Protein 5ZM8 (pdb70)

GO terms:
  GO:0015914 phospholipid transport (P, IMP)
  GO:0030301 cholesterol transport (P, IMP)
  GO:0007009 plasma membrane organization (P, IMP)
  GO:0005546 phosphatidylinositol-4,5-bisphosphate binding (F, IDA)
  GO:0005829 cytosol (C, IDA)
  GO:0051289 protein homotetramerization (P, IDA)
  GO:0005886 plasma membrane (C, EXP)
  GO:0005811 lipid droplet (C, IMP)
  GO:0008526 phosphatidylinositol transfer activity (F, IMP)
  GO:0032367 intracellular cholesterol transport (P, IMP)
  GO:0120020 cholesterol transfer activity (F, IMP)
  GO:0005515 protein binding (F, IPI)
  GO:0005829 cytosol (C, TAS)
  GO:0120015 sterol transfer activity (F, TAS)
  GO:0006699 bile acid biosynthetic process (P, TAS)
  GO:0015485 cholesterol binding (F, IDA)
  GO:0009898 cytoplasmic side of plasma membrane (C, IDA)
  GO:0098978 glutamatergic synapse (C, IDA)
  GO:0010807 regulation of synaptic vesicle priming (P, IDA)

Nearest PDB structures (foldseek):
  5zm8-assembly2_B  TM=1.002E+00  e=2.369E-82  Homo sapiens
  5zm7-assembly1_A  TM=9.278E-01  e=1.307E-51  Homo sapiens
  7v62-assembly1_D  TM=8.744E-01  e=3.519E-36  Homo sapiens
  7v62-assembly1_A  TM=8.651E-01  e=7.161E-36  Homo sapiens
  7v62-assembly1_C  TM=8.790E-01  e=1.889E-33  Homo sapiens

Structure (mmCIF, N/CA/C/O backbone):
data_5ZM8
#
_entry.id   5ZM8
#
_cell.length_a   156.160
_cell.length_b   156.160
_cell.length_c   199.221
_cell.angle_alpha   90.00
_cell.angle_beta   90.00
_cell.angle_gamma   90.00
#
_symmetry.space_group_name_H-M   'I 4 2 2'
#
loop_
_entity.id
_entity.type
_entity.pdbx_description
1 polymer 'Oxysterol-binding protein-related protein 2'
2 non-polymer '[(2~{S})-1-octadecanoyloxy-3-[oxidanyl-[(1~{R},2~{R},3~{S},4~{S},5~{S},6~{S})-2,3,6-tris(oxidanyl)-4,5-diphosphonooxy-cyclohexyl]oxy-phosphoryl]oxy-propan-2-yl] icosa-5,8,11,14-tetraenoate'
3 water water
#
loop_
_atom_site.group_PDB
_atom_site.id
_atom_site.type_symbol
_atom_site.label_atom_id
_atom_site.label_alt_id
_atom_site.label_comp_id
_atom_site.label_asym_id
_atom_site.label_entity_id
_atom_site.label_seq_id
_atom_site.pdbx_PDB_ins_code
_atom_site.Cartn_x
_atom_site.Cartn_y
_atom_site.Cartn_z
_atom_site.occupancy
_atom_site.B_iso_or_equiv
_atom_site.auth_seq_id
_atom_site.auth_comp_id
_atom_site.auth_asym_id
_atom_site.auth_atom_id
_atom_site.pdbx_PDB_model_num
ATOM 1 N N . LYS A 1 34 ? 162.974 56.764 141.597 1.00 59.64 59 LYS A N 1
ATOM 2 C CA . LYS A 1 34 ? 163.456 55.634 140.813 1.00 58.78 59 LYS A CA 1
ATOM 3 C C . LYS A 1 34 ? 163.530 56.010 139.337 1.00 54.37 59 LYS A C 1
ATOM 4 O O . LYS A 1 34 ? 164.591 56.383 138.835 1.00 58.48 59 LYS A O 1
ATOM 10 N N . HIS A 1 35 ? 162.399 55.911 138.646 1.00 51.29 60 HIS A N 1
ATOM 11 C CA . HIS A 1 35 ? 162.275 56.350 137.263 1.00 51.47 60 HIS A CA 1
ATOM 12 C C . HIS A 1 35 ? 161.293 57.511 137.205 1.00 50.58 60 HIS A C 1
ATOM 13 O O . HIS A 1 35 ? 160.201 57.432 137.778 1.00 53.31 60 HIS A O 1
ATOM 20 N N . ARG A 1 36 ? 161.685 58.584 136.521 1.00 48.49 61 ARG A N 1
ATOM 21 C CA . ARG A 1 36 ? 160.837 59.765 136.444 1.00 44.46 61 ARG A CA 1
ATOM 22 C C . ARG A 1 36 ? 159.530 59.442 135.725 1.00 49.37 61 ARG A C 1
ATOM 23 O O . ARG A 1 36 ? 159.462 58.545 134.880 1.00 53.76 61 ARG A O 1
ATOM 31 N N . THR A 1 37 ? 158.481 60.183 136.077 1.00 48.54 62 THR A N 1
ATOM 32 C CA . THR A 1 37 ? 157.145 59.941 135.553 1.00 46.60 62 THR A CA 1
ATOM 33 C C . THR A 1 37 ? 156.639 61.060 134.655 1.00 46.89 62 THR A C 1
ATOM 34 O O . THR A 1 37 ? 155.502 60.983 134.177 1.00 47.48 62 THR A O 1
ATOM 38 N N . SER A 1 38 ? 157.442 62.092 134.411 1.00 49.44 63 SER A N 1
ATOM 39 C CA . SER A 1 38 ? 157.006 63.215 133.596 1.00 48.96 63 SER A CA 1
ATOM 40 C C . SER A 1 38 ? 158.215 63.839 132.915 1.00 51.27 63 SER A C 1
ATOM 41 O O . SER A 1 38 ? 159.365 63.550 133.251 1.00 51.93 63 SER A O 1
ATOM 44 N N . LEU A 1 39 ? 157.937 64.701 131.944 1.00 50.36 64 LEU A N 1
ATOM 45 C CA . LEU A 1 39 ? 158.956 65.474 131.258 1.00 55.75 64 LEU A CA 1
ATOM 46 C C . LEU A 1 39 ? 159.128 66.832 131.930 1.00 58.71 64 LEU A C 1
ATOM 47 O O . LEU A 1 39 ? 158.171 67.381 132.484 1.00 59.53 64 LEU A O 1
ATOM 52 N N . PRO A 1 40 ? 160.345 67.387 131.903 1.00 55.36 65 PRO A N 1
ATOM 53 C CA . PRO A 1 40 ? 160.589 68.663 132.604 1.00 51.54 65 PRO A CA 1
ATOM 54 C C . PRO A 1 40 ? 159.648 69.788 132.201 1.00 53.61 65 PRO A C 1
ATOM 55 O O . PRO A 1 40 ? 159.145 70.508 133.072 1.00 57.13 65 PRO A O 1
ATOM 59 N N . ALA A 1 41 ? 159.393 69.960 130.907 1.00 56.60 66 ALA A N 1
ATOM 60 C CA . ALA A 1 41 ? 158.507 71.017 130.453 1.00 56.98 66 ALA A CA 1
ATOM 61 C C . ALA A 1 41 ? 157.357 70.438 129.639 1.00 58.07 66 ALA A C 1
ATOM 62 O O . ALA A 1 41 ? 157.515 69.404 128.981 1.00 60.80 66 ALA A O 1
ATOM 64 N N . PRO A 1 42 ? 156.188 71.076 129.669 1.00 57.28 67 PRO A N 1
ATOM 65 C CA . PRO A 1 42 ? 155.078 70.627 128.822 1.00 59.32 67 PRO A CA 1
ATOM 66 C C . PRO A 1 42 ? 155.431 70.745 127.347 1.00 59.32 67 PRO A C 1
ATOM 67 O O . PRO A 1 42 ? 156.432 71.350 126.957 1.00 60.84 67 PRO A O 1
ATOM 71 N N . MET A 1 43 ? 154.581 70.145 126.516 1.00 65.75 68 MET A N 1
ATOM 72 C CA . MET A 1 43 ? 154.807 70.158 125.078 1.00 68.44 68 MET A CA 1
ATOM 73 C C . MET A 1 43 ? 154.834 71.587 124.553 1.00 77.55 68 MET A C 1
ATOM 74 O O . MET A 1 43 ? 154.071 72.448 125.001 1.00 82.32 68 MET A O 1
ATOM 79 N N . PHE A 1 44 ? 155.735 71.835 123.600 1.00 76.48 69 PHE A N 1
ATOM 80 C CA . PHE A 1 44 ? 155.899 73.181 123.058 1.00 80.94 69 PHE A CA 1
ATOM 81 C C . PHE A 1 44 ? 154.602 73.699 122.447 1.00 85.63 69 PHE A C 1
ATOM 82 O O . PHE A 1 44 ? 154.311 74.899 122.518 1.00 85.44 69 PHE A O 1
ATOM 90 N N . SER A 1 45 ? 153.808 72.816 121.847 1.00 85.01 70 SER A N 1
ATOM 91 C CA . SER A 1 45 ? 152.530 73.202 121.254 1.00 89.19 70 SER A CA 1
ATOM 92 C C . SER A 1 45 ? 151.520 72.104 121.554 1.00 89.19 70 SER A C 1
ATOM 93 O O . SER A 1 45 ? 151.626 70.997 121.017 1.00 89.55 70 SER A O 1
ATOM 96 N N . ARG A 1 46 ? 150.545 72.409 122.413 1.00 93.99 71 ARG A N 1
ATOM 97 C CA . ARG A 1 46 ? 149.547 71.422 122.804 1.00 94.63 71 ARG A CA 1
ATOM 98 C C . ARG A 1 46 ? 148.367 71.499 121.842 1.00 100.77 71 ARG A C 1
ATOM 99 O O . ARG A 1 46 ? 147.212 71.283 122.230 1.00 100.64 71 ARG A O 1
ATOM 107 N N . SER A 1 47 ? 148.660 71.784 120.577 1.00 100.21 72 SER A N 1
ATOM 108 C CA . SER A 1 47 ? 147.645 71.931 119.554 1.00 98.89 72 SER A CA 1
ATOM 109 C C . SER A 1 47 ? 147.830 70.882 118.470 1.00 100.23 72 SER A C 1
ATOM 110 O O . SER A 1 47 ? 148.947 70.441 118.187 1.00 95.69 72 SER A O 1
ATOM 113 N N . ASP A 1 48 ? 146.709 70.473 117.880 1.00 106.37 73 ASP A N 1
ATOM 114 C CA . ASP A 1 48 ? 146.722 69.571 116.730 1.00 103.26 73 ASP A CA 1
ATOM 115 C C . ASP A 1 48 ? 147.283 70.320 115.529 1.00 93.23 73 ASP A C 1
ATOM 116 O O . ASP A 1 48 ? 146.601 71.171 114.949 1.00 90.24 73 ASP A O 1
ATOM 121 N N . PHE A 1 49 ? 148.520 70.013 115.154 1.00 88.08 74 PHE A N 1
ATOM 122 C CA . PHE A 1 49 ? 149.202 70.721 114.081 1.00 80.17 74 PHE A CA 1
ATOM 123 C C . PHE A 1 49 ? 149.545 69.752 112.959 1.00 75.71 74 PHE A C 1
ATOM 124 O O . PHE A 1 49 ? 150.009 68.634 113.213 1.00 71.14 74 PHE A O 1
ATOM 132 N N . SER A 1 50 ? 149.302 70.179 111.725 1.00 69.45 75 SER A N 1
ATOM 133 C CA . SER A 1 50 ? 149.674 69.415 110.541 1.00 60.74 75 SER A CA 1
ATOM 134 C C . SER A 1 50 ? 150.393 70.373 109.594 1.00 58.16 75 SER A C 1
ATOM 135 O O . SER A 1 50 ? 150.849 71.455 109.985 1.00 66.66 75 SER A O 1
ATOM 138 N N . VAL A 1 51 ? 150.502 69.986 108.322 1.00 52.34 76 VAL A N 1
ATOM 139 C CA . VAL A 1 51 ? 151.147 70.854 107.340 1.00 51.78 76 VAL A CA 1
ATOM 140 C C . VAL A 1 51 ? 150.297 72.092 107.084 1.00 51.59 76 VAL A C 1
ATOM 141 O O . VAL A 1 51 ? 150.793 73.224 107.113 1.00 55.35 76 VAL A O 1
ATOM 145 N N . TRP A 1 52 ? 149.000 71.893 106.834 1.00 52.17 77 TRP A N 1
ATOM 146 C CA . TRP A 1 52 ? 148.111 73.014 106.545 1.00 50.25 77 TRP A CA 1
ATOM 147 C C . TRP A 1 52 ? 148.018 73.977 107.721 1.00 48.42 77 TRP A C 1
ATOM 148 O O . TRP A 1 52 ? 147.870 75.188 107.520 1.00 50.18 77 TRP A O 1
ATOM 159 N N . THR A 1 53 ? 148.102 73.464 108.950 1.00 50.65 78 THR A N 1
ATOM 160 C CA . THR A 1 53 ? 148.071 74.343 110.114 1.00 58.42 78 THR A CA 1
ATOM 161 C C . THR A 1 53 ? 149.366 75.136 110.241 1.00 59.77 78 THR A C 1
ATOM 162 O O . THR A 1 53 ? 149.340 76.322 110.587 1.00 57.43 78 THR A O 1
ATOM 166 N N . ILE A 1 54 ? 150.506 74.499 109.959 1.00 55.63 79 ILE A N 1
ATOM 167 C CA . ILE A 1 54 ? 151.793 75.187 110.058 1.00 54.65 79 ILE A CA 1
ATOM 168 C C . ILE A 1 54 ? 151.864 76.332 109.054 1.00 53.83 79 ILE A C 1
ATOM 169 O O . ILE A 1 54 ? 152.265 77.452 109.390 1.00 52.51 79 ILE A O 1
ATOM 174 N N . LEU A 1 55 ? 151.472 76.067 107.805 1.00 52.70 80 LEU A N 1
ATOM 175 C CA . LEU A 1 55 ? 151.502 77.107 106.781 1.00 49.76 80 LEU A CA 1
ATOM 176 C C . LEU A 1 55 ? 150.583 78.270 107.132 1.00 51.70 80 LEU A C 1
ATOM 177 O O . LEU A 1 55 ? 150.890 79.423 106.809 1.00 50.56 80 LEU A O 1
ATOM 182 N N . LYS A 1 56 ? 149.464 77.992 107.802 1.00 51.22 81 LYS A N 1
ATOM 183 C CA . LYS A 1 56 ? 148.511 79.048 108.123 1.00 50.66 81 LYS A CA 1
ATOM 184 C C . LYS A 1 56 ? 148.986 79.904 109.291 1.00 54.73 81 LYS A C 1
ATOM 185 O O . LYS A 1 56 ? 148.842 81.131 109.260 1.00 57.94 81 LYS A O 1
ATOM 191 N N . LYS A 1 57 ? 149.554 79.282 110.326 1.00 55.53 82 LYS A N 1
ATOM 192 C CA . LYS A 1 57 ? 149.940 80.016 111.528 1.00 54.01 82 LYS A CA 1
ATOM 193 C C . LYS A 1 57 ? 151.331 80.633 111.424 1.00 53.48 82 LYS A C 1
ATOM 194 O O . LYS A 1 57 ? 151.531 81.776 111.850 1.00 52.86 82 LYS A O 1
ATOM 200 N N . CYS A 1 58 ? 152.299 79.908 110.859 1.00 52.78 83 CYS A N 1
ATOM 201 C CA . CYS A 1 58 ? 153.675 80.394 110.829 1.00 52.27 83 CYS A CA 1
ATOM 202 C C . CYS A 1 58 ? 153.904 81.333 109.652 1.00 49.66 83 CYS A C 1
ATOM 203 O O . CYS A 1 58 ? 154.368 82.464 109.830 1.00 53.99 83 CYS A O 1
ATOM 206 N N . VAL A 1 59 ? 153.595 80.876 108.441 1.00 52.52 84 VAL A N 1
ATOM 207 C CA . VAL A 1 59 ? 153.620 81.742 107.269 1.00 54.11 84 VAL A CA 1
ATOM 208 C C . VAL A 1 59 ? 152.222 82.317 107.094 1.00 50.85 84 VAL A C 1
ATOM 209 O O . VAL A 1 59 ? 151.315 82.018 107.879 1.00 53.30 84 VAL A O 1
ATOM 213 N N . GLY A 1 60 ? 152.034 83.144 106.074 1.00 50.07 85 GLY A N 1
ATOM 214 C CA . GLY A 1 60 ? 150.737 83.730 105.818 1.00 56.92 85 GLY A CA 1
ATOM 215 C C . GLY A 1 60 ? 149.860 82.960 104.857 1.00 51.79 85 GLY A C 1
ATOM 216 O O . GLY A 1 60 ? 148.782 83.446 104.499 1.00 53.42 85 GLY A O 1
ATOM 217 N N . LEU A 1 61 ? 150.274 81.766 104.442 1.00 49.89 86 LEU A N 1
ATOM 218 C CA . LEU A 1 61 ? 149.591 81.029 103.386 1.00 48.49 86 LEU A CA 1
ATOM 219 C C . LEU A 1 61 ? 148.544 80.094 103.981 1.00 46.78 86 LEU A C 1
ATOM 220 O O . LEU A 1 61 ? 148.867 79.234 104.807 1.00 46.45 86 LEU A O 1
ATOM 225 N N . GLU A 1 62 ? 147.296 80.260 103.554 1.00 47.41 87 GLU A N 1
ATOM 226 C CA . GLU A 1 62 ? 146.235 79.295 103.811 1.00 49.00 87 GLU A CA 1
ATOM 227 C C . GLU A 1 62 ? 145.941 78.569 102.507 1.00 49.47 87 GLU A C 1
ATOM 228 O O . GLU A 1 62 ? 145.616 79.205 101.499 1.00 46.79 87 GLU A O 1
ATOM 234 N N . LEU A 1 63 ? 146.058 77.247 102.526 1.00 50.01 88 LEU A N 1
ATOM 235 C CA . LEU A 1 63 ? 145.916 76.441 101.324 1.00 55.26 88 LEU A CA 1
ATOM 236 C C . LEU A 1 63 ? 144.521 75.836 101.235 1.00 55.83 88 LEU A C 1
ATOM 237 O O . LEU A 1 63 ? 143.885 75.533 102.248 1.00 58.95 88 LEU A O 1
ATOM 242 N N . SER A 1 64 ? 144.051 75.665 100.000 1.00 57.65 89 SER A N 1
ATOM 243 C CA . SER A 1 64 ? 142.771 75.030 99.735 1.00 60.36 89 SER A CA 1
ATOM 244 C C . SER A 1 64 ? 142.881 73.790 98.861 1.00 58.09 89 SER A C 1
ATOM 245 O O . SER A 1 64 ? 141.919 73.015 98.800 1.00 66.60 89 SER A O 1
ATOM 248 N N . LYS A 1 65 ? 144.015 73.579 98.188 1.00 56.16 90 LYS A N 1
ATOM 249 C CA . LYS A 1 65 ? 144.191 72.411 97.330 1.00 59.28 90 LYS A CA 1
ATOM 250 C C . LYS A 1 65 ? 145.669 72.205 96.994 1.00 57.83 90 LYS A C 1
ATOM 251 O O . LYS A 1 65 ? 146.340 73.143 96.564 1.00 57.65 90 LYS A O 1
ATOM 257 N N . ILE A 1 66 ? 146.174 70.984 97.156 1.00 58.60 91 ILE A N 1
ATOM 258 C CA . ILE A 1 66 ? 147.533 70.621 96.768 1.00 59.63 91 ILE A CA 1
ATOM 259 C C . ILE A 1 66 ? 147.420 69.486 95.760 1.00 63.42 91 ILE A C 1
ATOM 260 O O . ILE A 1 66 ? 147.126 68.343 96.134 1.00 65.79 91 ILE A O 1
ATOM 265 N N . THR A 1 67 ? 147.653 69.793 94.486 1.00 61.07 92 THR A N 1
ATOM 266 C CA . THR A 1 67 ? 147.483 68.826 93.410 1.00 57.89 92 THR A CA 1
ATOM 267 C C . THR A 1 67 ? 148.763 68.729 92.589 1.00 55.15 92 THR A C 1
ATOM 268 O O . THR A 1 67 ? 149.769 69.382 92.876 1.00 54.14 92 THR A O 1
ATOM 272 N N . MET A 1 68 ? 148.705 67.900 91.548 1.00 60.83 93 MET A N 1
ATOM 273 C CA . MET A 1 68 ? 149.851 67.652 90.684 1.00 53.91 93 MET A CA 1
ATOM 274 C C . MET A 1 68 ? 149.902 68.700 89.580 1.00 51.84 93 MET A C 1
ATOM 275 O O . MET A 1 68 ? 148.977 68.761 88.759 1.00 56.05 93 MET A O 1
ATOM 280 N N . PRO A 1 69 ? 150.940 69.532 89.519 1.00 47.02 94 PRO A N 1
ATOM 281 C CA . PRO A 1 69 ? 151.043 70.497 88.419 1.00 49.21 94 PRO A CA 1
ATOM 282 C C . PRO A 1 69 ? 151.235 69.794 87.084 1.00 47.45 94 PRO A C 1
ATOM 283 O O . PRO A 1 69 ? 151.892 68.754 86.989 1.00 49.33 94 PRO A O 1
ATOM 287 N N . ILE A 1 70 ? 150.645 70.382 86.039 1.00 48.89 95 ILE A N 1
ATOM 288 C CA . ILE A 1 70 ? 150.632 69.769 84.713 1.00 46.09 95 ILE A CA 1
ATOM 289 C C . ILE A 1 70 ? 152.006 69.669 84.072 1.00 49.07 95 ILE A C 1
ATOM 290 O O . ILE A 1 70 ? 152.164 68.944 83.083 1.00 51.53 95 ILE A O 1
ATOM 295 N N . ALA A 1 71 ? 153.002 70.378 84.606 1.00 53.41 96 ALA A N 1
ATOM 296 C CA . ALA A 1 71 ? 154.330 70.347 84.004 1.00 48.74 96 ALA A CA 1
ATOM 297 C C . ALA A 1 71 ? 154.931 68.949 84.058 1.00 49.07 96 ALA A C 1
ATOM 298 O O . ALA A 1 71 ? 155.582 68.509 83.103 1.00 55.24 96 ALA A O 1
ATOM 300 N N . PHE A 1 72 ? 154.722 68.233 85.164 1.00 46.75 97 PHE A N 1
ATOM 301 C CA . PHE A 1 72 ? 155.261 66.886 85.315 1.00 46.12 97 PHE A CA 1
ATOM 302 C C . PHE A 1 72 ? 154.532 65.850 84.471 1.00 41.88 97 PHE A C 1
ATOM 303 O O . PHE A 1 72 ? 154.946 64.686 84.468 1.00 44.84 97 PHE A O 1
ATOM 311 N N . ASN A 1 73 ? 153.472 66.228 83.765 1.00 43.56 98 ASN A N 1
ATOM 312 C CA . ASN A 1 73 ? 152.687 65.272 83.003 1.00 41.00 98 ASN A CA 1
ATOM 313 C C . ASN A 1 73 ? 153.263 65.077 81.601 1.00 41.18 98 ASN A C 1
ATOM 314 O O . ASN A 1 73 ? 154.191 65.765 81.173 1.00 41.60 98 ASN A O 1
ATOM 319 N N . GLU A 1 74 ? 152.699 64.106 80.890 1.00 39.04 99 GLU A N 1
ATOM 320 C CA . GLU A 1 74 ? 153.012 63.844 79.496 1.00 42.83 99 GLU A CA 1
ATOM 321 C C . GLU A 1 74 ? 151.716 63.656 78.722 1.00 41.83 99 GLU A C 1
ATOM 322 O O . GLU A 1 74 ? 150.732 63.148 79.270 1.00 38.36 99 GLU A O 1
ATOM 328 N N . PRO A 1 75 ? 151.679 64.073 77.449 1.00 42.59 100 PRO A N 1
ATOM 329 C CA . PRO A 1 75 ? 150.442 63.937 76.665 1.00 40.78 100 PRO A CA 1
ATOM 330 C C . PRO A 1 75 ? 150.040 62.484 76.481 1.00 38.44 100 PRO A C 1
ATOM 331 O O . PRO A 1 75 ? 150.168 61.929 75.384 1.00 40.79 100 PRO A O 1
ATOM 335 N N . LEU A 1 76 ? 149.541 61.865 77.549 1.00 33.18 101 LEU A N 1
ATOM 336 C CA . LEU A 1 76 ? 149.299 60.430 77.554 1.00 33.93 101 LEU A CA 1
ATOM 337 C C . LEU A 1 76 ? 148.451 60.039 78.757 1.00 32.16 101 LEU A C 1
ATOM 338 O O . LEU A 1 76 ? 148.797 60.366 79.897 1.00 35.20 101 LEU A O 1
ATOM 343 N N . SER A 1 77 ? 147.335 59.360 78.518 1.00 28.11 102 SER A N 1
ATOM 344 C CA . SER A 1 77 ? 146.558 58.794 79.608 1.00 31.12 102 SER A CA 1
ATOM 345 C C . SER A 1 77 ? 147.245 57.542 80.136 1.00 30.73 102 SER A C 1
ATOM 346 O O . SER A 1 77 ? 147.972 56.857 79.411 1.00 33.71 102 SER A O 1
ATOM 349 N N . PHE A 1 78 ? 147.019 57.248 81.419 1.00 27.72 103 PHE A N 1
ATOM 350 C CA . PHE A 1 78 ? 147.567 56.016 81.974 1.00 27.41 103 PHE A CA 1
ATOM 351 C C . PHE A 1 78 ? 146.928 54.792 81.333 1.00 27.68 103 PHE A C 1
ATOM 352 O O . PHE A 1 78 ? 147.550 53.725 81.282 1.00 29.13 103 PHE A O 1
ATOM 360 N N . LEU A 1 79 ? 145.693 54.928 80.843 1.00 27.35 104 LEU A N 1
ATOM 361 C CA . LEU A 1 79 ? 145.084 53.854 80.065 1.00 28.37 104 LEU A CA 1
ATOM 362 C C . LEU A 1 79 ? 145.876 53.589 78.792 1.00 27.20 104 LEU A C 1
ATOM 363 O O . LEU A 1 79 ? 145.999 52.439 78.354 1.00 30.02 104 LEU A O 1
ATOM 368 N N . GLN A 1 80 ? 146.420 54.644 78.183 1.00 28.12 105 GLN A N 1
ATOM 369 C CA . GLN A 1 80 ? 147.274 54.479 77.014 1.00 30.20 105 GLN A CA 1
ATOM 370 C C . GLN A 1 80 ? 148.675 54.026 77.400 1.00 28.25 105 GLN A C 1
ATOM 371 O O . GLN A 1 80 ? 149.355 53.376 76.598 1.00 29.89 105 GLN A O 1
ATOM 377 N N . ARG A 1 81 ? 149.119 54.356 78.616 1.00 31.43 106 ARG A N 1
ATOM 378 C CA . ARG A 1 81 ? 150.406 53.863 79.096 1.00 34.43 106 ARG A CA 1
ATOM 379 C C . ARG A 1 81 ? 150.400 52.343 79.211 1.00 30.31 106 ARG A C 1
ATOM 380 O O . ARG A 1 81 ? 151.412 51.686 78.939 1.00 33.32 106 ARG A O 1
ATOM 388 N N . ILE A 1 82 ? 149.261 51.767 79.604 1.00 27.97 107 ILE A N 1
ATOM 389 C CA . ILE A 1 82 ? 149.141 50.315 79.672 1.00 29.59 107 ILE A CA 1
ATOM 390 C C . ILE A 1 82 ? 149.156 49.710 78.275 1.00 30.02 107 ILE A C 1
ATOM 391 O O . ILE A 1 82 ? 149.673 48.603 78.075 1.00 30.69 107 ILE A O 1
ATOM 396 N N . THR A 1 83 ? 148.606 50.422 77.288 1.00 30.28 108 THR A N 1
ATOM 397 C CA . THR A 1 83 ? 148.560 49.910 75.923 1.00 26.17 108 THR A CA 1
ATOM 398 C C . THR A 1 83 ? 149.952 49.694 75.343 1.00 26.88 108 THR A C 1
ATOM 399 O O . THR A 1 83 ? 150.105 48.899 74.408 1.00 31.06 108 THR A O 1
ATOM 403 N N . GLU A 1 84 ? 150.972 50.368 75.881 1.00 27.73 109 GLU A N 1
ATOM 404 C CA . GLU A 1 84 ? 152.338 50.162 75.415 1.00 29.04 109 GLU A CA 1
ATOM 405 C C . GLU A 1 84 ? 152.862 48.765 75.721 1.00 27.16 109 GLU A C 1
ATOM 406 O O . GLU A 1 84 ? 153.946 48.412 75.243 1.00 31.78 109 GLU A O 1
ATOM 412 N N . TYR A 1 85 ? 152.132 47.968 76.506 1.00 28.19 110 TYR A N 1
ATOM 413 C CA . TYR A 1 85 ? 152.500 46.566 76.671 1.00 30.90 110 TYR A CA 1
ATOM 414 C C . TYR A 1 85 ? 152.401 45.813 75.352 1.00 31.22 110 TYR A C 1
ATOM 415 O O . TYR A 1 85 ? 153.123 44.833 75.139 1.00 28.22 110 TYR A O 1
ATOM 424 N N . MET A 1 86 ? 151.520 46.259 74.457 1.00 29.66 111 MET A N 1
ATOM 425 C CA . MET A 1 86 ? 151.291 45.594 73.181 1.00 31.36 111 MET A CA 1
ATOM 426 C C . MET A 1 86 ? 152.316 45.966 72.118 1.00 31.66 111 MET A C 1
ATOM 427 O O . MET A 1 86 ? 152.229 45.450 70.998 1.00 34.72 111 MET A O 1
ATOM 432 N N . GLU A 1 87 ? 153.271 46.845 72.432 1.00 25.94 112 GLU A N 1
ATOM 433 C CA . GLU A 1 87 ? 154.290 47.213 71.454 1.00 26.22 112 GLU A CA 1
ATOM 434 C C . GLU A 1 87 ? 155.093 45.997 71.013 1.00 31.75 112 GLU A C 1
ATOM 435 O O . GLU A 1 87 ? 155.480 45.886 69.843 1.00 35.99 112 GLU A O 1
ATOM 441 N N . HIS A 1 88 ? 155.346 45.070 71.933 1.00 28.13 113 HIS A N 1
ATOM 442 C CA . HIS A 1 88 ? 156.094 43.851 71.654 1.00 24.77 113 HIS A CA 1
ATOM 443 C C . HIS A 1 88 ? 155.169 42.639 71.600 1.00 27.28 113 HIS A C 1
ATOM 444 O O . HIS A 1 88 ? 155.496 41.561 72.101 1.00 26.27 113 HIS A O 1
ATOM 451 N N . VAL A 1 89 ? 153.996 42.810 70.983 1.00 27.27 114 VAL A N 1
ATOM 452 C CA . VAL A 1 89 ? 153.044 41.715 70.847 1.00 29.44 114 VAL A CA 1
ATOM 453 C C . VAL A 1 89 ? 153.599 40.602 69.968 1.00 29.48 114 VAL A C 1
ATOM 454 O O . VAL A 1 89 ? 153.132 39.460 70.046 1.00 31.71 114 VAL A O 1
ATOM 458 N N . TYR A 1 90 ? 154.605 40.900 69.139 1.00 26.13 115 TYR A N 1
ATOM 459 C CA . TYR A 1 90 ? 155.223 39.859 68.327 1.00 27.59 115 TYR A CA 1
ATOM 460 C C . TYR A 1 90 ? 155.857 38.771 69.182 1.00 27.48 115 TYR A C 1
ATOM 461 O O . TYR A 1 90 ? 156.024 37.642 68.707 1.00 30.71 115 TYR A O 1
ATOM 470 N N . LEU A 1 91 ? 156.212 39.083 70.431 1.00 29.54 116 LEU A N 1
ATOM 471 C CA . LEU A 1 91 ? 156.721 38.058 71.335 1.00 27.91 116 LEU A CA 1
ATOM 472 C C . LEU A 1 91 ? 155.610 37.133 71.813 1.00 25.94 116 LEU A C 1
ATOM 473 O O . LEU A 1 91 ? 155.873 35.972 72.146 1.00 27.06 116 LEU A O 1
ATOM 478 N N . ILE A 1 92 ? 154.369 37.623 71.857 1.00 25.51 117 ILE A N 1
ATOM 479 C CA . ILE A 1 92 ? 153.241 36.744 72.152 1.00 29.98 117 ILE A CA 1
ATOM 480 C C . ILE A 1 92 ? 152.922 35.875 70.944 1.00 34.09 117 ILE A C 1
ATOM 481 O O . ILE A 1 92 ? 152.662 34.672 71.078 1.00 34.04 117 ILE A O 1
ATOM 486 N N . HIS A 1 93 ? 152.926 36.471 69.747 1.00 33.53 118 HIS A N 1
ATOM 487 C CA . HIS A 1 93 ? 152.789 35.686 68.524 1.00 30.14 118 HIS A CA 1
ATOM 488 C C . HIS A 1 93 ? 153.873 34.622 68.439 1.00 30.31 118 HIS A C 1
ATOM 489 O O . HIS A 1 93 ? 153.608 33.482 68.040 1.00 33.57 118 HIS A O 1
ATOM 496 N N . ARG A 1 94 ? 155.102 34.979 68.816 1.00 28.99 119 ARG A N 1
ATOM 497 C CA . ARG A 1 94 ? 156.197 34.017 68.788 1.00 31.57 119 ARG A CA 1
ATOM 498 C C . ARG A 1 94 ? 155.990 32.912 69.816 1.00 31.40 119 ARG A C 1
ATOM 499 O O . ARG A 1 94 ? 156.244 31.737 69.530 1.00 38.65 119 ARG A O 1
ATOM 507 N N . ALA A 1 95 ? 155.527 33.269 71.017 1.00 38.46 120 ALA A N 1
ATOM 508 C CA . ALA A 1 95 ? 155.274 32.262 72.042 1.00 36.19 120 ALA A CA 1
ATOM 509 C C . ALA A 1 95 ? 154.128 31.339 71.655 1.00 38.63 120 ALA A C 1
ATOM 510 O O . ALA A 1 95 ? 154.140 30.155 72.008 1.00 40.55 120 ALA A O 1
ATOM 512 N N . SER A 1 96 ? 153.134 31.857 70.930 1.00 43.63 121 SER A N 1
ATOM 513 C CA . SER A 1 96 ? 151.980 31.048 70.558 1.00 42.80 121 SER A CA 1
ATOM 514 C C . SER A 1 96 ? 152.320 29.988 69.519 1.00 45.45 121 SER A C 1
ATOM 515 O O . SER A 1 96 ? 151.583 29.004 69.397 1.00 46.64 121 SER A O 1
ATOM 518 N N . CYS A 1 97 ? 153.410 30.159 68.771 1.00 45.19 122 CYS A N 1
ATOM 519 C CA . CYS A 1 97 ? 153.801 29.217 67.729 1.00 48.01 122 CYS A CA 1
ATOM 520 C C . CYS A 1 97 ? 155.041 28.413 68.116 1.00 48.85 122 CYS A C 1
ATOM 521 O O . CYS A 1 97 ? 155.781 27.946 67.247 1.00 58.06 122 CYS A O 1
ATOM 524 N N . GLN A 1 98 ? 155.282 28.249 69.417 1.00 46.97 123 GLN A N 1
ATOM 525 C CA . GLN A 1 98 ? 156.342 27.355 69.865 1.00 44.36 123 GLN A CA 1
ATOM 526 C C . GLN A 1 98 ? 155.747 26.033 70.334 1.00 47.15 123 GLN A C 1
ATOM 527 O O . GLN A 1 98 ? 154.729 26.025 71.035 1.00 50.72 123 GLN A O 1
ATOM 533 N N . PRO A 1 99 ? 156.349 24.901 69.957 1.00 50.65 124 PRO A N 1
ATOM 534 C CA . PRO A 1 99 ? 155.729 23.608 70.297 1.00 55.76 124 PRO A CA 1
ATOM 535 C C . PRO A 1 99 ? 155.760 23.279 71.781 1.00 54.02 124 PRO A C 1
ATOM 536 O O . PRO A 1 99 ? 154.756 22.800 72.322 1.00 52.87 124 PRO A O 1
ATOM 540 N N . GLN A 1 100 ? 156.876 23.524 72.456 1.00 52.40 125 GLN A N 1
ATOM 541 C CA . GLN A 1 100 ? 157.098 23.053 73.815 1.00 50.50 125 GLN A CA 1
ATOM 542 C C . GLN A 1 100 ? 156.947 24.175 74.839 1.00 50.12 125 GLN A C 1
ATOM 543 O O . GLN A 1 100 ? 157.153 25.352 74.525 1.00 52.53 125 GLN A O 1
ATOM 549 N N . PRO A 1 101 ? 156.592 23.840 76.087 1.00 52.38 126 PRO A N 1
ATOM 550 C CA . PRO A 1 101 ? 156.368 24.893 77.095 1.00 50.84 126 PRO A CA 1
ATOM 551 C C . PRO A 1 101 ? 157.626 25.639 77.501 1.00 47.21 126 PRO A C 1
ATOM 552 O O . PRO A 1 101 ? 157.521 26.781 77.967 1.00 46.74 126 PRO A O 1
ATOM 556 N N . LEU A 1 102 ? 158.808 25.039 77.345 1.00 44.16 127 LEU A N 1
ATOM 557 C CA . LEU A 1 102 ? 160.038 25.729 77.718 1.00 40.63 127 LEU A CA 1
ATOM 558 C C . LEU A 1 102 ? 160.282 26.936 76.822 1.00 43.64 127 LEU A C 1
ATOM 559 O O . LEU A 1 102 ? 160.581 28.033 77.308 1.00 48.73 127 LEU A O 1
ATOM 564 N N . GLU A 1 103 ? 160.153 26.752 75.506 1.00 45.02 128 GLU A N 1
ATOM 565 C CA . GLU A 1 103 ? 160.418 27.848 74.580 1.00 45.57 128 GLU A CA 1
ATOM 566 C C . GLU A 1 103 ? 159.328 28.912 74.634 1.00 42.86 128 GLU A C 1
ATOM 567 O O . GLU A 1 103 ? 159.590 30.078 74.319 1.00 43.92 128 GLU A O 1
ATOM 573 N N . ARG A 1 104 ? 158.108 28.537 75.026 1.00 37.85 129 ARG A N 1
ATOM 574 C CA . ARG A 1 104 ? 157.050 29.533 75.168 1.00 37.88 129 ARG A CA 1
ATOM 575 C C . ARG A 1 104 ? 157.314 30.446 76.358 1.00 41.21 129 ARG A C 1
ATOM 576 O O . ARG A 1 104 ? 157.120 31.664 76.268 1.00 34.70 129 ARG A O 1
ATOM 584 N N . MET A 1 105 ? 157.759 29.876 77.482 1.00 40.81 130 MET A N 1
ATOM 585 C CA . MET A 1 105 ? 158.092 30.692 78.645 1.00 38.40 130 MET A CA 1
ATOM 586 C C . MET A 1 105 ? 159.235 31.651 78.344 1.00 38.42 130 MET A C 1
ATOM 587 O O . MET A 1 105 ? 159.277 32.759 78.891 1.00 37.14 130 MET A O 1
ATOM 592 N N . GLN A 1 106 ? 160.165 31.249 77.473 1.00 37.42 131 GLN A N 1
ATOM 593 C CA . GLN A 1 106 ? 161.258 32.139 77.093 1.00 39.18 131 GLN A CA 1
ATOM 594 C C . GLN A 1 106 ? 160.736 33.379 76.378 1.00 33.31 131 GLN A C 1
ATOM 595 O O . GLN A 1 106 ? 161.274 34.479 76.553 1.00 32.08 131 GLN A O 1
ATOM 601 N N . SER A 1 107 ? 159.685 33.224 75.569 1.00 32.22 132 SER A N 1
ATOM 602 C CA . SER A 1 107 ? 159.091 34.373 74.897 1.00 32.78 132 SER A CA 1
ATOM 603 C C . SER A 1 107 ? 158.103 35.110 75.793 1.00 34.37 132 SER A C 1
ATOM 604 O O . SER A 1 107 ? 157.936 36.327 75.651 1.00 34.31 132 SER A O 1
ATOM 607 N N . VAL A 1 108 ? 157.442 34.401 76.710 1.00 32.73 133 VAL A N 1
ATOM 608 C CA . VAL A 1 108 ? 156.578 35.070 77.678 1.00 31.49 133 VAL A CA 1
ATOM 609 C C . VAL A 1 108 ? 157.410 35.918 78.632 1.00 30.10 133 VAL A C 1
ATOM 610 O O . VAL A 1 108 ? 157.030 37.044 78.976 1.00 30.97 133 VAL A O 1
ATOM 614 N N . ALA A 1 109 ? 158.561 35.399 79.066 1.00 28.15 134 ALA A N 1
ATOM 615 C CA . ALA A 1 109 ? 159.453 36.183 79.913 1.00 28.91 134 ALA A CA 1
ATOM 616 C C . ALA A 1 109 ? 160.030 37.371 79.154 1.00 28.06 134 ALA A C 1
ATOM 617 O O . ALA A 1 109 ? 160.167 38.465 79.712 1.00 27.58 134 ALA A O 1
ATOM 619 N N . ALA A 1 110 ? 160.373 37.174 77.879 1.00 29.35 135 ALA A N 1
ATOM 620 C CA . ALA A 1 110 ? 160.876 38.280 77.071 1.00 29.18 135 ALA A CA 1
ATOM 621 C C . ALA A 1 110 ? 159.803 39.343 76.867 1.00 30.24 135 ALA A C 1
ATOM 622 O O . ALA A 1 110 ? 160.106 40.541 76.822 1.00 30.02 135 ALA A O 1
ATOM 624 N N . PHE A 1 111 ? 158.541 38.923 76.747 1.00 30.94 136 PHE A N 1
ATOM 625 C CA . PHE A 1 111 ? 157.457 39.886 76.584 1.00 29.13 136 PHE A CA 1
ATOM 626 C C . PHE A 1 111 ? 157.228 40.684 77.861 1.00 27.71 136 PHE A C 1
ATOM 627 O O . PHE A 1 111 ? 157.030 41.903 77.810 1.00 31.19 136 PHE A O 1
ATOM 635 N N . ALA A 1 112 ? 157.246 40.013 79.016 1.00 27.95 137 ALA A N 1
ATOM 636 C CA . ALA A 1 112 ? 157.029 40.712 80.278 1.00 26.79 137 ALA A CA 1
ATOM 637 C C . ALA A 1 112 ? 158.146 41.709 80.557 1.00 28.84 137 ALA A C 1
ATOM 638 O O . ALA A 1 112 ? 157.902 42.790 81.107 1.00 34.08 137 ALA A O 1
ATOM 640 N N . VAL A 1 113 ? 159.381 41.365 80.187 1.00 26.10 138 VAL A N 1
ATOM 641 C CA . VAL A 1 113 ? 160.492 42.296 80.361 1.00 27.60 138 VAL A CA 1
ATOM 642 C C . VAL A 1 113 ? 160.375 43.454 79.377 1.00 30.52 138 VAL A C 1
ATOM 643 O O . VAL A 1 113 ? 160.651 44.610 79.720 1.00 33.78 138 VAL A O 1
ATOM 647 N N . SER A 1 114 ? 159.953 43.167 78.143 1.00 29.32 139 SER A N 1
ATOM 648 C CA . SER A 1 114 ? 159.826 44.207 77.128 1.00 27.83 139 SER A CA 1
ATOM 649 C C . SER A 1 114 ? 158.747 45.228 77.463 1.00 31.17 139 SER A C 1
ATOM 650 O O . SER A 1 114 ? 158.815 46.361 76.975 1.00 33.15 139 SER A O 1
ATOM 653 N N . ALA A 1 115 ? 157.760 44.858 78.283 1.00 31.63 140 ALA A N 1
ATOM 654 C CA . ALA A 1 115 ? 156.680 45.784 78.605 1.00 32.84 140 ALA A CA 1
ATOM 655 C C . ALA A 1 115 ? 157.167 46.952 79.451 1.00 34.53 140 ALA A C 1
ATOM 656 O O . ALA A 1 115 ? 156.584 48.041 79.394 1.00 39.96 140 ALA A O 1
ATOM 658 N N . VAL A 1 116 ? 158.229 46.752 80.240 1.00 34.16 141 VAL A N 1
ATOM 659 C CA . VAL A 1 116 ? 158.759 47.814 81.089 1.00 33.51 141 VAL A CA 1
ATOM 660 C C . VAL A 1 116 ? 159.892 48.580 80.423 1.00 32.28 141 VAL A C 1
ATOM 661 O O . VAL A 1 116 ? 160.376 49.569 80.990 1.00 36.97 141 VAL A O 1
ATOM 665 N N . ALA A 1 117 ? 160.326 48.161 79.232 1.00 29.98 142 ALA A N 1
ATOM 666 C CA . ALA A 1 117 ? 161.492 48.775 78.604 1.00 28.48 142 ALA A CA 1
ATOM 667 C C . ALA A 1 117 ? 161.220 50.208 78.163 1.00 28.17 142 ALA A C 1
ATOM 668 O O . ALA A 1 117 ? 162.149 51.022 78.106 1.00 33.31 142 ALA A O 1
ATOM 670 N N . SER A 1 118 ? 159.965 50.539 77.855 1.00 29.23 143 SER A N 1
ATOM 671 C CA . SER A 1 118 ? 159.638 51.879 77.382 1.00 30.58 143 SER A CA 1
ATOM 672 C C . SER A 1 118 ? 159.782 52.945 78.460 1.00 33.82 143 SER A C 1
ATOM 673 O O . SER A 1 118 ? 159.765 54.136 78.130 1.00 33.44 143 SER A O 1
ATOM 676 N N . GLN A 1 119 ? 159.928 52.556 79.729 1.00 34.27 144 GLN A N 1
ATOM 677 C CA . GLN A 1 119 ? 160.076 53.537 80.799 1.00 32.46 144 GLN A CA 1
ATOM 678 C C . GLN A 1 119 ? 161.418 54.255 80.760 1.00 36.34 144 GLN A C 1
ATOM 679 O O . GLN A 1 119 ? 161.559 55.304 81.397 1.00 40.59 144 GLN A O 1
ATOM 685 N N . TRP A 1 120 ? 162.400 53.715 80.040 1.00 36.81 145 TRP A N 1
ATOM 686 C CA . TRP A 1 120 ? 163.735 54.302 80.012 1.00 38.24 145 TRP A CA 1
ATOM 687 C C . TRP A 1 120 ? 163.683 55.737 79.504 1.00 38.41 145 TRP A C 1
ATOM 688 O O . TRP A 1 120 ? 163.187 55.999 78.403 1.00 37.56 145 TRP A O 1
ATOM 699 N N . GLU A 1 121 ? 164.185 56.664 80.323 1.00 40.53 146 GLU A N 1
ATOM 700 C CA . GLU A 1 121 ? 164.215 58.097 80.032 1.00 41.19 146 GLU A CA 1
ATOM 701 C C . GLU A 1 121 ? 162.819 58.700 79.892 1.00 41.19 146 GLU A C 1
ATOM 702 O O . GLU A 1 121 ? 162.668 59.802 79.356 1.00 44.59 146 GLU A O 1
ATOM 708 N N . ARG A 1 122 ? 161.790 58.004 80.373 1.00 37.01 147 ARG A N 1
ATOM 709 C CA . ARG A 1 122 ? 160.420 58.518 80.384 1.00 36.01 147 ARG A CA 1
ATOM 710 C C . ARG A 1 122 ? 160.115 58.981 81.804 1.00 33.25 147 ARG A C 1
ATOM 711 O O . ARG A 1 122 ? 159.680 58.203 82.652 1.00 35.76 147 ARG A O 1
ATOM 719 N N . THR A 1 123 ? 160.350 60.267 82.062 1.00 35.54 148 THR A N 1
ATOM 720 C CA . THR A 1 123 ? 160.144 60.845 83.383 1.00 37.00 148 THR A CA 1
ATOM 721 C C . THR A 1 123 ? 158.869 61.672 83.480 1.00 38.48 148 THR A C 1
ATOM 722 O O . THR A 1 123 ? 158.605 62.255 84.536 1.00 40.98 148 THR A O 1
ATOM 726 N N . GLY A 1 124 ? 158.078 61.739 82.412 1.00 36.86 149 GLY A N 1
ATOM 727 C CA . GLY A 1 124 ? 156.792 62.411 82.485 1.00 35.35 149 GLY A CA 1
ATOM 728 C C . GLY A 1 124 ? 155.720 61.478 83.029 1.00 36.55 149 GLY A C 1
ATOM 729 O O . GLY A 1 124 ? 155.698 60.282 82.739 1.00 35.08 149 GLY A O 1
ATOM 730 N N . LYS A 1 125 ? 154.825 62.044 83.833 1.00 37.74 150 LYS A N 1
ATOM 731 C CA . LYS A 1 125 ? 153.777 61.225 84.435 1.00 38.69 150 LYS A CA 1
ATOM 732 C C . LYS A 1 125 ? 152.553 61.193 83.530 1.00 35.79 150 LYS A C 1
ATOM 733 O O . LYS A 1 125 ? 152.066 62.252 83.121 1.00 36.70 150 LYS A O 1
ATOM 739 N N . PRO A 1 126 ? 152.032 60.015 83.192 1.00 32.04 151 PRO A N 1
ATOM 740 C CA . PRO A 1 126 ? 150.782 59.964 82.429 1.00 33.43 151 PRO A CA 1
ATOM 741 C C . PRO A 1 126 ? 149.633 60.557 83.231 1.00 34.54 151 PRO A C 1
ATOM 742 O O . PRO A 1 126 ? 149.627 60.530 84.464 1.00 33.18 151 PRO A O 1
ATOM 746 N N . PHE A 1 127 ? 148.660 61.114 82.511 1.00 33.61 152 PHE A N 1
ATOM 747 C CA . PHE A 1 127 ? 147.507 61.727 83.155 1.00 31.55 152 PHE A CA 1
ATOM 748 C C . PHE A 1 127 ? 146.744 60.702 83.983 1.00 33.04 152 PHE A C 1
ATOM 749 O O . PHE A 1 127 ? 146.554 59.558 83.563 1.00 28.64 152 PHE A O 1
ATOM 757 N N . ASN A 1 128 ? 146.317 61.116 85.166 1.00 34.23 153 ASN A N 1
ATOM 758 C CA . ASN A 1 128 ? 145.439 60.290 85.982 1.00 32.50 153 ASN A CA 1
ATOM 759 C C . ASN A 1 128 ? 144.069 60.241 85.322 1.00 31.47 153 ASN A C 1
ATOM 760 O O . ASN A 1 128 ? 143.378 61.268 85.284 1.00 34.62 153 ASN A O 1
ATOM 765 N N . PRO A 1 129 ? 143.640 59.101 84.787 1.00 31.62 154 PRO A N 1
ATOM 766 C CA . PRO A 1 129 ? 142.402 59.078 84.002 1.00 34.26 154 PRO A CA 1
ATOM 767 C C . PRO A 1 129 ? 141.165 59.232 84.872 1.00 37.74 154 PRO A C 1
ATOM 768 O O . PRO A 1 129 ? 141.107 58.755 86.009 1.00 35.54 154 PRO A O 1
ATOM 772 N N . LEU A 1 130 ? 140.168 59.916 84.314 1.00 37.20 155 LEU A N 1
ATOM 773 C CA . LEU A 1 130 ? 138.913 60.148 85.010 1.00 33.34 155 LEU A CA 1
ATOM 774 C C . LEU A 1 130 ? 138.150 58.839 85.194 1.00 33.61 155 LEU A C 1
ATOM 775 O O . LEU A 1 130 ? 138.339 57.869 84.457 1.00 36.13 155 LEU A O 1
ATOM 780 N N . LEU A 1 131 ? 137.273 58.824 86.195 1.00 35.25 156 LEU A N 1
ATOM 781 C CA . LEU A 1 131 ? 136.412 57.669 86.410 1.00 33.14 156 LEU A CA 1
ATOM 782 C C . LEU A 1 131 ? 135.466 57.498 85.229 1.00 34.72 156 LEU A C 1
ATOM 783 O O . LEU A 1 131 ? 134.743 58.427 84.856 1.00 33.55 156 LEU A O 1
ATOM 788 N N . GLY A 1 132 ? 135.480 56.306 84.635 1.00 37.37 157 GLY A N 1
ATOM 789 C CA . GLY A 1 132 ? 134.711 56.033 83.442 1.00 37.93 157 GLY A CA 1
ATOM 790 C C . GLY A 1 132 ? 135.457 56.240 82.144 1.00 38.01 157 GLY A C 1
ATOM 791 O O . GLY A 1 132 ? 134.904 55.944 81.077 1.00 40.98 157 GLY A O 1
ATOM 792 N N . GLU A 1 133 ? 136.690 56.736 82.198 1.00 34.71 158 GLU A N 1
ATOM 793 C CA . GLU A 1 133 ? 137.477 56.925 80.989 1.00 32.53 158 GLU A CA 1
ATOM 794 C C . GLU A 1 133 ? 137.814 55.579 80.361 1.00 34.94 158 GLU A C 1
ATOM 795 O O . GLU A 1 133 ? 138.031 54.584 81.059 1.00 35.10 158 GLU A O 1
ATOM 801 N N . THR A 1 134 ? 137.843 55.546 79.032 1.00 34.90 159 THR A N 1
ATOM 802 C CA . THR A 1 134 ? 138.146 54.332 78.293 1.00 34.38 159 THR A CA 1
ATOM 803 C C . THR A 1 134 ? 139.176 54.630 77.214 1.00 34.71 159 THR A C 1
ATOM 804 O O . THR A 1 134 ? 139.420 55.786 76.856 1.00 30.94 159 THR A O 1
ATOM 808 N N . TYR A 1 135 ? 139.787 53.565 76.702 1.00 34.66 160 TYR A N 1
ATOM 809 C CA . TYR A 1 135 ? 140.674 53.672 75.552 1.00 33.35 160 TYR A CA 1
ATOM 810 C C . TYR A 1 135 ? 140.651 52.359 74.788 1.00 31.43 160 TYR A C 1
ATOM 811 O O . TYR A 1 135 ? 140.839 51.292 75.378 1.00 30.21 160 TYR A O 1
ATOM 820 N N . GLU A 1 136 ? 140.427 52.444 73.481 1.00 35.31 161 GLU A N 1
ATOM 821 C CA . GLU A 1 136 ? 140.468 51.285 72.607 1.00 36.48 161 GLU A CA 1
ATOM 822 C C . GLU A 1 136 ? 141.567 51.464 71.571 1.00 31.84 161 GLU A C 1
ATOM 823 O O . GLU A 1 136 ? 141.873 52.584 71.151 1.00 30.14 161 GLU A O 1
ATOM 829 N N . LEU A 1 137 ? 142.167 50.346 71.169 1.00 31.23 162 LEU A N 1
ATOM 830 C CA . LEU A 1 137 ? 143.161 50.342 70.103 1.00 32.63 162 LEU A CA 1
ATOM 831 C C . LEU A 1 137 ? 143.006 49.060 69.306 1.00 34.21 162 LEU A C 1
ATOM 832 O O . LEU A 1 137 ? 143.190 47.964 69.846 1.00 33.88 162 LEU A O 1
ATOM 837 N N . ILE A 1 138 ? 142.661 49.198 68.029 1.00 38.63 163 ILE A N 1
ATOM 838 C CA . ILE A 1 138 ? 142.575 48.078 67.101 1.00 34.94 163 ILE A CA 1
ATOM 839 C C . ILE A 1 138 ? 143.756 48.173 66.147 1.00 32.17 163 ILE A C 1
ATOM 840 O O . ILE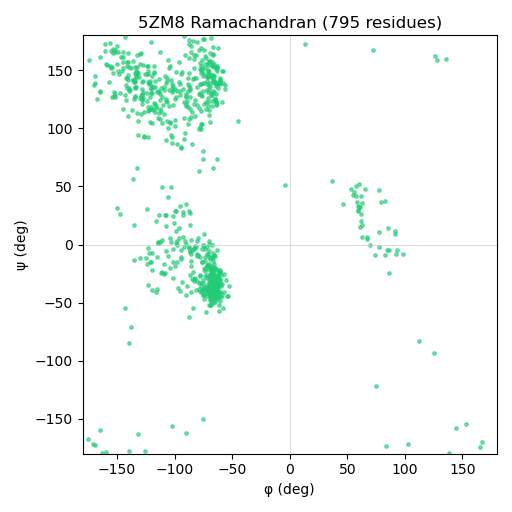 A 1 138 ? 143.964 49.212 65.509 1.00 35.81 163 ILE A O 1
ATOM 845 N N . ARG A 1 139 ? 144.534 47.095 66.059 1.00 35.63 164 ARG A N 1
ATOM 846 C CA . ARG A 1 139 ? 145.692 47.023 65.169 1.00 40.83 164 ARG A CA 1
ATOM 847 C C . ARG A 1 139 ? 145.605 45.710 64.397 1.00 45.45 164 ARG A C 1
ATOM 848 O O . ARG A 1 139 ? 146.056 44.666 64.875 1.00 40.62 164 ARG A O 1
ATOM 856 N N . GLU A 1 140 ? 145.015 45.772 63.200 1.00 47.27 165 GLU A N 1
ATOM 857 C CA . GLU A 1 140 ? 144.917 44.584 62.357 1.00 44.54 165 GLU A CA 1
ATOM 858 C C . GLU A 1 140 ? 146.296 44.099 61.929 1.00 39.58 165 GLU A C 1
ATOM 859 O O . GLU A 1 140 ? 146.535 42.890 61.826 1.00 41.29 165 GLU A O 1
ATOM 865 N N . ASP A 1 141 ? 147.219 45.031 61.678 1.00 39.30 166 ASP A N 1
ATOM 866 C CA . ASP A 1 141 ? 148.560 44.665 61.239 1.00 37.89 166 ASP A CA 1
ATOM 867 C C . ASP A 1 141 ? 149.363 43.971 62.331 1.00 42.83 166 ASP A C 1
ATOM 868 O O . ASP A 1 141 ? 150.327 43.265 62.018 1.00 49.09 166 ASP A O 1
ATOM 873 N N . LEU A 1 142 ? 148.997 44.158 63.599 1.00 48.92 167 LEU A N 1
ATOM 874 C CA . LEU A 1 142 ? 149.678 43.506 64.706 1.00 35.85 167 LEU A CA 1
ATOM 875 C C . LEU A 1 142 ? 148.875 42.365 65.314 1.00 34.08 167 LEU A C 1
ATOM 876 O O . LEU A 1 142 ? 149.418 41.617 66.135 1.00 35.89 167 LEU A O 1
ATOM 881 N N . GLY A 1 143 ? 147.610 42.212 64.938 1.00 35.87 168 GLY A N 1
ATOM 882 C CA . GLY A 1 143 ? 146.836 41.057 65.347 1.00 39.55 168 GLY A CA 1
ATOM 883 C C . GLY A 1 143 ? 146.214 41.139 66.723 1.00 41.76 168 GLY A C 1
ATOM 884 O O . GLY A 1 143 ? 146.147 40.124 67.428 1.00 41.43 168 GLY A O 1
ATOM 885 N N . PHE A 1 144 ? 145.744 42.317 67.128 1.00 43.67 169 PHE A N 1
ATOM 886 C CA . PHE A 1 144 ? 145.100 42.458 68.425 1.00 38.47 169 PHE A CA 1
ATOM 887 C C . PHE A 1 144 ? 144.157 43.650 68.402 1.00 37.08 169 PHE A C 1
ATOM 888 O O . PHE A 1 144 ? 144.359 44.610 67.654 1.00 37.63 169 PHE A O 1
ATOM 896 N N . ARG A 1 145 ? 143.121 43.574 69.233 1.00 37.41 170 ARG A N 1
ATOM 897 C CA . ARG A 1 145 ? 142.288 44.718 69.569 1.00 38.52 170 ARG A CA 1
ATOM 898 C C . ARG A 1 145 ? 142.318 44.905 71.079 1.00 38.41 170 ARG A C 1
ATOM 899 O O . ARG A 1 145 ? 142.263 43.931 71.837 1.00 38.46 170 ARG A O 1
ATOM 907 N N . PHE A 1 146 ? 142.423 46.157 71.511 1.00 33.74 171 PHE A N 1
ATOM 908 C CA . PHE A 1 146 ? 142.672 46.492 72.904 1.00 34.37 171 PHE A CA 1
ATOM 909 C C . PHE A 1 146 ? 141.531 47.339 73.449 1.00 35.96 171 PHE A C 1
ATOM 910 O O . PHE A 1 146 ? 140.952 48.155 72.727 1.00 34.32 171 PHE A O 1
ATOM 918 N N . ILE A 1 147 ? 141.209 47.135 74.724 1.00 32.14 172 ILE A N 1
ATOM 919 C CA . ILE A 1 147 ? 140.207 47.943 75.412 1.00 34.26 172 ILE A CA 1
ATOM 920 C C . ILE A 1 147 ? 140.613 48.073 76.874 1.00 31.55 172 ILE A C 1
ATOM 921 O O . ILE A 1 147 ? 140.936 47.079 77.532 1.00 28.08 172 ILE A O 1
ATOM 926 N N . SER A 1 148 ? 140.611 49.305 77.374 1.00 26.30 173 SER A N 1
ATOM 927 C CA . SER A 1 148 ? 140.895 49.592 78.770 1.00 29.18 173 SER A CA 1
ATOM 928 C C . SER A 1 148 ? 139.852 50.566 79.298 1.00 31.54 173 SER A C 1
ATOM 929 O O . SER A 1 148 ? 139.317 51.390 78.553 1.00 32.30 173 SER A O 1
ATOM 932 N N . GLU A 1 149 ? 139.560 50.456 80.591 1.00 33.69 174 GLU A N 1
ATOM 933 C CA . GLU A 1 149 ? 138.585 51.322 81.239 1.00 34.23 174 GLU A CA 1
ATOM 934 C C . GLU A 1 149 ? 139.105 51.718 82.610 1.00 31.15 174 GLU A C 1
ATOM 935 O O . GLU A 1 149 ? 139.602 50.870 83.357 1.00 28.26 174 GLU A O 1
ATOM 941 N N . GLN A 1 150 ? 138.999 53.003 82.937 1.00 30.88 175 GLN A N 1
ATOM 942 C CA . GLN A 1 150 ? 139.361 53.471 84.271 1.00 33.33 175 GLN A CA 1
ATOM 943 C C . GLN A 1 150 ? 138.226 53.091 85.211 1.00 32.03 175 GLN A C 1
ATOM 944 O O . GLN A 1 150 ? 137.204 53.777 85.289 1.00 32.58 175 GLN A O 1
ATOM 950 N N . VAL A 1 151 ? 138.415 51.989 85.933 1.00 31.77 176 VAL A N 1
ATOM 951 C CA . VAL A 1 151 ? 137.322 51.360 86.660 1.00 31.95 176 VAL A CA 1
ATOM 952 C C . VAL A 1 151 ? 137.103 51.951 88.051 1.00 35.32 176 VAL A C 1
ATOM 953 O O . VAL A 1 151 ? 136.019 51.771 88.625 1.00 37.01 176 VAL A O 1
ATOM 957 N N . SER A 1 152 ? 138.085 52.663 88.599 1.00 36.83 177 SER A N 1
ATOM 958 C CA . SER A 1 152 ? 137.944 53.290 89.905 1.00 31.91 177 SER A CA 1
ATOM 959 C C . SER A 1 152 ? 138.789 54.555 89.935 1.00 35.30 177 SER A C 1
ATOM 960 O O . SER A 1 152 ? 139.647 54.777 89.076 1.00 40.07 177 SER A O 1
ATOM 963 N N . HIS A 1 153 ? 138.534 55.391 90.935 1.00 37.41 178 HIS A N 1
ATOM 964 C CA . HIS A 1 153 ? 139.304 56.612 91.140 1.00 40.77 178 HIS A CA 1
ATOM 965 C C . HIS A 1 153 ? 139.932 56.690 92.521 1.00 42.35 178 HIS A C 1
ATOM 966 O O . HIS A 1 153 ? 141.036 57.223 92.662 1.00 46.51 178 HIS A O 1
ATOM 973 N N . HIS A 1 154 ? 139.257 56.172 93.548 1.00 43.80 179 HIS A N 1
ATOM 974 C CA . HIS A 1 154 ? 139.796 56.105 94.905 1.00 38.46 179 HIS A CA 1
ATOM 975 C C . HIS A 1 154 ? 139.697 54.663 95.377 1.00 37.90 179 HIS A C 1
ATOM 976 O O . HIS A 1 154 ? 138.667 54.244 95.925 1.00 38.44 179 HIS A O 1
ATOM 983 N N . PRO A 1 155 ? 140.756 53.860 95.180 1.00 38.93 180 PRO A N 1
ATOM 984 C CA . PRO A 1 155 ? 142.013 54.238 94.528 1.00 40.00 180 PRO A CA 1
ATOM 985 C C . PRO A 1 155 ? 141.927 54.154 93.003 1.00 44.26 180 PRO A C 1
ATOM 986 O O . PRO A 1 155 ? 141.005 53.520 92.489 1.00 44.35 180 PRO A O 1
ATOM 990 N N . PRO A 1 156 ? 142.861 54.790 92.291 1.00 44.02 181 PRO A N 1
ATOM 991 C CA . PRO A 1 156 ? 142.853 54.709 90.821 1.00 39.52 181 PRO A CA 1
ATOM 992 C C . PRO A 1 156 ? 143.172 53.295 90.355 1.00 38.91 181 PRO A C 1
ATOM 993 O O . PRO A 1 156 ? 144.245 52.761 90.642 1.00 44.26 181 PRO A O 1
ATOM 997 N N . ILE A 1 157 ? 142.230 52.689 89.636 1.00 35.90 182 ILE A N 1
ATOM 998 C CA . ILE A 1 157 ? 142.376 51.336 89.113 1.00 35.86 182 ILE A CA 1
ATOM 999 C C . ILE A 1 157 ? 142.063 51.359 87.624 1.00 33.82 182 ILE A C 1
ATOM 1000 O O . ILE A 1 157 ? 141.066 51.956 87.204 1.00 33.47 182 ILE A O 1
ATOM 1005 N N . SER A 1 158 ? 142.913 50.711 86.831 1.00 32.59 183 SER A N 1
ATOM 1006 C CA . SER A 1 158 ? 142.749 50.642 85.384 1.00 27.82 183 SER A CA 1
ATOM 1007 C C . SER A 1 158 ? 142.689 49.180 84.967 1.00 29.52 183 SER A C 1
ATOM 1008 O O . SER A 1 158 ? 143.653 48.433 85.171 1.00 31.29 183 SER A O 1
ATOM 1011 N N . ALA A 1 159 ? 141.562 48.775 84.390 1.00 29.90 184 ALA A N 1
ATOM 1012 C CA . ALA A 1 159 ? 141.378 47.421 83.887 1.00 30.41 184 ALA A CA 1
ATOM 1013 C C . ALA A 1 159 ? 141.536 47.417 82.372 1.00 28.81 184 ALA A C 1
ATOM 1014 O O . ALA A 1 159 ? 140.985 48.281 81.683 1.00 30.81 184 ALA A O 1
ATOM 1016 N N . PHE A 1 160 ? 142.287 46.446 81.859 1.00 30.30 185 PHE A N 1
ATOM 1017 C CA . PHE A 1 160 ? 142.562 46.348 80.435 1.00 31.68 185 PHE A CA 1
ATOM 1018 C C . PHE A 1 160 ? 142.330 44.923 79.957 1.00 30.43 185 PHE A C 1
ATOM 1019 O O . PHE A 1 160 ? 142.523 43.961 80.705 1.00 31.01 185 PHE A O 1
ATOM 1027 N N . HIS A 1 161 ? 141.911 44.800 78.699 1.00 30.68 186 HIS A N 1
ATOM 1028 C CA . HIS A 1 161 ? 141.738 43.506 78.057 1.00 32.07 186 HIS A CA 1
ATOM 1029 C C . HIS A 1 161 ? 142.166 43.612 76.602 1.00 34.51 186 HIS A C 1
ATOM 1030 O O . HIS A 1 161 ? 141.838 44.587 75.920 1.00 30.46 186 HIS A O 1
ATOM 1037 N N . SER A 1 162 ? 142.898 42.604 76.135 1.00 34.63 187 SER A N 1
ATOM 1038 C CA . SER A 1 162 ? 143.367 42.552 74.757 1.00 34.57 187 SER A CA 1
ATOM 1039 C C . SER A 1 162 ? 143.323 41.111 74.278 1.00 36.53 187 SER A C 1
ATOM 1040 O O . SER A 1 162 ? 143.844 40.217 74.951 1.00 39.77 187 SER A O 1
ATOM 1043 N N . GLU A 1 163 ? 142.702 40.889 73.124 1.00 40.09 188 GLU A N 1
ATOM 1044 C CA . GLU A 1 163 ? 142.598 39.563 72.538 1.00 44.61 188 GLU A CA 1
ATOM 1045 C C . GLU A 1 163 ? 143.193 39.560 71.137 1.00 41.56 188 GLU A C 1
ATOM 1046 O O . GLU A 1 163 ? 143.119 40.554 70.408 1.00 40.47 188 GLU A O 1
ATOM 1052 N N . GLY A 1 164 ? 143.789 38.429 70.772 1.00 40.98 189 GLY A N 1
ATOM 1053 C CA . GLY A 1 164 ? 144.366 38.301 69.448 1.00 43.21 189 GLY A CA 1
ATOM 1054 C C . GLY A 1 164 ? 143.290 38.199 68.381 1.00 45.47 189 GLY A C 1
ATOM 1055 O O . GLY A 1 164 ? 142.261 37.546 68.563 1.00 50.02 189 GLY A O 1
ATOM 1056 N N . LEU A 1 165 ? 143.538 38.858 67.252 1.00 40.57 190 LEU A N 1
ATOM 1057 C CA . LEU A 1 165 ? 142.602 38.855 66.136 1.00 44.88 190 LEU A CA 1
ATOM 1058 C C . LEU A 1 165 ? 142.614 37.551 65.350 1.00 46.70 190 LEU A C 1
ATOM 1059 O O . LEU A 1 165 ? 141.858 37.425 64.382 1.00 51.91 190 LEU A O 1
ATOM 1064 N N . ASN A 1 166 ? 143.444 36.582 65.738 1.00 43.97 191 ASN A N 1
ATOM 1065 C CA . ASN A 1 166 ? 143.501 35.286 65.074 1.00 48.48 191 ASN A CA 1
ATOM 1066 C C . ASN A 1 166 ? 143.269 34.148 66.063 1.00 51.43 191 ASN A C 1
ATOM 1067 O O . ASN A 1 166 ? 143.799 33.048 65.888 1.00 55.18 191 ASN A O 1
ATOM 1072 N N . HIS A 1 167 ? 142.476 34.409 67.106 1.00 50.41 192 HIS A N 1
ATOM 1073 C CA . HIS A 1 167 ? 142.079 33.394 68.084 1.00 53.96 192 HIS A CA 1
ATOM 1074 C C . HIS A 1 167 ? 143.294 32.718 68.713 1.00 48.17 192 HIS A C 1
ATOM 1075 O O . HIS A 1 167 ? 143.346 31.494 68.848 1.00 46.16 192 HIS A O 1
ATOM 1082 N N . ASP A 1 168 ? 144.278 33.519 69.107 1.00 48.25 193 ASP A N 1
ATOM 1083 C CA . ASP A 1 168 ? 145.545 32.986 69.591 1.00 43.84 193 ASP A CA 1
ATOM 1084 C C . ASP A 1 168 ? 145.838 33.306 71.048 1.00 44.72 193 ASP A C 1
ATOM 1085 O O . ASP A 1 168 ? 146.332 32.435 71.769 1.00 41.35 193 ASP A O 1
ATOM 1090 N N . PHE A 1 169 ? 145.556 34.523 71.513 1.00 43.92 194 PHE A N 1
ATOM 1091 C CA . PHE A 1 169 ? 145.911 34.893 72.876 1.00 38.72 194 PHE A CA 1
ATOM 1092 C C . PHE A 1 169 ? 144.867 35.816 73.487 1.00 40.36 194 PHE A C 1
ATOM 1093 O O . PHE A 1 169 ? 144.188 36.572 72.787 1.00 39.93 194 PHE A O 1
ATOM 1101 N N . LEU A 1 170 ? 144.757 35.739 74.813 1.00 44.22 195 LEU A N 1
ATOM 1102 C CA . LEU A 1 170 ? 144.017 36.695 75.625 1.00 41.00 195 LEU A CA 1
ATOM 1103 C C . LEU A 1 170 ? 144.992 37.341 76.599 1.00 36.13 195 LEU A C 1
ATOM 1104 O O . LEU A 1 170 ? 145.751 36.640 77.277 1.00 33.23 195 LEU A O 1
ATOM 1109 N N . PHE A 1 171 ? 144.976 38.671 76.664 1.00 33.02 196 PHE A N 1
ATOM 1110 C CA . PHE A 1 171 ? 145.890 39.429 77.514 1.00 32.51 196 PHE A CA 1
ATOM 1111 C C . PHE A 1 171 ? 145.080 40.466 78.279 1.00 33.85 196 PHE A C 1
ATOM 1112 O O . PHE A 1 171 ? 144.539 41.401 77.679 1.00 33.52 196 PHE A O 1
ATOM 1120 N N . HIS A 1 172 ? 144.991 40.305 79.599 1.00 32.13 197 HIS A N 1
ATOM 1121 C CA . HIS A 1 172 ? 144.161 41.185 80.408 1.00 31.74 197 HIS A CA 1
ATOM 1122 C C . HIS A 1 172 ? 144.750 41.311 81.806 1.00 32.23 197 HIS A C 1
ATOM 1123 O O . HIS A 1 172 ? 145.681 40.595 82.183 1.00 32.12 197 HIS A O 1
ATOM 1130 N N . GLY A 1 173 ? 144.185 42.236 82.573 1.00 33.55 198 GLY A N 1
ATOM 1131 C CA . GLY A 1 173 ? 144.632 42.469 83.930 1.00 34.68 198 GLY A CA 1
ATOM 1132 C C . GLY A 1 173 ? 144.094 43.789 84.448 1.00 33.16 198 GLY A C 1
ATOM 1133 O O . GLY A 1 173 ? 143.295 44.459 83.789 1.00 31.61 198 GLY A O 1
ATOM 1134 N N . SER A 1 174 ? 144.548 44.145 85.647 1.00 33.61 199 SER A N 1
ATOM 1135 C CA . SER A 1 174 ? 144.183 45.406 86.276 1.00 32.85 199 SER A CA 1
ATOM 1136 C C . SER A 1 174 ? 145.406 45.976 86.978 1.00 30.47 199 SER A C 1
ATOM 1137 O O . SER A 1 174 ? 146.236 45.233 87.507 1.00 35.01 199 SER A O 1
ATOM 1140 N N . ILE A 1 175 ? 145.511 47.303 86.982 1.00 29.08 200 ILE A N 1
ATOM 1141 C CA . ILE A 1 175 ? 146.684 47.994 87.505 1.00 32.85 200 ILE A CA 1
ATOM 1142 C C . ILE A 1 175 ? 146.234 49.044 88.511 1.00 39.31 200 ILE A C 1
ATOM 1143 O O . ILE A 1 175 ? 145.464 49.949 88.168 1.00 38.03 200 ILE A O 1
ATOM 1148 N N . TYR A 1 176 ? 146.713 48.921 89.752 1.00 41.88 201 TYR A N 1
ATOM 1149 C CA . TYR A 1 176 ? 146.639 49.999 90.727 1.00 40.18 201 TYR A CA 1
ATOM 1150 C C . TYR A 1 176 ? 148.034 50.592 90.867 1.00 38.21 201 TYR A C 1
ATOM 1151 O O . TYR A 1 176 ? 148.881 50.012 91.564 1.00 45.78 201 TYR A O 1
ATOM 1160 N N . PRO A 1 177 ? 148.328 51.725 90.233 1.00 37.67 202 PRO A N 1
ATOM 1161 C CA . PRO A 1 177 ? 149.661 52.327 90.374 1.00 45.10 202 PRO A CA 1
ATOM 1162 C C . PRO A 1 177 ? 149.822 53.074 91.689 1.00 42.13 202 PRO A C 1
ATOM 1163 O O . PRO A 1 177 ? 149.349 54.205 91.835 1.00 41.80 202 PRO A O 1
ATOM 1167 N N . LYS A 1 178 ? 150.491 52.449 92.655 1.00 41.41 203 LYS A N 1
ATOM 1168 C CA . LYS A 1 178 ? 150.703 53.050 93.967 1.00 42.93 203 LYS A CA 1
ATOM 1169 C C . LYS A 1 178 ? 151.972 53.893 93.916 1.00 39.27 203 LYS A C 1
ATOM 1170 O O . LYS A 1 178 ? 153.083 53.356 93.853 1.00 39.66 203 LYS A O 1
ATOM 1176 N N . LEU A 1 179 ? 151.807 55.212 93.935 1.00 36.37 204 LEU A N 1
ATOM 1177 C CA . LEU A 1 179 ? 152.935 56.133 93.921 1.00 37.20 204 LEU A CA 1
ATOM 1178 C C . LEU A 1 179 ? 153.358 56.443 95.351 1.00 41.38 204 LEU A C 1
ATOM 1179 O O . LEU A 1 179 ? 152.522 56.782 96.193 1.00 42.84 204 LEU A O 1
ATOM 1184 N N . LYS A 1 180 ? 154.654 56.312 95.625 1.00 41.05 205 LYS A N 1
ATOM 1185 C CA . LYS A 1 180 ? 155.212 56.597 96.940 1.00 34.42 205 LYS A CA 1
ATOM 1186 C C . LYS A 1 180 ? 156.467 57.438 96.774 1.00 34.46 205 LYS A C 1
ATOM 1187 O O . LYS A 1 180 ? 157.308 57.142 95.919 1.00 34.99 205 LYS A O 1
ATOM 1193 N N . PHE A 1 181 ? 156.594 58.479 97.593 1.00 36.72 206 PHE A N 1
ATOM 1194 C CA . PHE A 1 181 ? 157.678 59.441 97.467 1.00 36.63 206 PHE A CA 1
ATOM 1195 C C . PHE A 1 181 ? 158.383 59.636 98.801 1.00 40.98 206 PHE A C 1
ATOM 1196 O O . PHE A 1 181 ? 157.737 59.702 99.852 1.00 42.07 206 PHE A O 1
ATOM 1204 N N . TRP A 1 182 ? 159.712 59.733 98.746 1.00 43.53 207 TRP A N 1
ATOM 1205 C CA . TRP A 1 182 ? 160.523 60.116 99.894 1.00 46.74 207 TRP A CA 1
ATOM 1206 C C . TRP A 1 182 ? 161.944 60.389 99.428 1.00 47.67 207 TRP A C 1
ATOM 1207 O O . TRP A 1 182 ? 162.479 59.656 98.593 1.00 46.53 207 TRP A O 1
ATOM 1218 N N . GLY A 1 183 ? 162.549 61.440 99.978 1.00 47.32 208 GLY A N 1
ATOM 1219 C CA . GLY A 1 183 ? 163.915 61.788 99.643 1.00 48.79 208 GLY A CA 1
ATOM 1220 C C . GLY A 1 183 ? 164.053 62.437 98.282 1.00 48.65 208 GLY A C 1
ATOM 1221 O O . GLY A 1 183 ? 163.450 63.483 98.021 1.00 52.40 208 GLY A O 1
ATOM 1222 N N . LYS A 1 184 ? 164.850 61.828 97.406 1.00 52.69 209 LYS A N 1
ATOM 1223 C CA . LYS A 1 184 ? 165.049 62.328 96.053 1.00 47.62 209 LYS A CA 1
ATOM 1224 C C . LYS A 1 184 ? 164.248 61.565 95.009 1.00 39.56 209 LYS A C 1
ATOM 1225 O O . LYS A 1 184 ? 164.279 61.941 93.834 1.00 45.57 209 LYS A O 1
ATOM 1231 N N . SER A 1 185 ? 163.537 60.510 95.399 1.00 35.06 210 SER A N 1
ATOM 1232 C CA . SER A 1 185 ? 162.981 59.570 94.439 1.00 35.04 210 SER A CA 1
ATOM 1233 C C . SER A 1 185 ? 161.491 59.357 94.670 1.00 33.31 210 SER A C 1
ATOM 1234 O O . SER A 1 185 ? 160.973 59.533 95.776 1.00 35.10 210 SER A O 1
ATOM 1237 N N . VAL A 1 186 ? 160.811 58.967 93.594 1.00 33.61 211 VAL A N 1
ATOM 1238 C CA . VAL A 1 186 ? 159.392 58.630 93.607 1.00 31.93 211 VAL A CA 1
ATOM 1239 C C . VAL A 1 186 ? 159.253 57.196 93.117 1.00 28.00 211 VAL A C 1
ATOM 1240 O O . VAL A 1 186 ? 159.594 56.894 91.967 1.00 34.14 211 VAL A O 1
ATOM 1244 N N . GLU A 1 187 ? 158.756 56.317 93.982 1.00 27.50 212 GLU A N 1
ATOM 1245 C CA . GLU A 1 187 ? 158.485 54.940 93.597 1.00 27.82 212 GLU A CA 1
ATOM 1246 C C . GLU A 1 187 ? 157.077 54.819 93.031 1.00 30.07 212 GLU A C 1
ATOM 1247 O O . GLU A 1 187 ? 156.146 55.483 93.496 1.00 30.22 212 GLU A O 1
ATOM 1253 N N . ALA A 1 188 ? 156.931 53.967 92.019 1.00 33.41 213 ALA A N 1
ATOM 1254 C CA . ALA A 1 188 ? 155.638 53.680 91.406 1.00 29.52 213 ALA A CA 1
ATOM 1255 C C . ALA A 1 188 ? 155.500 52.169 91.296 1.00 30.94 213 ALA A C 1
ATOM 1256 O O . ALA A 1 188 ? 156.157 51.543 90.458 1.00 34.10 213 ALA A O 1
ATOM 1258 N N . GLU A 1 189 ? 154.655 51.584 92.144 1.00 31.54 214 GLU A N 1
ATOM 1259 C CA . GLU A 1 189 ? 154.447 50.145 92.135 1.00 36.83 214 GLU A CA 1
ATOM 1260 C C . GLU A 1 189 ? 153.168 49.824 91.381 1.00 42.54 214 GLU A C 1
ATOM 1261 O O . GLU A 1 189 ? 152.072 50.086 91.900 1.00 40.88 214 GLU A O 1
ATOM 1267 N N . PRO A 1 190 ? 153.242 49.269 90.171 1.00 46.17 215 PRO A N 1
ATOM 1268 C CA . PRO A 1 190 ? 152.020 48.873 89.440 1.00 42.51 215 PRO A CA 1
ATOM 1269 C C . PRO A 1 190 ? 151.409 47.588 89.996 1.00 44.22 215 PRO A C 1
ATOM 1270 O O . PRO A 1 190 ? 151.587 46.484 89.482 1.00 44.78 215 PRO A O 1
ATOM 1274 N N . ARG A 1 191 ? 150.667 47.734 91.092 1.00 42.01 216 ARG A N 1
ATOM 1275 C CA . ARG A 1 191 ? 150.028 46.585 91.716 1.00 42.07 216 ARG A CA 1
ATOM 1276 C C . ARG A 1 191 ? 148.927 46.038 90.817 1.00 39.03 216 ARG A C 1
ATOM 1277 O O . ARG A 1 191 ? 148.224 46.791 90.138 1.00 42.24 216 ARG A O 1
ATOM 1285 N N . GLY A 1 192 ? 148.782 44.726 90.815 1.00 34.88 217 GLY A N 1
ATOM 1286 C CA . GLY A 1 192 ? 147.788 44.052 90.003 1.00 34.93 217 GLY A CA 1
ATOM 1287 C C . GLY A 1 192 ? 148.380 42.831 89.328 1.00 36.40 217 GLY A C 1
ATOM 1288 O O . GLY A 1 192 ? 149.593 42.697 89.162 1.00 38.86 217 GLY A O 1
ATOM 1289 N N . THR A 1 193 ? 147.500 41.920 88.925 1.00 36.29 218 THR A N 1
ATOM 1290 C CA . THR A 1 193 ? 147.900 40.662 88.311 1.00 37.40 218 THR A CA 1
ATOM 1291 C C . THR A 1 193 ? 147.768 40.761 86.798 1.00 34.23 218 THR A C 1
ATOM 1292 O O . THR A 1 193 ? 146.698 41.100 86.282 1.00 34.37 218 THR A O 1
ATOM 1296 N N . ILE A 1 194 ? 148.857 40.470 86.095 1.00 34.00 219 ILE A N 1
ATOM 1297 C CA . ILE A 1 194 ? 148.856 40.415 84.638 1.00 33.12 219 ILE A CA 1
ATOM 1298 C C . ILE A 1 194 ? 148.581 38.978 84.221 1.00 33.68 219 ILE A C 1
ATOM 1299 O O . ILE A 1 194 ? 149.176 38.043 84.766 1.00 37.69 219 ILE A O 1
ATOM 1304 N N . THR A 1 195 ? 147.682 38.796 83.257 1.00 34.62 220 THR A N 1
ATOM 1305 C CA . THR A 1 195 ? 147.270 37.466 82.828 1.00 35.52 220 THR A CA 1
ATOM 1306 C C . THR A 1 195 ? 147.425 37.341 81.320 1.00 31.98 220 THR A C 1
ATOM 1307 O O . THR A 1 195 ? 146.886 38.158 80.567 1.00 32.88 220 THR A O 1
ATOM 1311 N N . LEU A 1 196 ? 148.158 36.318 80.887 1.00 29.76 221 LEU A N 1
ATOM 1312 C CA . LEU A 1 196 ? 148.350 36.014 79.474 1.00 31.53 221 LEU A CA 1
ATOM 1313 C C . LEU A 1 196 ? 147.872 34.593 79.217 1.00 34.55 221 LEU A C 1
ATOM 1314 O O . LEU A 1 196 ? 148.450 33.636 79.743 1.00 32.62 221 LEU A O 1
ATOM 1319 N N . GLU A 1 197 ? 146.823 34.459 78.411 1.00 33.95 222 GLU A N 1
ATOM 1320 C CA . GLU A 1 197 ? 146.217 33.168 78.101 1.00 38.30 222 GLU A CA 1
ATOM 1321 C C . GLU A 1 197 ? 146.538 32.807 76.655 1.00 39.19 222 GLU A C 1
ATOM 1322 O O . GLU A 1 197 ? 146.050 33.458 75.725 1.00 35.16 222 GLU A O 1
ATOM 1328 N N . LEU A 1 198 ? 147.354 31.773 76.470 1.00 39.77 223 LEU A N 1
ATOM 1329 C CA . LEU A 1 198 ? 147.667 31.251 75.144 1.00 40.55 223 LEU A CA 1
ATOM 1330 C C . LEU A 1 198 ? 146.577 30.258 74.754 1.00 41.47 223 LEU A C 1
ATOM 1331 O O . LEU A 1 198 ? 146.491 29.163 75.321 1.00 41.54 223 LEU A O 1
ATOM 1336 N N . LEU A 1 199 ? 145.745 30.643 73.784 1.00 40.76 224 LEU A N 1
ATOM 1337 C CA . LEU A 1 199 ? 144.562 29.854 73.453 1.00 40.99 224 LEU A CA 1
ATOM 1338 C C . LEU A 1 199 ? 144.936 28.525 72.808 1.00 40.77 224 LEU A C 1
ATOM 1339 O O . LEU A 1 199 ? 144.489 27.461 73.252 1.00 44.61 224 LEU A O 1
ATOM 1344 N N . LYS A 1 200 ? 145.760 28.563 71.760 1.00 40.63 225 LYS A N 1
ATOM 1345 C CA . LYS A 1 200 ? 146.096 27.360 71.004 1.00 41.52 225 LYS A CA 1
ATOM 1346 C C . LYS A 1 200 ? 146.935 26.363 71.795 1.00 40.97 225 LYS A C 1
ATOM 1347 O O . LYS A 1 200 ? 147.276 25.307 71.251 1.00 37.68 225 LYS A O 1
ATOM 1353 N N . HIS A 1 201 ? 147.275 26.661 73.048 1.00 44.87 226 HIS A N 1
ATOM 1354 C CA . HIS A 1 201 ? 147.979 25.720 73.906 1.00 41.14 226 HIS A CA 1
ATOM 1355 C C . HIS A 1 201 ? 147.238 25.437 75.204 1.00 45.42 226 HIS A C 1
ATOM 1356 O O . HIS A 1 201 ? 147.709 24.615 76.000 1.00 45.26 226 HIS A O 1
ATOM 1363 N N . ASN A 1 202 ? 146.099 26.093 75.438 1.00 47.31 227 ASN A N 1
ATOM 1364 C CA . ASN A 1 202 ? 145.237 25.830 76.592 1.00 49.71 227 ASN A CA 1
ATOM 1365 C C . ASN A 1 202 ? 145.999 26.000 77.907 1.00 51.30 227 ASN A C 1
ATOM 1366 O O . ASN A 1 202 ? 145.976 25.134 78.784 1.00 55.84 227 ASN A O 1
ATOM 1371 N N . GLU A 1 203 ? 146.681 27.135 78.038 1.00 46.83 228 GLU A N 1
ATOM 1372 C CA . GLU A 1 203 ? 147.445 27.437 79.240 1.00 48.13 228 GLU A CA 1
ATOM 1373 C C . GLU A 1 203 ? 147.361 28.931 79.511 1.00 42.34 228 GLU A C 1
ATOM 1374 O O . GLU A 1 203 ? 146.953 29.718 78.653 1.00 42.91 228 GLU A O 1
ATOM 1380 N N . ALA A 1 204 ? 147.756 29.319 80.722 1.00 39.27 229 ALA A N 1
ATOM 1381 C CA . ALA A 1 204 ? 147.692 30.710 81.142 1.00 37.67 229 ALA A CA 1
ATOM 1382 C C . ALA A 1 204 ? 148.916 31.061 81.972 1.00 37.29 229 ALA A C 1
ATOM 1383 O O . ALA A 1 204 ? 149.409 30.239 82.749 1.00 39.02 229 ALA A O 1
ATOM 1385 N N . TYR A 1 205 ? 149.397 32.290 81.799 1.00 38.31 230 TYR A N 1
ATOM 1386 C CA . TYR A 1 205 ? 150.530 32.818 82.544 1.00 35.73 230 TYR A CA 1
ATOM 1387 C C . TYR A 1 205 ? 150.074 34.010 83.374 1.00 37.95 230 TYR A C 1
ATOM 1388 O O . TYR A 1 205 ? 149.261 34.820 82.917 1.00 37.00 230 TYR A O 1
ATOM 1397 N N . THR A 1 206 ? 150.593 34.109 84.597 1.00 35.89 231 THR A N 1
ATOM 1398 C CA . THR A 1 206 ? 150.315 35.235 85.478 1.00 32.62 231 THR A CA 1
ATOM 1399 C C . THR A 1 206 ? 151.615 35.736 86.089 1.00 30.08 231 THR A C 1
ATOM 1400 O O . THR A 1 206 ? 152.515 34.945 86.388 1.00 33.30 231 THR A O 1
ATOM 1404 N N . TRP A 1 207 ? 151.709 37.051 86.272 1.00 27.49 232 TRP A N 1
ATOM 1405 C CA . TRP A 1 207 ? 152.880 37.664 86.887 1.00 29.54 232 TRP A CA 1
ATOM 1406 C C . TRP A 1 207 ? 152.516 39.079 87.321 1.00 26.51 232 TRP A C 1
ATOM 1407 O O . TRP A 1 207 ? 151.381 39.533 87.150 1.00 28.78 232 TRP A O 1
ATOM 1418 N N . THR A 1 208 ? 153.499 39.776 87.889 1.00 31.20 233 THR A N 1
ATOM 1419 C CA . THR A 1 208 ? 153.338 41.148 88.347 1.00 32.33 233 THR A CA 1
ATOM 1420 C C . THR A 1 208 ? 154.560 41.953 87.927 1.00 32.36 233 THR A C 1
ATOM 1421 O O . THR A 1 208 ? 155.686 41.449 87.964 1.00 34.58 233 THR A O 1
ATOM 1425 N N . ASN A 1 209 ? 154.332 43.203 87.526 1.00 28.59 234 ASN A N 1
ATOM 1426 C CA . ASN A 1 209 ? 155.412 44.049 87.045 1.00 34.33 234 ASN A CA 1
ATOM 1427 C C . ASN A 1 209 ? 156.233 44.607 88.208 1.00 36.14 234 ASN A C 1
ATOM 1428 O O . ASN A 1 209 ? 155.716 44.787 89.314 1.00 34.02 234 ASN A O 1
ATOM 1433 N N . PRO A 1 210 ? 157.524 44.886 87.982 1.00 31.30 235 PRO A N 1
ATOM 1434 C CA . PRO A 1 210 ? 158.368 45.408 89.066 1.00 29.66 235 PRO A CA 1
ATOM 1435 C C . PRO A 1 210 ? 158.077 46.864 89.394 1.00 29.76 235 PRO A C 1
ATOM 1436 O O . PRO A 1 210 ? 157.252 47.506 88.738 1.00 35.09 235 PRO A O 1
ATOM 1440 N 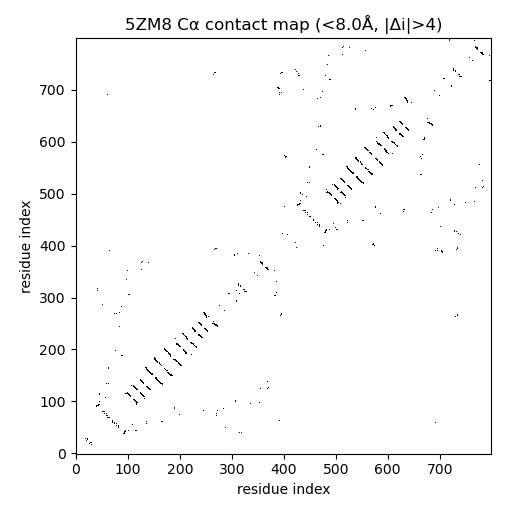N . THR A 1 211 ? 158.760 47.393 90.406 1.00 25.93 236 THR A N 1
ATOM 1441 C CA . THR A 1 211 ? 158.556 48.764 90.857 1.00 27.58 236 THR A CA 1
ATOM 1442 C C . THR A 1 211 ? 159.428 49.718 90.050 1.00 28.79 236 THR A C 1
ATOM 1443 O O . THR A 1 211 ? 160.622 49.466 89.855 1.00 27.13 236 THR A O 1
ATOM 1447 N N . CYS A 1 212 ? 158.827 50.808 89.580 1.00 29.24 237 CYS A N 1
ATOM 1448 C CA . CYS A 1 212 ? 159.540 51.856 88.865 1.00 27.99 237 CYS A CA 1
ATOM 1449 C C . CYS A 1 212 ? 159.927 52.966 89.833 1.00 26.68 237 CYS A C 1
ATOM 1450 O O . CYS A 1 212 ? 159.133 53.357 90.694 1.00 31.42 237 CYS A O 1
ATOM 1453 N N . CYS A 1 213 ? 161.149 53.473 89.687 1.00 25.06 238 CYS A N 1
ATOM 1454 C CA . CYS A 1 213 ? 161.683 54.496 90.576 1.00 26.71 238 CYS A CA 1
ATOM 1455 C C . CYS A 1 213 ? 162.200 55.666 89.753 1.00 30.29 238 CYS A C 1
ATOM 1456 O O . CYS A 1 213 ? 162.948 55.470 88.789 1.00 28.58 238 CYS A O 1
ATOM 1459 N N . VAL A 1 214 ? 161.805 56.876 90.137 1.00 29.35 239 VAL A N 1
ATOM 1460 C CA . VAL A 1 214 ? 162.198 58.102 89.452 1.00 28.61 239 VAL A CA 1
ATOM 1461 C C . VAL A 1 214 ? 163.094 58.889 90.398 1.00 30.63 239 VAL A C 1
ATOM 1462 O O . VAL A 1 214 ? 162.616 59.455 91.388 1.00 31.46 239 VAL A O 1
ATOM 1466 N N . HIS A 1 215 ? 164.386 58.941 90.094 1.00 30.91 240 HIS A N 1
ATOM 1467 C CA . HIS A 1 215 ? 165.355 59.597 90.958 1.00 32.29 240 HIS A CA 1
ATOM 1468 C C . HIS A 1 215 ? 165.473 61.085 90.635 1.00 34.79 240 HIS A C 1
ATOM 1469 O O . HIS A 1 215 ? 165.099 61.546 89.553 1.00 37.12 240 HIS A O 1
ATOM 1476 N N . ASN A 1 216 ? 165.998 61.835 91.608 1.00 39.69 241 ASN A N 1
ATOM 1477 C CA . ASN A 1 216 ? 166.371 63.241 91.432 1.00 40.89 241 ASN A CA 1
ATOM 1478 C C . ASN A 1 216 ? 165.165 64.121 91.103 1.00 40.89 241 ASN A C 1
ATOM 1479 O O . ASN A 1 216 ? 165.269 65.079 90.334 1.00 47.75 241 ASN A O 1
ATOM 1484 N N . VAL A 1 217 ? 164.011 63.809 91.699 1.00 41.40 242 VAL A N 1
ATOM 1485 C CA . VAL A 1 217 ? 162.820 64.612 91.444 1.00 42.18 242 VAL A CA 1
ATOM 1486 C C . VAL A 1 217 ? 162.906 65.980 92.109 1.00 40.38 242 VAL A C 1
ATOM 1487 O O . VAL A 1 217 ? 162.174 66.898 91.723 1.00 42.89 242 VAL A O 1
ATOM 1491 N N . ILE A 1 218 ? 163.783 66.143 93.098 1.00 44.08 243 ILE A N 1
ATOM 1492 C CA . ILE A 1 218 ? 163.944 67.419 93.787 1.00 48.17 243 ILE A CA 1
ATOM 1493 C C . ILE A 1 218 ? 164.950 68.275 93.031 1.00 47.36 243 ILE A C 1
ATOM 1494 O O . ILE A 1 218 ? 164.615 69.357 92.536 1.00 52.48 243 ILE A O 1
ATOM 1499 N N . ILE A 1 219 ? 166.189 67.797 92.943 1.00 49.00 244 ILE A N 1
ATOM 1500 C CA . ILE A 1 219 ? 167.244 68.475 92.202 1.00 49.56 244 ILE A CA 1
ATOM 1501 C C . ILE A 1 219 ? 168.020 67.420 91.426 1.00 48.33 244 ILE A C 1
ATOM 1502 O O . ILE A 1 219 ? 168.076 66.249 91.816 1.00 53.97 244 ILE A O 1
ATOM 1507 N N . GLY A 1 220 ? 168.597 67.834 90.307 1.00 49.51 245 GLY A N 1
ATOM 1508 C CA . GLY A 1 220 ? 169.363 66.936 89.467 1.00 50.15 245 GLY A CA 1
ATOM 1509 C C . GLY A 1 220 ? 168.588 66.492 88.244 1.00 51.74 245 GLY A C 1
ATOM 1510 O O . GLY A 1 220 ? 167.492 66.973 87.939 1.00 48.78 245 GLY A O 1
ATOM 1511 N N . LYS A 1 221 ? 169.184 65.540 87.531 1.00 53.54 246 LYS A N 1
ATOM 1512 C CA . LYS A 1 221 ? 168.616 65.025 86.293 1.00 51.72 246 LYS A CA 1
ATOM 1513 C C . LYS A 1 221 ? 167.689 63.857 86.609 1.00 44.46 246 LYS A C 1
ATOM 1514 O O . LYS A 1 221 ? 168.107 62.877 87.235 1.00 42.11 246 LYS A O 1
ATOM 1520 N N . LEU A 1 222 ? 166.434 63.966 86.177 1.00 45.05 247 LEU A N 1
ATOM 1521 C CA . LEU A 1 222 ? 165.470 62.889 86.367 1.00 39.69 247 LEU A CA 1
ATOM 1522 C C . LEU A 1 222 ? 165.894 61.661 85.570 1.00 40.26 247 LEU A C 1
ATOM 1523 O O . LEU A 1 222 ? 166.105 61.741 84.356 1.00 46.22 247 LEU A O 1
ATOM 1528 N N . TRP A 1 223 ? 166.026 60.521 86.249 1.00 34.36 248 TRP A N 1
ATOM 1529 C CA . TRP A 1 223 ? 166.352 59.273 85.569 1.00 33.50 248 TRP A CA 1
ATOM 1530 C C . TRP A 1 223 ? 165.572 58.124 86.194 1.00 34.24 248 TRP A C 1
ATOM 1531 O O . TRP A 1 223 ? 165.148 58.185 87.351 1.00 38.33 248 TRP A O 1
ATOM 1542 N N . ILE A 1 224 ? 165.394 57.067 85.404 1.00 32.76 249 ILE A N 1
ATOM 1543 C CA . IL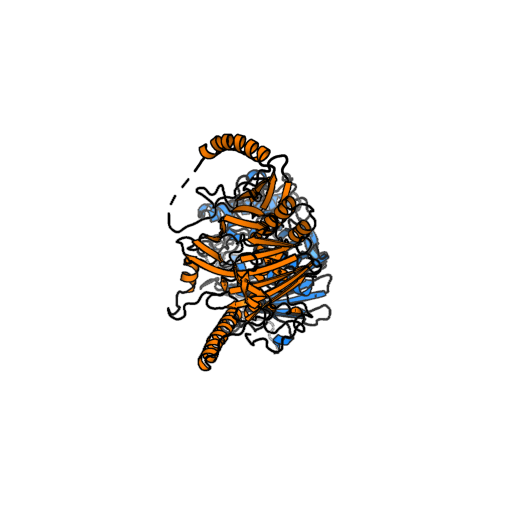E A 1 224 ? 164.477 55.978 85.717 1.00 26.30 249 ILE A CA 1
ATOM 1544 C C . ILE A 1 224 ? 165.264 54.733 86.103 1.00 27.92 249 ILE A C 1
ATOM 1545 O O . ILE A 1 224 ? 166.348 54.462 85.572 1.00 33.88 249 ILE A O 1
ATOM 1550 N N . GLU A 1 225 ? 164.708 53.973 87.047 1.00 27.74 250 GLU A N 1
ATOM 1551 C CA . GLU A 1 225 ? 165.245 52.683 87.449 1.00 25.45 250 GLU A CA 1
ATOM 1552 C C . GLU A 1 225 ? 164.085 51.732 87.711 1.00 25.87 250 GLU A C 1
ATOM 1553 O O . GLU A 1 225 ? 162.976 52.160 88.041 1.00 27.84 250 GLU A O 1
ATOM 1559 N N . GLN A 1 226 ? 164.346 50.435 87.551 1.00 25.09 251 GLN A N 1
ATOM 1560 C CA . GLN A 1 226 ? 163.344 49.398 87.766 1.00 22.62 251 GLN A CA 1
ATOM 1561 C C . GLN A 1 226 ? 163.956 48.273 88.586 1.00 27.92 251 GLN A C 1
ATOM 1562 O O . GLN A 1 226 ? 165.009 47.739 88.223 1.00 30.16 251 GLN A O 1
ATOM 1568 N N . TYR A 1 227 ? 163.297 47.911 89.686 1.00 26.83 252 TYR A N 1
ATOM 1569 C CA . TYR A 1 227 ? 163.762 46.821 90.532 1.00 28.45 252 TYR A CA 1
ATOM 1570 C C . TYR A 1 227 ? 162.573 46.066 91.107 1.00 27.08 252 TYR A C 1
ATOM 1571 O O . TYR A 1 227 ? 161.447 46.567 91.144 1.00 26.12 252 TYR A O 1
ATOM 1580 N N . GLY A 1 228 ? 162.847 44.844 91.561 1.00 26.66 253 GLY A N 1
ATOM 1581 C CA . GLY A 1 228 ? 161.824 43.961 92.086 1.00 28.90 253 GLY A CA 1
ATOM 1582 C C . GLY A 1 228 ? 162.009 42.535 91.610 1.00 31.16 253 GLY A C 1
ATOM 1583 O O . GLY A 1 228 ? 162.956 42.241 90.874 1.00 28.51 253 GLY A O 1
ATOM 1584 N N . THR A 1 229 ? 161.116 41.638 92.020 1.00 33.45 254 THR A N 1
ATOM 1585 C CA . THR A 1 229 ? 161.154 40.240 91.614 1.00 32.30 254 THR A CA 1
ATOM 1586 C C . THR A 1 229 ? 159.851 39.889 90.910 1.00 33.17 254 THR A C 1
ATOM 1587 O O . THR A 1 229 ? 158.766 40.123 91.451 1.00 40.76 254 THR A O 1
ATOM 1591 N N . VAL A 1 230 ? 159.964 39.333 89.706 1.00 33.16 255 VAL A N 1
ATOM 1592 C CA . VAL A 1 230 ? 158.817 38.958 88.888 1.00 36.58 255 VAL A CA 1
ATOM 1593 C C . VAL A 1 230 ? 158.773 37.440 88.792 1.00 38.50 255 VAL A C 1
ATOM 1594 O O . VAL A 1 230 ? 159.803 36.797 88.556 1.00 39.96 255 VAL A O 1
ATOM 1598 N N . GLU A 1 231 ? 157.584 36.869 88.976 1.00 38.96 256 GLU A N 1
ATOM 1599 C CA . GLU A 1 231 ? 157.383 35.424 88.900 1.00 40.04 256 GLU A CA 1
ATOM 1600 C C . GLU A 1 231 ? 156.259 35.141 87.913 1.00 36.48 256 GLU A C 1
ATOM 1601 O O . GLU A 1 231 ? 155.104 35.502 88.163 1.00 36.24 256 GLU A O 1
ATOM 1607 N N . ILE A 1 232 ? 156.595 34.497 86.798 1.00 36.54 257 ILE A N 1
ATOM 1608 C CA . ILE A 1 232 ? 155.625 34.102 85.783 1.00 39.13 257 ILE A CA 1
ATOM 1609 C C . ILE A 1 232 ? 155.287 32.634 85.993 1.00 39.36 257 ILE A C 1
ATOM 1610 O O . ILE A 1 232 ? 156.186 31.786 86.053 1.00 42.17 257 ILE A O 1
ATOM 1615 N N . LEU A 1 233 ? 153.996 32.328 86.100 1.00 38.22 258 LEU A N 1
ATOM 1616 C CA . LEU A 1 233 ? 153.528 30.988 86.436 1.00 44.30 258 LEU A CA 1
ATOM 1617 C C . LEU A 1 233 ? 152.721 30.427 85.274 1.00 49.29 258 LEU A C 1
ATOM 1618 O O . LEU A 1 233 ? 151.703 31.008 84.885 1.00 46.05 258 LEU A O 1
ATOM 1623 N N . ASN A 1 234 ? 153.172 29.296 84.732 1.00 49.72 259 ASN A N 1
ATOM 1624 C CA . ASN A 1 234 ? 152.395 28.542 83.754 1.00 48.20 259 ASN A CA 1
ATOM 1625 C C . ASN A 1 234 ? 151.434 27.640 84.520 1.00 49.44 259 ASN A C 1
ATOM 1626 O O . ASN A 1 234 ? 151.863 26.714 85.217 1.00 51.79 259 ASN A O 1
ATOM 1631 N N . HIS A 1 235 ? 150.135 27.908 84.395 1.00 45.99 260 HIS A N 1
ATOM 1632 C CA . HIS A 1 235 ? 149.144 27.343 85.303 1.00 49.13 260 HIS A CA 1
ATOM 1633 C C . HIS A 1 235 ? 148.691 25.933 84.938 1.00 49.83 260 HIS A C 1
ATOM 1634 O O . HIS A 1 235 ? 147.898 25.354 85.686 1.00 59.26 260 HIS A O 1
ATOM 1641 N N . ARG A 1 236 ? 149.161 25.358 83.830 1.00 49.24 261 ARG A N 1
ATOM 1642 C CA . ARG A 1 236 ? 148.837 23.975 83.514 1.00 53.64 261 ARG A CA 1
ATOM 1643 C C . ARG A 1 236 ? 150.058 23.084 83.342 1.00 55.33 261 ARG A C 1
ATOM 1644 O O . ARG A 1 236 ? 149.896 21.865 83.208 1.00 61.81 261 ARG A O 1
ATOM 1652 N N . THR A 1 237 ? 151.267 23.644 83.345 1.00 51.23 262 THR A N 1
ATOM 1653 C CA . THR A 1 237 ? 152.486 22.855 83.275 1.00 49.33 262 THR A CA 1
ATOM 1654 C C . THR A 1 237 ? 153.338 22.963 84.531 1.00 51.83 262 THR A C 1
ATOM 1655 O O . THR A 1 237 ? 154.289 22.189 84.683 1.00 53.39 262 THR A O 1
ATOM 1659 N N . GLY A 1 238 ? 153.023 23.893 85.430 1.00 48.17 263 GLY A N 1
ATOM 1660 C CA . GLY A 1 238 ? 153.832 24.127 86.606 1.00 53.86 263 GLY A CA 1
ATOM 1661 C C . GLY A 1 238 ? 155.096 24.921 86.364 1.00 53.13 263 GLY A C 1
ATOM 1662 O O . GLY A 1 238 ? 155.827 25.196 87.325 1.00 52.84 263 GLY A O 1
ATOM 1663 N N . HIS A 1 239 ? 155.381 25.294 85.117 1.00 56.54 264 HIS A N 1
ATOM 1664 C CA . HIS A 1 239 ? 156.577 26.070 84.822 1.00 56.45 264 HIS A CA 1
ATOM 1665 C C . HIS A 1 239 ? 156.511 27.435 85.493 1.00 51.03 264 HIS A C 1
ATOM 1666 O O . HIS A 1 239 ? 155.476 28.108 85.476 1.00 45.67 264 HIS A O 1
ATOM 1673 N N . LYS A 1 240 ? 157.629 27.844 86.087 1.00 47.14 265 LYS A N 1
ATOM 1674 C CA . LYS A 1 240 ? 157.730 29.131 86.759 1.00 47.54 265 LYS A CA 1
ATOM 1675 C C . LYS A 1 240 ? 159.025 29.812 86.346 1.00 47.96 265 LYS A C 1
ATOM 1676 O O . LYS A 1 240 ? 160.101 29.210 86.429 1.00 45.97 265 LYS A O 1
ATOM 1682 N N . CYS A 1 241 ? 158.918 31.060 85.899 1.00 43.17 266 CYS A N 1
ATOM 1683 C CA . CYS A 1 241 ? 160.070 31.874 85.537 1.00 39.43 266 CYS A CA 1
ATOM 1684 C C . CYS A 1 241 ? 160.229 32.981 86.570 1.00 39.73 266 CYS A C 1
ATOM 1685 O O . CYS A 1 241 ? 159.318 33.795 86.758 1.00 45.04 266 CYS A O 1
ATOM 1688 N N . VAL A 1 242 ? 161.377 33.002 87.238 1.00 35.34 267 VAL A N 1
ATOM 1689 C CA . VAL A 1 242 ? 161.698 34.016 88.235 1.00 38.50 267 VAL A CA 1
ATOM 1690 C C . VAL A 1 242 ? 162.652 35.016 87.602 1.00 38.43 267 VAL A C 1
ATOM 1691 O O . VAL A 1 242 ? 163.650 34.625 86.983 1.00 36.29 267 VAL A O 1
ATOM 1695 N N . LEU A 1 243 ? 162.346 36.303 87.745 1.00 36.95 268 LEU A N 1
ATOM 1696 C CA . LEU A 1 243 ? 163.153 37.372 87.173 1.00 34.82 268 LEU A CA 1
ATOM 1697 C C . LEU A 1 243 ? 163.448 38.406 88.248 1.00 33.40 268 LEU A C 1
ATOM 1698 O O . LEU A 1 243 ? 162.526 38.925 88.884 1.00 32.13 268 LEU A O 1
ATOM 1703 N N . HIS A 1 244 ? 164.730 38.703 88.445 1.00 33.42 269 HIS A N 1
ATOM 1704 C CA . HIS A 1 244 ? 165.175 39.684 89.428 1.00 34.98 269 HIS A CA 1
ATOM 1705 C C . HIS A 1 244 ? 165.622 40.940 88.692 1.00 35.78 269 HIS A C 1
ATOM 1706 O O . HIS A 1 244 ? 166.687 40.953 88.065 1.00 35.73 269 HIS A O 1
ATOM 1713 N N . PHE A 1 245 ? 164.809 41.990 88.763 1.00 36.12 270 PHE A N 1
ATOM 1714 C CA . PHE A 1 245 ? 165.228 43.313 88.309 1.00 35.46 270 PHE A CA 1
ATOM 1715 C C . PHE A 1 245 ? 166.138 43.887 89.386 1.00 35.26 270 PHE A C 1
ATOM 1716 O O . PHE A 1 245 ? 165.676 44.324 90.442 1.00 36.86 270 PHE A O 1
ATOM 1724 N N . LYS A 1 246 ? 167.436 43.872 89.130 1.00 36.09 271 LYS A N 1
ATOM 1725 C CA . LYS A 1 246 ? 168.403 44.241 90.156 1.00 36.10 271 LYS A CA 1
ATOM 1726 C C . LYS A 1 246 ? 168.425 45.753 90.343 1.00 35.51 271 LYS A C 1
ATOM 1727 O O . LYS A 1 246 ? 168.490 46.493 89.357 1.00 37.00 271 LYS A O 1
ATOM 1733 N N . PRO A 1 247 ? 168.362 46.247 91.577 1.00 43.23 272 PRO A N 1
ATOM 1734 C CA . PRO A 1 247 ? 168.600 47.674 91.810 1.00 38.92 272 PRO A CA 1
ATOM 1735 C C . PRO A 1 247 ? 170.085 47.981 91.711 1.00 42.00 272 PRO A C 1
ATOM 1736 O O . PRO A 1 247 ? 170.932 47.161 92.077 1.00 45.64 272 PRO A O 1
ATOM 1740 N N . CYS A 1 248 ? 170.402 49.167 91.196 1.00 45.20 273 CYS A N 1
ATOM 1741 C CA . CYS A 1 248 ? 171.799 49.565 91.091 1.00 52.22 273 CYS A CA 1
ATOM 1742 C C . CYS A 1 248 ? 172.405 49.668 92.485 1.00 62.68 273 CYS A C 1
ATOM 1743 O O . CYS A 1 248 ? 171.911 50.412 93.338 1.00 71.69 273 CYS A O 1
ATOM 1746 N N . GLY A 1 249 ? 173.456 48.892 92.727 1.00 59.28 274 GLY A N 1
ATOM 1747 C CA . GLY A 1 249 ? 174.070 48.814 94.038 1.00 70.56 274 GLY A CA 1
ATOM 1748 C C . GLY A 1 249 ? 174.911 50.027 94.365 1.00 75.34 274 GLY A C 1
ATOM 1749 O O . GLY A 1 249 ? 174.642 51.147 93.915 1.00 70.12 274 GLY A O 1
ATOM 1750 N N . LEU A 1 250 ? 175.944 49.803 95.171 1.00 79.15 275 LEU A N 1
ATOM 1751 C CA . LEU A 1 250 ? 176.887 50.864 95.499 1.00 83.78 275 LEU A CA 1
ATOM 1752 C C . LEU A 1 250 ? 177.620 51.306 94.240 1.00 84.40 275 LEU A C 1
ATOM 1753 O O . LEU A 1 250 ? 178.252 50.490 93.560 1.00 84.96 275 LEU A O 1
ATOM 1758 N N . PHE A 1 251 ? 177.514 52.598 93.924 1.00 78.48 276 PHE A N 1
ATOM 1759 C CA . PHE A 1 251 ? 178.056 53.254 92.737 1.00 80.14 276 PHE A CA 1
ATOM 1760 C C . PHE A 1 251 ? 177.345 52.840 91.453 1.00 72.49 276 PHE A C 1
ATOM 1761 O O . PHE A 1 251 ? 177.709 53.331 90.377 1.00 71.87 276 PHE A O 1
ATOM 1769 N N . GLY A 1 252 ? 176.350 51.959 91.523 1.00 72.04 277 GLY A N 1
ATOM 1770 C CA . GLY A 1 252 ? 175.536 51.634 90.367 1.00 69.96 277 GLY A CA 1
ATOM 1771 C C . GLY A 1 252 ? 176.178 50.697 89.366 1.00 60.36 277 GLY A C 1
ATOM 1772 O O . GLY A 1 252 ? 176.142 50.953 88.159 1.00 53.93 277 GLY A O 1
ATOM 1773 N N . LYS A 1 253 ? 176.763 49.602 89.849 1.00 64.29 278 LYS A N 1
ATOM 1774 C CA . LYS A 1 253 ? 177.348 48.601 88.968 1.00 58.80 278 LYS A CA 1
ATOM 1775 C C . LYS A 1 253 ? 176.334 47.574 88.482 1.00 60.27 278 LYS A C 1
ATOM 1776 O O . LYS A 1 253 ? 176.627 46.838 87.534 1.00 57.87 278 LYS A O 1
ATOM 1782 N N . GLU A 1 254 ? 175.156 47.508 89.104 1.00 58.12 279 GLU A N 1
ATOM 1783 C CA . GLU A 1 254 ? 174.105 46.573 88.723 1.00 52.74 279 GLU A CA 1
ATOM 1784 C C . GLU A 1 254 ? 172.943 47.268 88.023 1.00 49.34 279 GLU A C 1
ATOM 1785 O O . GLU A 1 254 ? 171.815 46.764 88.052 1.00 45.04 279 GLU A O 1
ATOM 1791 N N . LEU A 1 255 ? 173.197 48.413 87.394 1.00 48.39 280 LEU A N 1
ATOM 1792 C CA . LEU A 1 255 ? 172.124 49.211 86.816 1.00 37.79 280 LEU A CA 1
ATOM 1793 C C . LEU A 1 255 ? 171.445 48.465 85.674 1.00 35.34 280 LEU A C 1
ATOM 1794 O O . LEU A 1 255 ? 172.101 48.018 84.728 1.00 37.63 280 LEU A O 1
ATOM 1799 N N . HIS A 1 256 ? 170.123 48.320 85.781 1.00 34.53 281 HIS A N 1
ATOM 1800 C CA . HIS A 1 256 ? 169.246 47.749 84.761 1.00 29.01 281 HIS A CA 1
ATOM 1801 C C . HIS A 1 256 ? 169.478 46.263 84.523 1.00 29.20 281 HIS A C 1
ATOM 1802 O O . HIS A 1 256 ? 168.849 45.688 83.627 1.00 27.43 281 HIS A O 1
ATOM 1809 N N . LYS A 1 257 ? 170.353 45.620 85.293 1.00 34.09 282 LYS A N 1
ATOM 1810 C CA . LYS A 1 257 ? 170.626 44.204 85.084 1.00 34.47 282 LYS A CA 1
ATOM 1811 C C . LYS A 1 257 ? 169.422 43.354 85.472 1.00 33.06 282 LYS A C 1
ATOM 1812 O O . LYS A 1 257 ? 168.783 43.581 86.503 1.00 33.62 282 LYS A O 1
ATOM 1818 N N . VAL A 1 258 ? 169.110 42.373 84.629 1.00 31.59 283 VAL A N 1
ATOM 1819 C CA . VAL A 1 258 ? 168.058 41.398 84.889 1.00 31.70 283 VAL A CA 1
ATOM 1820 C C . VAL A 1 258 ? 168.692 40.016 84.882 1.00 33.11 283 VAL A C 1
ATOM 1821 O O . VAL A 1 258 ? 169.434 39.676 83.953 1.00 31.82 283 VAL A O 1
ATOM 1825 N N . GLU A 1 259 ? 168.413 39.229 85.918 1.00 36.27 284 GLU A N 1
ATOM 1826 C CA . GLU A 1 259 ? 168.936 37.874 86.030 1.00 38.42 284 GLU A CA 1
ATOM 1827 C C . GLU A 1 259 ? 167.858 36.974 86.609 1.00 33.46 284 GLU A C 1
ATOM 1828 O O . GLU A 1 259 ? 167.198 37.343 87.584 1.00 35.55 284 GLU A O 1
ATOM 1834 N N . GLY A 1 260 ? 167.683 35.805 86.012 1.00 31.05 285 GLY A N 1
ATOM 1835 C CA . GLY A 1 260 ? 166.675 34.879 86.467 1.00 34.86 285 GLY A CA 1
ATOM 1836 C C . GLY A 1 260 ? 166.880 33.489 85.916 1.00 37.85 285 GLY A C 1
ATOM 1837 O O . GLY A 1 260 ? 167.976 33.124 85.488 1.00 44.27 285 GLY A O 1
ATOM 1838 N N . HIS A 1 261 ? 165.801 32.709 85.930 1.00 35.75 286 HIS A N 1
ATOM 1839 C CA . HIS A 1 261 ? 165.849 31.324 85.484 1.00 40.43 286 HIS A CA 1
ATOM 1840 C C . HIS A 1 261 ? 164.428 30.827 85.264 1.00 44.09 286 HIS A C 1
ATOM 1841 O O . HIS A 1 261 ? 163.463 31.408 85.767 1.00 46.85 286 HIS A O 1
ATOM 1848 N N . ILE A 1 262 ? 164.317 29.737 84.508 1.00 42.55 287 ILE A N 1
ATOM 1849 C CA . ILE A 1 262 ? 163.049 29.059 84.258 1.00 43.33 287 ILE A CA 1
ATOM 1850 C C . ILE A 1 262 ? 163.153 27.662 84.853 1.00 48.02 287 ILE A C 1
ATOM 1851 O O . ILE A 1 262 ? 163.946 26.837 84.383 1.00 55.73 287 ILE A O 1
ATOM 1856 N N . GLN A 1 263 ? 162.358 27.396 85.883 1.00 48.36 288 GLN A N 1
ATOM 1857 C CA . GLN A 1 263 ? 162.328 26.100 86.540 1.00 52.08 288 GLN A CA 1
ATOM 1858 C C . GLN A 1 263 ? 161.058 25.354 86.153 1.00 52.85 288 GLN A C 1
ATOM 1859 O O . GLN A 1 263 ? 160.066 25.951 85.727 1.00 53.60 288 GLN A O 1
ATOM 1865 N N . ASP A 1 264 ? 161.100 24.034 86.300 1.00 53.13 289 ASP A N 1
ATOM 1866 C CA . ASP A 1 264 ? 159.955 23.201 85.963 1.00 55.36 289 ASP A CA 1
ATOM 1867 C C . ASP A 1 264 ? 159.066 23.049 87.200 1.00 57.75 289 ASP A C 1
ATOM 1868 O O . ASP A 1 264 ? 159.169 23.822 88.156 1.00 58.72 289 ASP A O 1
ATOM 1873 N N . LYS A 1 265 ? 158.185 22.047 87.195 1.00 60.01 290 LYS A N 1
ATOM 1874 C CA . LYS A 1 265 ? 157.248 21.874 88.300 1.00 60.42 290 LYS A CA 1
ATOM 1875 C C . LYS A 1 265 ? 157.953 21.447 89.582 1.00 61.90 290 LYS A C 1
ATOM 1876 O O . LYS A 1 265 ? 157.504 21.799 90.679 1.00 54.83 290 LYS A O 1
ATOM 1882 N N . ASN A 1 266 ? 159.053 20.701 89.469 1.00 61.44 291 ASN A N 1
ATOM 1883 C CA . ASN A 1 266 ? 159.796 20.211 90.624 1.00 58.38 291 ASN A CA 1
ATOM 1884 C C . ASN A 1 266 ? 161.019 21.069 90.936 1.00 58.27 291 ASN A C 1
ATOM 1885 O O . ASN A 1 266 ? 162.014 20.562 91.467 1.00 60.66 291 ASN A O 1
ATOM 1890 N N . LYS A 1 267 ? 160.963 22.359 90.604 1.00 58.14 292 LYS A N 1
ATOM 1891 C CA . LYS A 1 267 ? 162.006 23.336 90.920 1.00 55.01 292 LYS A CA 1
ATOM 1892 C C . LYS A 1 267 ? 163.350 23.002 90.278 1.00 53.48 292 LYS A C 1
ATOM 1893 O O . LYS A 1 267 ? 164.390 23.498 90.722 1.00 51.33 292 LYS A O 1
ATOM 1899 N N . LYS A 1 268 ? 163.359 22.173 89.236 1.00 55.24 293 LYS A N 1
ATOM 1900 C CA . LYS A 1 268 ? 164.583 21.907 88.490 1.00 57.00 293 LYS A CA 1
ATOM 1901 C C . LYS A 1 268 ? 164.800 23.019 87.471 1.00 61.49 293 LYS A C 1
ATOM 1902 O O . LYS A 1 268 ? 163.952 23.245 86.600 1.00 58.35 293 LYS A O 1
ATOM 1908 N N . LYS A 1 269 ? 165.930 23.712 87.579 1.00 54.40 294 LYS A N 1
ATOM 1909 C CA . LYS A 1 269 ? 166.213 24.837 86.697 1.00 53.62 294 LYS A CA 1
ATOM 1910 C C . LYS A 1 269 ? 166.549 24.334 85.297 1.00 57.22 294 LYS A C 1
ATOM 1911 O O . LYS A 1 269 ? 167.480 23.542 85.118 1.00 52.85 294 LYS A O 1
ATOM 1917 N N . LEU A 1 270 ? 165.785 24.797 84.306 1.00 57.32 295 LEU A N 1
ATOM 1918 C CA . LEU A 1 270 ? 165.945 24.360 82.926 1.00 56.39 295 LEU A CA 1
ATOM 1919 C C . LEU A 1 270 ? 166.642 25.383 82.041 1.00 57.14 295 LEU A C 1
ATOM 1920 O O . LEU A 1 270 ? 167.172 25.007 80.989 1.00 61.02 295 LEU A O 1
ATOM 1925 N N . PHE A 1 271 ? 166.656 26.654 82.433 1.00 53.35 296 PHE A N 1
ATOM 1926 C CA . PHE A 1 271 ? 167.120 27.712 81.549 1.00 47.82 296 PHE A CA 1
ATOM 1927 C C . PHE A 1 271 ? 167.565 28.897 82.393 1.00 46.82 296 PHE A C 1
ATOM 1928 O O . PHE A 1 271 ? 166.921 29.225 83.391 1.00 44.58 296 PHE A O 1
ATOM 1936 N N . MET A 1 272 ? 168.665 29.528 81.991 1.00 44.93 297 MET A N 1
ATOM 1937 C CA . MET A 1 272 ? 169.219 30.678 82.694 1.00 44.51 297 MET A CA 1
ATOM 1938 C C . MET A 1 272 ? 169.006 31.932 81.858 1.00 41.73 297 MET A C 1
ATOM 1939 O O . MET A 1 272 ? 169.283 31.934 80.655 1.00 41.83 297 MET A O 1
ATOM 1944 N N . ILE A 1 273 ? 168.520 32.995 82.497 1.00 41.92 298 ILE A N 1
ATOM 1945 C CA . ILE A 1 273 ? 168.177 34.242 81.824 1.00 38.80 298 ILE A CA 1
ATOM 1946 C C . ILE A 1 273 ? 169.003 35.372 82.423 1.00 34.09 298 ILE A C 1
ATOM 1947 O O . ILE A 1 273 ? 169.169 35.450 83.646 1.00 41.86 298 ILE A O 1
ATOM 1952 N N . TYR A 1 274 ? 169.516 36.248 81.561 1.00 28.65 299 TYR A N 1
ATOM 1953 C CA . TYR A 1 274 ? 170.347 37.358 82.005 1.00 32.73 299 TYR A CA 1
ATOM 1954 C C . TYR A 1 274 ? 170.361 38.436 80.930 1.00 33.26 299 TYR A C 1
ATOM 1955 O O . TYR A 1 274 ? 170.145 38.154 79.748 1.00 32.27 299 TYR A O 1
ATOM 1964 N N . GLY A 1 275 ? 170.620 39.663 81.351 1.00 31.36 300 GLY A N 1
ATOM 1965 C CA . GLY A 1 275 ? 170.717 40.779 80.427 1.00 29.77 300 GLY A CA 1
ATOM 1966 C C . GLY A 1 275 ? 170.357 42.085 81.121 1.00 31.68 300 GLY A C 1
ATOM 1967 O O . GLY A 1 275 ? 170.500 42.214 82.336 1.00 33.40 300 GLY A O 1
ATOM 1968 N N . LYS A 1 276 ? 169.897 43.040 80.315 1.00 29.54 301 LYS A N 1
ATOM 1969 C CA . LYS A 1 276 ? 169.449 44.337 80.805 1.00 26.93 301 LYS A CA 1
ATOM 1970 C C . LYS A 1 276 ? 168.135 44.691 80.129 1.00 28.19 301 LYS A C 1
ATOM 1971 O O . LYS A 1 276 ? 168.002 44.536 78.912 1.00 32.32 301 LYS A O 1
ATOM 1977 N N . TRP A 1 277 ? 167.168 45.172 80.916 1.00 29.84 302 TRP A N 1
ATOM 1978 C CA . TRP A 1 277 ? 165.873 45.541 80.355 1.00 26.59 302 TRP A CA 1
ATOM 1979 C C . TRP A 1 277 ? 165.940 46.797 79.495 1.00 28.37 302 TRP A C 1
ATOM 1980 O O . TRP A 1 277 ? 164.945 47.132 78.843 1.00 31.55 302 TRP A O 1
ATOM 1991 N N . THR A 1 278 ? 167.076 47.491 79.475 1.00 27.56 303 THR A N 1
ATOM 1992 C CA . THR A 1 278 ? 167.285 48.631 78.593 1.00 28.98 303 THR A CA 1
ATOM 1993 C C . THR A 1 278 ? 168.046 48.262 77.327 1.00 32.09 303 THR A C 1
ATOM 1994 O O . THR A 1 278 ? 168.344 49.147 76.519 1.00 36.82 303 THR A O 1
ATOM 1998 N N . GLU A 1 279 ? 168.371 46.983 77.137 1.00 30.76 304 GLU A N 1
ATOM 1999 C CA . GLU A 1 279 ? 169.142 46.553 75.977 1.00 30.59 304 GLU A CA 1
ATOM 2000 C C . GLU A 1 279 ? 168.612 45.244 75.407 1.00 29.93 304 GLU A C 1
ATOM 2001 O O . GLU A 1 279 ? 167.810 45.245 74.467 1.00 31.72 304 GLU A O 1
ATOM 2007 N N . CYS A 1 280 ? 169.057 44.123 75.971 1.00 32.05 305 CYS A N 1
ATOM 2008 C CA . CYS A 1 280 ? 168.740 42.813 75.426 1.00 28.23 305 CYS A CA 1
ATOM 2009 C C . CYS A 1 280 ? 168.612 41.806 76.559 1.00 31.81 305 CYS A C 1
ATOM 2010 O O . CYS A 1 280 ? 169.086 42.031 77.675 1.00 34.18 305 CYS A O 1
ATOM 2013 N N . LEU A 1 281 ? 167.964 40.683 76.252 1.00 32.74 306 LEU A N 1
ATOM 2014 C CA . LEU A 1 281 ? 167.762 39.598 77.203 1.00 30.27 306 LEU A CA 1
ATOM 2015 C C . LEU A 1 281 ? 168.230 38.298 76.566 1.00 32.39 306 LEU A C 1
ATOM 2016 O O . LEU A 1 281 ? 167.774 37.941 75.475 1.00 31.99 306 LEU A O 1
ATOM 2021 N N . TRP A 1 282 ? 169.138 37.599 77.240 1.00 31.07 307 TRP A N 1
ATOM 2022 C CA . TRP A 1 282 ? 169.742 36.383 76.717 1.00 31.86 307 TRP A CA 1
ATOM 2023 C C . TRP A 1 282 ? 169.305 35.175 77.535 1.00 32.48 307 TRP A C 1
ATOM 2024 O O . TRP A 1 282 ? 168.767 35.296 78.639 1.00 32.64 307 TRP A O 1
ATOM 2035 N N . GLY A 1 283 ? 169.553 33.998 76.976 1.00 37.80 308 GLY A N 1
ATOM 2036 C CA . GLY A 1 283 ? 169.203 32.752 77.637 1.00 39.94 308 GLY A CA 1
ATOM 2037 C C . GLY A 1 283 ? 170.219 31.676 77.328 1.00 42.66 308 GLY A C 1
ATOM 2038 O O . GLY A 1 283 ? 170.815 31.655 76.248 1.00 42.39 308 GLY A O 1
ATOM 2039 N N . ILE A 1 284 ? 170.405 30.764 78.283 1.00 43.95 309 ILE A N 1
ATOM 2040 C CA . ILE A 1 284 ? 171.405 29.709 78.155 1.00 44.93 309 ILE A CA 1
ATOM 2041 C C . ILE A 1 284 ? 170.985 28.549 79.046 1.00 46.89 309 ILE A C 1
ATOM 2042 O O . ILE A 1 284 ? 170.276 28.736 80.038 1.00 49.21 309 ILE A O 1
ATOM 2047 N N . ASP A 1 285 ? 171.417 27.337 78.679 1.00 51.83 310 ASP A N 1
ATOM 2048 C CA . ASP A 1 285 ? 171.129 26.160 79.483 1.00 54.21 310 ASP A CA 1
ATOM 2049 C C . ASP A 1 285 ? 172.038 26.119 80.712 1.00 60.41 310 ASP A C 1
ATOM 2050 O O . ASP A 1 285 ? 173.140 26.673 80.696 1.00 62.45 310 ASP A O 1
ATOM 2055 N N . PRO A 1 286 ? 171.593 25.472 81.793 1.00 60.14 311 PRO A N 1
ATOM 2056 C CA . PRO A 1 286 ? 172.403 25.458 83.024 1.00 64.07 311 PRO A CA 1
ATOM 2057 C C . PRO A 1 286 ? 173.743 24.756 82.879 1.00 70.08 311 PRO A C 1
ATOM 2058 O O . PRO A 1 286 ? 174.644 25.011 83.688 1.00 68.43 311 PRO A O 1
ATOM 2062 N N . VAL A 1 287 ? 173.906 23.879 81.886 1.00 69.05 312 VAL A N 1
ATOM 2063 C CA . VAL A 1 287 ? 175.184 23.194 81.708 1.00 72.78 312 VAL A CA 1
ATOM 2064 C C . VAL A 1 287 ? 176.259 24.179 81.267 1.00 72.92 312 VAL A C 1
ATOM 2065 O O . VAL A 1 287 ? 177.334 24.263 81.873 1.00 73.72 312 VAL A O 1
ATOM 2069 N N . SER A 1 288 ? 175.985 24.943 80.206 1.00 69.49 313 SER A N 1
ATOM 2070 C CA . SER A 1 288 ? 176.955 25.916 79.718 1.00 72.69 313 SER A CA 1
ATOM 2071 C C . SER A 1 288 ? 177.131 27.088 80.673 1.00 70.83 313 SER A C 1
ATOM 2072 O O . SER A 1 288 ? 178.154 27.779 80.602 1.00 73.17 313 SER A O 1
ATOM 2075 N N . TYR A 1 289 ? 176.160 27.330 81.556 1.00 70.56 314 TYR A N 1
ATOM 2076 C CA . TYR A 1 289 ? 176.288 28.414 82.525 1.00 72.11 314 TYR A CA 1
ATOM 2077 C C . TYR A 1 289 ? 177.459 28.165 83.467 1.00 75.80 314 TYR A C 1
ATOM 2078 O O . TYR A 1 289 ? 178.258 29.069 83.738 1.00 80.90 314 TYR A O 1
ATOM 2087 N N . GLU A 1 290 ? 177.576 26.937 83.977 1.00 79.04 315 GLU A N 1
ATOM 2088 C CA . GLU A 1 290 ? 178.718 26.592 84.816 1.00 80.37 315 GLU A CA 1
ATOM 2089 C C . GLU A 1 290 ? 179.994 26.488 83.991 1.00 80.77 315 GLU A C 1
ATOM 2090 O O . GLU A 1 290 ? 181.071 26.891 84.448 1.00 82.97 315 GLU A O 1
ATOM 2096 N N . SER A 1 291 ? 179.894 25.956 82.777 1.00 78.28 316 SER A N 1
ATOM 2097 C CA . SER A 1 291 ? 181.047 25.818 81.896 1.00 77.17 316 SER A CA 1
ATOM 2098 C C . SER A 1 291 ? 181.423 27.157 81.271 1.00 76.18 316 SER A C 1
ATOM 2099 O O . SER A 1 291 ? 181.873 28.072 81.961 1.00 73.57 316 SER A O 1
ATOM 2102 N N . THR A 1 328 ? 176.895 46.945 79.076 1.00 67.50 353 THR A N 1
ATOM 2103 C CA . THR A 1 328 ? 178.096 46.118 79.041 1.00 77.08 353 THR A CA 1
ATOM 2104 C C . THR A 1 328 ? 177.767 44.666 79.381 1.00 72.14 353 THR A C 1
ATOM 2105 O O . THR A 1 328 ? 178.407 44.052 80.235 1.00 75.11 353 THR A O 1
ATOM 2109 N N . VAL A 1 329 ? 176.768 44.120 78.694 1.00 68.47 354 VAL A N 1
ATOM 2110 C CA . VAL A 1 329 ? 176.301 42.763 78.954 1.00 68.95 354 VAL A CA 1
ATOM 2111 C C . VAL A 1 329 ? 177.294 41.783 78.338 1.00 65.39 354 VAL A C 1
ATOM 2112 O O . VAL A 1 329 ? 177.455 41.734 77.116 1.00 56.26 354 VAL A O 1
ATOM 2116 N N . GLN A 1 330 ? 177.962 41.001 79.181 1.00 68.26 355 GLN A N 1
ATOM 2117 C CA . GLN A 1 330 ? 178.768 39.900 78.675 1.00 62.70 355 GLN A CA 1
ATOM 2118 C C . GLN A 1 330 ? 177.838 38.811 78.153 1.00 56.12 355 GLN A C 1
ATOM 2119 O O . GLN A 1 330 ? 176.856 38.448 78.809 1.00 61.39 355 GLN A O 1
ATOM 2125 N N . VAL A 1 331 ? 178.112 38.329 76.945 1.00 51.84 356 VAL A N 1
ATOM 2126 C CA . VAL A 1 331 ? 177.238 37.385 76.258 1.00 45.57 356 VAL A CA 1
ATOM 2127 C C . VAL A 1 331 ? 177.985 36.063 76.134 1.00 45.34 356 VAL A C 1
ATOM 2128 O O . VAL A 1 331 ? 178.989 35.964 75.416 1.00 41.77 356 VAL A O 1
ATOM 2132 N N . ILE A 1 332 ? 177.496 35.050 76.838 1.00 43.58 357 ILE A N 1
ATOM 2133 C CA . ILE A 1 332 ? 178.171 33.748 76.880 1.00 42.24 357 ILE A CA 1
ATOM 2134 C C . ILE A 1 332 ? 178.017 33.057 75.530 1.00 44.27 357 ILE A C 1
ATOM 2135 O O . ILE A 1 332 ? 176.920 33.095 74.943 1.00 44.58 357 ILE A O 1
ATOM 2140 N N . PRO A 1 333 ? 179.068 32.438 74.992 1.00 45.73 358 PRO A N 1
ATOM 2141 C CA . PRO A 1 333 ? 178.911 31.666 73.754 1.00 41.18 358 PRO A CA 1
ATOM 2142 C C . PRO A 1 333 ? 177.917 30.530 73.939 1.00 40.16 358 PRO A C 1
ATOM 2143 O O . PRO A 1 333 ? 177.889 29.865 74.977 1.00 40.89 358 PRO A O 1
ATOM 2147 N N . GLY A 1 334 ? 177.092 30.314 72.916 1.00 33.73 359 GLY A N 1
ATOM 2148 C CA . GLY A 1 334 ? 176.032 29.334 72.979 1.00 35.71 359 GLY A CA 1
ATOM 2149 C C . GLY A 1 334 ? 174.698 29.872 73.450 1.00 37.25 359 GLY A C 1
ATOM 2150 O O . GLY A 1 334 ? 173.699 29.143 73.391 1.00 36.09 359 GLY A O 1
ATOM 2151 N N . SER A 1 335 ? 174.649 31.115 73.920 1.00 41.60 360 SER A N 1
ATOM 2152 C CA . SER A 1 335 ? 173.397 31.723 74.333 1.00 40.33 360 SER A CA 1
ATOM 2153 C C . SER A 1 335 ? 172.598 32.176 73.115 1.00 37.61 360 SER A C 1
ATOM 2154 O O . SER A 1 335 ? 173.145 32.419 72.035 1.00 35.02 360 SER A O 1
ATOM 2157 N N . LYS A 1 336 ? 171.286 32.285 73.299 1.00 36.72 361 LYS A N 1
ATOM 2158 C CA . LYS A 1 336 ? 170.395 32.755 72.250 1.00 32.33 361 LYS A CA 1
ATOM 2159 C C . LYS A 1 336 ? 169.604 33.961 72.740 1.00 34.00 361 LYS A C 1
ATOM 2160 O O . LYS A 1 336 ? 169.271 34.071 73.924 1.00 35.19 361 LYS A O 1
ATOM 2166 N N . LEU A 1 337 ? 169.312 34.867 71.811 1.00 27.33 362 LEU A N 1
ATOM 2167 C CA . LEU A 1 337 ? 168.637 36.113 72.141 1.00 26.59 362 LEU A CA 1
ATOM 2168 C C . LEU A 1 337 ? 167.152 35.868 72.376 1.00 30.98 362 LEU A C 1
ATOM 2169 O O . LEU A 1 337 ? 166.473 35.260 71.542 1.00 30.79 362 LEU A O 1
ATOM 2174 N N . LEU A 1 338 ? 166.651 36.342 73.514 1.00 33.71 363 LEU A N 1
ATOM 2175 C CA . LEU A 1 338 ? 165.225 36.269 73.803 1.00 29.41 363 LEU A CA 1
ATOM 2176 C C . LEU A 1 338 ? 164.486 37.533 73.389 1.00 28.64 363 LEU A C 1
ATOM 2177 O O . LEU A 1 338 ? 163.315 37.457 72.997 1.00 27.65 363 LEU A O 1
ATOM 2182 N N . TRP A 1 339 ? 165.147 38.688 73.459 1.00 25.27 364 TRP A N 1
ATOM 2183 C CA . TRP A 1 339 ? 164.530 39.969 73.146 1.00 25.75 364 TRP A CA 1
ATOM 2184 C C . TRP A 1 339 ? 165.611 41.036 73.062 1.00 27.49 364 TRP A C 1
ATOM 2185 O O . TRP A 1 339 ? 166.595 40.986 73.804 1.00 28.65 364 TRP A O 1
ATOM 2196 N N . ARG A 1 340 ? 165.423 41.988 72.151 1.00 27.29 365 ARG A N 1
ATOM 2197 C CA . ARG A 1 340 ? 166.282 43.158 72.041 1.00 26.18 365 ARG A CA 1
ATOM 2198 C C . ARG A 1 340 ? 165.407 44.393 71.898 1.00 27.86 365 ARG A C 1
ATOM 2199 O O . ARG A 1 340 ? 164.394 44.366 71.192 1.00 31.54 365 ARG A O 1
ATOM 2207 N N . ILE A 1 341 ? 165.800 45.475 72.571 1.00 28.86 366 ILE A N 1
ATOM 2208 C CA . ILE A 1 341 ? 164.961 46.664 72.629 1.00 30.28 366 ILE A CA 1
ATOM 2209 C C . ILE A 1 341 ? 164.934 47.354 71.272 1.00 34.69 366 ILE A C 1
ATOM 2210 O O . ILE A 1 341 ? 165.931 47.369 70.535 1.00 35.96 366 ILE A O 1
ATOM 2215 N N . ASN A 1 342 ? 163.777 47.913 70.925 1.00 36.27 367 ASN A N 1
ATOM 2216 C CA . ASN A 1 342 ? 163.652 48.667 69.687 1.00 31.16 367 ASN A CA 1
ATOM 2217 C C . ASN A 1 342 ? 164.389 49.995 69.806 1.00 35.89 367 ASN A C 1
ATOM 2218 O O . ASN A 1 342 ? 164.412 50.618 70.871 1.00 39.29 367 ASN A O 1
ATOM 2223 N N . THR A 1 343 ? 164.998 50.425 68.705 1.00 40.98 368 THR A N 1
ATOM 2224 C CA . THR A 1 343 ? 165.652 51.724 68.686 1.00 46.07 368 THR A CA 1
ATOM 2225 C C . THR A 1 343 ? 164.608 52.832 68.639 1.00 39.89 368 THR A C 1
ATOM 2226 O O . THR A 1 343 ? 163.576 52.708 67.974 1.00 34.89 368 THR A O 1
ATOM 2230 N N . ARG A 1 344 ? 164.814 53.894 69.374 1.00 41.41 369 ARG A N 1
ATOM 2231 C CA . ARG A 1 344 ? 163.846 54.958 69.344 1.00 40.48 369 ARG A CA 1
ATOM 2232 C C . ARG A 1 344 ? 164.053 55.886 68.173 1.00 42.83 369 ARG A C 1
ATOM 2233 O O . ARG A 1 344 ? 165.150 56.050 67.703 1.00 45.42 369 ARG A O 1
ATOM 2241 N N . PRO A 1 345 ? 162.992 56.502 67.703 1.00 43.21 370 PRO A N 1
ATOM 2242 C CA . PRO A 1 345 ? 163.106 57.451 66.598 1.00 41.83 370 PRO A CA 1
ATOM 2243 C C . PRO A 1 345 ? 163.912 58.656 67.018 1.00 41.67 370 PRO A C 1
ATOM 2244 O O . PRO A 1 345 ? 163.966 59.017 68.207 1.00 45.83 370 PRO A O 1
ATOM 2248 N N . PRO A 1 346 ? 164.580 59.324 66.066 1.00 44.74 371 PRO A N 1
ATOM 2249 C CA . PRO A 1 346 ? 165.466 60.441 66.435 1.00 50.11 371 PRO A CA 1
ATOM 2250 C C . PRO A 1 346 ? 164.750 61.609 67.092 1.00 45.43 371 PRO A C 1
ATOM 2251 O O . PRO A 1 346 ? 165.376 62.352 67.858 1.00 42.73 371 PRO A O 1
ATOM 2255 N N . ASN A 1 347 ? 163.459 61.798 66.819 1.00 41.45 372 ASN A N 1
ATOM 2256 C CA . ASN A 1 347 ? 162.687 62.873 67.425 1.00 46.02 372 ASN A CA 1
ATOM 2257 C C . ASN A 1 347 ? 162.101 62.487 68.778 1.00 50.00 372 ASN A C 1
ATOM 2258 O O . ASN A 1 347 ? 161.189 63.166 69.262 1.00 45.81 372 ASN A O 1
ATOM 2263 N N . SER A 1 348 ? 162.612 61.423 69.404 1.00 45.70 373 SER A N 1
ATOM 2264 C CA . SER A 1 348 ? 162.033 60.943 70.655 1.00 42.34 373 SER A CA 1
ATOM 2265 C C . SER A 1 348 ? 162.231 61.949 71.783 1.00 42.62 373 SER A C 1
ATOM 2266 O O . SER A 1 348 ? 161.277 62.298 72.488 1.00 45.54 373 SER A O 1
ATOM 2269 N N . ALA A 1 349 ? 163.465 62.426 71.970 1.00 44.99 374 ALA A N 1
ATOM 2270 C CA . ALA A 1 349 ? 163.740 63.364 73.054 1.00 43.22 374 ALA A CA 1
ATOM 2271 C C . ALA A 1 349 ? 162.923 64.642 72.915 1.00 45.48 374 ALA A C 1
ATOM 2272 O O . ALA A 1 349 ? 162.566 65.264 73.922 1.00 53.77 374 ALA A O 1
ATOM 2274 N N . GLN A 1 350 ? 162.618 65.048 71.681 1.00 51.36 375 GLN A N 1
ATOM 2275 C CA . GLN A 1 350 ? 161.738 66.180 71.415 1.00 54.18 375 GLN A CA 1
ATOM 2276 C C . GLN A 1 350 ? 160.271 65.772 71.377 1.00 53.93 375 GLN A C 1
ATOM 2277 O O . GLN A 1 350 ? 159.459 66.429 70.711 1.00 53.59 375 GLN A O 1
ATOM 2283 N N . MET A 1 351 ? 159.910 64.698 72.090 1.00 50.67 376 MET A N 1
ATOM 2284 C CA . MET A 1 351 ? 158.577 64.116 71.997 1.00 45.91 376 MET A CA 1
ATOM 2285 C C . MET A 1 351 ? 158.175 63.454 73.310 1.00 44.03 376 MET A C 1
ATOM 2286 O O . MET A 1 351 ? 157.447 62.454 73.305 1.00 44.38 376 MET A O 1
ATOM 2291 N N . TYR A 1 352 ? 158.651 63.989 74.437 1.00 42.93 377 TYR A N 1
ATOM 2292 C CA . TYR A 1 352 ? 158.445 63.393 75.758 1.00 41.53 377 TYR A CA 1
ATOM 2293 C C . TYR A 1 352 ? 159.015 61.979 75.827 1.00 39.07 377 TYR A C 1
ATOM 2294 O O . TYR A 1 352 ? 158.528 61.139 76.587 1.00 41.51 377 TYR A O 1
ATOM 2303 N N . ASN A 1 353 ? 160.052 61.718 75.025 1.00 37.68 378 ASN A N 1
ATOM 2304 C CA . ASN A 1 353 ? 160.725 60.418 74.964 1.00 37.96 378 ASN A CA 1
ATOM 2305 C C . ASN A 1 353 ? 159.769 59.295 74.570 1.00 34.27 378 ASN A C 1
ATOM 2306 O O . ASN A 1 353 ? 159.917 58.154 75.014 1.00 32.64 378 ASN A O 1
ATOM 2311 N N . PHE A 1 354 ? 158.789 59.608 73.727 1.00 35.05 379 PHE A N 1
ATOM 2312 C CA . PHE A 1 354 ? 157.863 58.595 73.244 1.00 36.09 379 PHE A CA 1
ATOM 2313 C C . PHE A 1 354 ? 158.559 57.641 72.279 1.00 37.53 379 PHE A C 1
ATOM 2314 O O . PHE A 1 354 ? 159.554 57.985 71.636 1.00 40.73 379 PHE A O 1
ATOM 2322 N N . THR A 1 355 ? 158.023 56.427 72.184 1.00 32.62 380 THR A N 1
ATOM 2323 C CA . THR A 1 355 ? 158.431 55.492 71.151 1.00 32.95 380 THR A CA 1
ATOM 2324 C C . THR A 1 355 ? 157.586 55.735 69.903 1.00 35.46 380 THR A C 1
ATOM 2325 O O . THR A 1 355 ? 156.673 56.562 69.895 1.00 37.15 380 THR A O 1
ATOM 2329 N N . SER A 1 356 ? 157.892 55.007 68.827 1.00 34.33 381 SER A N 1
ATOM 2330 C CA . SER A 1 356 ? 157.070 55.102 67.625 1.00 34.16 381 SER A CA 1
ATOM 2331 C C . SER A 1 356 ? 155.656 54.599 67.882 1.00 39.72 381 SER A C 1
ATOM 2332 O O . SER A 1 356 ? 154.692 55.124 67.312 1.00 41.09 381 SER A O 1
ATOM 2335 N N . PHE A 1 357 ? 155.513 53.591 68.744 1.00 39.68 382 PHE A N 1
ATOM 2336 C CA . PHE A 1 357 ? 154.198 53.071 69.090 1.00 32.33 382 PHE A CA 1
ATOM 2337 C C . PHE A 1 357 ? 153.436 54.008 70.017 1.00 33.39 382 PHE A C 1
ATOM 2338 O O . PHE A 1 357 ? 152.204 53.936 70.073 1.00 32.81 382 PHE A O 1
ATOM 2346 N N . THR A 1 358 ? 154.136 54.891 70.731 1.00 34.29 383 THR A N 1
ATOM 2347 C CA . THR A 1 358 ? 153.472 55.756 71.699 1.00 33.62 383 THR A CA 1
ATOM 2348 C C . THR A 1 358 ? 152.749 56.915 71.021 1.00 35.86 383 THR A C 1
ATOM 2349 O O . THR A 1 358 ? 151.676 57.330 71.475 1.00 35.87 383 THR A O 1
ATOM 2353 N N . VAL A 1 359 ? 153.316 57.454 69.937 1.00 36.31 384 VAL A N 1
ATOM 2354 C CA . VAL A 1 359 ? 152.687 58.590 69.268 1.00 36.83 384 VAL A CA 1
ATOM 2355 C C . VAL A 1 359 ? 151.375 58.184 68.614 1.00 38.79 384 VAL A C 1
ATOM 2356 O O . VAL A 1 359 ? 150.435 58.985 68.545 1.00 49.07 384 VAL A O 1
ATOM 2360 N N . SER A 1 360 ? 151.282 56.948 68.123 1.00 36.69 385 SER A N 1
ATOM 2361 C CA . SER A 1 360 ? 150.064 56.491 67.467 1.00 40.25 385 SER A CA 1
ATOM 2362 C C . SER A 1 360 ? 148.916 56.266 68.440 1.00 36.56 385 SER A C 1
ATOM 2363 O O . SER A 1 360 ? 147.788 56.033 67.992 1.00 43.99 385 SER A O 1
ATOM 2366 N N . LEU A 1 361 ? 149.169 56.338 69.747 1.00 34.78 386 LEU A N 1
ATOM 2367 C CA . LEU A 1 361 ? 148.144 55.981 70.722 1.00 32.76 386 LEU A CA 1
ATOM 2368 C C . LEU A 1 361 ? 147.018 57.008 70.753 1.00 37.22 386 LEU A C 1
ATOM 2369 O O . LEU A 1 361 ? 145.839 56.653 70.638 1.00 39.71 386 LEU A O 1
ATOM 2374 N N . ASN A 1 362 ? 147.358 58.290 70.911 1.00 34.71 387 ASN A N 1
ATOM 2375 C CA . ASN A 1 362 ? 146.359 59.346 71.026 1.00 37.33 387 ASN A CA 1
ATOM 2376 C C . ASN A 1 362 ? 146.025 59.991 69.684 1.00 39.20 387 ASN A C 1
ATOM 2377 O O . ASN A 1 362 ? 145.635 61.166 69.643 1.00 42.96 387 ASN A O 1
ATOM 2382 N N . GLU A 1 363 ? 146.162 59.259 68.581 1.00 42.10 388 GLU A N 1
ATOM 2383 C CA . GLU A 1 363 ? 145.836 59.795 67.267 1.00 43.24 388 GLU A CA 1
ATOM 2384 C C . GLU A 1 363 ? 144.368 59.547 66.953 1.00 48.12 388 GLU A C 1
ATOM 2385 O O . GLU A 1 363 ? 143.869 58.429 67.117 1.00 46.88 388 GLU A O 1
ATOM 2391 N N . LEU A 1 364 ? 143.683 60.594 66.501 1.00 50.37 389 LEU A N 1
ATOM 2392 C CA . LEU A 1 364 ? 142.286 60.496 66.087 1.00 48.93 389 LEU A CA 1
ATOM 2393 C C . LEU A 1 364 ? 142.271 60.115 64.612 1.00 57.41 389 LEU A C 1
ATOM 2394 O O . LEU A 1 364 ? 142.532 60.946 63.740 1.00 56.22 389 LEU A O 1
ATOM 2399 N N . GLU A 1 365 ? 141.974 58.848 64.334 1.00 62.62 390 GLU A N 1
ATOM 2400 C CA . GLU A 1 365 ? 142.010 58.349 62.968 1.00 67.74 390 GLU A CA 1
ATOM 2401 C C . GLU A 1 365 ? 140.925 59.010 62.121 1.00 74.02 390 GLU A C 1
ATOM 2402 O O . GLU A 1 365 ? 139.968 59.599 62.630 1.00 72.46 390 GLU A O 1
ATOM 2408 N N . THR A 1 366 ? 141.091 58.906 60.804 1.00 77.69 391 THR A N 1
ATOM 2409 C CA . THR A 1 366 ? 140.106 59.442 59.874 1.00 78.22 391 THR A CA 1
ATOM 2410 C C . THR A 1 366 ? 138.811 58.648 59.985 1.00 78.55 391 THR A C 1
ATOM 2411 O O . THR A 1 366 ? 138.808 57.424 59.816 1.00 78.44 391 THR A O 1
ATOM 2415 N N . GLY A 1 367 ? 137.712 59.342 60.272 1.00 78.00 392 GLY A N 1
ATOM 2416 C CA . GLY A 1 367 ? 136.433 58.687 60.444 1.00 78.67 392 GLY A CA 1
ATOM 2417 C C . GLY A 1 367 ? 136.241 57.996 61.773 1.00 82.45 392 GLY A C 1
ATOM 2418 O O . GLY A 1 367 ? 135.270 57.245 61.927 1.00 78.09 392 GLY A O 1
ATOM 2419 N N . MET A 1 368 ? 137.133 58.220 62.740 1.00 87.39 393 MET A N 1
ATOM 2420 C CA . MET A 1 368 ? 136.995 57.606 64.055 1.00 80.95 393 MET A CA 1
ATOM 2421 C C . MET A 1 368 ? 135.887 58.241 64.884 1.00 72.22 393 MET A C 1
ATOM 2422 O O . MET A 1 368 ? 135.529 57.692 65.932 1.00 61.53 393 MET A O 1
ATOM 2427 N N . GLU A 1 369 ? 135.335 59.374 64.440 1.00 72.82 394 GLU A N 1
ATOM 2428 C CA . GLU A 1 369 ? 134.267 60.040 65.176 1.00 71.97 394 GLU A CA 1
ATOM 2429 C C . GLU A 1 369 ? 132.990 59.213 65.229 1.00 72.48 394 GLU A C 1
ATOM 2430 O O . GLU A 1 369 ? 132.122 59.491 66.064 1.00 69.35 394 GLU A O 1
ATOM 2432 N N . LYS A 1 370 ? 132.856 58.208 64.364 1.00 70.63 395 LYS A N 1
ATOM 2433 C CA . LYS A 1 370 ? 131.628 57.432 64.262 1.00 67.78 395 LYS A CA 1
ATOM 2434 C C . LYS A 1 370 ? 131.666 56.120 65.033 1.00 65.31 395 LYS A C 1
ATOM 2435 O O . LYS A 1 370 ? 130.606 55.528 65.262 1.00 61.50 395 LYS A O 1
ATOM 2441 N N . THR A 1 371 ? 132.849 55.654 65.443 1.00 65.71 396 THR A N 1
ATOM 2442 C CA . THR A 1 371 ? 132.975 54.381 66.137 1.00 60.49 396 THR A CA 1
ATOM 2443 C C . THR A 1 371 ? 133.361 54.507 67.603 1.00 53.17 396 THR A C 1
ATOM 2444 O O . THR A 1 371 ? 133.076 53.588 68.377 1.00 48.53 396 THR A O 1
ATOM 2448 N N . LEU A 1 372 ? 133.995 55.609 68.004 1.00 55.38 397 LEU A N 1
ATOM 2449 C CA . LEU A 1 372 ? 134.472 55.734 69.372 1.00 50.87 397 LEU A CA 1
ATOM 2450 C C . LEU A 1 372 ? 133.322 55.994 70.343 1.00 52.70 397 LEU A C 1
ATOM 2451 O O . LEU A 1 372 ? 132.338 56.652 69.994 1.00 55.41 397 LEU A O 1
ATOM 2456 N N . PRO A 1 373 ? 133.424 55.479 71.565 1.00 50.76 398 PRO A N 1
ATOM 2457 C CA . PRO A 1 373 ? 132.485 55.866 72.617 1.00 44.97 398 PRO A CA 1
ATOM 2458 C C . PRO A 1 373 ? 132.790 57.268 73.109 1.00 45.04 398 PRO A C 1
ATOM 2459 O O . PRO A 1 373 ? 133.894 57.786 72.878 1.00 46.72 398 PRO A O 1
ATOM 2463 N N . PRO A 1 374 ? 131.843 57.924 73.788 1.00 47.45 399 PRO A N 1
ATOM 2464 C CA . PRO A 1 374 ? 132.102 59.283 74.289 1.00 44.74 399 PRO A CA 1
ATOM 2465 C C . PRO A 1 374 ? 133.094 59.345 75.441 1.00 41.00 399 PRO A C 1
ATOM 2466 O O . PRO A 1 374 ? 133.340 60.440 75.960 1.00 42.69 399 PRO A O 1
ATOM 2470 N N . THR A 1 375 ? 133.675 58.217 75.855 1.00 39.90 400 THR A N 1
ATOM 2471 C CA . THR A 1 375 ? 134.596 58.178 76.985 1.00 39.11 400 THR A CA 1
ATOM 2472 C C . THR A 1 375 ? 136.003 57.755 76.574 1.00 38.46 400 THR A C 1
ATOM 2473 O O . THR A 1 375 ? 136.780 57.308 77.422 1.00 39.59 400 THR A O 1
ATOM 2477 N N . ASP A 1 376 ? 136.348 57.880 75.297 1.00 37.79 401 ASP A N 1
ATOM 2478 C CA . ASP A 1 376 ? 137.682 57.539 74.824 1.00 36.00 401 ASP A CA 1
ATOM 2479 C C . ASP A 1 376 ? 138.603 58.743 74.985 1.00 34.96 401 ASP A C 1
ATOM 2480 O O . ASP A 1 376 ? 138.286 59.840 74.517 1.00 35.44 401 ASP A O 1
ATOM 2485 N N . CYS A 1 377 ? 139.746 58.533 75.647 1.00 34.35 402 CYS A N 1
ATOM 2486 C CA . CYS A 1 377 ? 140.670 59.625 75.956 1.00 36.44 402 CYS A CA 1
ATOM 2487 C C . CYS A 1 377 ? 141.255 60.302 74.720 1.00 36.54 402 CYS A C 1
ATOM 2488 O O . CYS A 1 377 ? 141.954 61.307 74.881 1.00 38.91 402 CYS A O 1
ATOM 2491 N N . ARG A 1 378 ? 140.976 59.817 73.507 1.00 34.37 403 ARG A N 1
ATOM 2492 C CA . ARG A 1 378 ? 141.304 60.619 72.336 1.00 34.60 403 ARG A CA 1
ATOM 2493 C C . ARG A 1 378 ? 140.425 61.856 72.277 1.00 38.29 403 ARG A C 1
ATOM 2494 O O . ARG A 1 378 ? 140.803 62.862 71.666 1.00 40.00 403 ARG A O 1
ATOM 2502 N N . LEU A 1 379 ? 139.251 61.795 72.901 1.00 39.10 404 LEU A N 1
ATOM 2503 C CA . LEU A 1 379 ? 138.358 62.937 73.014 1.00 38.97 404 LEU A CA 1
ATOM 2504 C C . LEU A 1 379 ? 138.667 63.812 74.222 1.00 40.97 404 LEU A C 1
ATOM 2505 O O . LEU A 1 379 ? 138.047 64.870 74.378 1.00 45.39 404 LEU A O 1
ATOM 2510 N N . ARG A 1 380 ? 139.589 63.392 75.079 1.00 45.89 405 ARG A N 1
ATOM 2511 C CA . ARG A 1 380 ? 139.878 64.145 76.293 1.00 40.50 405 ARG A CA 1
ATOM 2512 C C . ARG A 1 380 ? 140.611 65.435 75.939 1.00 39.48 405 ARG A C 1
ATOM 2513 O O . ARG A 1 380 ? 141.646 65.391 75.262 1.00 43.91 405 ARG A O 1
ATOM 2521 N N . PRO A 1 381 ? 140.116 66.597 76.377 1.00 42.12 406 PRO A N 1
ATOM 2522 C CA . PRO A 1 381 ? 140.655 67.871 75.880 1.00 38.93 406 PRO A CA 1
ATOM 2523 C C . PRO A 1 381 ? 141.966 68.304 76.521 1.00 39.53 406 PRO A C 1
ATOM 2524 O O . PRO A 1 381 ? 142.792 68.935 75.854 1.00 44.62 406 PRO A O 1
ATOM 2528 N N . ASP A 1 382 ? 142.175 67.995 77.804 1.00 42.26 407 ASP A N 1
ATOM 2529 C CA . ASP A 1 382 ? 143.388 68.467 78.470 1.00 41.99 407 ASP A CA 1
ATOM 2530 C C . ASP A 1 382 ? 144.625 67.753 77.936 1.00 37.89 407 ASP A C 1
ATOM 2531 O O . ASP A 1 382 ? 145.682 68.373 77.770 1.00 38.52 407 ASP A O 1
ATOM 2536 N N . ILE A 1 383 ? 144.514 66.451 77.662 1.00 34.79 408 ILE A N 1
ATOM 2537 C CA . ILE A 1 383 ? 145.605 65.737 77.004 1.00 36.34 408 ILE A CA 1
ATOM 2538 C C . ILE A 1 383 ? 145.829 66.297 75.606 1.00 40.27 408 ILE A C 1
ATOM 2539 O O . ILE A 1 383 ? 146.971 66.495 75.172 1.00 41.90 408 ILE A O 1
ATOM 2544 N N . ARG A 1 384 ? 144.740 66.570 74.884 1.00 36.80 409 ARG A N 1
ATOM 2545 C CA . ARG A 1 384 ? 144.855 67.125 73.539 1.00 33.30 409 ARG A CA 1
ATOM 2546 C C . ARG A 1 384 ? 145.447 68.527 73.568 1.00 39.42 409 ARG A C 1
ATOM 2547 O O . ARG A 1 384 ? 146.210 68.903 72.669 1.00 44.13 409 ARG A O 1
ATOM 2555 N N . GLY A 1 385 ? 145.107 69.317 74.588 1.00 40.84 410 GLY A N 1
ATOM 2556 C CA . GLY A 1 385 ? 145.661 70.656 74.688 1.00 45.64 410 GLY A CA 1
ATOM 2557 C C . GLY A 1 385 ? 147.154 70.649 74.953 1.00 46.25 410 GLY A C 1
ATOM 2558 O O . GLY A 1 385 ? 147.905 71.426 74.355 1.00 49.97 410 GLY A O 1
ATOM 2559 N N . MET A 1 386 ? 147.606 69.775 75.856 1.00 47.69 411 MET A N 1
ATOM 2560 C CA . MET A 1 386 ? 149.037 69.633 76.099 1.00 49.70 411 MET A CA 1
ATOM 2561 C C . MET A 1 386 ? 149.749 69.099 74.864 1.00 47.11 411 MET A C 1
ATOM 2562 O O . MET A 1 386 ? 150.883 69.494 74.568 1.00 44.67 411 MET A O 1
ATOM 2567 N N . GLU A 1 387 ? 149.091 68.201 74.127 1.00 46.93 412 GLU A N 1
ATOM 2568 C CA . GLU A 1 387 ? 149.671 67.655 72.906 1.00 46.67 412 GLU A CA 1
ATOM 2569 C C . GLU A 1 387 ? 149.852 68.728 71.840 1.00 50.44 412 GLU A C 1
ATOM 2570 O O . GLU A 1 387 ? 150.796 68.656 71.043 1.00 53.99 412 GLU A O 1
ATOM 2576 N N . ASN A 1 388 ? 148.975 69.729 71.813 1.00 53.40 413 ASN A N 1
ATOM 2577 C CA . ASN A 1 388 ? 149.084 70.839 70.876 1.00 52.00 413 ASN A CA 1
ATOM 2578 C C . ASN A 1 388 ? 149.963 71.969 71.395 1.00 54.41 413 ASN A C 1
ATOM 2579 O O . ASN A 1 388 ? 150.167 72.953 70.676 1.00 59.65 413 ASN A O 1
ATOM 2584 N N . GLY A 1 389 ? 150.476 71.861 72.618 1.00 50.84 414 GLY A N 1
ATOM 2585 C CA . GLY A 1 389 ? 151.405 72.836 73.149 1.00 57.29 414 GLY A CA 1
ATOM 2586 C C . GLY A 1 389 ? 150.792 73.986 73.915 1.00 60.51 414 GLY A C 1
ATOM 2587 O O . GLY A 1 389 ? 151.513 74.931 74.257 1.00 61.06 414 GLY A O 1
ATOM 2588 N N . ASN A 1 390 ? 149.493 73.941 74.201 1.00 57.17 415 ASN A N 1
ATOM 2589 C CA . ASN A 1 390 ? 148.809 75.018 74.917 1.00 63.14 415 ASN A CA 1
ATOM 2590 C C . ASN A 1 390 ? 148.623 74.584 76.368 1.00 64.85 415 ASN A C 1
ATOM 2591 O O . ASN A 1 390 ? 147.597 74.015 76.739 1.00 62.89 415 ASN A O 1
ATOM 2596 N N . MET A 1 391 ? 149.633 74.863 77.197 1.00 66.31 416 MET A N 1
ATOM 2597 C CA . MET A 1 391 ? 149.529 74.557 78.621 1.00 66.15 416 MET A CA 1
ATOM 2598 C C . MET A 1 391 ? 148.454 75.397 79.297 1.00 69.45 416 MET A C 1
ATOM 2599 O O . MET A 1 391 ? 147.849 74.955 80.282 1.00 66.17 416 MET A O 1
ATOM 2604 N N . ASP A 1 392 ? 148.211 76.605 78.785 1.00 71.39 417 ASP A N 1
ATOM 2605 C CA . ASP A 1 392 ? 147.271 77.522 79.421 1.00 74.19 417 ASP A CA 1
ATOM 2606 C C . ASP A 1 392 ? 145.881 76.908 79.536 1.00 66.57 417 ASP A C 1
ATOM 2607 O O . ASP A 1 392 ? 145.309 76.841 80.630 1.00 65.33 417 ASP A O 1
ATOM 2612 N N . LEU A 1 393 ? 145.323 76.448 78.416 1.00 60.47 418 LEU A N 1
ATOM 2613 C CA . LEU A 1 393 ? 143.990 75.860 78.446 1.00 67.02 418 LEU A CA 1
ATOM 2614 C C . LEU A 1 393 ? 144.004 74.391 78.845 1.00 63.89 418 LEU A C 1
ATOM 2615 O O . LEU A 1 393 ? 142.989 73.891 79.339 1.00 61.99 418 LEU A O 1
ATOM 2620 N N . ALA A 1 394 ? 145.125 73.690 78.648 1.00 59.57 419 ALA A N 1
ATOM 2621 C CA . ALA A 1 394 ? 145.215 72.308 79.108 1.00 56.02 419 ALA A CA 1
ATOM 2622 C C . ALA A 1 394 ? 145.181 72.235 80.629 1.00 57.83 419 ALA A C 1
ATOM 2623 O O . ALA A 1 394 ? 144.604 71.302 81.200 1.00 51.70 419 ALA A O 1
ATOM 2625 N N . SER A 1 395 ? 145.796 73.210 81.302 1.00 60.48 420 SER A N 1
ATOM 2626 C CA . SER A 1 395 ? 145.713 73.268 82.757 1.00 61.23 420 SER A CA 1
ATOM 2627 C C . SER A 1 395 ? 144.307 73.637 83.211 1.00 62.39 420 SER A C 1
ATOM 2628 O O . SER A 1 395 ? 143.809 73.102 84.209 1.00 59.14 420 SER A O 1
ATOM 2631 N N . GLN A 1 396 ? 143.648 74.545 82.487 1.00 61.63 421 GLN A N 1
ATOM 2632 C CA . GLN A 1 396 ? 142.289 74.932 82.851 1.00 58.79 421 GLN A CA 1
ATOM 2633 C C . GLN A 1 396 ? 141.291 73.834 82.507 1.00 54.42 421 GLN A C 1
ATOM 2634 O O . GLN A 1 396 ? 140.322 73.618 83.244 1.00 59.92 421 GLN A O 1
ATOM 2640 N N . GLU A 1 397 ? 141.506 73.130 81.393 1.00 52.55 422 GLU A N 1
ATOM 2641 C CA . GLU A 1 397 ? 140.622 72.020 81.051 1.00 52.14 422 GLU A CA 1
ATOM 2642 C C . GLU A 1 397 ? 140.774 70.870 82.039 1.00 50.18 422 GLU A C 1
ATOM 2643 O O . GLU A 1 397 ? 139.789 70.206 82.379 1.00 47.46 422 GLU A O 1
ATOM 2649 N N . LYS A 1 398 ? 141.999 70.617 82.508 1.00 51.70 423 LYS A N 1
ATOM 2650 C CA . LYS A 1 398 ? 142.194 69.587 83.523 1.00 50.25 423 LYS A CA 1
ATOM 2651 C C . LYS A 1 398 ? 141.499 69.965 84.825 1.00 52.84 423 LYS A C 1
ATOM 2652 O O . LYS A 1 398 ? 140.866 69.119 85.467 1.00 62.84 423 LYS A O 1
ATOM 2658 N N . GLU A 1 399 ? 141.606 71.232 85.228 1.00 55.02 424 GLU A N 1
ATOM 2659 C CA . GLU A 1 399 ? 140.905 71.691 86.422 1.00 56.83 424 GLU A CA 1
ATOM 2660 C C . GLU A 1 399 ? 139.395 71.646 86.220 1.00 52.43 424 GLU A C 1
ATOM 2661 O O . GLU A 1 399 ? 138.644 71.356 87.159 1.00 52.88 424 GLU A O 1
ATOM 2667 N N . ARG A 1 400 ? 138.935 71.921 84.997 1.00 51.50 425 ARG A N 1
ATOM 2668 C CA . ARG A 1 400 ? 137.508 71.852 84.703 1.00 48.96 425 ARG A CA 1
ATOM 2669 C C . ARG A 1 400 ? 137.008 70.414 84.730 1.00 48.13 425 ARG A C 1
ATOM 2670 O O . ARG A 1 400 ? 135.908 70.141 85.224 1.00 49.34 425 ARG A O 1
ATOM 2678 N N . LEU A 1 401 ? 137.804 69.480 84.200 1.00 49.34 426 LEU A N 1
ATOM 2679 C CA . LEU A 1 401 ? 137.382 68.084 84.157 1.00 47.68 426 LEU A CA 1
ATOM 2680 C C . LEU A 1 401 ? 137.362 67.463 85.549 1.00 47.09 426 LEU A C 1
ATOM 2681 O O . LEU A 1 401 ? 136.503 66.625 85.846 1.00 43.19 426 LEU A O 1
ATOM 2686 N N . GLU A 1 402 ? 138.303 67.852 86.414 1.00 48.28 427 GLU A N 1
ATOM 2687 C CA . GLU A 1 402 ? 138.365 67.265 87.749 1.00 55.91 427 GLU A CA 1
ATOM 2688 C C . GLU A 1 402 ? 137.262 67.800 88.654 1.00 50.67 427 GLU A C 1
ATOM 2689 O O . GLU A 1 402 ? 136.693 67.046 89.452 1.00 50.13 427 GLU A O 1
ATOM 2695 N N . GLU A 1 403 ? 136.950 69.095 88.553 1.00 53.51 428 GLU A N 1
ATOM 2696 C CA . GLU A 1 403 ? 135.832 69.642 89.316 1.00 51.85 428 GLU A CA 1
ATOM 2697 C C . GLU A 1 403 ? 134.522 68.984 88.906 1.00 52.90 428 GLU A C 1
ATOM 2698 O O . GLU A 1 403 ? 133.674 68.688 89.756 1.00 56.71 428 GLU A O 1
ATOM 2704 N N . LYS A 1 404 ? 134.345 68.740 87.605 1.00 52.88 429 LYS A N 1
ATOM 2705 C CA . LYS A 1 404 ? 133.156 68.040 87.132 1.00 45.92 429 LYS A CA 1
ATOM 2706 C C . LYS A 1 404 ? 133.099 66.621 87.683 1.00 46.80 429 LYS A C 1
ATOM 2707 O O . LYS A 1 404 ? 132.016 66.109 87.990 1.00 53.99 429 LYS A O 1
ATOM 2713 N N . GLN A 1 405 ? 134.257 65.971 87.820 1.00 48.38 430 GLN A N 1
ATOM 2714 C CA . GLN A 1 405 ? 134.284 64.625 88.384 1.00 46.66 430 GLN A CA 1
ATOM 2715 C C . GLN A 1 405 ? 133.966 64.645 89.873 1.00 52.66 430 GLN A C 1
ATOM 2716 O O . GLN A 1 405 ? 133.224 63.787 90.366 1.00 51.50 430 GLN A O 1
ATOM 2722 N N . ARG A 1 406 ? 134.523 65.612 90.608 1.00 55.39 431 ARG A N 1
ATOM 2723 C CA . ARG A 1 406 ? 134.154 65.772 92.011 1.00 54.76 431 ARG A CA 1
ATOM 2724 C C . ARG A 1 406 ? 132.685 66.146 92.149 1.00 54.33 431 ARG A C 1
ATOM 2725 O O . ARG A 1 406 ? 131.990 65.646 93.041 1.00 57.03 431 ARG A O 1
ATOM 2733 N N . GLU A 1 407 ? 132.195 67.020 91.268 1.00 51.64 432 GLU A N 1
ATOM 2734 C CA . GLU A 1 407 ? 130.789 67.411 91.304 1.00 55.48 432 GLU A CA 1
ATOM 2735 C C . GLU A 1 407 ? 129.882 66.215 91.046 1.00 58.39 432 GLU A C 1
ATOM 2736 O O . GLU A 1 407 ? 128.859 66.043 91.719 1.00 63.03 432 GLU A O 1
ATOM 2742 N N . ALA A 1 408 ? 130.248 65.370 90.079 1.00 54.97 433 ALA A N 1
ATOM 2743 C CA . ALA A 1 408 ? 129.456 64.185 89.776 1.00 52.02 433 ALA A CA 1
ATOM 2744 C C . ALA A 1 408 ? 129.467 63.173 90.913 1.00 51.78 433 ALA A C 1
ATOM 2745 O O . ALA A 1 408 ? 128.530 62.375 91.022 1.00 51.58 433 ALA A O 1
ATOM 2747 N N . ARG A 1 409 ? 130.474 63.227 91.744 1.00 57.87 434 ARG A N 1
ATOM 2748 C CA . ARG A 1 409 ? 130.541 62.314 92.858 1.00 58.88 434 ARG A CA 1
ATOM 2749 C C . ARG A 1 409 ? 129.568 62.723 93.956 1.00 61.84 434 ARG A C 1
ATOM 2750 O O . ARG A 1 409 ? 128.951 61.876 94.591 1.00 63.76 434 ARG A O 1
ATOM 2758 N N . ARG A 1 410 ? 129.433 64.023 94.179 1.00 60.45 435 ARG A N 1
ATOM 2759 C CA . ARG A 1 410 ? 128.529 64.515 95.214 1.00 61.41 435 ARG A CA 1
ATOM 2760 C C . ARG A 1 410 ? 127.088 64.125 94.907 1.00 66.53 435 ARG A C 1
ATOM 2761 O O . ARG A 1 410 ? 126.357 63.662 95.791 1.00 68.93 435 ARG A O 1
ATOM 2769 N N . GLU A 1 411 ? 126.663 64.310 93.654 1.00 64.89 436 GLU A N 1
ATOM 2770 C CA . GLU A 1 411 ? 125.306 63.940 93.266 1.00 68.78 436 GLU A CA 1
ATOM 2771 C C . GLU A 1 411 ? 125.081 62.440 93.401 1.00 68.56 436 GLU A C 1
ATOM 2772 O O . GLU A 1 411 ? 123.999 62.000 93.807 1.00 71.95 436 GLU A O 1
ATOM 2778 N N . ARG A 1 412 ? 126.094 61.636 93.069 1.00 69.03 437 ARG A N 1
ATOM 2779 C CA . ARG A 1 412 ? 125.989 60.196 93.265 1.00 68.90 437 ARG A CA 1
ATOM 2780 C C . ARG A 1 412 ? 125.935 59.820 94.739 1.00 71.50 437 ARG A C 1
ATOM 2781 O O . ARG A 1 412 ? 125.477 58.722 95.070 1.00 76.37 437 ARG A O 1
ATOM 2789 N N . ALA A 1 413 ? 126.384 60.706 95.628 1.00 67.56 438 ALA A N 1
ATOM 2790 C CA . ALA A 1 413 ? 126.329 60.451 97.061 1.00 71.15 438 ALA A CA 1
ATOM 2791 C C . ALA A 1 413 ? 125.024 60.931 97.685 1.00 79.78 438 ALA A C 1
ATOM 2792 O O . ALA A 1 413 ? 124.504 60.284 98.601 1.00 78.33 438 ALA A O 1
ATOM 2794 N N . LYS A 1 414 ? 124.478 62.054 97.209 1.00 77.78 439 LYS A N 1
ATOM 2795 C CA . LYS A 1 414 ? 123.228 62.558 97.767 1.00 75.98 439 LYS A CA 1
ATOM 2796 C C . LYS A 1 414 ? 122.032 61.706 97.365 1.00 84.17 439 LYS A C 1
ATOM 2797 O O . LYS A 1 414 ? 120.976 61.805 97.998 1.00 89.21 439 LYS A O 1
ATOM 2803 N N . GLU A 1 415 ? 122.170 60.880 96.329 1.00 80.83 440 GLU A N 1
ATOM 2804 C CA . GLU A 1 415 ? 121.145 59.919 95.950 1.00 81.55 440 GLU A CA 1
ATOM 2805 C C . GLU A 1 415 ? 121.505 58.497 96.359 1.00 80.15 440 GLU A C 1
ATOM 2806 O O . GLU A 1 415 ? 120.782 57.559 96.007 1.00 80.57 440 GLU A O 1
ATOM 2812 N N . GLU A 1 416 ? 122.611 58.322 97.088 1.00 78.94 441 GLU A N 1
ATOM 2813 C CA . GLU A 1 416 ? 122.996 57.031 97.661 1.00 84.57 441 GLU A CA 1
ATOM 2814 C C . GLU A 1 416 ? 123.162 55.964 96.580 1.00 82.59 441 GLU A C 1
ATOM 2815 O O . GLU A 1 416 ? 122.831 54.794 96.780 1.00 88.43 441 GLU A O 1
ATOM 2821 N N . ALA A 1 417 ? 123.682 56.368 95.424 1.00 82.87 442 ALA A N 1
ATOM 2822 C CA . ALA A 1 417 ? 123.848 55.481 94.281 1.00 78.60 442 ALA A CA 1
ATOM 2823 C C . ALA A 1 417 ? 125.328 55.231 94.034 1.00 72.91 442 ALA A C 1
ATOM 2824 O O . ALA A 1 417 ? 126.111 56.180 93.909 1.00 65.96 442 ALA A O 1
ATOM 2826 N N . GLU A 1 418 ? 125.708 53.958 93.966 1.00 74.06 443 GLU A N 1
ATOM 2827 C CA . GLU A 1 418 ? 127.082 53.609 93.648 1.00 71.62 443 GLU A CA 1
ATOM 2828 C C . GLU A 1 418 ? 127.339 53.794 92.156 1.00 67.04 443 GLU A C 1
ATOM 2829 O O . GLU A 1 418 ? 126.417 53.820 91.336 1.00 65.32 443 GLU A O 1
ATOM 2835 N N . TRP A 1 419 ? 128.615 53.936 91.800 1.00 63.90 444 TRP A N 1
ATOM 2836 C CA . TRP A 1 419 ? 129.067 54.089 90.417 1.00 57.03 444 TRP A CA 1
ATOM 2837 C C . TRP A 1 419 ? 129.065 52.772 89.696 1.00 50.12 444 TRP A C 1
ATOM 2838 O O . TRP A 1 419 ? 129.485 51.777 90.216 1.00 48.53 444 TRP A O 1
ATOM 2849 N N . GLN A 1 420 ? 128.612 52.802 88.464 1.00 50.89 445 GLN A N 1
ATOM 2850 C CA . GLN A 1 420 ? 128.539 51.582 87.672 1.00 50.70 445 GLN A CA 1
ATOM 2851 C C . GLN A 1 420 ? 129.663 51.554 86.644 1.00 46.99 445 GLN A C 1
ATOM 2852 O O . GLN A 1 420 ? 129.896 52.544 85.943 1.00 45.49 445 GLN A O 1
ATOM 2858 N N . THR A 1 421 ? 130.350 50.418 86.557 1.00 41.97 446 THR A N 1
ATOM 2859 C CA . THR A 1 421 ? 131.397 50.216 85.566 1.00 39.51 446 THR A CA 1
ATOM 2860 C C . THR A 1 421 ? 130.774 49.707 84.272 1.00 42.28 446 THR A C 1
ATOM 2861 O O . THR A 1 421 ? 129.930 48.806 84.294 1.00 43.27 446 THR A O 1
ATOM 2865 N N . ARG A 1 422 ? 131.199 50.283 83.145 1.00 42.47 447 ARG A N 1
ATOM 2866 C CA . ARG A 1 422 ? 130.516 50.025 81.882 1.00 36.48 447 ARG A CA 1
ATOM 2867 C C . ARG A 1 422 ? 130.953 48.713 81.240 1.00 38.45 447 ARG A C 1
ATOM 2868 O O . ARG A 1 422 ? 130.120 47.990 80.682 1.00 41.50 447 ARG A O 1
ATOM 2876 N N . TRP A 1 423 ? 132.246 48.384 81.302 1.00 38.49 448 TRP A N 1
ATOM 2877 C CA . TRP A 1 423 ? 132.782 47.280 80.519 1.00 36.50 448 TRP A CA 1
ATOM 2878 C C . TRP A 1 423 ? 133.502 46.212 81.329 1.00 34.84 448 TRP A C 1
ATOM 2879 O O . TRP A 1 423 ? 133.706 45.110 80.808 1.00 35.60 448 TRP A O 1
ATOM 2890 N N . PHE A 1 424 ? 133.890 46.494 82.568 1.00 34.86 449 PHE A N 1
ATOM 2891 C CA . PHE A 1 424 ? 134.540 45.514 83.424 1.00 37.20 449 PHE A CA 1
ATOM 2892 C C . PHE A 1 424 ? 133.738 45.352 84.708 1.00 37.51 449 PHE A C 1
ATOM 2893 O O . PHE A 1 424 ? 133.026 46.266 85.133 1.00 41.64 449 PHE A O 1
ATOM 2901 N N . TYR A 1 425 ? 133.848 44.178 85.320 1.00 43.14 450 TYR A N 1
ATOM 2902 C CA . TYR A 1 425 ? 133.106 43.899 86.538 1.00 45.22 450 TYR A CA 1
ATOM 2903 C C . TYR A 1 425 ? 134.020 43.276 87.582 1.00 46.29 450 TYR A C 1
ATOM 2904 O O . TYR A 1 425 ? 134.965 42.558 87.240 1.00 46.36 450 TYR A O 1
ATOM 2913 N N . PRO A 1 426 ? 133.766 43.544 88.864 1.00 50.45 451 PRO A N 1
ATOM 2914 C CA . PRO A 1 426 ? 134.601 42.956 89.918 1.00 44.08 451 PRO A CA 1
ATOM 2915 C C . PRO A 1 426 ? 134.464 41.442 89.953 1.00 43.81 451 PRO A C 1
ATOM 2916 O O . PRO A 1 426 ? 133.372 40.892 89.791 1.00 45.72 451 PRO A O 1
ATOM 2920 N N . GLY A 1 427 ? 135.586 40.770 90.169 1.00 47.34 452 GLY A N 1
ATOM 2921 C CA . GLY A 1 427 ? 135.573 39.325 90.237 1.00 50.84 452 GLY A CA 1
ATOM 2922 C C . GLY A 1 427 ? 136.892 38.793 90.746 1.00 51.38 452 GLY A C 1
ATOM 2923 O O . GLY A 1 427 ? 137.768 39.548 91.171 1.00 51.89 452 GLY A O 1
ATOM 2924 N N . ASN A 1 428 ? 137.019 37.471 90.698 1.00 54.73 453 ASN A N 1
ATOM 2925 C CA . ASN A 1 428 ? 138.230 36.780 91.114 1.00 59.11 453 ASN A CA 1
ATOM 2926 C C . ASN A 1 428 ? 138.943 36.219 89.893 1.00 57.23 453 ASN A C 1
ATOM 2927 O O . ASN A 1 428 ? 138.310 35.645 89.001 1.00 60.67 453 ASN A O 1
ATOM 2932 N N . ASN A 1 429 ? 140.257 36.395 89.853 1.00 57.77 454 ASN A N 1
ATOM 2933 C CA . ASN A 1 429 ? 141.058 35.834 88.776 1.00 54.16 454 ASN A CA 1
ATOM 2934 C C . ASN A 1 429 ? 140.977 34.313 88.828 1.00 53.29 454 ASN A C 1
ATOM 2935 O O . ASN A 1 429 ? 141.304 33.719 89.866 1.00 56.38 454 ASN A O 1
ATOM 2940 N N . PRO A 1 430 ? 140.555 33.647 87.749 1.00 54.39 455 PRO A N 1
ATOM 2941 C CA . PRO A 1 430 ? 140.295 32.202 87.824 1.00 55.93 455 PRO A CA 1
ATOM 2942 C C . PRO A 1 430 ? 141.553 31.347 87.876 1.00 52.29 455 PRO A C 1
ATOM 2943 O O . PRO A 1 430 ? 141.470 30.119 87.774 1.00 59.19 455 PRO A O 1
ATOM 2947 N N . TYR A 1 431 ? 142.720 31.972 88.036 1.00 53.20 456 TYR A N 1
ATOM 2948 C CA . TYR A 1 431 ? 143.974 31.241 88.125 1.00 52.30 456 TYR A CA 1
ATOM 2949 C C . TYR A 1 431 ? 144.725 31.453 89.430 1.00 56.08 456 TYR A C 1
ATOM 2950 O O . TYR A 1 431 ? 145.543 30.600 89.791 1.00 63.12 456 TYR A O 1
ATOM 2959 N N . THR A 1 432 ? 144.472 32.547 90.147 1.00 54.11 457 THR A N 1
ATOM 2960 C CA . THR A 1 432 ? 145.119 32.799 91.425 1.00 57.99 457 THR A CA 1
ATOM 2961 C C . THR A 1 432 ? 144.146 33.051 92.566 1.00 62.47 457 THR A C 1
ATOM 2962 O O . THR A 1 432 ? 144.574 33.052 93.726 1.00 67.38 457 THR A O 1
ATOM 2966 N N . GLY A 1 433 ? 142.860 33.260 92.282 1.00 62.46 458 GLY A N 1
ATOM 2967 C CA . GLY A 1 433 ? 141.901 33.627 93.302 1.00 58.54 458 GLY A CA 1
ATOM 2968 C C . GLY A 1 433 ? 142.010 35.051 93.797 1.00 57.38 458 GLY A C 1
ATOM 2969 O O . GLY A 1 433 ? 141.133 35.494 94.548 1.00 61.98 458 GLY A O 1
ATOM 2970 N N . THR A 1 434 ? 143.053 35.777 93.409 1.00 58.94 459 THR A N 1
ATOM 2971 C CA . THR A 1 434 ? 143.199 37.167 93.806 1.00 54.18 459 THR A CA 1
ATOM 2972 C C . THR A 1 434 ? 142.064 37.996 93.208 1.00 58.35 459 THR A C 1
ATOM 2973 O O . THR A 1 434 ? 141.671 37.768 92.057 1.00 59.44 459 THR A O 1
ATOM 2977 N N . PRO A 1 435 ? 141.496 38.938 93.961 1.00 59.42 460 PRO A N 1
ATOM 2978 C CA . PRO A 1 435 ? 140.484 39.832 93.383 1.00 59.21 460 PRO A CA 1
ATOM 2979 C C . PRO A 1 435 ? 141.031 40.563 92.166 1.00 56.96 460 PRO A C 1
ATOM 2980 O O . PRO A 1 435 ? 142.146 41.089 92.182 1.00 53.47 460 PRO A O 1
ATOM 2984 N N . ASP A 1 436 ? 140.234 40.586 91.100 1.00 53.31 461 ASP A N 1
ATOM 2985 C CA . ASP A 1 436 ? 140.661 41.137 89.824 1.00 52.81 461 ASP A CA 1
ATOM 2986 C C . ASP A 1 436 ? 139.480 41.854 89.183 1.00 48.34 461 ASP A C 1
ATOM 2987 O O . ASP A 1 436 ? 138.373 41.890 89.730 1.00 48.32 461 ASP A O 1
ATOM 2992 N N . TRP A 1 437 ? 139.721 42.436 88.012 1.00 44.83 462 TRP A N 1
ATOM 2993 C CA . TRP A 1 437 ? 138.686 43.110 87.233 1.00 46.02 462 TRP A CA 1
ATOM 2994 C C . TRP A 1 437 ? 138.588 42.403 85.886 1.00 47.38 462 TRP A C 1
ATOM 2995 O O . TRP A 1 437 ? 139.444 42.584 85.014 1.00 49.88 462 TRP A O 1
ATOM 3006 N N . LEU A 1 438 ? 137.542 41.600 85.722 1.00 45.46 463 LEU A N 1
ATOM 3007 C CA . LEU A 1 438 ? 137.372 40.777 84.535 1.00 41.90 463 LEU A CA 1
ATOM 3008 C C . LEU A 1 438 ? 136.649 41.548 83.438 1.00 43.93 463 LEU A C 1
ATOM 3009 O O . LEU A 1 438 ? 135.804 42.407 83.703 1.00 42.25 463 LEU A O 1
ATOM 3014 N N . TYR A 1 439 ? 136.996 41.228 82.195 1.00 48.10 464 TYR A N 1
ATOM 3015 C CA . TYR A 1 439 ? 136.354 41.835 81.038 1.00 44.07 464 TYR A CA 1
ATOM 3016 C C . TYR A 1 439 ? 135.007 41.169 80.788 1.00 44.97 464 TYR A C 1
ATOM 3017 O O . TYR A 1 439 ? 134.913 39.939 80.731 1.00 44.27 464 TYR A O 1
ATOM 3026 N N . ALA A 1 440 ? 133.964 41.985 80.649 1.00 44.94 465 ALA A N 1
ATOM 3027 C CA . ALA A 1 440 ? 132.603 41.487 80.505 1.00 50.29 465 ALA A CA 1
ATOM 3028 C C . ALA A 1 440 ? 132.224 41.177 79.064 1.00 54.39 465 ALA A C 1
ATOM 3029 O O . ALA A 1 440 ? 131.134 40.644 78.829 1.00 55.64 465 ALA A O 1
ATOM 3031 N N . GLY A 1 441 ? 133.084 41.493 78.103 1.00 55.01 466 GLY A N 1
ATOM 3032 C CA . GLY A 1 441 ? 132.772 41.252 76.714 1.00 47.59 466 GLY A CA 1
ATOM 3033 C C . GLY A 1 441 ? 131.931 42.359 76.106 1.00 54.58 466 GLY A C 1
ATOM 3034 O O . GLY A 1 441 ? 131.673 43.406 76.707 1.00 61.26 466 GLY A O 1
ATOM 3035 N N . ASP A 1 442 ? 131.511 42.103 74.863 1.00 52.63 467 ASP A N 1
ATOM 3036 C CA . ASP A 1 442 ? 130.573 42.942 74.104 1.00 56.57 467 ASP A CA 1
ATOM 3037 C C . ASP A 1 442 ? 130.903 44.435 74.171 1.00 51.28 467 ASP A C 1
ATOM 3038 O O . ASP A 1 442 ? 130.006 45.281 74.164 1.00 54.08 467 ASP A O 1
ATOM 3043 N N . TYR A 1 443 ? 132.190 44.785 74.211 1.00 46.37 468 TYR A N 1
ATOM 3044 C CA . TYR A 1 443 ? 132.535 46.194 74.049 1.00 43.72 468 TYR A CA 1
ATOM 3045 C C . TYR A 1 443 ? 132.489 46.607 72.584 1.00 46.16 468 TYR A C 1
ATOM 3046 O O . TYR A 1 443 ? 132.052 47.717 72.261 1.00 45.26 468 TYR A O 1
ATOM 3055 N N . PHE A 1 444 ? 132.930 45.728 71.689 1.00 48.56 469 PHE A N 1
ATOM 3056 C CA . PHE A 1 444 ? 133.093 46.070 70.285 1.00 48.32 469 PHE A CA 1
ATOM 3057 C C . PHE A 1 444 ? 131.819 45.898 69.467 1.00 53.40 469 PHE A C 1
ATOM 3058 O O . PHE A 1 444 ? 131.855 46.096 68.248 1.00 53.74 469 PHE A O 1
ATOM 3066 N N . GLU A 1 445 ? 130.698 45.536 70.094 1.00 55.32 470 GLU A N 1
ATOM 3067 C CA . GLU A 1 445 ? 129.415 45.716 69.429 1.00 49.23 470 GLU A CA 1
ATOM 3068 C C . GLU A 1 445 ? 128.930 47.157 69.519 1.00 49.87 470 GLU A C 1
ATOM 3069 O O . GLU A 1 445 ? 127.937 47.504 68.871 1.00 56.55 470 GLU A O 1
ATOM 3075 N N . ARG A 1 446 ? 129.608 47.984 70.318 1.00 50.14 471 ARG A N 1
ATOM 3076 C CA . ARG A 1 446 ? 129.493 49.442 70.271 1.00 48.55 471 ARG A CA 1
ATOM 3077 C C . ARG A 1 446 ? 128.067 49.917 70.550 1.00 47.97 471 ARG A C 1
ATOM 3078 O O . ARG A 1 446 ? 127.482 50.694 69.791 1.00 50.34 471 ARG A O 1
ATOM 3086 N N . ASN A 1 447 ? 127.510 4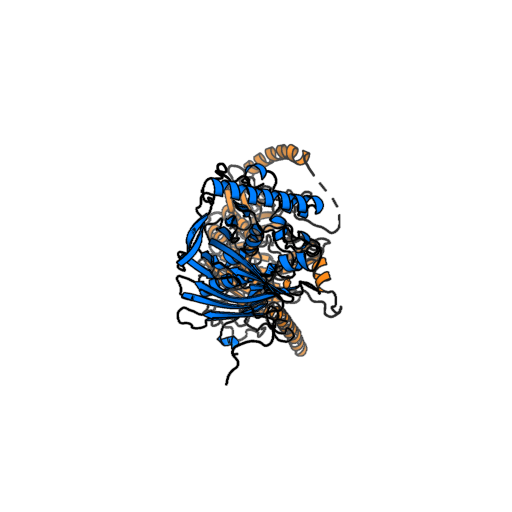9.443 71.664 1.00 49.37 472 ASN A N 1
ATOM 3087 C CA . ASN A 1 447 ? 126.242 49.958 72.178 1.00 52.56 472 ASN A CA 1
ATOM 3088 C C . ASN A 1 447 ? 126.587 51.040 73.196 1.00 52.08 472 ASN A C 1
ATOM 3089 O O . ASN A 1 447 ? 126.657 50.808 74.405 1.00 49.01 472 ASN A O 1
ATOM 3094 N N . PHE A 1 448 ? 126.827 52.248 72.683 1.00 49.34 473 PHE A N 1
ATOM 3095 C CA . PHE A 1 448 ? 127.453 53.317 73.450 1.00 45.53 473 PHE A CA 1
ATOM 3096 C C . PHE A 1 448 ? 126.455 54.336 73.990 1.00 49.86 473 PHE A C 1
ATOM 3097 O O . PHE A 1 448 ? 126.847 55.453 74.344 1.00 51.73 473 PHE A O 1
ATOM 3105 N N . SER A 1 449 ? 125.177 53.980 74.056 1.00 56.45 474 SER A N 1
ATOM 3106 C CA . SER A 1 449 ? 124.286 54.693 74.950 1.00 60.82 474 SER A CA 1
ATOM 3107 C C . SER A 1 449 ? 124.501 54.179 76.371 1.00 60.44 474 SER A C 1
ATOM 3108 O O . SER A 1 449 ? 125.152 53.154 76.593 1.00 61.41 474 SER A O 1
ATOM 3111 N N . ASP A 1 450 ? 123.958 54.913 77.344 1.00 57.93 475 ASP A N 1
ATOM 3112 C CA . ASP A 1 450 ? 124.150 54.602 78.762 1.00 58.00 475 ASP A CA 1
ATOM 3113 C C . ASP A 1 450 ? 125.631 54.652 79.145 1.00 56.08 475 ASP A C 1
ATOM 3114 O O . ASP A 1 450 ? 126.092 53.908 80.014 1.00 55.55 475 ASP A O 1
ATOM 3119 N N . CYS A 1 451 ? 126.388 55.526 78.488 1.00 47.93 476 CYS A N 1
ATOM 3120 C CA . CYS A 1 451 ? 127.778 55.796 78.814 1.00 47.55 476 CYS A CA 1
ATOM 3121 C C . CYS A 1 451 ? 127.880 57.017 79.714 1.00 50.85 476 CYS A C 1
ATOM 3122 O O . CYS A 1 451 ? 126.970 57.851 79.753 1.00 54.20 476 CYS A O 1
ATOM 3125 N N . PRO A 1 452 ? 128.966 57.150 80.473 1.00 45.73 477 PRO A N 1
ATOM 3126 C CA . PRO A 1 452 ? 129.116 58.332 81.328 1.00 39.88 477 PRO A CA 1
ATOM 3127 C C . PRO A 1 452 ? 129.455 59.572 80.517 1.00 42.27 477 PRO A C 1
ATOM 3128 O O . PRO A 1 452 ? 130.055 59.500 79.442 1.00 42.20 477 PRO A O 1
ATOM 3132 N N . ASP A 1 453 ? 129.058 60.725 81.053 1.00 38.56 478 ASP A N 1
ATOM 3133 C CA . ASP A 1 453 ? 129.399 62.025 80.478 1.00 39.72 478 ASP A CA 1
ATOM 3134 C C . ASP A 1 453 ? 130.521 62.604 81.333 1.00 46.35 478 ASP A C 1
ATOM 3135 O O . ASP A 1 453 ? 130.278 63.241 82.359 1.00 49.66 478 ASP A O 1
ATOM 3140 N N . ILE A 1 454 ? 131.760 62.377 80.904 1.00 43.60 479 ILE A N 1
ATOM 3141 C CA . ILE A 1 454 ? 132.926 62.740 81.697 1.00 33.57 479 ILE A CA 1
ATOM 3142 C C . ILE A 1 454 ? 133.700 63.919 81.119 1.00 38.77 479 ILE A C 1
ATOM 3143 O O . ILE A 1 454 ? 134.513 64.515 81.843 1.00 43.09 479 ILE A O 1
ATOM 3148 N N . TYR A 1 455 ? 133.483 64.275 79.858 1.00 38.28 480 TYR A N 1
ATOM 3149 C CA . TYR A 1 455 ? 134.234 65.355 79.231 1.00 40.81 480 TYR A CA 1
ATOM 3150 C C . TYR A 1 455 ? 133.392 66.621 79.108 1.00 38.30 480 TYR A C 1
ATOM 3151 O O . TYR A 1 455 ? 133.910 67.690 78.786 1.00 38.62 480 TYR A O 1
ATOM 3160 N N . LYS B 1 34 ? 159.057 15.740 61.747 1.00 39.41 59 LYS B N 1
ATOM 3161 C CA . LYS B 1 34 ? 158.535 17.101 61.786 1.00 33.11 59 LYS B CA 1
ATOM 3162 C C . LYS B 1 34 ? 159.636 18.115 61.496 1.00 30.76 59 LYS B C 1
ATOM 3163 O O . LYS B 1 34 ? 160.820 17.777 61.495 1.00 31.45 59 LYS B O 1
ATOM 3169 N N . HIS B 1 35 ? 159.239 19.362 61.253 1.00 26.74 60 HIS B N 1
ATOM 3170 C CA . HIS B 1 35 ? 160.173 20.442 60.977 1.00 25.53 60 HIS B CA 1
ATOM 3171 C C . HIS B 1 35 ? 159.819 21.651 61.829 1.00 22.24 60 HIS B C 1
ATOM 3172 O O . HIS B 1 35 ? 158.648 21.896 62.131 1.00 23.78 60 HIS B O 1
ATOM 3179 N N . ARG B 1 36 ? 160.845 22.403 62.216 1.00 23.33 61 ARG B N 1
ATOM 3180 C CA . ARG B 1 36 ? 160.627 23.617 62.988 1.00 22.34 61 ARG B CA 1
ATOM 3181 C C . ARG B 1 36 ? 159.927 24.669 62.135 1.00 22.05 61 ARG B C 1
ATOM 3182 O O . ARG B 1 36 ? 160.032 24.677 60.905 1.00 25.38 61 ARG B O 1
ATOM 3190 N N . THR B 1 37 ? 159.230 25.553 62.812 1.00 21.23 62 THR B N 1
ATOM 3191 C CA . THR B 1 37 ? 158.521 26.606 62.154 1.00 22.85 62 THR B CA 1
ATOM 3192 C C . THR B 1 37 ? 159.020 27.999 62.443 1.00 25.24 62 THR B C 1
ATOM 3193 O O . THR B 1 37 ? 158.454 28.970 61.941 1.00 18.39 62 THR B O 1
ATOM 3197 N N . SER B 1 38 ? 160.071 28.126 63.220 1.00 24.64 63 SER B N 1
ATOM 3198 C CA . SER B 1 38 ? 160.626 29.420 63.542 1.00 23.42 63 SER B CA 1
ATOM 3199 C C . SER B 1 38 ? 162.069 29.289 63.909 1.00 25.24 63 SER B C 1
ATOM 3200 O O . SER B 1 38 ? 162.534 28.177 64.148 1.00 29.48 63 SER B O 1
ATOM 3203 N N . LEU B 1 39 ? 162.802 30.378 63.966 1.00 22.78 64 LEU B N 1
ATOM 3204 C CA . LEU B 1 39 ? 164.199 30.344 64.317 1.00 23.45 64 LEU B CA 1
ATOM 3205 C C . LEU B 1 39 ? 164.333 30.317 65.833 1.00 23.78 64 LEU B C 1
ATOM 3206 O O . LEU B 1 39 ? 163.381 30.668 66.527 1.00 25.83 64 LEU B O 1
ATOM 3211 N N . PRO B 1 40 ? 165.458 29.893 66.380 1.00 25.44 65 PRO B N 1
ATOM 3212 C CA . PRO B 1 40 ? 165.584 29.852 67.846 1.00 29.67 65 PRO B CA 1
ATOM 3213 C C . PRO B 1 40 ? 165.665 31.217 68.514 1.00 30.23 65 PRO B C 1
ATOM 3214 O O . PRO B 1 40 ? 165.773 31.272 69.744 1.00 30.51 65 PRO B O 1
ATOM 3218 N N . ALA B 1 41 ? 165.610 32.315 67.764 1.00 27.31 66 ALA B N 1
ATOM 3219 C CA . ALA B 1 41 ? 165.681 33.644 68.353 1.00 28.17 66 ALA B CA 1
ATOM 3220 C C . ALA B 1 41 ? 164.970 34.630 67.445 1.00 26.89 66 ALA B C 1
ATOM 3221 O O . ALA B 1 41 ? 164.969 34.453 66.220 1.00 31.48 66 ALA B O 1
ATOM 3223 N N . PRO B 1 42 ? 164.352 35.667 68.003 1.00 26.92 67 PRO B N 1
ATOM 3224 C CA . PRO B 1 42 ? 163.833 36.750 67.166 1.00 30.04 67 PRO B CA 1
ATOM 3225 C C . PRO B 1 42 ? 164.971 37.543 66.542 1.00 29.31 67 PRO B C 1
ATOM 3226 O O . PRO B 1 42 ? 166.131 37.449 66.949 1.00 35.19 67 PRO B O 1
ATOM 3230 N N . MET B 1 43 ? 164.620 38.332 65.532 1.00 30.20 68 MET B N 1
ATOM 3231 C CA . MET B 1 43 ? 165.624 39.081 64.792 1.00 42.04 68 MET B CA 1
ATOM 3232 C C . MET B 1 43 ? 166.255 40.164 65.658 1.00 52.11 68 MET B C 1
ATOM 3233 O O . MET B 1 43 ? 165.649 40.670 66.607 1.00 50.77 68 MET B O 1
ATOM 3238 N N . PHE B 1 44 ? 167.496 40.516 65.315 1.00 61.36 69 PHE B N 1
ATOM 3239 C CA . PHE B 1 44 ? 168.184 41.605 65.998 1.00 65.27 69 PHE B CA 1
ATOM 3240 C C . PHE B 1 44 ? 167.434 42.918 65.804 1.00 78.05 69 PHE B C 1
ATOM 3241 O O . PHE B 1 44 ? 167.032 43.571 66.774 1.00 81.25 69 PHE B O 1
ATOM 3249 N N . SER B 1 45 ? 167.224 43.308 64.547 1.00 80.44 70 SER B N 1
ATOM 3250 C CA . SER B 1 45 ? 166.430 44.469 64.162 1.00 83.59 70 SER B CA 1
ATOM 3251 C C . SER B 1 45 ? 166.333 44.488 62.643 1.00 86.65 70 SER B C 1
ATOM 3252 O O . SER B 1 45 ? 167.155 43.885 61.945 1.00 86.04 70 SER B O 1
ATOM 3255 N N . ARG B 1 46 ? 165.319 45.193 62.138 1.00 90.05 71 ARG B N 1
ATOM 3256 C CA . ARG B 1 46 ? 165.132 45.361 60.697 1.00 86.31 71 ARG B CA 1
ATOM 3257 C C . ARG B 1 46 ? 166.085 46.430 60.157 1.00 94.27 71 ARG B C 1
ATOM 3258 O O . ARG B 1 46 ? 165.681 47.474 59.646 1.00 97.68 71 ARG B O 1
ATOM 3266 N N . SER B 1 47 ? 167.380 46.144 60.281 1.00 93.86 72 SER B N 1
ATOM 3267 C CA . SER B 1 47 ? 168.431 47.052 59.825 1.00 85.44 72 SER B CA 1
ATOM 3268 C C . SER B 1 47 ? 168.782 46.683 58.390 1.00 79.68 72 SER B C 1
ATOM 3269 O O . SER B 1 47 ? 169.652 45.850 58.132 1.00 68.86 72 SER B O 1
ATOM 3272 N N . ASP B 1 48 ? 168.093 47.315 57.445 1.00 79.05 73 ASP B N 1
ATOM 3273 C CA . ASP B 1 48 ? 168.291 47.010 56.036 1.00 67.04 73 ASP B CA 1
ATOM 3274 C C . ASP B 1 48 ? 169.618 47.570 55.533 1.00 58.17 73 ASP B C 1
ATOM 3275 O O . ASP B 1 48 ? 170.157 48.541 56.072 1.00 59.63 73 ASP B O 1
ATOM 3280 N N . PHE B 1 49 ? 170.139 46.945 54.479 1.00 52.27 74 PHE B N 1
ATOM 3281 C CA . PHE B 1 49 ? 171.420 47.331 53.900 1.00 46.76 74 PHE B CA 1
ATOM 3282 C C . PHE B 1 49 ? 171.244 48.540 52.989 1.00 47.65 74 PHE B C 1
ATOM 3283 O O . PHE B 1 49 ? 170.509 48.477 51.999 1.00 51.71 74 PHE B O 1
ATOM 3291 N N . SER B 1 50 ? 171.931 49.631 53.307 1.00 50.81 75 SER B N 1
ATOM 3292 C CA . SER B 1 50 ? 171.940 50.794 52.434 1.00 44.49 75 SER B CA 1
ATOM 3293 C C . SER B 1 50 ? 173.276 51.502 52.582 1.00 40.65 75 SER B C 1
ATOM 3294 O O . SER B 1 50 ? 173.891 51.471 53.650 1.00 41.12 75 SER B O 1
ATOM 3297 N N . VAL B 1 51 ? 173.719 52.133 51.490 1.00 38.28 76 VAL B N 1
ATOM 3298 C CA . VAL B 1 51 ? 174.972 52.887 51.507 1.00 35.70 76 VAL B CA 1
ATOM 3299 C C . VAL B 1 51 ? 174.974 53.886 52.656 1.00 39.86 76 VAL B C 1
ATOM 3300 O O . VAL B 1 51 ? 176.007 54.127 53.293 1.00 45.53 76 VAL B O 1
ATOM 3304 N N . TRP B 1 52 ? 173.810 54.465 52.954 1.00 40.74 77 TRP B N 1
ATOM 3305 C CA . TRP B 1 52 ? 173.708 55.391 54.075 1.00 43.39 77 TRP B CA 1
ATOM 3306 C C . TRP B 1 52 ? 173.839 54.672 55.413 1.00 42.38 77 TRP B C 1
ATOM 3307 O O . TRP B 1 52 ? 174.362 55.248 56.374 1.00 44.05 77 TRP B O 1
ATOM 3318 N N . THR B 1 53 ? 173.384 53.419 55.496 1.00 45.39 78 THR B N 1
ATOM 3319 C CA . THR B 1 53 ? 173.435 52.695 56.763 1.00 45.14 78 THR B CA 1
ATOM 3320 C C . THR B 1 53 ? 174.848 52.227 57.091 1.00 46.06 78 THR B C 1
ATOM 3321 O O . THR B 1 53 ? 175.283 52.334 58.244 1.00 50.08 78 THR B O 1
ATOM 3325 N N . ILE B 1 54 ? 175.583 51.706 56.103 1.00 42.81 79 ILE B N 1
ATOM 3326 C CA . ILE B 1 54 ? 176.966 51.321 56.373 1.00 46.34 79 ILE B CA 1
ATOM 3327 C C . ILE B 1 54 ? 177.808 52.555 56.672 1.00 43.96 79 ILE B C 1
ATOM 3328 O O . ILE B 1 54 ? 178.790 52.477 57.418 1.00 46.93 79 ILE B O 1
ATOM 3333 N N . LEU B 1 55 ? 177.432 53.712 56.119 1.00 43.37 80 LEU B N 1
ATOM 3334 C CA . LEU B 1 55 ? 178.148 54.947 56.421 1.00 45.62 80 LEU B CA 1
ATOM 3335 C C . LEU B 1 55 ? 177.977 55.335 57.885 1.00 46.70 80 LEU B C 1
ATOM 3336 O O . LEU B 1 55 ? 178.945 55.730 58.547 1.00 46.89 80 LEU B O 1
ATOM 3341 N N . LYS B 1 56 ? 176.754 55.222 58.409 1.00 43.92 81 LYS B N 1
ATOM 3342 C CA . LYS B 1 56 ? 176.524 55.508 59.821 1.00 44.68 81 LYS B CA 1
ATOM 3343 C C . LYS B 1 56 ? 177.163 54.456 60.716 1.00 41.43 81 LYS B C 1
ATOM 3344 O O . LYS B 1 56 ? 177.488 54.743 61.874 1.00 42.39 81 LYS B O 1
ATOM 3350 N N . LYS B 1 57 ? 177.344 53.240 60.207 1.00 44.14 82 LYS B N 1
ATOM 3351 C CA . LYS B 1 57 ? 177.997 52.175 60.956 1.00 44.93 82 LYS B CA 1
ATOM 3352 C C . LYS B 1 57 ? 179.516 52.244 60.884 1.00 48.54 82 LYS B C 1
ATOM 3353 O O . LYS B 1 57 ? 180.187 51.441 61.541 1.00 49.77 82 LYS B O 1
ATOM 3359 N N . CYS B 1 58 ? 180.075 53.179 60.113 1.00 48.21 83 CYS B N 1
ATOM 3360 C CA . CYS B 1 58 ? 181.515 53.265 59.916 1.00 44.90 83 CYS B CA 1
ATOM 3361 C C . CYS B 1 58 ? 182.173 54.434 60.636 1.00 43.22 83 CYS B C 1
ATOM 3362 O O . CYS B 1 58 ? 183.406 54.499 60.661 1.00 42.56 83 CYS B O 1
ATOM 3365 N N . VAL B 1 59 ? 181.393 55.293 61.261 1.00 44.30 84 VAL B N 1
ATOM 3366 C CA . VAL B 1 59 ? 181.894 56.428 61.989 1.00 42.08 84 VAL B CA 1
ATOM 3367 C C . VAL B 1 59 ? 182.779 55.986 63.163 1.00 44.75 84 VAL B C 1
ATOM 3368 O O . VAL B 1 59 ? 182.422 55.100 63.897 1.00 44.37 84 VAL B O 1
ATOM 3372 N N . GLY B 1 60 ? 183.934 56.615 63.352 1.00 41.97 85 GLY B N 1
ATOM 3373 C CA . GLY B 1 60 ? 184.828 56.178 64.402 1.00 45.26 85 GLY B CA 1
ATOM 3374 C C . GLY B 1 60 ? 185.720 55.011 64.043 1.00 46.23 85 GLY B C 1
ATOM 3375 O O . GLY B 1 60 ? 186.629 54.687 64.819 1.00 45.36 85 GLY B O 1
ATOM 3376 N N . LEU B 1 61 ? 185.501 54.369 62.899 1.00 42.42 86 LEU B N 1
ATOM 3377 C CA . LEU B 1 61 ? 186.284 53.218 62.481 1.00 44.83 86 LEU B CA 1
ATOM 3378 C C . LEU B 1 61 ? 187.424 53.645 61.565 1.00 47.19 86 LEU B C 1
ATOM 3379 O O . LEU B 1 61 ? 187.301 54.593 60.786 1.00 50.03 86 LEU B O 1
ATOM 3384 N N . GLU B 1 62 ? 188.539 52.927 61.667 1.00 49.84 87 GLU B N 1
ATOM 3385 C CA . GLU B 1 62 ? 189.655 53.139 60.759 1.00 50.09 87 GLU B CA 1
ATOM 3386 C C . GLU B 1 62 ? 189.258 52.726 59.347 1.00 49.27 87 GLU B C 1
ATOM 3387 O O . GLU B 1 62 ? 188.547 51.737 59.151 1.00 56.76 87 GLU B O 1
ATOM 3393 N N . LEU B 1 63 ? 189.712 53.498 58.355 1.00 46.78 88 LEU B N 1
ATOM 3394 C CA . LEU B 1 63 ? 189.400 53.185 56.964 1.00 49.58 88 LEU B CA 1
ATOM 3395 C C . LEU B 1 63 ? 189.943 51.826 56.546 1.00 57.56 88 LEU B C 1
ATOM 3396 O O . LEU B 1 63 ? 189.420 51.222 55.602 1.00 57.90 88 LEU B O 1
ATOM 3401 N N . SER B 1 64 ? 190.974 51.331 57.232 1.00 64.00 89 SER B N 1
ATOM 3402 C CA . SER B 1 64 ? 191.474 49.989 56.957 1.00 67.21 89 SER B CA 1
ATOM 3403 C C . SER B 1 64 ? 190.468 48.930 57.384 1.00 69.21 89 SER B C 1
ATOM 3404 O O . SER B 1 64 ? 190.216 47.966 56.652 1.00 72.98 89 SER B O 1
ATOM 3407 N N . LYS B 1 65 ? 189.879 49.097 58.566 1.00 67.93 90 LYS B N 1
ATOM 3408 C CA . LYS B 1 65 ? 189.049 48.063 59.170 1.00 72.62 90 LYS B CA 1
ATOM 3409 C C . LYS B 1 65 ? 187.597 48.157 58.717 1.00 71.76 90 LYS B C 1
ATOM 3410 O O . LYS B 1 65 ? 186.686 47.766 59.453 1.00 78.77 90 LYS B O 1
ATOM 3416 N N . ILE B 1 66 ? 187.366 48.672 57.513 1.00 70.87 91 ILE B N 1
ATOM 3417 C CA . ILE B 1 66 ? 186.013 48.768 56.977 1.00 73.98 91 ILE B CA 1
ATOM 3418 C C . ILE B 1 66 ? 185.599 47.399 56.455 1.00 75.42 91 ILE B C 1
ATOM 3419 O O . ILE B 1 66 ? 186.213 46.866 55.525 1.00 80.14 91 ILE B O 1
ATOM 3424 N N . THR B 1 67 ? 184.555 46.829 57.052 1.00 77.58 92 THR B N 1
ATOM 3425 C CA . THR B 1 67 ? 184.095 45.492 56.711 1.00 75.87 92 THR B CA 1
ATOM 3426 C C . THR B 1 67 ? 182.593 45.508 56.459 1.00 72.89 92 THR B C 1
ATOM 3427 O O . THR B 1 67 ? 181.866 46.374 56.955 1.00 69.88 92 THR B O 1
ATOM 3431 N N . MET B 1 68 ? 182.139 44.539 55.676 1.00 76.78 93 MET B N 1
ATOM 3432 C CA . MET B 1 68 ? 180.711 44.374 55.428 1.00 68.53 93 MET B CA 1
ATOM 3433 C C . MET B 1 68 ? 180.042 43.814 56.677 1.00 65.80 93 MET B C 1
ATOM 3434 O O . MET B 1 68 ? 180.359 42.690 57.085 1.00 63.98 93 MET B O 1
ATOM 3439 N N . PRO B 1 69 ? 179.121 44.545 57.304 1.00 61.11 94 PRO B N 1
ATOM 3440 C CA . PRO B 1 69 ? 178.591 44.104 58.600 1.00 53.20 94 PRO B CA 1
ATOM 3441 C C . PRO B 1 69 ? 177.739 42.850 58.479 1.00 46.13 94 PRO B C 1
ATOM 3442 O O . PRO B 1 69 ? 177.030 42.643 57.492 1.00 41.71 94 PRO B O 1
ATOM 3446 N N . ILE B 1 70 ? 177.818 42.012 59.516 1.00 47.35 95 ILE B N 1
ATOM 3447 C CA . ILE B 1 70 ? 177.050 40.774 59.566 1.00 37.42 95 ILE B CA 1
ATOM 3448 C C . ILE B 1 70 ? 175.560 41.042 59.731 1.00 37.21 95 ILE B C 1
ATOM 3449 O O . ILE B 1 70 ? 174.738 40.169 59.432 1.00 39.28 95 ILE B O 1
ATOM 3454 N N . ALA B 1 71 ? 175.187 42.240 60.190 1.00 38.90 96 ALA B N 1
ATOM 3455 C CA . ALA B 1 71 ? 173.785 42.548 60.443 1.00 38.65 96 ALA B CA 1
ATOM 3456 C C . ALA B 1 71 ? 172.956 42.610 59.167 1.00 35.68 96 ALA B C 1
ATOM 3457 O O . ALA B 1 71 ? 171.726 42.519 59.239 1.00 39.83 96 ALA B O 1
ATOM 3459 N N . PHE B 1 72 ? 173.590 42.766 58.006 1.00 34.61 97 PHE B N 1
ATOM 3460 C CA . PHE B 1 72 ? 172.867 42.816 56.742 1.00 36.14 97 PHE B CA 1
ATOM 3461 C C . PHE B 1 72 ? 172.583 41.440 56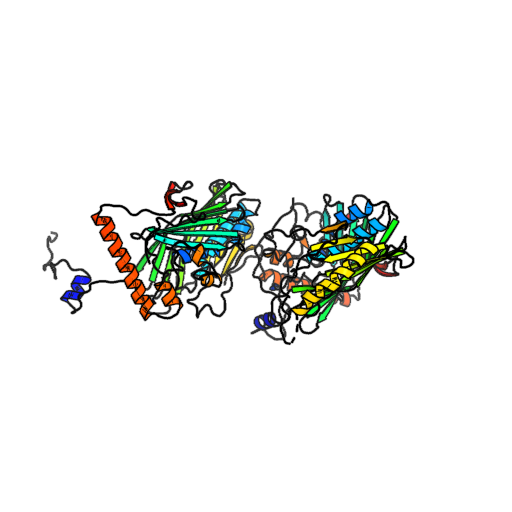.161 1.00 29.98 97 PHE B C 1
ATOM 3462 O O . PHE B 1 72 ? 171.899 41.347 55.136 1.00 30.12 97 PHE B O 1
ATOM 3470 N N . ASN B 1 73 ? 173.086 40.380 56.783 1.00 26.49 98 ASN B N 1
ATOM 3471 C CA . ASN B 1 73 ? 172.910 39.041 56.251 1.00 27.01 98 ASN B CA 1
ATOM 3472 C C . ASN B 1 73 ? 171.568 38.454 56.681 1.00 26.60 98 ASN B C 1
ATOM 3473 O O . ASN B 1 73 ? 170.801 39.052 57.441 1.00 27.74 98 ASN B O 1
ATOM 3478 N N . GLU B 1 74 ? 171.283 37.265 56.156 1.00 24.97 99 GLU B N 1
ATOM 3479 C CA . GLU B 1 74 ? 170.233 36.398 56.650 1.00 20.66 99 GLU B CA 1
ATOM 3480 C C . GLU B 1 74 ? 170.847 35.065 57.059 1.00 20.10 99 GLU B C 1
ATOM 3481 O O . GLU B 1 74 ? 171.765 34.580 56.388 1.00 19.41 99 GLU B O 1
ATOM 3487 N N . PRO B 1 75 ? 170.388 34.461 58.157 1.00 16.91 100 PRO B N 1
ATOM 3488 C CA . PRO B 1 75 ? 171.018 33.221 58.632 1.00 16.40 100 PRO B CA 1
ATOM 3489 C C . PRO B 1 75 ? 170.802 32.060 57.675 1.00 16.32 100 PRO B C 1
ATOM 3490 O O . PRO B 1 75 ? 170.139 31.075 58.013 1.00 20.16 100 PRO B O 1
ATOM 3494 N N . LEU B 1 76 ? 171.373 32.169 56.478 1.00 15.19 101 LEU B N 1
ATOM 3495 C CA . LEU B 1 76 ? 171.133 31.205 55.416 1.00 12.20 101 LEU B CA 1
ATOM 3496 C C . LEU B 1 76 ? 172.327 31.216 54.475 1.00 16.50 101 LEU B C 1
ATOM 3497 O O . LEU B 1 76 ? 172.724 32.280 53.992 1.00 16.97 101 LEU B O 1
ATOM 3502 N N . SER B 1 77 ? 172.902 30.043 54.232 1.00 15.75 102 SER B N 1
ATOM 3503 C CA . SER B 1 77 ? 173.944 29.929 53.226 1.00 12.38 102 SER B CA 1
ATOM 3504 C C . SER B 1 77 ? 173.344 30.086 51.832 1.00 15.68 102 SER B C 1
ATOM 3505 O O . SER B 1 77 ? 172.153 29.853 51.608 1.00 20.43 102 SER B O 1
ATOM 3508 N N . PHE B 1 78 ? 174.190 30.494 50.883 1.00 14.83 103 PHE B N 1
ATOM 3509 C CA . PHE B 1 78 ? 173.737 30.584 49.501 1.00 14.13 103 PHE B CA 1
ATOM 3510 C C . PHE B 1 78 ? 173.453 29.214 48.901 1.00 14.29 103 PHE B C 1
ATOM 3511 O O . PHE B 1 78 ? 172.646 29.114 47.971 1.00 17.09 103 PHE B O 1
ATOM 3519 N N . LEU B 1 79 ? 174.091 28.160 49.413 1.00 16.59 104 LEU B N 1
ATOM 3520 C CA . LEU B 1 79 ? 173.746 26.812 48.977 1.00 14.56 104 LEU B CA 1
ATOM 3521 C C . LEU B 1 79 ? 172.325 26.457 49.387 1.00 14.29 104 LEU B C 1
ATOM 3522 O O . LEU B 1 79 ? 171.577 25.856 48.607 1.00 14.26 104 LEU B O 1
ATOM 3527 N N . GLN B 1 80 ? 171.935 26.822 50.610 1.00 13.66 105 GLN B N 1
ATOM 3528 C CA . GLN B 1 80 ? 170.554 26.632 51.033 1.00 12.94 105 GLN B CA 1
ATOM 3529 C C . GLN B 1 80 ? 169.610 27.557 50.275 1.00 13.91 105 GLN B C 1
ATOM 3530 O O . GLN B 1 80 ? 168.441 27.214 50.066 1.00 17.56 105 GLN B O 1
ATOM 3536 N N . ARG B 1 81 ? 170.100 28.727 49.856 1.00 15.49 106 ARG B N 1
ATOM 3537 C CA . ARG B 1 81 ? 169.313 29.601 48.993 1.00 15.24 106 ARG B CA 1
ATOM 3538 C C . ARG B 1 81 ? 169.003 28.930 47.660 1.00 14.07 106 ARG B C 1
ATOM 3539 O O . ARG B 1 81 ? 167.955 29.195 47.058 1.00 24.05 106 ARG B O 1
ATOM 3547 N N . ILE B 1 82 ? 169.895 28.056 47.187 1.00 14.01 107 ILE B N 1
ATOM 3548 C CA . ILE B 1 82 ? 169.639 27.321 45.952 1.00 12.89 107 ILE B CA 1
ATOM 3549 C C . ILE B 1 82 ? 168.589 26.240 46.181 1.00 17.17 107 ILE B C 1
ATOM 3550 O O . ILE B 1 82 ? 167.754 25.972 45.309 1.00 16.37 107 ILE B O 1
ATOM 3555 N N . THR B 1 83 ? 168.610 25.607 47.358 1.00 15.25 108 THR B N 1
ATOM 3556 C CA . THR B 1 83 ? 167.660 24.542 47.657 1.00 11.19 108 THR B CA 1
ATOM 3557 C C . THR B 1 83 ? 166.217 25.026 47.605 1.00 13.57 108 THR B C 1
ATOM 3558 O O . THR B 1 83 ? 165.309 24.216 47.386 1.00 12.61 108 THR B O 1
ATOM 3562 N N . GLU B 1 84 ? 165.983 26.328 47.786 1.00 15.02 109 GLU B N 1
ATOM 3563 C CA . GLU B 1 84 ? 164.630 26.864 47.719 1.00 15.09 109 GLU B CA 1
ATOM 3564 C C . GLU B 1 84 ? 164.029 26.778 46.321 1.00 15.73 109 GLU B C 1
ATOM 3565 O O . GLU B 1 84 ? 162.840 27.074 46.161 1.00 20.20 109 GLU B O 1
ATOM 3571 N N . TYR B 1 85 ? 164.815 26.391 45.311 1.00 14.18 110 TYR B N 1
ATOM 3572 C CA . TYR B 1 85 ? 164.232 26.030 44.023 1.00 14.50 110 TYR B CA 1
ATOM 3573 C C . TYR B 1 85 ? 163.297 24.836 44.160 1.00 14.75 110 TYR B C 1
ATOM 3574 O O . TYR B 1 85 ? 162.332 24.710 43.398 1.00 15.73 110 TYR B O 1
ATOM 3583 N N . MET B 1 86 ? 163.569 23.953 45.121 1.00 13.75 111 MET B N 1
ATOM 3584 C CA . MET B 1 86 ? 162.822 22.716 45.304 1.00 12.13 111 MET B CA 1
ATOM 3585 C C . MET B 1 86 ? 161.511 22.905 46.056 1.00 13.28 111 MET B C 1
ATOM 3586 O O . MET B 1 86 ? 160.825 21.911 46.317 1.00 17.58 111 MET B O 1
ATOM 3591 N N . GLU B 1 87 ? 161.146 24.140 46.411 1.00 13.58 112 GLU B N 1
ATOM 3592 C CA . GLU B 1 87 ? 159.959 24.351 47.235 1.00 12.78 112 GLU B CA 1
ATOM 3593 C C . GLU B 1 87 ? 158.699 23.854 46.538 1.00 16.08 112 GLU B C 1
ATOM 3594 O O . GLU B 1 87 ? 157.855 23.197 47.160 1.00 19.23 112 GLU B O 1
ATOM 3600 N N . HIS B 1 88 ? 158.553 24.153 45.253 1.00 15.99 113 HIS B N 1
ATOM 3601 C CA . HIS B 1 88 ? 157.395 23.709 44.476 1.00 10.44 113 HIS B CA 1
ATOM 3602 C C . HIS B 1 88 ? 157.758 22.537 43.574 1.00 16.65 113 HIS B C 1
ATOM 3603 O O . HIS B 1 88 ? 157.460 22.526 42.380 1.00 9.51 113 HIS B O 1
ATOM 3610 N N . VAL B 1 89 ? 158.411 21.527 44.156 1.00 14.82 114 VAL B N 1
ATOM 3611 C CA . VAL B 1 89 ? 158.843 20.364 43.392 1.00 8.42 114 VAL B CA 1
ATOM 3612 C C . VAL B 1 89 ? 157.660 19.561 42.865 1.00 13.70 114 VAL B C 1
ATOM 3613 O O . VAL B 1 89 ? 157.817 18.784 41.915 1.00 15.84 114 VAL B O 1
ATOM 3617 N N . TYR B 1 90 ? 156.469 19.739 43.444 1.00 10.15 115 TYR B N 1
ATOM 3618 C CA . TYR B 1 90 ? 155.295 19.021 42.961 1.00 14.97 115 TYR B CA 1
ATOM 3619 C C . TYR B 1 90 ? 154.981 19.343 41.506 1.00 11.63 115 TYR B C 1
ATOM 3620 O O . TYR B 1 90 ? 154.310 18.550 40.837 1.00 15.79 115 TYR B O 1
ATOM 3629 N N . LEU B 1 91 ? 155.448 20.488 41.002 1.00 8.37 116 LEU B N 1
ATOM 3630 C CA . LEU B 1 91 ? 155.298 20.788 39.583 1.00 14.87 116 LEU B CA 1
ATOM 3631 C C . LEU B 1 91 ? 156.156 19.868 38.724 1.00 15.91 116 LEU B C 1
ATOM 3632 O O . LEU B 1 91 ? 155.771 19.538 37.596 1.00 12.77 116 LEU B O 1
ATOM 3637 N N . ILE B 1 92 ? 157.315 19.444 39.234 1.00 15.41 117 ILE B N 1
ATOM 3638 C CA . ILE B 1 92 ? 158.142 18.495 38.495 1.00 13.11 117 ILE B CA 1
ATOM 3639 C C . ILE B 1 92 ? 157.465 17.132 38.445 1.00 13.11 117 ILE B C 1
ATOM 3640 O O . ILE B 1 92 ? 157.458 16.464 37.404 1.00 13.19 117 ILE B O 1
ATOM 3645 N N . HIS B 1 93 ? 156.890 16.697 39.569 1.00 16.11 118 HIS B N 1
ATOM 3646 C CA . HIS B 1 93 ? 156.124 15.456 39.583 1.00 13.31 118 HIS B CA 1
ATOM 3647 C C . HIS B 1 93 ? 154.950 15.535 38.617 1.00 11.95 118 HIS B C 1
ATOM 3648 O O . HIS B 1 93 ? 154.696 14.600 37.848 1.00 17.36 118 HIS B O 1
ATOM 3655 N N . ARG B 1 94 ? 154.224 16.656 38.640 1.00 13.82 119 ARG B N 1
ATOM 3656 C CA . ARG B 1 94 ? 153.093 16.835 37.736 1.00 11.04 119 ARG B CA 1
ATOM 3657 C C . ARG B 1 94 ? 153.543 16.825 36.280 1.00 16.85 119 ARG B C 1
ATOM 3658 O O . ARG B 1 94 ? 152.830 16.319 35.405 1.00 22.67 119 ARG B O 1
ATOM 3666 N N . ALA B 1 95 ? 154.726 17.377 36.002 1.00 17.37 120 ALA B N 1
ATOM 3667 C CA . ALA B 1 95 ? 155.229 17.395 34.632 1.00 14.22 120 ALA B CA 1
ATOM 3668 C C . ALA B 1 95 ? 155.523 15.986 34.133 1.00 16.15 120 ALA B C 1
ATOM 3669 O O . ALA B 1 95 ? 155.201 15.648 32.989 1.00 21.12 120 ALA B O 1
ATOM 3671 N N . SER B 1 96 ? 156.119 15.145 34.981 1.00 16.33 121 SER B N 1
ATOM 3672 C CA . SER B 1 96 ? 156.476 13.790 34.580 1.00 17.04 121 SER B CA 1
ATOM 3673 C C . SER B 1 96 ? 155.264 12.897 34.345 1.00 19.99 121 SER B C 1
ATOM 3674 O O . SER B 1 96 ? 155.427 11.792 33.815 1.00 21.75 121 SER B O 1
ATOM 3677 N N . CYS B 1 97 ? 154.063 13.340 34.717 1.00 20.08 122 CYS B N 1
ATOM 3678 C CA . CYS B 1 97 ? 152.855 12.550 34.526 1.00 19.84 122 CYS B CA 1
ATOM 3679 C C . CYS B 1 97 ? 152.114 12.883 33.237 1.00 22.07 122 CYS B C 1
ATOM 3680 O O . CYS B 1 97 ? 151.220 12.126 32.844 1.00 24.64 122 CYS B O 1
ATOM 3683 N N . GLN B 1 98 ? 152.459 13.986 32.572 1.00 19.44 123 GLN B N 1
ATOM 3684 C CA . GLN B 1 98 ? 151.717 14.384 31.383 1.00 20.39 123 GLN B CA 1
ATOM 3685 C C . GLN B 1 98 ? 152.179 13.576 30.171 1.00 23.99 123 GLN B C 1
ATOM 3686 O O . GLN B 1 98 ? 153.382 13.391 29.967 1.00 24.28 123 GLN B O 1
ATOM 3692 N N . PRO B 1 99 ? 151.243 13.084 29.356 1.00 21.44 124 PRO B N 1
ATOM 3693 C CA . PRO B 1 99 ? 151.616 12.220 28.227 1.00 21.82 124 PRO B CA 1
ATOM 3694 C C . PRO B 1 99 ? 152.231 12.975 27.059 1.00 21.54 124 PRO B C 1
ATOM 3695 O O . PRO B 1 99 ? 153.102 12.443 26.365 1.00 26.09 124 PRO B O 1
ATOM 3699 N N . GLN B 1 100 ? 151.787 14.212 26.825 1.00 23.75 125 GLN B N 1
ATOM 3700 C CA . GLN B 1 100 ? 152.237 14.946 25.652 1.00 23.75 125 GLN B CA 1
ATOM 3701 C C . GLN B 1 100 ? 153.245 16.030 26.033 1.00 21.14 125 GLN B C 1
ATOM 3702 O O . GLN B 1 100 ? 153.209 16.555 27.151 1.00 21.85 125 GLN B O 1
ATOM 3708 N N . PRO B 1 101 ? 154.158 16.383 25.123 1.00 21.21 126 PRO B N 1
ATOM 3709 C CA . PRO B 1 101 ? 155.212 17.350 25.479 1.00 19.75 126 PRO B CA 1
ATOM 3710 C C . PRO B 1 101 ? 154.692 18.736 25.813 1.00 18.91 126 PRO B C 1
ATOM 3711 O O . PRO B 1 101 ? 155.306 19.432 26.631 1.00 19.00 126 PRO B O 1
ATOM 3715 N N . LEU B 1 102 ? 153.584 19.163 25.200 1.00 21.29 127 LEU B N 1
ATOM 3716 C CA . LEU B 1 102 ? 153.067 20.506 25.448 1.00 17.08 127 LEU B CA 1
ATOM 3717 C C . LEU B 1 102 ? 152.703 20.694 26.916 1.00 19.08 127 LEU B C 1
ATOM 3718 O O . LEU B 1 102 ? 153.096 21.685 27.542 1.00 22.17 127 LEU B O 1
ATOM 3723 N N . GLU B 1 103 ? 151.956 19.745 27.484 1.00 17.69 128 GLU B N 1
ATOM 3724 C CA . GLU B 1 103 ? 151.564 19.856 28.886 1.00 17.87 128 GLU B CA 1
ATOM 3725 C C . GLU B 1 103 ? 152.757 19.676 29.817 1.00 16.06 128 GLU B C 1
ATOM 3726 O O . GLU B 1 103 ? 152.765 20.221 30.926 1.00 21.65 128 GLU B O 1
ATOM 3732 N N . ARG B 1 104 ? 153.769 18.917 29.388 1.00 15.50 129 ARG B N 1
ATOM 3733 C CA . ARG B 1 104 ? 154.998 18.818 30.168 1.00 14.54 129 ARG B CA 1
ATOM 3734 C C . ARG B 1 104 ? 155.713 20.161 30.231 1.00 13.82 129 ARG B C 1
ATOM 3735 O O . ARG B 1 104 ? 156.167 20.583 31.302 1.00 17.79 129 ARG B O 1
ATOM 3743 N N . MET B 1 105 ? 155.817 20.850 29.092 1.00 16.64 130 MET B N 1
ATOM 3744 C CA . MET B 1 105 ? 156.458 22.160 29.072 1.00 13.13 130 MET B CA 1
ATOM 3745 C C . MET B 1 105 ? 155.682 23.175 29.899 1.00 13.97 130 MET B C 1
ATOM 3746 O O . MET B 1 105 ? 156.278 24.095 30.471 1.00 15.37 130 MET B O 1
ATOM 3751 N N . GLN B 1 106 ? 154.357 23.022 29.982 1.00 18.07 131 GLN B N 1
ATOM 3752 C CA . GLN B 1 106 ? 153.552 23.946 30.775 1.00 12.46 131 GLN B CA 1
ATOM 3753 C C . GLN B 1 106 ? 153.923 23.879 32.250 1.00 13.35 131 GLN B C 1
ATOM 3754 O O . GLN B 1 106 ? 154.000 24.912 32.927 1.00 14.22 131 GLN B O 1
ATOM 3760 N N . SER B 1 107 ? 154.161 22.673 32.768 1.00 12.77 132 SER B N 1
ATOM 3761 C CA . SER B 1 107 ? 154.498 22.528 34.180 1.00 12.73 132 SER B CA 1
ATOM 3762 C C . SER B 1 107 ? 155.974 22.788 34.450 1.00 13.29 132 SER B C 1
ATOM 3763 O O . SER B 1 107 ? 156.327 23.220 35.553 1.00 12.67 132 SER B O 1
ATOM 3766 N N . VAL B 1 108 ? 156.846 22.530 33.473 1.00 15.41 133 VAL B N 1
ATOM 3767 C CA . VAL B 1 108 ? 158.254 22.880 33.638 1.00 11.15 133 VAL B CA 1
ATOM 3768 C C . VAL B 1 108 ? 158.422 24.394 33.649 1.00 13.48 133 VAL B C 1
ATOM 3769 O O . VAL B 1 108 ? 159.190 24.942 34.449 1.00 11.69 133 VAL B O 1
ATOM 3773 N N . ALA B 1 109 ? 157.701 25.095 32.769 1.00 11.49 134 ALA B N 1
ATOM 3774 C CA . ALA B 1 109 ? 157.720 26.553 32.794 1.00 8.51 134 ALA B CA 1
ATOM 3775 C C . ALA B 1 109 ? 157.143 27.086 34.099 1.00 14.66 134 ALA B C 1
ATOM 3776 O O . ALA B 1 109 ? 157.644 28.071 34.653 1.00 10.21 134 ALA B O 1
ATOM 3778 N N . ALA B 1 110 ? 156.086 26.445 34.605 1.00 10.99 135 ALA B N 1
ATOM 3779 C CA . ALA B 1 110 ? 155.528 26.840 35.894 1.00 20.42 135 ALA B CA 1
ATOM 3780 C C . ALA B 1 110 ? 156.512 26.595 37.029 1.00 8.57 135 ALA B C 1
ATOM 3781 O O . ALA B 1 110 ? 156.541 27.362 37.997 1.00 11.49 135 ALA B O 1
ATOM 3783 N N . PHE B 1 111 ? 157.325 25.540 36.930 1.00 11.24 136 PHE B N 1
ATOM 3784 C CA . PHE B 1 111 ? 158.330 25.292 37.957 1.00 11.17 136 PHE B CA 1
ATOM 3785 C C . PHE B 1 111 ? 159.460 26.310 37.879 1.00 11.67 136 PHE B C 1
ATOM 3786 O O . PHE B 1 111 ? 159.958 26.770 38.913 1.00 8.51 136 PHE B O 1
ATOM 3794 N N . ALA B 1 112 ? 159.882 26.664 36.662 1.00 14.18 137 ALA B N 1
ATOM 3795 C CA . ALA B 1 112 ? 160.951 27.643 36.504 1.00 14.66 137 ALA B CA 1
ATOM 3796 C C . ALA B 1 112 ? 160.564 28.983 37.114 1.00 11.21 137 ALA B C 1
ATOM 3797 O O . ALA B 1 112 ? 161.387 29.640 37.762 1.00 12.85 137 ALA B O 1
ATOM 3799 N N . VAL B 1 113 ? 159.311 29.399 36.924 1.00 11.81 138 VAL B N 1
ATOM 3800 C CA . VAL B 1 113 ? 158.845 30.651 37.512 1.00 10.87 138 VAL B CA 1
ATOM 3801 C C . VAL B 1 113 ? 158.746 30.525 39.026 1.00 12.87 138 VAL B C 1
ATOM 3802 O O . VAL B 1 113 ? 159.168 31.422 39.767 1.00 14.04 138 VAL B O 1
ATOM 3806 N N . SER B 1 114 ? 158.199 29.408 39.513 1.00 14.15 139 SER B N 1
ATOM 3807 C CA . SER B 1 114 ? 158.029 29.220 40.949 1.00 13.97 139 SER B CA 1
ATOM 3808 C C . SER B 1 114 ? 159.355 29.081 41.682 1.00 14.53 139 SER B C 1
ATOM 3809 O O . SER B 1 114 ? 159.405 29.322 42.893 1.00 20.53 139 SER B O 1
ATOM 3812 N N . ALA B 1 115 ? 160.425 28.698 40.982 1.00 17.21 140 ALA B N 1
ATOM 3813 C CA . ALA B 1 115 ? 161.709 28.487 41.637 1.00 16.72 140 ALA B CA 1
ATOM 3814 C C . ALA B 1 115 ? 162.357 29.789 42.087 1.00 16.66 140 ALA B C 1
ATOM 3815 O O . ALA B 1 115 ? 163.258 29.757 42.931 1.00 23.97 140 ALA B O 1
ATOM 3817 N N . VAL B 1 116 ? 161.922 30.927 41.553 1.00 15.90 141 VAL B N 1
ATOM 3818 C CA . VAL B 1 116 ? 162.500 32.221 41.890 1.00 21.55 141 VAL B CA 1
ATOM 3819 C C . VAL B 1 116 ? 161.532 33.087 42.683 1.00 19.71 141 VAL B C 1
ATOM 3820 O O . VAL B 1 116 ? 161.849 34.243 42.988 1.00 27.47 141 VAL B O 1
ATOM 3824 N N . ALA B 1 117 ? 160.358 32.556 43.034 1.00 19.96 142 ALA B N 1
ATOM 3825 C CA . ALA B 1 117 ? 159.342 33.336 43.732 1.00 17.05 142 ALA B CA 1
ATOM 3826 C C . ALA B 1 117 ? 159.676 33.595 45.196 1.00 20.90 142 ALA B C 1
ATOM 3827 O O . ALA B 1 117 ? 159.173 34.567 45.771 1.00 24.83 142 ALA B O 1
ATOM 3829 N N . SER B 1 118 ? 160.520 32.763 45.807 1.00 19.36 143 SER B N 1
ATOM 3830 C CA . SER B 1 118 ? 160.842 32.919 47.220 1.00 21.60 143 SER B CA 1
ATOM 3831 C C . SER B 1 118 ? 161.692 34.147 47.504 1.00 23.28 143 SER B C 1
ATOM 3832 O O . SER B 1 118 ? 161.861 34.499 48.676 1.00 21.40 143 SER B O 1
ATOM 3835 N N . GLN B 1 119 ? 162.219 34.807 46.476 1.00 22.04 144 GLN B N 1
ATOM 3836 C CA . GLN B 1 119 ? 163.148 35.912 46.661 1.00 22.98 144 GLN B CA 1
ATOM 3837 C C . GLN B 1 119 ? 162.458 37.255 46.867 1.00 21.71 144 GLN B C 1
ATOM 3838 O O . GLN B 1 119 ? 163.136 38.236 47.189 1.00 27.76 144 GLN B O 1
ATOM 3844 N N . TRP B 1 120 ? 161.140 37.323 46.695 1.00 22.11 145 TRP B N 1
ATOM 3845 C CA . TRP B 1 120 ? 160.412 38.561 46.939 1.00 25.58 145 TRP B CA 1
ATOM 3846 C C . TRP B 1 120 ? 160.478 38.929 48.418 1.00 26.46 145 TRP B C 1
ATOM 3847 O O . TRP B 1 120 ? 160.240 38.088 49.290 1.00 27.48 145 TRP B O 1
ATOM 3858 N N . GLU B 1 121 ? 160.818 40.187 48.697 1.00 25.91 146 GLU B N 1
ATOM 3859 C CA . GLU B 1 121 ? 160.981 40.730 50.044 1.00 24.50 146 GLU B CA 1
ATOM 3860 C C . GLU B 1 121 ? 162.068 40.025 50.846 1.00 24.92 146 GLU B C 1
ATOM 3861 O O . GLU B 1 121 ? 162.123 40.178 52.072 1.00 26.92 146 GLU B O 1
ATOM 3867 N N . ARG B 1 122 ? 162.934 39.251 50.192 1.00 21.13 147 ARG B N 1
ATOM 3868 C CA . ARG B 1 122 ? 164.094 38.655 50.853 1.00 21.81 147 ARG B CA 1
ATOM 3869 C C . ARG B 1 122 ? 165.280 39.584 50.624 1.00 26.02 147 ARG B C 1
ATOM 3870 O O . ARG B 1 122 ? 166.095 39.397 49.720 1.00 28.40 147 ARG B O 1
ATOM 3878 N N . THR B 1 123 ? 165.364 40.615 51.463 1.00 26.79 148 THR B N 1
ATOM 3879 C CA . THR B 1 123 ? 166.386 41.645 51.337 1.00 25.52 148 THR B CA 1
ATOM 3880 C C . THR B 1 123 ? 167.594 41.389 52.228 1.00 26.00 148 THR B C 1
ATOM 3881 O O . THR B 1 123 ? 168.491 42.236 52.298 1.00 31.08 148 THR B O 1
ATOM 3885 N N . GLY B 1 124 ? 167.636 40.249 52.912 1.00 22.74 149 GLY B N 1
ATOM 3886 C CA . GLY B 1 124 ? 168.814 39.859 53.667 1.00 22.94 149 GLY B CA 1
ATOM 3887 C C . GLY B 1 124 ? 169.778 39.083 52.784 1.00 24.91 149 GLY B C 1
ATOM 3888 O O . GLY B 1 124 ? 169.373 38.237 51.990 1.00 23.90 149 GLY B O 1
ATOM 3889 N N . LYS B 1 125 ? 171.061 39.388 52.931 1.00 26.40 150 LYS B N 1
ATOM 3890 C CA . LYS B 1 125 ? 172.065 38.784 52.061 1.00 27.39 150 LYS B CA 1
ATOM 3891 C C . LYS B 1 125 ? 172.438 37.396 52.571 1.00 22.40 150 LYS B C 1
ATOM 3892 O O . LYS B 1 125 ? 172.830 37.254 53.733 1.00 22.41 150 LYS B O 1
ATOM 3898 N N . PRO B 1 126 ? 172.327 36.359 51.747 1.00 21.31 151 PRO B N 1
ATOM 3899 C CA . PRO B 1 126 ? 172.791 35.038 52.175 1.00 20.12 151 PRO B CA 1
ATOM 3900 C C . PRO B 1 126 ? 174.308 34.997 52.259 1.00 19.06 151 PRO B C 1
ATOM 3901 O O . PRO B 1 126 ? 175.015 35.685 51.519 1.00 24.76 151 PRO B O 1
ATOM 3905 N N . PHE B 1 127 ? 174.802 34.184 53.190 1.00 17.39 152 PHE B N 1
ATOM 3906 C CA . PHE B 1 127 ? 176.237 34.087 53.419 1.00 15.90 152 PHE B CA 1
ATOM 3907 C C . PHE B 1 127 ? 176.955 33.584 52.174 1.00 17.82 152 PHE B C 1
ATOM 3908 O O . PHE B 1 127 ? 176.474 32.684 51.479 1.00 18.07 152 PHE B O 1
ATOM 3916 N N . ASN B 1 128 ? 178.106 34.176 51.892 1.00 22.80 153 ASN B N 1
ATOM 3917 C CA . ASN B 1 128 ? 178.970 33.676 50.830 1.00 18.09 153 ASN B CA 1
ATOM 3918 C C . ASN B 1 128 ? 179.569 32.349 51.278 1.00 19.15 153 ASN B C 1
ATOM 3919 O O . ASN B 1 128 ? 180.316 32.321 52.265 1.00 18.53 153 ASN B O 1
ATOM 3924 N N . PRO B 1 129 ? 179.262 31.237 50.611 1.00 19.35 154 PRO B N 1
ATOM 3925 C CA . PRO B 1 129 ? 179.717 29.934 51.110 1.00 18.27 154 PRO B CA 1
ATOM 3926 C C . PRO B 1 129 ? 181.231 29.805 51.061 1.00 17.97 154 PRO B C 1
ATOM 3927 O O . PRO B 1 129 ? 181.886 30.277 50.129 1.00 21.20 154 PRO B O 1
ATOM 3931 N N . LEU B 1 130 ? 181.782 29.163 52.087 1.00 19.31 155 LEU B N 1
ATOM 3932 C CA . LEU B 1 130 ? 183.206 28.868 52.111 1.00 16.21 155 LEU B CA 1
ATOM 3933 C C . LEU B 1 130 ? 183.557 27.869 51.016 1.00 18.11 155 LEU B C 1
ATOM 3934 O O . LEU B 1 130 ? 182.721 27.077 50.576 1.00 23.35 155 LEU B O 1
ATOM 3939 N N . LEU B 1 131 ? 184.809 27.915 50.572 1.00 23.36 156 LEU B N 1
ATOM 3940 C CA . LEU B 1 131 ? 185.284 26.938 49.601 1.00 18.53 156 LEU B CA 1
ATOM 3941 C C . LEU B 1 131 ? 185.259 25.549 50.223 1.00 19.44 156 LEU B C 1
ATOM 3942 O O . LEU B 1 131 ? 185.916 25.301 51.239 1.00 24.29 156 LEU B O 1
ATOM 3947 N N . GLY B 1 132 ? 184.491 24.645 49.619 1.00 16.48 157 GLY B N 1
ATOM 3948 C CA . GLY B 1 132 ? 184.285 23.320 50.158 1.00 16.29 157 GLY B CA 1
ATOM 3949 C C . GLY B 1 132 ? 183.002 23.152 50.939 1.00 16.64 157 GLY B C 1
ATOM 3950 O O . GLY B 1 132 ? 182.663 22.020 51.305 1.00 16.99 157 GLY B O 1
ATOM 3951 N N . GLU B 1 133 ? 182.286 24.241 51.206 1.00 17.73 158 GLU B N 1
ATOM 3952 C CA . GLU B 1 133 ? 181.016 24.150 51.909 1.00 16.07 158 GLU B CA 1
ATOM 3953 C C . GLU B 1 133 ? 180.026 23.327 51.097 1.00 16.21 158 GLU B C 1
ATOM 3954 O O . GLU B 1 133 ? 179.957 23.438 49.871 1.00 15.56 158 GLU B O 1
ATOM 3960 N N . THR B 1 134 ? 179.270 22.480 51.789 1.00 15.25 159 THR B N 1
ATOM 3961 C CA . THR B 1 134 ? 178.266 21.641 51.156 1.00 13.94 159 THR B CA 1
ATOM 3962 C C . THR B 1 134 ? 176.951 21.776 51.907 1.00 16.06 159 THR B C 1
ATOM 3963 O O . THR B 1 134 ? 176.904 22.264 53.039 1.00 19.18 159 THR B O 1
ATOM 3967 N N . TYR B 1 135 ? 175.876 21.342 51.256 1.00 13.49 160 TYR B N 1
ATOM 3968 C CA . TYR B 1 135 ? 174.571 21.289 51.898 1.00 14.89 160 TYR B CA 1
ATOM 3969 C C . TYR B 1 135 ? 173.749 20.183 51.259 1.00 16.19 160 TYR B C 1
ATOM 3970 O O . TYR B 1 135 ? 173.598 20.150 50.034 1.00 12.90 160 TYR B O 1
ATOM 3979 N N . GLU B 1 136 ? 173.224 19.287 52.088 1.00 13.63 161 GLU B N 1
ATOM 3980 C CA . GLU B 1 136 ? 172.351 18.221 51.628 1.00 16.04 161 GLU B CA 1
ATOM 3981 C C . GLU B 1 136 ? 170.978 18.364 52.268 1.00 14.14 161 GLU B C 1
ATOM 3982 O O . GLU B 1 136 ? 170.833 18.935 53.354 1.00 15.02 161 GLU B O 1
ATOM 3988 N N . LEU B 1 137 ? 169.967 17.842 51.577 1.00 12.03 162 LEU B N 1
ATOM 3989 C CA . LEU B 1 137 ? 168.604 17.837 52.087 1.00 12.51 162 LEU B CA 1
ATOM 3990 C C . LEU B 1 137 ? 167.863 16.655 51.486 1.00 13.40 162 LEU B C 1
ATOM 3991 O O . LEU B 1 137 ? 167.860 16.480 50.264 1.00 8.78 162 LEU B O 1
ATOM 3996 N N . ILE B 1 138 ? 167.245 15.848 52.344 1.00 13.24 163 ILE B N 1
ATOM 3997 C CA . ILE B 1 138 ? 166.443 14.707 51.922 1.00 15.32 163 ILE B CA 1
ATOM 3998 C C . ILE B 1 138 ? 165.022 14.932 52.415 1.00 13.76 163 ILE B C 1
ATOM 3999 O O . ILE B 1 138 ? 164.781 14.989 53.628 1.00 16.67 163 ILE B O 1
ATOM 4004 N N . ARG B 1 139 ? 164.087 15.069 51.479 1.00 14.11 164 ARG B N 1
ATOM 4005 C CA . ARG B 1 13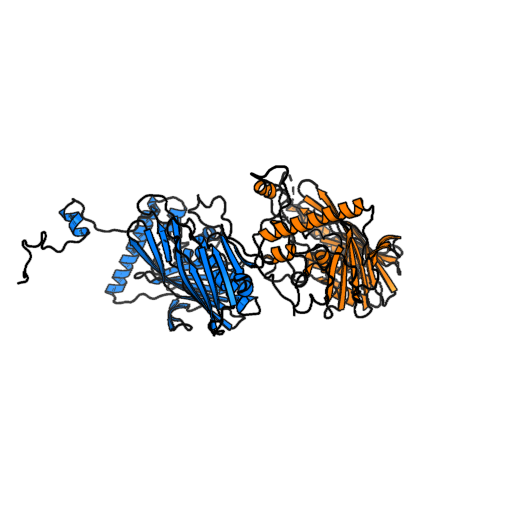9 ? 162.668 15.247 51.780 1.00 12.19 164 ARG B CA 1
ATOM 4006 C C . ARG B 1 139 ? 161.906 14.125 51.081 1.00 16.25 164 ARG B C 1
ATOM 4007 O O . ARG B 1 139 ? 161.529 14.248 49.913 1.00 19.28 164 ARG B O 1
ATOM 4015 N N . GLU B 1 140 ? 161.686 13.024 51.803 1.00 18.29 165 GLU B N 1
ATOM 4016 C CA . GLU B 1 140 ? 160.968 11.893 51.224 1.00 17.40 165 GLU B CA 1
ATOM 4017 C C . GLU B 1 140 ? 159.495 12.213 51.007 1.00 16.80 165 GLU B C 1
ATOM 4018 O O . GLU B 1 140 ? 158.872 11.663 50.092 1.00 24.31 165 GLU B O 1
ATOM 4024 N N . ASP B 1 141 ? 158.922 13.093 51.832 1.00 15.66 166 ASP B N 1
ATOM 4025 C CA . ASP B 1 141 ? 157.542 13.515 51.613 1.00 16.33 166 ASP B CA 1
ATOM 4026 C C . ASP B 1 141 ? 157.405 14.332 50.335 1.00 21.38 166 ASP B C 1
ATOM 4027 O O . ASP B 1 141 ? 156.343 14.317 49.703 1.00 23.94 166 ASP B O 1
ATOM 4032 N N . LEU B 1 142 ? 158.458 15.045 49.940 1.00 17.78 167 LEU B N 1
ATOM 4033 C CA . LEU B 1 142 ? 158.467 15.786 48.687 1.00 14.25 167 LEU B CA 1
ATOM 4034 C C . LEU B 1 142 ? 159.085 14.995 47.541 1.00 16.15 167 LEU B C 1
ATOM 4035 O O . LEU B 1 142 ? 158.981 15.422 46.387 1.00 17.35 167 LEU B O 1
ATOM 4040 N N . GLY B 1 143 ? 159.723 13.867 47.831 1.00 11.86 168 GLY B N 1
ATOM 4041 C CA . GLY B 1 143 ? 160.181 12.971 46.787 1.00 13.76 168 GLY B CA 1
ATOM 4042 C C . GLY B 1 143 ? 161.465 13.365 46.092 1.00 14.59 168 GLY B C 1
ATOM 4043 O O . GLY B 1 143 ? 161.600 13.150 44.881 1.00 15.44 168 GLY B O 1
ATOM 4044 N N . PHE B 1 144 ? 162.424 13.930 46.822 1.00 12.36 169 PHE B N 1
ATOM 4045 C CA . PHE B 1 144 ? 163.710 14.274 46.234 1.00 13.08 169 PHE B CA 1
ATOM 4046 C C . PHE B 1 144 ? 164.784 14.231 47.310 1.00 15.09 169 PHE B C 1
ATOM 4047 O O . PHE B 1 144 ? 164.497 14.201 48.510 1.00 17.46 169 PHE B O 1
ATOM 4055 N N . ARG B 1 145 ? 166.035 14.230 46.857 1.00 13.94 170 ARG B N 1
ATOM 4056 C CA . ARG B 1 145 ? 167.186 14.466 47.714 1.00 11.82 170 ARG B CA 1
ATOM 4057 C C . ARG B 1 145 ? 168.119 15.431 46.997 1.00 11.55 170 ARG B C 1
ATOM 4058 O O . ARG B 1 145 ? 168.311 15.334 45.782 1.00 13.70 170 ARG B O 1
ATOM 4066 N N . PHE B 1 146 ? 168.683 16.367 47.752 1.00 10.00 171 PHE B N 1
ATOM 4067 C CA . PHE B 1 146 ? 169.423 17.491 47.201 1.00 9.45 171 PHE B CA 1
ATOM 4068 C C . PHE B 1 146 ? 170.831 17.508 47.777 1.00 8.43 171 PHE B C 1
ATOM 4069 O O . PHE B 1 146 ? 171.024 17.245 48.967 1.00 10.95 171 PHE B O 1
ATOM 4077 N N . ILE B 1 147 ? 171.812 17.814 46.931 1.00 7.83 172 ILE B N 1
ATOM 4078 C CA . ILE B 1 147 ? 173.187 18.014 47.374 1.00 8.59 172 ILE B CA 1
ATOM 4079 C C . ILE B 1 147 ? 173.777 19.184 46.598 1.00 17.60 172 ILE B C 1
ATOM 4080 O O . ILE B 1 147 ? 173.486 19.374 45.411 1.00 8.60 172 ILE B O 1
ATOM 4085 N N . SER B 1 148 ? 174.577 19.993 47.286 1.00 13.85 173 SER B N 1
ATOM 4086 C CA . SER B 1 148 ? 175.231 21.143 46.685 1.00 8.42 173 SER B CA 1
ATOM 4087 C C . SER B 1 148 ? 176.607 21.305 47.311 1.00 9.76 173 SER B C 1
ATOM 4088 O O . SER B 1 148 ? 176.868 20.823 48.416 1.00 10.63 173 SER B O 1
ATOM 4091 N N . GLU B 1 149 ? 177.485 21.964 46.578 1.00 9.51 174 GLU B N 1
ATOM 4092 C CA . GLU B 1 149 ? 178.844 22.239 46.950 1.00 12.33 174 GLU B CA 1
ATOM 4093 C C . GLU B 1 149 ? 179.355 23.546 46.390 1.00 13.18 174 GLU B C 1
ATOM 4094 O O . GLU B 1 149 ? 179.007 23.930 45.319 1.00 11.35 174 GLU B O 1
ATOM 4100 N N . GLN B 1 150 ? 180.218 24.207 47.151 1.00 15.89 175 GLN B N 1
ATOM 4101 C CA . GLN B 1 150 ? 180.831 25.460 46.763 1.00 14.27 175 GLN B CA 1
ATOM 4102 C C . GLN B 1 150 ? 182.137 25.089 46.048 1.00 15.97 175 GLN B C 1
ATOM 4103 O O . GLN B 1 150 ? 183.145 24.835 46.696 1.00 16.81 175 GLN B O 1
ATOM 4109 N N . VAL B 1 151 ? 182.084 25.029 44.723 1.00 16.39 176 VAL B N 1
ATOM 4110 C CA . VAL B 1 151 ? 183.237 24.626 43.926 1.00 16.12 176 VAL B CA 1
ATOM 4111 C C . VAL B 1 151 ? 184.357 25.636 43.762 1.00 18.60 176 VAL B C 1
ATOM 4112 O O . VAL B 1 151 ? 185.498 25.285 43.625 1.00 20.64 176 VAL B O 1
ATOM 4116 N N . SER B 1 152 ? 184.015 26.899 43.779 1.00 18.81 177 SER B N 1
ATOM 4117 C CA . SER B 1 152 ? 184.947 27.943 43.649 1.00 19.28 177 SER B CA 1
ATOM 4118 C C . SER B 1 152 ? 184.682 29.050 44.627 1.00 21.95 177 SER B C 1
ATOM 4119 O O . SER B 1 152 ? 183.576 29.191 45.133 1.00 20.90 177 SER B O 1
ATOM 4122 N N . HIS B 1 153 ? 185.686 29.834 44.907 1.00 21.83 178 HIS B N 1
ATOM 4123 C CA . HIS B 1 153 ? 185.557 31.041 45.716 1.00 26.75 178 HIS B CA 1
ATOM 4124 C C . HIS B 1 153 ? 185.862 32.314 44.946 1.00 28.41 178 HIS B C 1
ATOM 4125 O O . HIS B 1 153 ? 185.196 33.331 45.155 1.00 28.41 178 HIS B O 1
ATOM 4132 N N . HIS B 1 154 ? 186.852 32.285 44.055 1.00 26.15 179 HIS B N 1
ATOM 4133 C CA . HIS B 1 154 ? 187.185 33.417 43.192 1.00 27.03 179 HIS B CA 1
ATOM 4134 C C . HIS B 1 154 ? 187.193 32.921 41.752 1.00 27.29 179 HIS B C 1
ATOM 4135 O O . HIS B 1 154 ? 188.216 32.420 41.263 1.00 34.34 179 HIS B O 1
ATOM 4142 N N . PRO B 1 155 ? 186.064 33.040 41.034 1.00 25.02 180 PRO B N 1
ATOM 4143 C CA . PRO B 1 155 ? 184.793 33.602 41.502 1.00 26.70 180 PRO B CA 1
ATOM 4144 C C . PRO B 1 155 ? 183.967 32.599 42.306 1.00 24.92 180 PRO B C 1
ATOM 4145 O O . PRO B 1 155 ? 184.240 31.402 42.235 1.00 24.89 180 PRO B O 1
ATOM 4149 N N . PRO B 1 156 ? 182.980 33.076 43.068 1.00 26.95 181 PRO B N 1
ATOM 4150 C CA . PRO B 1 156 ? 182.119 32.154 43.825 1.00 25.55 181 PRO B CA 1
ATOM 4151 C C . PRO B 1 156 ? 181.203 31.382 42.887 1.00 21.68 181 PRO B C 1
ATOM 4152 O O . PRO B 1 156 ? 180.398 31.969 42.161 1.00 23.97 181 PRO B O 1
ATOM 4156 N N . ILE B 1 157 ? 181.335 30.057 42.899 1.00 20.82 182 ILE B N 1
ATOM 4157 C CA . ILE B 1 157 ? 180.539 29.173 42.056 1.00 20.37 182 ILE B CA 1
ATOM 4158 C C . ILE B 1 157 ? 179.916 28.101 42.938 1.00 17.24 182 ILE B C 1
ATOM 4159 O O . ILE B 1 157 ? 180.618 27.441 43.712 1.00 21.60 182 ILE B O 1
ATOM 4164 N N . SER B 1 158 ? 178.602 27.927 42.818 1.00 16.76 183 SER B N 1
ATOM 4165 C CA . SER B 1 158 ? 177.858 26.943 43.593 1.00 18.24 183 SER B CA 1
ATOM 4166 C C . SER B 1 158 ? 177.237 25.935 42.639 1.00 15.59 183 SER B C 1
ATOM 4167 O O . SER B 1 158 ? 176.466 26.312 41.750 1.00 17.76 183 SER B O 1
ATOM 4170 N N . ALA B 1 159 ? 177.572 24.661 42.822 1.00 14.04 184 ALA B N 1
ATOM 4171 C CA . ALA B 1 159 ? 177.016 23.576 42.027 1.00 15.02 184 ALA B CA 1
ATOM 4172 C C . ALA B 1 159 ? 176.023 22.786 42.867 1.00 12.05 184 ALA B C 1
ATOM 4173 O O . ALA B 1 159 ? 176.231 22.590 44.068 1.00 11.43 184 ALA B O 1
ATOM 4175 N N . PHE B 1 160 ? 174.942 22.334 42.236 1.00 11.08 185 PHE B N 1
ATOM 4176 C CA . PHE B 1 160 ? 173.894 21.612 42.941 1.00 13.26 185 PHE B CA 1
ATOM 4177 C C . PHE B 1 160 ? 173.389 20.467 42.077 1.00 11.67 185 PHE B C 1
ATOM 4178 O O . PHE B 1 160 ? 173.508 20.484 40.850 1.00 17.15 185 PHE B O 1
ATOM 4186 N N . HIS B 1 161 ? 172.814 19.467 42.743 1.00 12.40 186 HIS B N 1
ATOM 4187 C CA . HIS B 1 161 ? 172.231 18.315 42.069 1.00 11.06 186 HIS B CA 1
ATOM 4188 C C . HIS B 1 161 ? 171.132 17.742 42.949 1.00 11.86 186 HIS B C 1
ATOM 4189 O O . HIS B 1 161 ? 171.343 17.530 44.147 1.00 13.77 186 HIS B O 1
ATOM 4196 N N . SER B 1 162 ? 169.966 17.497 42.357 1.00 12.23 187 SER B N 1
ATOM 4197 C CA . SER B 1 162 ? 168.855 16.880 43.064 1.00 13.70 187 SER B CA 1
ATOM 4198 C C . SER B 1 162 ? 168.232 15.817 42.175 1.00 12.04 187 SER B C 1
ATOM 4199 O O . SER B 1 162 ? 168.143 15.989 40.956 1.00 12.67 187 SER B O 1
ATOM 4202 N N . GLU B 1 163 ? 167.839 14.720 42.774 1.00 15.22 188 GLU B N 1
ATOM 4203 C CA . GLU B 1 163 ? 167.242 13.630 42.051 1.00 16.25 188 GLU B CA 1
ATOM 4204 C C . GLU B 1 163 ? 165.978 13.185 42.717 1.00 16.36 188 GLU B C 1
ATOM 4205 O O . GLU B 1 163 ? 165.888 13.189 43.950 1.00 17.58 188 GLU B O 1
ATOM 4211 N N . GLY B 1 164 ? 164.996 12.790 41.940 1.00 15.72 189 GLY B N 1
ATOM 4212 C CA . GLY B 1 164 ? 163.765 12.284 42.467 1.00 16.16 189 GLY B CA 1
ATOM 4213 C C . GLY B 1 164 ? 163.987 10.934 43.073 1.00 16.72 189 GLY B C 1
ATOM 4214 O O . GLY B 1 164 ? 164.791 10.209 42.607 1.00 18.55 189 GLY B O 1
ATOM 4215 N N . LEU B 1 165 ? 163.270 10.614 44.124 1.00 19.28 190 LEU B N 1
ATOM 4216 C CA . LEU B 1 165 ? 163.422 9.364 44.786 1.00 19.18 190 LEU B CA 1
ATOM 4217 C C . LEU B 1 165 ? 162.699 8.227 44.118 1.00 23.04 190 LEU B C 1
ATOM 4218 O O . LEU B 1 165 ? 162.863 7.091 44.463 1.00 26.89 190 LEU B O 1
ATOM 4223 N N . ASN B 1 166 ? 161.904 8.580 43.142 1.00 22.80 191 ASN B N 1
ATOM 4224 C CA . ASN B 1 166 ? 161.143 7.655 42.373 1.00 25.54 191 ASN B CA 1
ATOM 4225 C C . ASN B 1 166 ? 161.551 7.555 40.944 1.00 27.87 191 ASN B C 1
ATOM 4226 O O . ASN B 1 166 ? 160.753 7.214 40.126 1.00 30.04 191 ASN B O 1
ATOM 4231 N N . HIS B 1 167 ? 162.796 7.876 40.655 1.00 29.89 192 HIS B N 1
ATOM 4232 C CA . HIS B 1 167 ? 163.386 7.787 39.317 1.00 30.42 192 HIS B CA 1
ATOM 4233 C C . HIS B 1 167 ? 162.573 8.566 38.286 1.00 27.02 192 HIS B C 1
ATOM 4234 O O . HIS B 1 167 ? 162.344 8.097 37.169 1.00 27.53 192 HIS B O 1
ATOM 4241 N N . ASP B 1 168 ? 162.133 9.771 38.655 1.00 19.88 193 ASP B N 1
ATOM 4242 C CA . ASP B 1 168 ? 161.323 10.579 37.756 1.00 19.68 193 ASP B CA 1
ATOM 4243 C C . ASP B 1 168 ? 162.013 11.837 37.249 1.00 20.03 193 ASP B C 1
ATOM 4244 O O . ASP B 1 168 ? 161.638 12.330 36.180 1.00 21.15 193 ASP B O 1
ATOM 4249 N N . PHE B 1 169 ? 163.004 12.369 37.964 1.00 17.73 194 PHE B N 1
ATOM 4250 C CA . PHE B 1 169 ? 163.665 13.571 37.479 1.00 13.78 194 PHE B CA 1
ATOM 4251 C C . PHE B 1 169 ? 165.081 13.679 38.025 1.00 12.56 194 PHE B C 1
ATOM 4252 O O . PHE B 1 169 ? 165.401 13.157 39.097 1.00 13.50 194 PHE B O 1
ATOM 4260 N N . LEU B 1 170 ? 165.923 14.363 37.255 1.00 14.32 195 LEU B N 1
ATOM 4261 C CA . LEU B 1 170 ? 167.205 14.882 37.706 1.00 14.05 195 LEU B CA 1
ATOM 4262 C C . LEU B 1 170 ? 167.189 16.394 37.529 1.00 12.67 195 LEU B C 1
ATOM 4263 O O . LEU B 1 170 ? 166.751 16.899 36.490 1.00 16.79 195 LEU B O 1
ATOM 4268 N N . PHE B 1 171 ? 167.656 17.116 38.545 1.00 11.31 196 PHE B N 1
ATOM 4269 C CA . PHE B 1 171 ? 167.645 18.575 38.529 1.00 11.22 196 PHE B CA 1
ATOM 4270 C C . PHE B 1 171 ? 168.972 19.071 39.080 1.00 11.01 196 PHE B C 1
ATOM 4271 O O . PHE B 1 171 ? 169.279 18.847 40.254 1.00 15.02 196 PHE B O 1
ATOM 4279 N N . HIS B 1 172 ? 169.756 19.739 38.237 1.00 10.60 197 HIS B N 1
ATOM 4280 C CA . HIS B 1 172 ? 171.117 20.108 38.597 1.00 12.24 197 HIS B CA 1
ATOM 4281 C C . HIS B 1 172 ? 171.536 21.345 37.817 1.00 12.48 197 HIS B C 1
ATOM 4282 O O . HIS B 1 172 ? 170.868 21.767 36.869 1.00 14.90 197 HIS B O 1
ATOM 4289 N N . GLY B 1 173 ? 172.662 21.917 38.226 1.00 14.56 198 GLY B N 1
ATOM 4290 C CA . GLY B 1 173 ? 173.196 23.086 37.562 1.00 14.93 198 GLY B CA 1
ATOM 4291 C C . GLY B 1 173 ? 174.286 23.724 38.400 1.00 13.61 198 GLY B C 1
ATOM 4292 O O . GLY B 1 173 ? 174.741 23.160 39.399 1.00 12.47 198 GLY B O 1
ATOM 4293 N N . SER B 1 174 ? 174.696 24.914 37.969 1.00 16.75 199 SER B N 1
ATOM 4294 C CA . SER B 1 174 ? 175.709 25.690 38.668 1.00 15.88 199 SER B CA 1
ATOM 4295 C C . SER B 1 174 ? 175.344 27.164 38.595 1.00 16.95 199 SER B C 1
ATOM 4296 O O . SER B 1 174 ? 174.818 27.630 37.580 1.00 15.78 199 SER B O 1
ATOM 4299 N N . ILE B 1 175 ? 175.623 27.892 39.674 1.00 20.13 200 ILE B N 1
ATOM 4300 C CA . ILE B 1 175 ? 175.260 29.300 39.797 1.00 18.64 200 ILE B CA 1
ATOM 4301 C C . ILE B 1 175 ? 176.502 30.075 40.215 1.00 18.13 200 ILE B C 1
ATOM 4302 O O . ILE B 1 175 ? 176.989 29.911 41.340 1.00 21.55 200 ILE B O 1
ATOM 4307 N N . TYR B 1 176 ? 177.013 30.918 39.319 1.00 25.56 201 TYR B N 1
ATOM 4308 C CA . TYR B 1 176 ? 178.040 31.885 39.692 1.00 28.40 201 TYR B CA 1
ATOM 4309 C C . TYR B 1 176 ? 177.445 33.285 39.624 1.00 27.44 201 TYR B C 1
ATOM 4310 O O . TYR B 1 176 ? 177.246 33.818 38.521 1.00 25.17 201 TYR B O 1
ATOM 4319 N N . PRO B 1 177 ? 177.138 33.908 40.764 1.00 28.98 202 PRO B N 1
ATOM 4320 C CA . PRO B 1 177 ? 176.423 35.194 40.755 1.00 32.91 202 PRO B CA 1
ATOM 4321 C C . PRO B 1 177 ? 177.350 36.347 40.393 1.00 33.73 202 PRO B C 1
ATOM 4322 O O . PRO B 1 177 ? 178.417 36.515 40.987 1.00 35.35 202 PRO B O 1
ATOM 4326 N N . LYS B 1 178 ? 176.927 37.148 39.419 1.00 30.56 203 LYS B N 1
ATOM 4327 C CA . LYS B 1 178 ? 177.650 38.344 39.006 1.00 33.50 203 LYS B CA 1
ATOM 4328 C C . LYS B 1 178 ? 176.907 39.562 39.540 1.00 32.44 203 LYS B C 1
ATOM 4329 O O . LYS B 1 178 ? 175.740 39.780 39.196 1.00 33.88 203 LYS B O 1
ATOM 4335 N N . LEU B 1 179 ? 177.576 40.346 40.380 1.00 32.23 204 LEU B N 1
ATOM 4336 C CA . LEU B 1 179 ? 176.970 41.492 41.048 1.00 32.46 204 LEU B CA 1
ATOM 4337 C C . LEU B 1 179 ? 177.496 42.779 40.426 1.00 36.32 204 LEU B C 1
ATOM 4338 O O . LEU B 1 179 ? 178.711 43.000 40.385 1.00 42.04 204 LEU B O 1
ATOM 4343 N N . LYS B 1 180 ? 176.583 43.623 39.949 1.00 39.07 205 LYS B N 1
ATOM 4344 C CA . LYS B 1 180 ? 176.923 44.912 39.368 1.00 36.85 205 LYS B CA 1
ATOM 4345 C C . LYS B 1 180 ? 176.178 46.027 40.090 1.00 34.43 205 LYS B C 1
ATOM 4346 O O . LYS B 1 180 ? 175.100 45.815 40.652 1.00 33.32 205 LYS B O 1
ATOM 4352 N N . PHE B 1 181 ? 176.767 47.218 40.065 1.00 42.78 206 PHE B N 1
ATOM 4353 C CA . PHE B 1 181 ? 176.173 48.415 40.638 1.00 33.36 206 PHE B CA 1
ATOM 4354 C C . PHE B 1 181 ? 175.687 49.315 39.511 1.00 32.97 206 PHE B C 1
ATOM 4355 O O . PHE B 1 181 ? 176.349 49.436 38.476 1.00 38.20 206 PHE B O 1
ATOM 4363 N N . TRP B 1 182 ? 174.523 49.943 39.709 1.00 32.08 207 TRP B N 1
ATOM 4364 C CA . TRP B 1 182 ? 173.935 50.746 38.643 1.00 36.43 207 TRP B CA 1
ATOM 4365 C C . TRP B 1 182 ? 173.402 52.092 39.127 1.00 38.43 207 TRP B C 1
ATOM 4366 O O . TRP B 1 182 ? 172.620 52.730 38.411 1.00 39.82 207 TRP B O 1
ATOM 4377 N N . GLY B 1 183 ? 173.804 52.546 40.311 1.00 35.65 208 GLY B N 1
ATOM 4378 C CA . GLY B 1 183 ? 173.349 53.831 40.808 1.00 34.37 208 GLY B CA 1
ATOM 4379 C C . GLY B 1 183 ? 172.433 53.716 42.007 1.00 38.31 208 GLY B C 1
ATOM 4380 O O . GLY B 1 183 ? 172.877 53.853 43.150 1.00 46.68 208 GLY B O 1
ATOM 4381 N N . LYS B 1 184 ? 171.149 53.471 41.763 1.00 36.69 209 LYS B N 1
ATOM 4382 C CA . LYS B 1 184 ? 170.183 53.275 42.834 1.00 35.72 209 LYS B CA 1
ATOM 4383 C C . LYS B 1 184 ? 169.903 51.807 43.114 1.00 37.15 209 LYS B C 1
ATOM 4384 O O . LYS B 1 184 ? 169.085 51.502 43.988 1.00 39.49 209 LYS B O 1
ATOM 4390 N N . SER B 1 185 ? 170.555 50.891 42.400 1.00 35.41 210 SER B N 1
ATOM 4391 C CA . SER B 1 185 ? 170.219 49.482 42.512 1.00 31.79 210 SER B CA 1
ATOM 4392 C C . SER B 1 185 ? 171.450 48.625 42.256 1.00 35.72 210 SER B C 1
ATOM 4393 O O . SER B 1 185 ? 172.389 49.043 41.573 1.00 35.64 210 SER B O 1
ATOM 4396 N N . VAL B 1 186 ? 171.427 47.418 42.815 1.00 35.40 211 VAL B N 1
ATOM 4397 C CA . VAL B 1 186 ? 172.440 46.398 42.574 1.00 29.86 211 VAL B CA 1
ATOM 4398 C C . VAL B 1 186 ? 171.774 45.248 41.833 1.00 31.10 211 VAL B C 1
ATOM 4399 O O . VAL B 1 186 ? 170.700 44.782 42.236 1.00 29.86 211 VAL B O 1
ATOM 4403 N N . GLU B 1 187 ? 172.398 44.798 40.750 1.00 32.08 212 GLU B N 1
ATOM 4404 C CA . GLU B 1 187 ? 171.884 43.689 39.961 1.00 32.07 212 GLU B CA 1
ATOM 4405 C C . GLU B 1 187 ? 172.654 42.415 40.276 1.00 33.64 212 GLU B C 1
ATOM 4406 O O . GLU B 1 187 ? 173.882 42.434 40.410 1.00 32.05 212 GLU B O 1
ATOM 4412 N N . ALA B 1 188 ? 171.924 41.309 40.393 1.00 34.79 213 ALA B N 1
ATOM 4413 C CA . ALA B 1 188 ? 172.504 39.999 40.659 1.00 33.21 213 ALA B CA 1
ATOM 4414 C C . ALA B 1 188 ? 172.161 39.072 39.503 1.00 33.71 213 ALA B C 1
ATOM 4415 O O . ALA B 1 188 ? 170.983 38.788 39.260 1.00 34.57 213 ALA B O 1
ATOM 4417 N N . GLU B 1 189 ? 173.186 38.603 38.794 1.00 30.81 214 GLU B N 1
ATOM 4418 C CA . GLU B 1 189 ? 172.989 37.709 37.665 1.00 32.05 214 GLU B CA 1
ATOM 4419 C C . GLU B 1 189 ? 173.361 36.279 38.130 1.00 35.94 214 GLU B C 1
ATOM 4420 O O . GLU B 1 189 ? 174.564 35.980 38.215 1.00 35.61 214 GLU B O 1
ATOM 4426 N N . PRO B 1 190 ? 172.395 35.394 38.381 1.00 34.88 215 PRO B N 1
ATOM 4427 C CA . PRO B 1 190 ? 172.730 33.989 38.695 1.00 29.78 215 PRO B CA 1
ATOM 4428 C C . PRO B 1 190 ? 173.135 33.222 37.442 1.00 28.47 215 PRO B C 1
ATOM 4429 O O . PRO B 1 190 ? 172.400 32.386 36.904 1.00 30.91 215 PRO B O 1
ATOM 4433 N N . ARG B 1 191 ? 174.338 33.519 36.957 1.00 31.01 216 ARG B N 1
ATOM 4434 C CA . ARG B 1 191 ? 174.823 32.921 35.722 1.00 34.69 216 ARG B CA 1
ATOM 4435 C C . ARG B 1 191 ? 174.965 31.411 35.873 1.00 31.40 216 ARG B C 1
ATOM 4436 O O . ARG B 1 191 ? 175.177 30.889 36.971 1.00 26.26 216 ARG B O 1
ATOM 4444 N N . GLY B 1 192 ? 174.847 30.709 34.751 1.00 27.37 217 GLY B N 1
ATOM 4445 C CA . GLY B 1 192 ? 174.941 29.264 34.756 1.00 24.55 217 GLY B CA 1
ATOM 4446 C C . GLY B 1 192 ? 173.746 28.601 34.106 1.00 20.05 217 GLY B C 1
ATOM 4447 O O . GLY B 1 192 ? 172.694 29.226 33.941 1.00 26.53 217 GLY B O 1
ATOM 4448 N N . THR B 1 193 ? 173.893 27.334 33.736 1.00 18.87 218 THR B N 1
ATOM 4449 C CA . THR B 1 193 ? 172.842 26.586 33.061 1.00 19.29 218 THR B CA 1
ATOM 4450 C C . THR B 1 193 ? 172.082 25.738 34.072 1.00 18.61 218 THR B C 1
ATOM 4451 O O . THR B 1 193 ? 172.691 25.049 34.897 1.00 16.48 218 THR B O 1
ATOM 4455 N N . ILE B 1 194 ? 170.755 25.799 34.009 1.00 17.37 219 ILE B N 1
ATOM 4456 C CA . ILE B 1 194 ? 169.879 24.970 34.827 1.00 12.94 219 ILE B CA 1
ATOM 4457 C C . ILE B 1 194 ? 169.368 23.833 33.957 1.00 14.92 219 ILE B C 1
ATOM 4458 O O . ILE B 1 194 ? 168.934 24.062 32.822 1.00 16.45 219 ILE B O 1
ATOM 4463 N N . THR B 1 195 ? 169.416 22.608 34.478 1.00 14.74 220 THR B N 1
ATOM 4464 C CA . THR B 1 195 ? 169.010 21.434 33.716 1.00 13.90 220 THR B CA 1
ATOM 4465 C C . THR B 1 195 ? 168.006 20.617 34.514 1.00 12.80 220 THR B C 1
ATOM 4466 O O . THR B 1 195 ? 168.244 20.303 35.685 1.00 12.54 220 THR B O 1
ATOM 4470 N N . LEU B 1 196 ? 166.888 20.277 33.876 1.00 11.69 221 LEU B N 1
ATOM 4471 C CA . LEU B 1 196 ? 165.883 19.382 34.436 1.00 13.01 221 LEU B CA 1
ATOM 4472 C C . LEU B 1 196 ? 165.682 18.229 33.465 1.00 15.07 221 LEU B C 1
ATOM 4473 O O . LEU B 1 196 ? 165.369 18.451 32.290 1.00 15.79 221 LEU B O 1
ATOM 4478 N N . GLU B 1 197 ? 165.863 17.005 33.951 1.00 15.71 222 GLU B N 1
ATOM 4479 C CA . GLU B 1 197 ? 165.780 15.805 33.125 1.00 15.98 222 GLU B CA 1
ATOM 4480 C C . GLU B 1 197 ? 164.585 14.976 33.576 1.00 16.77 222 GLU B C 1
ATOM 4481 O O . GLU B 1 197 ? 164.611 14.380 34.657 1.00 18.05 222 GLU B O 1
ATOM 4487 N N . LEU B 1 198 ? 163.543 14.934 32.749 1.00 18.66 223 LEU B N 1
ATOM 4488 C CA . LEU B 1 198 ? 162.387 14.077 33.005 1.00 16.93 223 LEU B CA 1
ATOM 4489 C C . LEU B 1 198 ? 162.760 12.659 32.589 1.00 17.97 223 LEU B C 1
ATOM 4490 O O . LEU B 1 198 ? 162.716 12.311 31.407 1.00 19.22 223 LEU B O 1
ATOM 4495 N N . LEU B 1 199 ? 163.125 11.834 33.576 1.00 19.42 224 LEU B N 1
ATOM 4496 C CA . LEU B 1 199 ? 163.757 10.547 33.294 1.00 17.66 224 LEU B CA 1
ATOM 4497 C C . LEU B 1 199 ? 162.831 9.590 32.554 1.00 18.17 224 LEU B C 1
ATOM 4498 O O . LEU B 1 199 ? 163.297 8.793 31.732 1.00 21.25 224 LEU B O 1
ATOM 4503 N N . LYS B 1 200 ? 161.528 9.642 32.826 1.00 19.85 225 LYS B N 1
ATOM 4504 C CA . LYS B 1 200 ? 160.608 8.674 32.241 1.00 20.47 225 LYS B CA 1
ATOM 4505 C C . LYS B 1 200 ? 160.206 9.013 30.812 1.00 20.22 225 LYS B C 1
ATOM 4506 O O . LYS B 1 200 ? 159.585 8.177 30.148 1.00 26.04 225 LYS B O 1
ATOM 4512 N N . HIS B 1 201 ? 160.544 10.204 30.324 1.00 16.01 226 HIS B N 1
ATOM 4513 C CA . HIS B 1 201 ? 160.316 10.570 28.934 1.00 19.01 226 HIS B CA 1
ATOM 4514 C C . HIS B 1 201 ? 161.613 10.780 28.167 1.00 20.73 226 HIS B C 1
ATOM 4515 O O . HIS B 1 201 ? 161.566 11.114 26.977 1.00 24.55 226 HIS B O 1
ATOM 4522 N N . ASN B 1 202 ? 162.762 10.590 28.817 1.00 21.12 227 ASN B N 1
ATOM 4523 C CA . ASN B 1 202 ? 164.082 10.710 28.194 1.00 22.42 227 ASN B CA 1
ATOM 4524 C C . ASN B 1 202 ? 164.244 12.055 27.487 1.00 22.52 227 ASN B C 1
ATOM 4525 O O . ASN B 1 202 ? 164.680 12.138 26.337 1.00 25.73 227 ASN B O 1
ATOM 4530 N N . GLU B 1 203 ? 163.888 13.122 28.194 1.00 23.10 228 GLU B N 1
ATOM 4531 C CA . GLU B 1 203 ? 164.022 14.474 27.677 1.00 21.95 228 GLU B CA 1
ATOM 4532 C C . GLU B 1 203 ? 164.643 15.365 28.742 1.00 19.65 228 GLU B C 1
ATOM 4533 O O . GLU B 1 203 ? 164.435 15.165 29.942 1.00 17.41 228 GLU B O 1
ATOM 4539 N N . ALA B 1 204 ? 165.414 16.348 28.290 1.00 20.33 229 ALA B N 1
ATOM 4540 C CA . ALA B 1 204 ? 166.104 17.275 29.172 1.00 16.34 229 ALA B CA 1
ATOM 4541 C C . ALA B 1 204 ? 165.692 18.702 28.846 1.00 16.11 229 ALA B C 1
ATOM 4542 O O . ALA B 1 204 ? 165.553 19.066 27.673 1.00 19.10 229 ALA B O 1
ATOM 4544 N N . TYR B 1 205 ? 165.496 19.502 29.889 1.00 15.42 230 TYR B N 1
ATOM 4545 C CA . TYR B 1 205 ? 165.148 20.910 29.761 1.00 12.34 230 TYR B CA 1
ATOM 4546 C C . TYR B 1 205 ? 166.292 21.750 30.308 1.00 12.60 230 TYR B C 1
ATOM 4547 O O . TYR B 1 205 ? 166.795 21.478 31.402 1.00 19.45 230 TYR B O 1
ATOM 4556 N N . THR B 1 206 ? 166.702 22.765 29.550 1.00 12.63 231 THR B N 1
ATOM 4557 C CA . THR B 1 206 ? 167.749 23.682 29.979 1.00 14.77 231 THR B CA 1
ATOM 4558 C C . THR B 1 206 ? 167.253 25.115 29.864 1.00 14.05 231 THR B C 1
ATOM 4559 O O . THR B 1 206 ? 166.553 25.464 28.908 1.00 15.18 231 THR B O 1
ATOM 4563 N N . TRP B 1 207 ? 167.614 25.941 30.843 1.00 15.43 232 TRP B N 1
ATOM 4564 C CA . TRP B 1 207 ? 167.244 27.351 30.824 1.00 12.39 232 TRP B CA 1
ATOM 4565 C C . TRP B 1 207 ? 168.189 28.120 31.739 1.00 17.37 232 TRP B C 1
ATOM 4566 O O . TRP B 1 207 ? 169.114 27.556 32.332 1.00 16.64 232 TRP B O 1
ATOM 4577 N N . THR B 1 208 ? 167.945 29.425 31.845 1.00 17.94 233 THR B N 1
ATOM 4578 C CA . THR B 1 208 ? 168.762 30.337 32.631 1.00 17.60 233 THR B CA 1
ATOM 4579 C C . THR B 1 208 ? 167.853 31.234 33.459 1.00 21.86 233 THR B C 1
ATOM 4580 O O . THR B 1 208 ? 166.843 31.735 32.957 1.00 25.49 233 THR B O 1
ATOM 4584 N N . ASN B 1 209 ? 168.208 31.422 34.729 1.00 18.43 234 ASN B N 1
ATOM 4585 C CA . ASN B 1 209 ? 167.407 32.238 35.626 1.00 20.59 234 ASN B CA 1
ATOM 4586 C C . ASN B 1 209 ? 167.419 33.703 35.188 1.00 23.18 234 ASN B C 1
ATOM 4587 O O . ASN B 1 209 ? 168.348 34.155 34.516 1.00 24.31 234 ASN B O 1
ATOM 4592 N N . PRO B 1 210 ? 166.390 34.461 35.553 1.00 22.60 235 PRO B N 1
ATOM 4593 C CA . PRO B 1 210 ? 166.355 35.891 35.233 1.00 20.06 235 PRO B CA 1
ATOM 4594 C C . PRO B 1 210 ? 167.301 36.673 36.139 1.00 19.18 235 PRO B C 1
ATOM 4595 O O . PRO B 1 210 ? 167.936 36.130 37.041 1.00 23.92 235 PRO B O 1
ATOM 4599 N N . THR B 1 211 ? 167.380 37.977 35.884 1.00 21.44 236 THR B N 1
ATOM 4600 C CA . THR B 1 211 ? 168.244 38.866 36.649 1.00 22.85 236 THR B CA 1
ATOM 4601 C C . THR B 1 211 ? 167.483 39.432 37.842 1.00 21.35 236 THR B C 1
ATOM 4602 O O . THR B 1 211 ? 166.397 39.997 37.682 1.00 21.35 236 THR B O 1
ATOM 4606 N N . CYS B 1 212 ? 168.054 39.275 39.032 1.00 22.40 237 CYS B N 1
ATOM 4607 C CA . CYS B 1 212 ? 167.495 39.866 40.239 1.00 22.40 237 CYS B CA 1
ATOM 4608 C C . CYS B 1 212 ? 168.036 41.278 40.416 1.00 29.56 237 CYS B C 1
ATOM 4609 O O . CYS B 1 212 ? 169.232 41.526 40.236 1.00 31.38 237 CYS B O 1
ATOM 4612 N N . CYS B 1 213 ? 167.148 42.204 40.769 1.00 27.36 238 CYS B N 1
ATOM 4613 C CA . CYS B 1 213 ? 167.496 43.614 40.915 1.00 27.03 238 CYS B CA 1
ATOM 4614 C C . CYS B 1 213 ? 167.126 44.068 42.320 1.00 27.26 238 CYS B C 1
ATOM 4615 O O . CYS B 1 213 ? 165.943 44.098 42.677 1.00 31.36 238 CYS B O 1
ATOM 4618 N N . VAL B 1 214 ? 168.134 44.422 43.111 1.00 26.24 239 VAL B N 1
ATOM 4619 C CA . VAL B 1 214 ? 167.930 44.950 44.455 1.00 27.06 239 VAL B CA 1
ATOM 4620 C C . VAL B 1 214 ? 167.861 46.469 44.345 1.00 30.66 239 VAL B C 1
ATOM 4621 O O . VAL B 1 214 ? 168.873 47.126 44.094 1.00 31.28 239 VAL B O 1
ATOM 4625 N N . HIS B 1 215 ? 166.671 47.027 44.533 1.00 29.62 240 HIS B N 1
ATOM 4626 C CA . HIS B 1 215 ? 166.460 48.456 44.365 1.00 31.72 240 HIS B CA 1
ATOM 4627 C C . HIS B 1 215 ? 166.669 49.207 45.677 1.00 33.02 240 HIS B C 1
ATOM 4628 O O . HIS B 1 215 ? 166.682 48.624 46.764 1.00 30.78 240 HIS B O 1
ATOM 4635 N N . ASN B 1 216 ? 166.837 50.526 45.551 1.00 33.67 241 ASN B N 1
ATOM 4636 C CA . ASN B 1 216 ? 166.853 51.446 46.691 1.00 37.09 241 ASN B CA 1
ATOM 4637 C C . ASN B 1 216 ? 168.002 51.139 47.649 1.00 32.82 241 ASN B C 1
ATOM 4638 O O . ASN B 1 216 ? 167.844 51.180 48.871 1.00 30.18 241 ASN B O 1
ATOM 4643 N N . VAL B 1 217 ? 169.180 50.841 47.088 1.00 35.03 242 VAL B N 1
ATOM 4644 C CA . VAL B 1 217 ? 170.330 50.449 47.901 1.00 39.31 242 VAL B CA 1
ATOM 4645 C C . VAL B 1 217 ? 171.073 51.630 48.500 1.00 39.50 242 VAL B C 1
ATOM 4646 O O . VAL B 1 217 ? 172.040 51.423 49.244 1.00 35.83 242 VAL B O 1
ATOM 4650 N N . ILE B 1 218 ? 170.652 52.846 48.204 1.00 37.25 243 ILE B N 1
ATOM 4651 C CA . ILE B 1 218 ? 171.357 53.988 48.751 1.00 37.87 243 ILE B CA 1
ATOM 4652 C C . ILE B 1 218 ? 170.827 54.457 50.102 1.00 39.26 243 ILE B C 1
ATOM 4653 O O . ILE B 1 218 ? 171.572 54.756 50.988 1.00 40.22 243 ILE B O 1
ATOM 4658 N N . ILE B 1 219 ? 169.528 54.533 50.268 1.00 38.13 244 ILE B N 1
ATOM 4659 C CA . ILE B 1 219 ? 168.977 54.993 51.539 1.00 45.20 244 ILE B CA 1
ATOM 4660 C C . ILE B 1 219 ? 167.704 54.237 51.902 1.00 43.97 244 ILE B C 1
ATOM 4661 O O . ILE B 1 219 ? 167.606 53.658 52.990 1.00 41.42 244 ILE B O 1
ATOM 4666 N N . GLY B 1 220 ? 166.726 54.230 51.001 1.00 52.89 245 GLY B N 1
ATOM 4667 C CA . GLY B 1 220 ? 165.407 53.726 51.316 1.00 48.10 245 GLY B CA 1
ATOM 4668 C C . GLY B 1 220 ? 165.371 52.225 51.542 1.00 47.76 245 GLY B C 1
ATOM 4669 O O . GLY B 1 220 ? 166.366 51.508 51.429 1.00 51.29 245 GLY B O 1
ATOM 4670 N N . LYS B 1 221 ? 164.175 51.748 51.880 1.00 50.40 246 LYS B N 1
ATOM 4671 C CA . LYS B 1 221 ? 163.959 50.324 52.090 1.00 41.75 246 LYS B CA 1
ATOM 4672 C C . LYS B 1 221 ? 164.126 49.562 50.782 1.00 38.07 246 LYS B C 1
ATOM 4673 O O . LYS B 1 221 ? 163.720 50.029 49.714 1.00 36.34 246 LYS B O 1
ATOM 4679 N N . LEU B 1 222 ? 164.759 48.411 50.866 1.00 39.68 247 LEU B N 1
ATOM 4680 C CA . LEU B 1 222 ? 165.012 47.591 49.707 1.00 38.00 247 LEU B CA 1
ATOM 4681 C C . LEU B 1 222 ? 163.848 46.787 49.213 1.00 31.09 247 LEU B C 1
ATOM 4682 O O . LEU B 1 222 ? 163.147 46.234 49.996 1.00 32.20 247 LEU B O 1
ATOM 4687 N N . TRP B 1 223 ? 163.661 46.722 47.909 1.00 23.19 248 TRP B N 1
ATOM 4688 C CA . TRP B 1 223 ? 162.644 45.865 47.322 1.00 24.38 248 TRP B CA 1
ATOM 4689 C C . TRP B 1 223 ? 163.249 45.111 46.147 1.00 29.62 248 TRP B C 1
ATOM 4690 O O . TRP B 1 223 ? 164.202 45.574 45.515 1.00 27.15 248 TRP B O 1
ATOM 4701 N N . ILE B 1 224 ? 162.689 43.936 45.872 1.00 26.84 249 ILE B N 1
ATOM 4702 C CA . ILE B 1 224 ? 163.260 42.981 44.929 1.00 21.19 249 ILE B CA 1
ATOM 4703 C C . ILE B 1 224 ? 162.480 43.030 43.623 1.00 19.69 249 ILE B C 1
ATOM 4704 O O . ILE B 1 224 ? 161.252 43.180 43.621 1.00 22.02 249 ILE B O 1
ATOM 4709 N N . GLU B 1 225 ? 163.200 42.914 42.508 1.00 19.81 250 GLU B N 1
ATOM 4710 C CA . GLU B 1 225 ? 162.605 42.846 41.183 1.00 20.30 250 GLU B CA 1
ATOM 4711 C C . GLU B 1 225 ? 163.366 41.819 40.357 1.00 22.80 250 GLU B C 1
ATOM 4712 O O . GLU B 1 225 ? 164.549 41.562 40.596 1.00 24.05 250 GLU B O 1
ATOM 4718 N N . GLN B 1 226 ? 162.675 41.222 39.387 1.00 20.38 251 GLN B N 1
ATOM 4719 C CA . GLN B 1 226 ? 163.282 40.232 38.505 1.00 18.31 251 GLN B CA 1
ATOM 4720 C C . GLN B 1 226 ? 162.868 40.517 37.070 1.00 19.57 251 GLN B C 1
ATOM 4721 O O . GLN B 1 226 ? 161.672 40.596 36.773 1.00 22.41 251 GLN B O 1
ATOM 4727 N N . TYR B 1 227 ? 163.851 40.670 36.185 1.00 20.46 252 TYR B N 1
ATOM 4728 C CA . TYR B 1 227 ? 163.581 40.882 34.771 1.00 18.82 252 TYR B CA 1
ATOM 4729 C C . TYR B 1 227 ? 164.586 40.108 33.930 1.00 16.82 252 TYR B C 1
ATOM 4730 O O . TYR B 1 227 ? 165.627 39.660 34.418 1.00 18.18 252 TYR B O 1
ATOM 4739 N N . GLY B 1 228 ? 164.256 39.959 32.649 1.00 14.61 253 GLY B N 1
ATOM 4740 C CA . GLY B 1 228 ? 165.083 39.212 31.722 1.00 16.73 253 GLY B CA 1
ATOM 4741 C C . GLY B 1 228 ? 164.297 38.161 30.965 1.00 20.05 253 GLY B C 1
ATOM 4742 O O . GLY B 1 228 ? 163.221 37.747 31.406 1.00 18.57 253 GLY B O 1
ATOM 4743 N N . THR B 1 229 ? 164.819 37.723 29.823 1.00 23.08 254 THR B N 1
ATOM 4744 C CA . THR B 1 229 ? 164.169 36.697 29.020 1.00 21.12 254 THR B CA 1
ATOM 4745 C C . THR B 1 229 ? 164.742 35.329 29.364 1.00 24.44 254 THR B C 1
ATOM 4746 O O . THR B 1 229 ? 165.963 35.141 29.369 1.00 25.41 254 THR B O 1
ATOM 4750 N N . VAL B 1 230 ? 163.856 34.379 29.656 1.00 21.35 255 VAL B N 1
ATOM 4751 C CA . VAL B 1 230 ? 164.228 33.007 29.979 1.00 19.64 255 VAL B CA 1
ATOM 4752 C C . VAL B 1 230 ? 163.735 32.105 28.858 1.00 20.43 255 VAL B C 1
ATOM 4753 O O . VAL B 1 230 ? 162.564 32.177 28.466 1.00 21.32 255 VAL B O 1
ATOM 4757 N N . GLU B 1 231 ? 164.624 31.259 28.343 1.00 17.79 256 GLU B N 1
ATOM 4758 C CA . GLU B 1 231 ? 164.290 30.314 27.285 1.00 18.30 256 GLU B CA 1
ATOM 4759 C C . GLU B 1 231 ? 164.459 28.897 27.811 1.00 15.73 256 GLU B C 1
ATOM 4760 O O . GLU B 1 231 ? 165.568 28.497 28.180 1.00 18.75 256 GLU B O 1
ATOM 4766 N N . ILE B 1 232 ? 163.362 28.145 27.843 1.00 16.05 257 ILE B N 1
ATOM 4767 C CA . ILE B 1 232 ? 163.369 26.744 28.247 1.00 16.22 257 ILE B CA 1
ATOM 4768 C C . ILE B 1 232 ? 163.312 25.896 26.985 1.00 18.00 257 ILE B C 1
ATOM 4769 O O . ILE B 1 232 ? 162.358 25.997 26.204 1.00 23.38 257 ILE B O 1
ATOM 4774 N N . LEU B 1 233 ? 164.325 25.058 26.783 1.00 16.13 258 LEU B N 1
ATOM 4775 C CA . LEU B 1 233 ? 164.471 24.284 25.556 1.00 21.04 258 LEU B CA 1
ATOM 4776 C C . LEU B 1 233 ? 164.358 22.799 25.868 1.00 18.29 258 LEU B C 1
ATOM 4777 O O . LEU B 1 233 ? 165.160 22.259 26.637 1.00 23.07 258 LEU B O 1
ATOM 4782 N N . ASN B 1 234 ? 163.363 22.145 25.271 1.00 18.29 259 ASN B N 1
ATOM 4783 C CA . ASN B 1 234 ? 163.247 20.690 25.315 1.00 20.33 259 ASN B CA 1
ATOM 4784 C C . ASN B 1 234 ? 164.149 20.115 24.229 1.00 21.62 259 ASN B C 1
ATOM 4785 O O . ASN B 1 234 ? 163.863 20.256 23.036 1.00 25.17 259 ASN B O 1
ATOM 4790 N N . HIS B 1 235 ? 165.236 19.460 24.638 1.00 22.73 260 HIS B N 1
ATOM 4791 C CA . HIS B 1 235 ? 166.275 19.050 23.699 1.00 21.26 260 HIS B CA 1
ATOM 4792 C C . HIS B 1 235 ? 165.914 17.812 22.886 1.00 23.84 260 HIS B C 1
ATOM 4793 O O . HIS B 1 235 ? 166.624 17.502 21.923 1.00 25.20 260 HIS B O 1
ATOM 4800 N N . ARG B 1 236 ? 164.842 17.103 23.236 1.00 22.57 261 ARG B N 1
ATOM 4801 C CA . ARG B 1 236 ? 164.404 15.942 22.468 1.00 24.00 261 ARG B CA 1
ATOM 4802 C C . ARG B 1 236 ? 163.322 16.269 21.452 1.00 24.05 261 ARG B C 1
ATOM 4803 O O . ARG B 1 236 ? 163.356 15.749 20.334 1.00 21.93 261 ARG B O 1
ATOM 4811 N N . THR B 1 237 ? 162.361 17.118 21.811 1.00 24.92 262 THR B N 1
ATOM 4812 C CA . THR B 1 237 ? 161.250 17.430 20.925 1.00 23.19 262 THR B CA 1
ATOM 4813 C C . THR B 1 237 ? 161.420 18.745 20.181 1.00 25.07 262 THR B C 1
ATOM 4814 O O . THR B 1 237 ? 160.746 18.953 19.167 1.00 27.80 262 THR B O 1
ATOM 4818 N N . GLY B 1 238 ? 162.293 19.631 20.653 1.00 25.11 263 GLY B N 1
ATOM 4819 C CA . GLY B 1 238 ? 162.447 20.937 20.055 1.00 24.51 263 GLY B CA 1
ATOM 4820 C C . GLY B 1 238 ? 161.490 21.989 20.569 1.00 24.86 263 GLY B C 1
ATOM 4821 O O . GLY B 1 238 ? 161.602 23.153 20.161 1.00 24.45 263 GLY B O 1
ATOM 4822 N N . HIS B 1 239 ? 160.550 21.620 21.437 1.00 23.50 264 HIS B N 1
ATOM 4823 C CA . HIS B 1 239 ? 159.669 22.606 22.047 1.00 20.68 264 HIS B CA 1
ATOM 4824 C C . HIS B 1 239 ? 160.485 23.620 22.837 1.00 24.04 264 HIS B C 1
ATOM 4825 O O . HIS B 1 239 ? 161.476 23.275 23.487 1.00 27.03 264 HIS B O 1
ATOM 4832 N N . LYS B 1 240 ? 160.068 24.882 22.775 1.00 23.21 265 LYS B N 1
ATOM 4833 C CA . LYS B 1 240 ? 160.779 25.955 23.454 1.00 21.56 265 LYS B CA 1
ATOM 4834 C C . LYS B 1 240 ? 159.778 26.903 24.093 1.00 20.47 265 LYS B C 1
ATOM 4835 O O . LYS B 1 240 ? 158.805 27.310 23.451 1.00 23.28 265 LYS B O 1
ATOM 4841 N N . CYS B 1 241 ? 160.021 27.248 25.354 1.00 19.31 266 CYS B N 1
ATOM 4842 C CA . CYS B 1 241 ? 159.183 28.179 26.098 1.00 18.83 266 CYS B CA 1
ATOM 4843 C C . CYS B 1 241 ? 159.976 29.450 26.364 1.00 19.17 266 CYS B C 1
ATOM 4844 O O . CYS B 1 241 ? 160.999 29.415 27.056 1.00 21.30 266 CYS B O 1
ATOM 4847 N N . VAL B 1 242 ? 159.506 30.564 25.811 1.00 19.53 267 VAL B N 1
ATOM 4848 C CA . VAL B 1 242 ? 160.098 31.876 26.040 1.00 18.20 267 VAL B CA 1
ATOM 4849 C C . VAL B 1 242 ? 159.324 32.554 27.160 1.00 16.56 267 VAL B C 1
ATOM 4850 O O . VAL B 1 242 ? 158.088 32.568 27.146 1.00 18.01 267 VAL B O 1
ATOM 4854 N N . LEU B 1 243 ? 160.044 33.102 28.136 1.00 15.15 268 LEU B N 1
ATOM 4855 C CA . LEU B 1 243 ? 159.432 33.792 29.265 1.00 17.84 268 LEU B CA 1
ATOM 4856 C C . LEU B 1 243 ? 160.067 35.166 29.400 1.00 20.75 268 LEU B C 1
ATOM 4857 O O . LEU B 1 243 ? 161.291 35.275 29.525 1.00 23.02 268 LEU B O 1
ATOM 4862 N N . HIS B 1 244 ? 159.239 36.207 29.375 1.00 18.39 269 HIS B N 1
ATOM 4863 C CA . HIS B 1 244 ? 159.696 37.579 29.562 1.00 19.16 269 HIS B CA 1
ATOM 4864 C C . HIS B 1 244 ? 159.318 38.025 30.969 1.00 19.49 269 HIS B C 1
ATOM 4865 O O . HIS B 1 244 ? 158.146 38.299 31.247 1.00 22.13 269 HIS B O 1
ATOM 4872 N N . PHE B 1 245 ? 160.306 38.087 31.856 1.00 17.19 270 PHE B N 1
ATOM 4873 C CA . PHE B 1 245 ? 160.120 38.719 33.159 1.00 17.40 270 PHE B CA 1
ATOM 4874 C C . PHE B 1 245 ? 160.149 40.223 32.926 1.00 19.86 270 PHE B C 1
ATOM 4875 O O . PHE B 1 245 ? 161.208 40.813 32.708 1.00 23.20 270 PHE B O 1
ATOM 4883 N N . LYS B 1 246 ? 158.977 40.841 32.951 1.00 20.14 271 LYS B N 1
ATOM 4884 C CA . LYS B 1 246 ? 158.854 42.230 32.528 1.00 19.92 271 LYS B CA 1
ATOM 4885 C C . LYS B 1 246 ? 159.486 43.161 33.556 1.00 21.70 271 LYS B C 1
ATOM 4886 O O . LYS B 1 246 ? 159.245 43.005 34.759 1.00 22.91 271 LYS B O 1
ATOM 4892 N N . PRO B 1 247 ? 160.298 44.125 33.132 1.00 26.03 272 PRO B N 1
ATOM 4893 C CA . PRO B 1 247 ? 160.791 45.140 34.068 1.00 25.81 272 PRO B CA 1
ATOM 4894 C C . PRO B 1 247 ? 159.649 46.020 34.557 1.00 27.72 272 PRO B C 1
ATOM 4895 O O . PRO B 1 247 ? 158.526 45.979 34.052 1.00 28.92 272 PRO B O 1
ATOM 4899 N N . CYS B 1 248 ? 159.960 46.827 35.573 1.00 35.60 273 CYS B N 1
ATOM 4900 C CA . CYS B 1 248 ? 158.934 47.633 36.229 1.00 36.59 273 CYS B CA 1
ATOM 4901 C C . CYS B 1 248 ? 158.296 48.615 35.256 1.00 46.59 273 CYS B C 1
ATOM 4902 O O . CYS B 1 248 ? 157.071 48.781 35.230 1.00 43.43 273 CYS B O 1
ATOM 4905 N N . GLY B 1 249 ? 159.118 49.282 34.454 1.00 45.37 274 GLY B N 1
ATOM 4906 C CA . GLY B 1 249 ? 158.651 50.348 33.600 1.00 45.03 274 GLY B CA 1
ATOM 4907 C C . GLY B 1 249 ? 158.317 51.571 34.426 1.00 55.31 274 GLY B C 1
ATOM 4908 O O . GLY B 1 249 ? 158.261 51.543 35.658 1.00 55.50 274 GLY B O 1
ATOM 4909 N N . LEU B 1 250 ? 158.131 52.679 33.718 1.00 62.03 275 LEU B N 1
ATOM 4910 C CA . LEU B 1 250 ? 157.729 53.922 34.353 1.00 64.31 275 LEU B CA 1
ATOM 4911 C C . LEU B 1 250 ? 156.350 53.773 34.980 1.00 67.10 275 LEU B C 1
ATOM 4912 O O . LEU B 1 250 ? 155.453 53.143 34.413 1.00 66.15 275 LEU B O 1
ATOM 4917 N N . PHE B 1 251 ? 156.200 54.331 36.181 1.00 65.36 276 PHE B N 1
ATOM 4918 C CA . PHE B 1 251 ? 154.996 54.252 37.008 1.00 67.45 276 PHE B CA 1
ATOM 4919 C C . PHE B 1 251 ? 154.710 52.840 37.518 1.00 56.90 276 PHE B C 1
ATOM 4920 O O . PHE B 1 251 ? 153.660 52.608 38.132 1.00 54.95 276 PHE B O 1
ATOM 4928 N N . GLY B 1 252 ? 155.614 51.893 37.281 1.00 56.36 277 GLY B N 1
ATOM 4929 C CA . GLY B 1 252 ? 155.545 50.575 37.901 1.00 51.31 277 GLY B CA 1
ATOM 4930 C C . GLY B 1 252 ? 154.277 49.784 37.662 1.00 45.26 277 GLY B C 1
ATOM 4931 O O . GLY B 1 252 ? 153.771 49.137 38.588 1.00 41.44 277 GLY B O 1
ATOM 4932 N N . LYS B 1 253 ? 153.754 49.806 36.436 1.00 46.19 278 LYS B N 1
ATOM 4933 C CA . LYS B 1 253 ? 152.532 49.063 36.147 1.00 45.33 278 LYS B CA 1
ATOM 4934 C C . LYS B 1 253 ? 152.810 47.605 35.806 1.00 40.64 278 LYS B C 1
ATOM 4935 O O . LYS B 1 253 ? 151.968 46.739 36.072 1.00 38.01 278 LYS B O 1
ATOM 4941 N N . GLU B 1 254 ? 153.974 47.313 35.221 1.00 37.47 279 GLU B N 1
ATOM 4942 C CA . GLU B 1 254 ? 154.349 45.958 34.837 1.00 30.92 279 GLU B CA 1
ATOM 4943 C C . GLU B 1 254 ? 155.137 45.234 35.921 1.00 27.86 279 GLU B C 1
ATOM 4944 O O . GLU B 1 254 ? 155.902 44.311 35.611 1.00 29.45 279 GLU B O 1
ATOM 4950 N N . LEU B 1 255 ? 154.968 45.626 37.183 1.00 25.14 280 LEU B N 1
ATOM 4951 C CA . LEU B 1 255 ? 155.749 45.045 38.267 1.00 21.71 280 LEU B CA 1
ATOM 4952 C C . LEU B 1 255 ? 155.449 43.558 38.422 1.00 21.56 280 LEU B C 1
ATOM 4953 O O . LEU B 1 255 ? 154.287 43.148 38.485 1.00 26.84 280 LEU B O 1
ATOM 4958 N N . HIS B 1 256 ? 156.512 42.752 38.470 1.00 21.22 281 HIS B N 1
ATOM 4959 C CA . HIS B 1 256 ? 156.502 41.300 38.657 1.00 18.22 281 HIS B CA 1
ATOM 4960 C C . HIS B 1 256 ? 155.791 40.548 37.539 1.00 16.78 281 HIS B C 1
ATOM 4961 O O . HIS B 1 256 ? 155.638 39.326 37.643 1.00 16.34 281 HIS B O 1
ATOM 4968 N N . LYS B 1 257 ? 155.369 41.220 36.472 1.00 16.20 282 LYS B N 1
ATOM 4969 C CA . LYS B 1 257 ? 154.627 40.552 35.413 1.00 16.81 282 LYS B CA 1
ATOM 4970 C C . LYS B 1 257 ? 155.529 39.618 34.618 1.00 17.26 282 LYS B C 1
ATOM 4971 O O . LYS B 1 257 ? 156.710 39.900 34.397 1.00 17.23 282 LYS B O 1
ATOM 4977 N N . VAL B 1 258 ? 154.954 38.502 34.182 1.00 18.78 283 VAL B N 1
ATOM 4978 C CA . VAL B 1 258 ? 155.633 37.522 33.345 1.00 19.12 283 VAL B CA 1
ATOM 4979 C C . VAL B 1 258 ? 154.741 37.228 32.150 1.00 18.58 283 VAL B C 1
ATOM 4980 O O . VAL B 1 258 ? 153.558 36.913 32.318 1.00 21.35 283 VAL B O 1
ATOM 4984 N N . GLU B 1 259 ? 155.298 37.343 30.948 1.00 19.79 284 GLU B N 1
ATOM 4985 C CA . GLU B 1 259 ? 154.577 37.019 29.725 1.00 20.12 284 GLU B CA 1
ATOM 4986 C C . GLU B 1 259 ? 155.465 36.175 28.827 1.00 18.72 284 GLU B C 1
ATOM 4987 O O . GLU B 1 259 ? 156.676 36.402 28.745 1.00 18.90 284 GLU B O 1
ATOM 4993 N N . GLY B 1 260 ? 154.860 35.201 28.160 1.00 15.88 285 GLY B N 1
ATOM 4994 C CA . GLY B 1 260 ? 155.621 34.335 27.285 1.00 15.26 285 GLY B CA 1
ATOM 4995 C C . GLY B 1 260 ? 154.715 33.378 26.544 1.00 19.11 285 GLY B C 1
ATOM 4996 O O . GLY B 1 260 ? 153.491 33.528 26.537 1.00 18.55 285 GLY B O 1
ATOM 4997 N N . HIS B 1 261 ? 155.338 32.381 25.921 1.00 18.08 286 HIS B N 1
ATOM 4998 C CA . HIS B 1 261 ? 154.607 31.438 25.086 1.00 16.97 286 HIS B CA 1
ATOM 4999 C C . HIS B 1 261 ? 155.391 30.137 24.991 1.00 19.09 286 HIS B C 1
ATOM 5000 O O . HIS B 1 261 ? 156.526 30.031 25.462 1.00 23.40 286 HIS B O 1
ATOM 5007 N N . ILE B 1 262 ? 154.760 29.144 24.368 1.00 16.96 287 ILE B N 1
ATOM 5008 C CA . ILE B 1 262 ? 155.370 27.850 24.088 1.00 16.53 287 ILE B CA 1
ATOM 5009 C C . ILE B 1 262 ? 155.266 27.596 22.591 1.00 19.98 287 ILE B C 1
ATOM 5010 O O . ILE B 1 262 ? 154.183 27.730 22.009 1.00 24.23 287 ILE B O 1
ATOM 5015 N N . GLN B 1 263 ? 156.386 27.230 21.973 1.00 23.63 288 GLN B N 1
ATOM 5016 C CA . GLN B 1 263 ? 156.447 26.961 20.545 1.00 26.18 288 GLN B CA 1
ATOM 5017 C C . GLN B 1 263 ? 157.110 25.608 20.320 1.00 25.45 288 GLN B C 1
ATOM 5018 O O . GLN B 1 263 ? 157.747 25.048 21.216 1.00 24.96 288 GLN B O 1
ATOM 5024 N N . ASP B 1 264 ? 156.961 25.083 19.108 1.00 26.64 289 ASP B N 1
ATOM 5025 C CA . ASP B 1 264 ? 157.492 23.775 18.762 1.00 27.29 289 ASP B CA 1
ATOM 5026 C C . ASP B 1 264 ? 158.785 23.932 17.955 1.00 30.84 289 ASP B C 1
ATOM 5027 O O . ASP B 1 264 ? 159.466 24.961 18.042 1.00 32.27 289 ASP B O 1
ATOM 5032 N N . LYS B 1 265 ? 159.128 22.909 17.166 1.00 32.11 290 LYS B N 1
ATOM 5033 C CA . LYS B 1 265 ? 160.359 22.942 16.379 1.00 28.61 290 LYS B CA 1
ATOM 5034 C C . LYS B 1 265 ? 160.380 24.123 15.418 1.00 29.61 290 LYS B C 1
ATOM 5035 O O . LYS B 1 265 ? 161.404 24.803 15.278 1.00 34.51 290 LYS B O 1
ATOM 5041 N N . ASN B 1 266 ? 159.259 24.384 14.746 1.00 31.16 291 ASN B N 1
ATOM 5042 C CA . ASN B 1 266 ? 159.203 25.339 13.647 1.00 32.85 291 ASN B CA 1
ATOM 5043 C C . ASN B 1 266 ? 158.648 26.695 14.074 1.00 33.74 291 ASN B C 1
ATOM 5044 O O . ASN B 1 266 ? 158.046 27.402 13.258 1.00 38.35 291 ASN B O 1
ATOM 5049 N N . LYS B 1 267 ? 158.838 27.066 15.341 1.00 30.21 292 LYS B N 1
ATOM 5050 C CA . LYS B 1 267 ? 158.509 28.391 15.867 1.00 29.21 292 LYS B CA 1
ATOM 5051 C C . LYS B 1 267 ? 157.023 28.721 15.778 1.00 27.74 292 LYS B C 1
ATOM 5052 O O . LYS B 1 267 ? 156.651 29.898 15.720 1.00 31.35 292 LYS B O 1
ATOM 5058 N N . LYS B 1 268 ? 156.156 27.713 15.776 1.00 26.66 293 LYS B N 1
ATOM 5059 C CA . LYS B 1 268 ? 154.715 27.936 15.792 1.00 24.62 293 LYS B CA 1
ATOM 5060 C C . LYS B 1 268 ? 154.236 27.995 17.238 1.00 26.95 293 LYS B C 1
ATOM 5061 O O . LYS B 1 268 ? 154.393 27.028 17.991 1.00 35.04 293 LYS B O 1
ATOM 5067 N N . LYS B 1 269 ? 153.657 29.130 17.622 1.00 26.96 294 LYS B N 1
ATOM 5068 C CA . LYS B 1 269 ? 153.191 29.314 18.990 1.00 22.91 294 LYS B CA 1
ATOM 5069 C C . LYS B 1 269 ? 152.015 28.389 19.279 1.00 24.04 294 LYS B C 1
ATOM 5070 O O . LYS B 1 269 ? 151.035 28.357 18.529 1.00 30.04 294 LYS B O 1
ATOM 5076 N N . LEU B 1 270 ? 152.115 27.634 20.376 1.00 22.67 295 LEU B N 1
ATOM 5077 C CA . LEU B 1 270 ? 151.087 26.678 20.762 1.00 21.52 295 LEU B CA 1
ATOM 5078 C C . LEU B 1 270 ? 150.274 27.104 21.974 1.00 25.76 295 LEU B C 1
ATOM 5079 O O . LEU B 1 270 ? 149.134 26.652 22.119 1.00 27.94 295 LEU B O 1
ATOM 5084 N N . PHE B 1 271 ? 150.823 27.957 22.838 1.00 19.95 296 PHE B N 1
ATOM 5085 C CA . PHE B 1 271 ? 150.217 28.221 24.136 1.00 17.85 296 PHE B CA 1
ATOM 5086 C C . PHE B 1 271 ? 150.825 29.472 24.755 1.00 17.90 296 PHE B C 1
ATOM 5087 O O . PHE B 1 271 ? 152.050 29.620 24.780 1.00 17.11 296 PHE B O 1
ATOM 5095 N N . MET B 1 272 ? 149.988 30.376 25.253 1.00 19.73 297 MET B N 1
ATOM 5096 C CA . MET B 1 272 ? 150.445 31.633 25.830 1.00 18.02 297 MET B CA 1
ATOM 5097 C C . MET B 1 272 ? 150.550 31.513 27.343 1.00 19.01 297 MET B C 1
ATOM 5098 O O . MET B 1 272 ? 149.698 30.896 27.986 1.00 22.12 297 MET B O 1
ATOM 5103 N N . ILE B 1 273 ? 151.600 32.106 27.905 1.00 20.43 298 ILE B N 1
ATOM 5104 C CA . ILE B 1 273 ? 151.841 32.101 29.342 1.00 17.71 298 ILE B CA 1
ATOM 5105 C C . ILE B 1 273 ? 151.793 33.537 29.843 1.00 19.50 298 ILE B C 1
ATOM 5106 O O . ILE B 1 273 ? 152.362 34.439 29.218 1.00 20.99 298 ILE B O 1
ATOM 5111 N N . TYR B 1 274 ? 151.113 33.747 30.968 1.00 16.89 299 TYR B N 1
ATOM 5112 C CA . TYR B 1 274 ? 151.054 35.064 31.584 1.00 12.99 299 TYR B CA 1
ATOM 5113 C C . TYR B 1 274 ? 150.824 34.906 33.079 1.00 16.12 299 TYR B C 1
ATOM 5114 O O . TYR B 1 274 ? 150.450 33.834 33.562 1.00 16.87 299 TYR B O 1
ATOM 5123 N N . GLY B 1 275 ? 151.052 35.990 33.804 1.00 15.18 300 GLY B N 1
ATOM 5124 C CA . GLY B 1 275 ? 150.879 36.007 35.241 1.00 13.12 300 GLY B CA 1
ATOM 5125 C C . GLY B 1 275 ? 151.923 36.899 35.884 1.00 15.46 300 GLY B C 1
ATOM 5126 O O . GLY B 1 275 ? 152.477 37.787 35.244 1.00 18.59 300 GLY B O 1
ATOM 5127 N N . LYS B 1 276 ? 152.168 36.643 37.168 1.00 14.41 301 LYS B N 1
ATOM 5128 C CA . LYS B 1 276 ? 153.193 37.350 37.924 1.00 16.69 301 LYS B CA 1
ATOM 5129 C C . LYS B 1 276 ? 153.914 36.351 38.814 1.00 15.64 301 LYS B C 1
ATOM 5130 O O . LYS B 1 276 ? 153.269 35.558 39.506 1.00 19.24 301 LYS B O 1
ATOM 5136 N N . TRP B 1 277 ? 155.250 36.391 38.796 1.00 16.67 302 TRP B N 1
ATOM 5137 C CA . TRP B 1 277 ? 156.038 35.415 39.542 1.00 15.52 302 TRP B CA 1
ATOM 5138 C C . TRP B 1 277 ? 155.881 35.551 41.050 1.00 14.42 302 TRP B C 1
ATOM 5139 O O . TRP B 1 277 ? 156.312 34.654 41.782 1.00 17.97 302 TRP B O 1
ATOM 5150 N N . THR B 1 278 ? 155.280 36.636 41.531 1.00 16.90 303 THR B N 1
ATOM 5151 C CA . THR B 1 278 ? 154.984 36.799 42.947 1.00 16.59 303 THR B CA 1
ATOM 5152 C C . THR B 1 278 ? 153.598 36.294 43.320 1.00 20.33 303 THR B C 1
ATOM 5153 O O . THR B 1 278 ? 153.236 36.340 44.500 1.00 22.04 303 THR B O 1
ATOM 5157 N N . GLU B 1 279 ? 152.819 35.810 42.353 1.00 19.80 304 GLU B N 1
ATOM 5158 C CA . GLU B 1 279 ? 151.418 35.503 42.605 1.00 19.65 304 GLU B CA 1
ATOM 5159 C C . GLU B 1 279 ? 150.984 34.194 41.957 1.00 16.77 304 GLU B C 1
ATOM 5160 O O . GLU B 1 279 ? 150.733 33.206 42.655 1.00 18.56 304 GLU B O 1
ATOM 5166 N N . CYS B 1 280 ? 150.882 34.172 40.631 1.00 14.05 305 CYS B N 1
ATOM 5167 C CA . CYS B 1 280 ? 150.366 32.999 39.937 1.00 14.67 305 CYS B CA 1
ATOM 5168 C C . CYS B 1 280 ? 150.806 33.043 38.481 1.00 14.56 305 CYS B C 1
ATOM 5169 O O . CYS B 1 280 ? 151.372 34.031 38.008 1.00 20.76 305 CYS B O 1
ATOM 5172 N N . LEU B 1 281 ? 150.524 31.950 37.773 1.00 13.74 306 LEU B N 1
ATOM 5173 C CA . LEU B 1 281 ? 150.874 31.813 36.364 1.00 14.09 306 LEU B CA 1
ATOM 5174 C C . LEU B 1 281 ? 149.750 31.069 35.661 1.00 15.22 306 LEU B C 1
ATOM 5175 O O . LEU B 1 281 ? 149.384 29.964 36.073 1.00 17.24 306 LEU B O 1
ATOM 5180 N N . TRP B 1 282 ? 149.204 31.669 34.608 1.00 15.55 307 TRP B N 1
ATOM 5181 C CA . TRP B 1 282 ? 148.097 31.097 33.855 1.00 14.16 307 TRP B CA 1
ATOM 5182 C C . TRP B 1 282 ? 148.507 30.886 32.403 1.00 15.13 307 TRP B C 1
ATOM 5183 O O . TRP B 1 282 ? 149.597 31.276 31.975 1.00 20.94 307 TRP B O 1
ATOM 5194 N N . GLY B 1 283 ? 147.612 30.264 31.641 1.00 13.96 308 GLY B N 1
ATOM 5195 C CA . GLY B 1 283 ? 147.891 29.977 30.247 1.00 12.94 308 GLY B CA 1
ATOM 5196 C C . GLY B 1 283 ? 146.625 29.761 29.458 1.00 15.77 308 GLY B C 1
ATOM 5197 O O . GLY B 1 283 ? 145.590 29.364 30.004 1.00 17.75 308 GLY B O 1
ATOM 5198 N N . ILE B 1 284 ? 146.712 30.012 28.150 1.00 16.66 309 ILE B N 1
ATOM 5199 C CA . ILE B 1 284 ? 145.565 29.893 27.256 1.00 16.54 309 ILE B CA 1
ATOM 5200 C C . ILE B 1 284 ? 146.059 29.771 25.818 1.00 18.26 309 ILE B C 1
ATOM 5201 O O . ILE B 1 284 ? 147.237 30.016 25.533 1.00 17.62 309 ILE B O 1
ATOM 5206 N N . ASP B 1 285 ? 145.167 29.388 24.905 1.00 17.12 310 ASP B N 1
ATOM 5207 C CA . ASP B 1 285 ? 145.534 29.225 23.509 1.00 18.47 310 ASP B CA 1
ATOM 5208 C C . ASP B 1 285 ? 145.822 30.584 22.868 1.00 23.55 310 ASP B C 1
ATOM 5209 O O . ASP B 1 285 ? 145.365 31.621 23.355 1.00 25.71 310 ASP B O 1
ATOM 5214 N N . PRO B 1 286 ? 146.595 30.602 21.773 1.00 24.50 311 PRO B N 1
ATOM 5215 C CA . PRO B 1 286 ? 146.963 31.893 21.162 1.00 21.92 311 PRO B CA 1
ATOM 5216 C C . PRO B 1 286 ? 145.779 32.720 20.690 1.00 24.80 311 PRO B C 1
ATOM 5217 O O . PRO B 1 286 ? 145.784 33.946 20.861 1.00 21.64 311 PRO B O 1
ATOM 5221 N N . VAL B 1 287 ? 144.766 32.089 20.091 1.00 27.40 312 VAL B N 1
ATOM 5222 C CA . VAL B 1 287 ? 143.641 32.842 19.539 1.00 25.90 312 VAL B CA 1
ATOM 5223 C C . VAL B 1 287 ? 142.874 33.547 20.651 1.00 24.85 312 VAL B C 1
ATOM 5224 O O . VAL B 1 287 ? 142.590 34.748 20.570 1.00 27.63 312 VAL B O 1
ATOM 5228 N N . SER B 1 288 ? 142.527 32.808 21.708 1.00 24.02 313 SER B N 1
ATOM 5229 C CA . SER B 1 288 ? 141.809 33.410 22.826 1.00 25.27 313 SER B CA 1
ATOM 5230 C C . SER B 1 288 ? 142.645 34.479 23.517 1.00 25.32 313 SER B C 1
ATOM 5231 O O . SER B 1 288 ? 142.093 35.435 24.075 1.00 27.88 313 SER B O 1
ATOM 5234 N N . TYR B 1 289 ? 143.971 34.340 23.487 1.00 25.42 314 TYR B N 1
ATOM 5235 C CA . TYR B 1 289 ? 144.838 35.326 24.123 1.00 24.98 314 TYR B CA 1
ATOM 5236 C C . TYR B 1 289 ? 144.810 36.651 23.369 1.00 28.47 314 TYR B C 1
ATOM 5237 O O . TYR B 1 289 ? 144.652 37.717 23.973 1.00 32.90 314 TYR B O 1
ATOM 5246 N N . GLU B 1 290 ? 144.953 36.602 22.042 1.00 29.93 315 GLU B N 1
ATOM 5247 C CA . GLU B 1 290 ? 144.954 37.832 21.255 1.00 33.40 315 GLU B CA 1
ATOM 5248 C C . GLU B 1 290 ? 143.583 38.495 21.236 1.00 33.50 315 GLU B C 1
ATOM 5249 O O . GLU B 1 290 ? 143.495 39.728 21.219 1.00 35.72 315 GLU B O 1
ATOM 5255 N N . SER B 1 291 ? 142.509 37.702 21.239 1.00 28.98 316 SER B N 1
ATOM 5256 C CA . SER B 1 291 ? 141.172 38.275 21.335 1.00 29.65 316 SER B CA 1
ATOM 5257 C C . SER B 1 291 ? 140.997 39.054 22.629 1.00 32.84 316 SER B C 1
ATOM 5258 O O . SER B 1 291 ? 140.295 40.072 22.652 1.00 39.32 316 SER B O 1
ATOM 5261 N N . PHE B 1 292 ? 141.633 38.599 23.711 1.00 31.48 317 PHE B N 1
ATOM 5262 C CA . PHE B 1 292 ? 141.558 39.326 24.973 1.00 28.63 317 PHE B CA 1
ATOM 5263 C C . PHE B 1 292 ? 142.433 40.572 24.943 1.00 31.04 317 PHE B C 1
ATOM 5264 O O . PHE B 1 292 ? 142.017 41.640 25.407 1.00 34.09 317 PHE B O 1
ATOM 5272 N N . LYS B 1 293 ? 143.652 40.456 24.406 1.00 34.85 318 LYS B N 1
ATOM 5273 C CA . LYS B 1 293 ? 144.558 41.600 24.375 1.00 34.61 318 LYS B CA 1
ATOM 5274 C C . LYS B 1 293 ? 144.039 42.707 23.467 1.00 40.38 318 LYS B C 1
ATOM 5275 O O . LYS B 1 293 ? 144.373 43.880 23.673 1.00 40.20 318 LYS B O 1
ATOM 5281 N N . LYS B 1 294 ? 143.233 42.361 22.459 1.00 36.92 319 LYS B N 1
ATOM 5282 C CA . LYS B 1 294 ? 142.582 43.383 21.646 1.00 37.18 319 LYS B CA 1
ATOM 5283 C C . LYS B 1 294 ? 141.663 44.249 22.499 1.00 40.56 319 LYS B C 1
ATOM 5284 O O . LYS B 1 294 ? 141.756 45.482 22.482 1.00 43.63 319 LYS B O 1
ATOM 5290 N N . GLN B 1 295 ? 140.766 43.613 23.258 1.00 39.32 320 GLN B N 1
ATOM 5291 C CA . GLN B 1 295 ? 139.870 44.360 24.134 1.00 40.36 320 GLN B CA 1
ATOM 5292 C C . GLN B 1 295 ? 140.633 45.076 25.239 1.00 40.01 320 GLN B C 1
ATOM 5293 O O . GLN B 1 295 ? 140.205 46.142 25.696 1.00 45.82 320 GLN B O 1
ATOM 5299 N N . GLU B 1 296 ? 141.758 44.511 25.682 1.00 39.16 321 GLU B N 1
ATOM 5300 C CA . GLU B 1 296 ? 142.522 45.137 26.756 1.00 39.66 321 GLU B CA 1
ATOM 5301 C C . GLU B 1 296 ? 143.147 46.446 26.294 1.00 41.20 321 GLU B C 1
ATOM 5302 O O . GLU B 1 296 ? 143.095 47.454 27.008 1.00 48.11 321 GLU B O 1
ATOM 5308 N N . ARG B 1 297 ? 143.740 46.453 25.095 1.00 44.54 322 ARG B N 1
ATOM 5309 C CA . ARG B 1 297 ? 144.362 47.666 24.575 1.00 44.65 322 ARG B CA 1
ATOM 5310 C C . ARG B 1 297 ? 143.364 48.806 24.420 1.00 47.44 322 ARG B C 1
ATOM 5311 O O . ARG B 1 297 ? 143.770 49.974 24.408 1.00 52.53 322 ARG B O 1
ATOM 5319 N N . ARG B 1 298 ? 142.072 48.499 24.294 1.00 42.53 323 ARG B N 1
ATOM 5320 C CA . ARG B 1 298 ? 141.062 49.546 24.388 1.00 41.37 323 ARG B CA 1
ATOM 5321 C C . ARG B 1 298 ? 140.952 50.068 25.814 1.00 45.33 323 ARG B C 1
ATOM 5322 O O . ARG B 1 298 ? 140.769 51.272 26.030 1.00 51.11 323 ARG B O 1
ATOM 5330 N N . GLY B 1 299 ? 141.072 49.176 26.799 1.00 42.40 324 GLY B N 1
ATOM 5331 C CA . GLY B 1 299 ? 140.874 49.571 28.182 1.00 40.94 324 GLY B CA 1
ATOM 5332 C C . GLY B 1 299 ? 141.988 50.433 28.739 1.00 45.46 324 GLY B C 1
ATOM 5333 O O . GLY B 1 299 ? 141.732 51.328 29.550 1.00 48.40 324 GLY B O 1
ATOM 5334 N N . ASP B 1 300 ? 143.233 50.185 28.327 1.00 46.03 325 ASP B N 1
ATOM 5335 C CA . ASP B 1 300 ? 144.325 50.983 28.871 1.00 55.02 325 ASP B CA 1
ATOM 5336 C C . ASP B 1 300 ? 144.370 52.395 28.303 1.00 54.34 325 ASP B C 1
ATOM 5337 O O . ASP B 1 300 ? 145.238 53.174 28.711 1.00 53.72 325 ASP B O 1
ATOM 5342 N N . HIS B 1 301 ? 143.469 52.745 27.382 1.00 52.89 326 HIS B N 1
ATOM 5343 C CA . HIS B 1 301 ? 143.268 54.154 27.062 1.00 52.18 326 HIS B CA 1
ATOM 5344 C C . HIS B 1 301 ? 142.644 54.886 28.244 1.00 51.83 326 HIS B C 1
ATOM 5345 O O . HIS B 1 301 ? 143.005 56.032 28.535 1.00 52.23 326 HIS B O 1
ATOM 5352 N N . LEU B 1 302 ? 141.707 54.232 28.937 1.00 51.73 327 LEU B N 1
ATOM 5353 C CA . LEU B 1 302 ? 141.193 54.772 30.192 1.00 53.94 327 LEU B CA 1
ATOM 5354 C C . LEU B 1 302 ? 142.294 54.855 31.242 1.00 60.60 327 LEU B C 1
ATOM 5355 O O . LEU B 1 302 ? 142.335 55.798 32.040 1.00 64.16 327 LEU B O 1
ATOM 5360 N N . ARG B 1 303 ? 143.195 53.872 31.252 1.00 59.54 328 ARG B N 1
ATOM 5361 C CA . ARG B 1 303 ? 144.236 53.792 32.271 1.00 58.34 328 ARG B CA 1
ATOM 5362 C C . ARG B 1 303 ? 145.333 54.827 32.042 1.00 62.64 328 ARG B C 1
ATOM 5363 O O . ARG B 1 303 ? 145.739 55.525 32.978 1.00 67.13 328 ARG B O 1
ATOM 5371 N N . LYS B 1 304 ? 145.823 54.945 30.807 1.00 63.08 329 LYS B N 1
ATOM 5372 C CA . LYS B 1 304 ? 146.887 55.898 30.517 1.00 65.12 329 LYS B CA 1
ATOM 5373 C C . LYS B 1 304 ? 146.409 57.342 30.536 1.00 70.55 329 LYS B C 1
ATOM 5374 O O . LYS B 1 304 ? 147.229 58.246 30.340 1.00 73.14 329 LYS B O 1
ATOM 5380 N N . ALA B 1 305 ? 145.117 57.586 30.768 1.00 72.83 330 ALA B N 1
ATOM 5381 C CA . ALA B 1 305 ? 144.631 58.958 30.835 1.00 68.01 330 ALA B CA 1
ATOM 5382 C C . ALA B 1 305 ? 144.774 59.537 32.238 1.00 72.63 330 ALA B C 1
ATOM 5383 O O . ALA B 1 305 ? 144.863 60.760 32.393 1.00 69.53 330 ALA B O 1
ATOM 5385 N N . LYS B 1 306 ? 144.777 58.685 33.268 1.00 73.55 331 LYS B N 1
ATOM 5386 C CA . LYS B 1 306 ? 145.008 59.159 34.628 1.00 75.24 331 LYS B CA 1
ATOM 5387 C C . LYS B 1 306 ? 146.492 59.363 34.910 1.00 76.91 331 LYS B C 1
ATOM 5388 O O . LYS B 1 306 ? 146.849 60.257 35.686 1.00 81.58 331 LYS B O 1
ATOM 5394 N N . LEU B 1 307 ? 147.348 58.558 34.273 1.00 72.92 332 LEU B N 1
ATOM 5395 C CA . LEU B 1 307 ? 148.820 58.579 34.369 1.00 72.58 332 LEU B CA 1
ATOM 5396 C C . LEU B 1 307 ? 149.429 59.399 35.518 1.00 77.56 332 LEU B C 1
ATOM 5397 O O . LEU B 1 307 ? 149.501 60.628 35.477 1.00 77.15 332 LEU B O 1
ATOM 5402 N N . ASP B 1 317 ? 167.191 60.726 41.435 1.00 52.53 342 ASP B N 1
ATOM 5403 C CA . ASP B 1 317 ? 168.035 61.388 42.424 1.00 58.36 342 ASP B CA 1
ATOM 5404 C C . ASP B 1 317 ? 168.848 60.383 43.243 1.00 58.28 342 ASP B C 1
ATOM 5405 O O . ASP B 1 317 ? 169.939 59.977 42.838 1.00 62.24 342 ASP B O 1
ATOM 5410 N N . VAL B 1 318 ? 168.311 59.983 44.394 1.00 54.94 343 VAL B N 1
ATOM 5411 C CA . VAL B 1 318 ? 169.019 59.097 45.310 1.00 59.14 343 VAL B CA 1
ATOM 5412 C C . VAL B 1 318 ? 168.069 58.012 45.806 1.00 55.28 343 VAL B C 1
ATOM 5413 O O . VAL B 1 318 ? 168.499 57.007 46.389 1.00 49.75 343 VAL B O 1
ATOM 5417 N N . ALA B 1 319 ? 166.773 58.200 45.563 1.00 55.12 344 ALA B N 1
ATOM 5418 C CA . ALA B 1 319 ? 165.735 57.292 46.031 1.00 46.49 344 ALA B CA 1
ATOM 5419 C C . ALA B 1 319 ? 165.167 56.475 44.873 1.00 55.78 344 ALA B C 1
ATOM 5420 O O . ALA B 1 319 ? 164.941 57.001 43.778 1.00 53.70 344 ALA B O 1
ATOM 5422 N N . ASP B 1 320 ? 164.929 55.181 45.128 1.00 44.12 345 ASP B N 1
ATOM 5423 C CA . ASP B 1 320 ? 164.364 54.249 44.145 1.00 39.61 345 ASP B CA 1
ATOM 5424 C C . ASP B 1 320 ? 163.238 53.487 44.851 1.00 37.01 345 ASP B C 1
ATOM 5425 O O . ASP B 1 320 ? 163.311 52.276 45.066 1.00 38.60 345 ASP B O 1
ATOM 5430 N N . ASP B 1 321 ? 162.192 54.223 45.218 1.00 46.39 346 ASP B N 1
ATOM 5431 C CA . ASP B 1 321 ? 161.152 53.703 46.090 1.00 43.97 346 ASP B CA 1
ATOM 5432 C C . ASP B 1 321 ? 160.209 52.753 45.351 1.00 43.34 346 ASP B C 1
ATOM 5433 O O . ASP B 1 321 ? 159.959 52.885 44.146 1.00 46.05 346 ASP B O 1
ATOM 5438 N N . VAL B 1 322 ? 159.687 51.789 46.102 1.00 44.70 347 VAL B N 1
ATOM 5439 C CA . VAL B 1 322 ? 158.871 50.706 45.535 1.00 45.98 347 VAL B CA 1
ATOM 5440 C C . VAL B 1 322 ? 157.573 51.283 44.992 1.00 42.23 347 VAL B C 1
ATOM 5441 O O . VAL B 1 322 ? 157.008 52.215 45.603 1.00 36.03 347 VAL B O 1
ATOM 5445 N N . PRO B 1 323 ? 157.079 50.819 43.839 1.00 48.89 348 PRO B N 1
ATOM 5446 C CA . PRO B 1 323 ? 155.777 51.287 43.351 1.00 49.15 348 PRO B CA 1
ATOM 5447 C C . PRO B 1 323 ? 154.652 50.893 44.299 1.00 50.38 348 PRO B C 1
ATOM 5448 O O . PRO B 1 323 ? 154.744 49.905 45.033 1.00 49.55 348 PRO B O 1
ATOM 5452 N N . VAL B 1 324 ? 153.580 51.690 44.279 1.00 55.33 349 VAL B N 1
ATOM 5453 C CA . VAL B 1 324 ? 152.395 51.365 45.058 1.00 59.43 349 VAL B CA 1
ATOM 5454 C C . VAL B 1 324 ? 151.869 50.003 44.608 1.00 62.21 349 VAL B C 1
ATOM 5455 O O . VAL B 1 324 ? 152.039 49.603 43.450 1.00 65.61 349 VAL B O 1
ATOM 5459 N N . ALA B 1 325 ? 151.245 49.273 45.540 1.00 66.73 350 ALA B N 1
ATOM 5460 C CA . ALA B 1 325 ? 150.716 47.933 45.281 1.00 63.69 350 ALA B CA 1
ATOM 5461 C C . ALA B 1 325 ? 149.948 47.850 43.965 1.00 69.67 350 ALA B C 1
ATOM 5462 O O . ALA B 1 325 ? 148.832 48.369 43.854 1.00 65.54 350 ALA B O 1
ATOM 5464 N N . GLN B 1 326 ? 150.552 47.211 42.963 1.00 68.31 351 GLN B N 1
ATOM 5465 C CA . GLN B 1 326 ? 149.900 47.011 41.679 1.00 60.48 351 GLN B CA 1
ATOM 5466 C C . GLN B 1 326 ? 148.711 46.071 41.863 1.00 55.37 351 GLN B C 1
ATOM 5467 O O . GLN B 1 326 ? 148.591 45.380 42.878 1.00 62.24 351 GLN B O 1
ATOM 5473 N N . GLU B 1 327 ? 147.822 46.044 40.873 1.00 53.13 352 GLU B N 1
ATOM 5474 C CA . GLU B 1 327 ? 146.636 45.209 40.972 1.00 51.83 352 GLU B CA 1
ATOM 5475 C C . GLU B 1 327 ? 146.992 43.735 40.773 1.00 46.51 352 GLU B C 1
ATOM 5476 O O . GLU B 1 327 ? 148.094 43.375 40.340 1.00 49.69 352 GLU B O 1
ATOM 5482 N N . THR B 1 328 ? 146.033 42.870 41.094 1.00 45.33 353 THR B N 1
ATOM 5483 C CA . THR B 1 328 ? 146.225 41.435 40.965 1.00 40.62 353 THR B CA 1
ATOM 5484 C C . THR B 1 328 ? 146.104 41.014 39.501 1.00 36.96 353 THR B C 1
ATOM 5485 O O . THR B 1 328 ? 145.676 41.781 38.635 1.00 41.23 353 THR B O 1
ATOM 5489 N N . VAL B 1 329 ? 146.492 39.768 39.232 1.00 29.48 354 VAL B N 1
ATOM 5490 C CA . VAL B 1 329 ? 146.487 39.253 37.868 1.00 29.47 354 VAL B CA 1
ATOM 5491 C C . VAL B 1 329 ? 145.054 39.145 37.365 1.00 28.73 354 VAL B C 1
ATOM 5492 O O . VAL B 1 329 ? 144.173 38.613 38.053 1.00 33.26 354 VAL B O 1
ATOM 5496 N N . GLN B 1 330 ? 144.813 39.655 36.160 1.00 32.42 355 GLN B N 1
ATOM 5497 C CA . GLN B 1 330 ? 143.524 39.510 35.499 1.00 29.13 355 GLN B CA 1
ATOM 5498 C C . GLN B 1 330 ? 143.533 38.213 34.699 1.00 27.23 355 GLN B C 1
ATOM 5499 O O . GLN B 1 330 ? 144.343 38.052 33.780 1.00 32.03 355 GLN B O 1
ATOM 5505 N N . VAL B 1 331 ? 142.642 37.294 35.052 1.00 21.92 356 VAL B N 1
ATOM 5506 C CA . VAL B 1 331 ? 142.615 35.965 34.452 1.00 19.67 356 VAL B CA 1
ATOM 5507 C C . VAL B 1 331 ? 141.704 35.990 33.232 1.00 18.94 356 VAL B C 1
ATOM 5508 O O . VAL B 1 331 ? 140.513 36.303 33.340 1.00 21.48 356 VAL B O 1
ATOM 5512 N N . ILE B 1 332 ? 142.262 35.659 32.076 1.00 18.34 357 ILE B N 1
ATOM 5513 C CA . ILE B 1 332 ? 141.467 35.576 30.846 1.00 16.30 357 ILE B CA 1
ATOM 5514 C C . ILE B 1 332 ? 140.519 34.385 30.949 1.00 19.67 357 ILE B C 1
ATOM 5515 O O . ILE B 1 332 ? 140.966 33.271 31.271 1.00 21.55 357 ILE B O 1
ATOM 5520 N N . PRO B 1 333 ? 139.220 34.564 30.708 1.00 18.83 358 PRO B N 1
ATOM 5521 C CA . PRO B 1 333 ? 138.292 33.428 30.789 1.00 18.51 358 PRO B CA 1
ATOM 5522 C C . PRO B 1 333 ? 138.690 32.312 29.835 1.00 18.97 358 PRO B C 1
ATOM 5523 O O . PRO B 1 333 ? 139.089 32.554 28.694 1.00 24.86 358 PRO B O 1
ATOM 5527 N N . GLY B 1 334 ? 138.577 31.079 30.318 1.00 16.04 359 GLY B N 1
ATOM 5528 C CA . GLY B 1 334 ? 139.031 29.924 29.575 1.00 15.18 359 GLY B CA 1
ATOM 5529 C C . GLY B 1 334 ? 140.499 29.599 29.734 1.00 17.00 359 GLY B C 1
ATOM 5530 O O . GLY B 1 334 ? 141.030 28.814 28.939 1.00 18.20 359 GLY B O 1
ATOM 5531 N N . SER B 1 335 ? 141.172 30.173 30.728 1.00 16.70 360 SER B N 1
ATOM 5532 C CA . SER B 1 335 ? 142.586 29.905 30.927 1.00 14.75 360 SER B CA 1
ATOM 5533 C C . SER B 1 335 ? 142.785 28.645 31.764 1.00 14.68 360 SER B C 1
ATOM 5534 O O . SER B 1 335 ? 141.861 28.134 32.403 1.00 16.33 360 SER B O 1
ATOM 5537 N N . LYS B 1 336 ? 144.018 28.148 31.753 1.00 15.30 361 LYS B N 1
ATOM 5538 C CA . LYS B 1 336 ? 144.416 26.989 32.541 1.00 13.56 361 LYS B CA 1
ATOM 5539 C C . LYS B 1 336 ? 145.393 27.446 33.615 1.00 13.23 361 LYS B C 1
ATOM 5540 O O . LYS B 1 336 ? 146.414 28.070 33.304 1.00 14.43 361 LYS B O 1
ATOM 5546 N N . LEU B 1 337 ? 145.076 27.145 34.872 1.00 12.92 362 LEU B N 1
ATOM 5547 C CA . LEU B 1 337 ? 145.967 27.485 35.973 1.00 10.36 362 LEU B CA 1
ATOM 5548 C C . LEU B 1 337 ? 147.196 26.587 35.933 1.00 13.91 362 LEU B C 1
ATOM 5549 O O . LEU B 1 337 ? 147.077 25.357 35.969 1.00 17.18 362 LEU B O 1
ATOM 5554 N N . LEU B 1 338 ? 148.375 27.198 35.853 1.00 12.55 363 LEU B N 1
ATOM 5555 C CA . LEU B 1 338 ? 149.631 26.460 35.831 1.00 12.35 363 LEU B CA 1
ATOM 5556 C C . LEU B 1 338 ? 150.287 26.374 37.201 1.00 14.07 363 LEU B C 1
ATOM 5557 O O . LEU B 1 338 ? 150.867 25.337 37.539 1.00 17.65 363 LEU B O 1
ATOM 5562 N N . TRP B 1 339 ? 150.198 27.438 37.997 1.00 14.63 364 TRP B N 1
ATOM 5563 C CA . TRP B 1 339 ? 150.821 27.488 39.311 1.00 9.73 364 TRP B CA 1
ATOM 5564 C C . TRP B 1 339 ? 150.329 28.726 40.045 1.00 10.16 364 TRP B C 1
ATOM 5565 O O . TRP B 1 339 ? 150.219 29.800 39.450 1.00 13.70 364 TRP B O 1
ATOM 5576 N N . ARG B 1 340 ? 150.021 28.562 41.329 1.00 9.70 365 ARG B N 1
ATOM 5577 C CA . ARG B 1 340 ? 149.747 29.675 42.224 1.00 11.57 365 ARG B CA 1
ATOM 5578 C C . ARG B 1 340 ? 150.661 29.544 43.434 1.00 19.04 365 ARG B C 1
ATOM 5579 O O . ARG B 1 340 ? 151.000 28.436 43.857 1.00 18.91 365 ARG B O 1
ATOM 5587 N N . ILE B 1 341 ? 151.069 30.683 43.979 1.00 14.63 366 ILE B N 1
ATOM 5588 C CA . ILE B 1 341 ? 152.150 30.708 44.957 1.00 16.46 366 ILE B CA 1
ATOM 5589 C C . ILE B 1 341 ? 151.647 30.246 46.318 1.00 20.05 366 ILE B C 1
ATOM 5590 O O . ILE B 1 341 ? 150.470 30.400 46.665 1.00 22.41 366 ILE B O 1
ATOM 5595 N N . ASN B 1 342 ? 152.553 29.650 47.090 1.00 25.67 367 ASN B N 1
ATOM 5596 C CA . ASN B 1 342 ? 152.287 29.380 48.495 1.00 25.16 367 ASN B CA 1
ATOM 5597 C C . ASN B 1 342 ? 152.263 30.692 49.267 1.00 26.50 367 ASN B C 1
ATOM 5598 O O . ASN B 1 342 ? 153.139 31.544 49.088 1.00 31.77 367 ASN B O 1
ATOM 5603 N N . THR B 1 343 ? 151.259 30.862 50.122 1.00 25.34 368 THR B N 1
ATOM 5604 C CA . THR B 1 343 ? 151.196 32.044 50.968 1.00 26.98 368 THR B CA 1
ATOM 5605 C C . THR B 1 343 ? 152.154 31.878 52.141 1.00 26.09 368 THR B C 1
ATOM 5606 O O . THR B 1 343 ? 152.176 30.828 52.792 1.00 29.38 368 THR B O 1
ATOM 5610 N N . ARG B 1 344 ? 152.982 32.885 52.380 1.00 24.46 369 ARG B N 1
ATOM 5611 C CA . ARG B 1 344 ? 153.970 32.812 53.447 1.00 24.57 369 ARG B CA 1
ATOM 5612 C C . ARG B 1 344 ? 153.343 32.724 54.838 1.00 22.41 369 ARG B C 1
ATOM 5613 O O . ARG B 1 344 ? 152.233 33.203 55.067 1.00 26.85 369 ARG B O 1
ATOM 5621 N N . PRO B 1 345 ? 154.075 32.106 55.760 1.00 22.51 370 PRO B N 1
ATOM 5622 C CA . PRO B 1 345 ? 153.632 31.934 57.148 1.00 21.07 370 PRO B CA 1
ATOM 5623 C C . PRO B 1 345 ? 153.464 33.277 57.852 1.00 23.94 370 PRO B C 1
ATOM 5624 O O . PRO B 1 345 ? 154.168 34.234 57.530 1.00 27.35 370 PRO B O 1
ATOM 5628 N N . PRO B 1 346 ? 152.537 33.339 58.802 1.00 27.44 371 PRO B N 1
ATOM 5629 C CA . PRO B 1 346 ? 152.275 34.574 59.553 1.00 25.24 371 PRO B CA 1
ATOM 5630 C C . PRO B 1 346 ? 153.484 35.164 60.287 1.00 25.18 371 PRO B C 1
ATOM 5631 O O . PRO B 1 346 ? 153.500 36.370 60.531 1.00 27.66 371 PRO B O 1
ATOM 5635 N N . ASN B 1 347 ? 154.470 34.342 60.636 1.00 30.69 372 ASN B N 1
ATOM 5636 C CA . ASN B 1 347 ? 155.622 34.828 61.340 1.00 25.25 372 ASN B CA 1
ATOM 5637 C C . ASN B 1 347 ? 156.814 35.082 60.434 1.00 27.69 372 ASN B C 1
ATOM 5638 O O . ASN B 1 347 ? 157.933 35.293 60.900 1.00 28.12 372 ASN B O 1
ATOM 5643 N N . SER B 1 348 ? 156.552 35.055 59.132 1.00 25.52 373 SER B N 1
ATOM 5644 C CA . SER B 1 348 ? 157.572 35.247 58.107 1.00 22.53 373 SER B CA 1
ATOM 5645 C C . SER B 1 348 ? 158.418 36.516 58.218 1.00 22.65 373 SER B C 1
ATOM 5646 O O . SER B 1 348 ? 159.636 36.459 58.049 1.00 25.40 373 SER B O 1
ATOM 5649 N N . ALA B 1 349 ? 157.792 37.659 58.486 1.00 26.26 374 ALA B N 1
ATOM 5650 C CA . ALA B 1 349 ? 158.556 38.887 58.564 1.00 26.30 374 ALA B CA 1
ATOM 5651 C C . ALA B 1 349 ? 159.421 38.948 59.778 1.00 26.98 374 ALA B C 1
ATOM 5652 O O . ALA B 1 349 ? 160.332 39.708 59.827 1.00 29.32 374 ALA B O 1
ATOM 5654 N N . GLN B 1 350 ? 159.100 38.129 60.750 1.00 27.58 375 GLN B N 1
ATOM 5655 C CA . GLN B 1 350 ? 159.819 38.037 61.980 1.00 28.24 375 GLN B CA 1
ATOM 5656 C C . GLN B 1 350 ? 160.943 37.056 61.854 1.00 31.74 375 GLN B C 1
ATOM 5657 O O . GLN B 1 350 ? 161.689 36.857 62.774 1.00 32.79 375 GLN B O 1
ATOM 5663 N N . MET B 1 351 ? 161.067 36.422 60.706 1.00 28.66 376 MET B N 1
ATOM 5664 C CA . MET B 1 351 ? 162.193 35.523 60.478 1.00 23.52 376 MET B CA 1
ATOM 5665 C C . MET B 1 351 ? 162.776 35.769 59.082 1.00 21.80 376 MET B C 1
ATOM 5666 O O . MET B 1 351 ? 162.878 34.875 58.246 1.00 21.79 376 MET B O 1
ATOM 5671 N N . TYR B 1 352 ? 163.169 37.021 58.831 1.00 19.03 377 TYR B N 1
ATOM 5672 C CA . TYR B 1 352 ? 163.886 37.411 57.615 1.00 14.98 377 TYR B CA 1
ATOM 5673 C C . TYR B 1 352 ? 163.088 37.105 56.349 1.00 15.67 377 TYR B C 1
ATOM 5674 O O . TYR B 1 352 ? 163.667 36.842 55.292 1.00 20.37 377 TYR B O 1
ATOM 5683 N N . ASN B 1 353 ? 161.757 37.138 56.454 1.00 18.46 378 ASN B N 1
ATOM 5684 C CA . ASN B 1 353 ? 160.851 36.872 55.334 1.00 16.99 378 ASN B CA 1
ATOM 5685 C C . ASN B 1 353 ? 161.025 35.461 54.775 1.00 17.03 378 ASN B C 1
ATOM 5686 O O . ASN B 1 353 ? 160.846 35.231 53.577 1.00 15.51 378 ASN B O 1
ATOM 5691 N N . PHE B 1 354 ? 161.367 34.506 55.636 1.00 18.38 379 PHE B N 1
ATOM 5692 C CA . PHE B 1 354 ? 161.500 33.122 55.206 1.00 16.79 379 PHE B CA 1
ATOM 5693 C C . PHE B 1 354 ? 160.135 32.516 54.900 1.00 17.48 379 PHE B C 1
ATOM 5694 O O . PHE B 1 354 ? 159.119 32.882 55.496 1.00 20.69 379 PHE B O 1
ATOM 5702 N N . THR B 1 355 ? 160.121 31.577 53.957 1.00 15.41 380 THR B N 1
ATOM 5703 C CA . THR B 1 355 ? 158.956 30.730 53.768 1.00 15.47 380 THR B CA 1
ATOM 5704 C C . THR B 1 355 ? 158.978 29.604 54.799 1.00 14.09 380 THR B C 1
ATOM 5705 O O . THR B 1 355 ? 159.938 29.442 55.553 1.00 15.57 380 THR B O 1
ATOM 5709 N N . SER B 1 356 ? 157.901 28.816 54.830 1.00 16.46 381 SER B N 1
ATOM 5710 C CA . SER B 1 356 ? 157.893 27.635 55.688 1.00 18.59 381 SER B CA 1
ATOM 5711 C C . SER B 1 356 ? 158.974 26.646 55.273 1.00 16.55 381 SER B C 1
ATOM 5712 O O . SER B 1 356 ? 159.521 25.927 56.117 1.00 15.51 381 SER B O 1
ATOM 5715 N N . PHE B 1 357 ? 159.298 26.605 53.979 1.00 17.16 382 PHE B N 1
ATOM 5716 C CA . PHE B 1 357 ? 160.344 25.717 53.488 1.00 13.74 382 PHE B CA 1
ATOM 5717 C C . PHE B 1 357 ? 161.730 26.198 53.901 1.00 14.74 382 PHE B C 1
ATOM 5718 O O . PHE B 1 357 ? 162.641 25.381 54.079 1.00 16.50 382 PHE B O 1
ATOM 5726 N N . THR B 1 358 ? 161.904 27.510 54.078 1.00 13.72 383 THR B N 1
ATOM 5727 C CA . THR B 1 358 ? 163.229 28.061 54.342 1.00 10.29 383 THR B CA 1
ATOM 5728 C C . THR B 1 358 ? 163.677 27.840 55.784 1.00 15.77 383 THR B C 1
ATOM 5729 O O . THR B 1 358 ? 164.876 27.664 56.031 1.00 18.77 383 THR B O 1
ATOM 5733 N N . VAL B 1 359 ? 162.748 27.846 56.745 1.00 14.87 384 VAL B N 1
ATOM 5734 C CA . VAL B 1 359 ? 163.146 27.663 58.140 1.00 13.93 384 VAL B CA 1
ATOM 5735 C C . VAL B 1 359 ? 163.665 26.253 58.378 1.00 17.08 384 VAL B C 1
ATOM 5736 O O . VAL B 1 359 ? 164.505 26.035 59.260 1.00 24.19 384 VAL B O 1
ATOM 5740 N N . SER B 1 360 ? 163.178 25.276 57.611 1.00 16.52 385 SER B N 1
ATOM 5741 C CA . SER B 1 360 ? 163.581 23.888 57.795 1.00 15.71 385 SER B CA 1
ATOM 5742 C C . SER B 1 360 ? 164.967 23.591 57.242 1.00 14.84 385 SER B C 1
ATOM 5743 O O . SER B 1 360 ? 165.545 22.556 57.587 1.00 21.65 385 SER B O 1
ATOM 5746 N N . LEU B 1 361 ? 165.515 24.480 56.412 1.00 16.19 386 LEU B N 1
ATOM 5747 C CA . LEU B 1 361 ? 166.735 24.154 55.681 1.00 14.99 386 LEU B CA 1
ATOM 5748 C C . LEU B 1 361 ? 167.933 24.010 56.614 1.00 14.28 386 LEU B C 1
ATOM 5749 O O . LEU B 1 361 ? 168.708 23.055 56.495 1.00 15.65 386 LEU B O 1
ATOM 5754 N N . ASN B 1 362 ? 168.108 24.948 57.544 1.00 16.20 387 ASN B N 1
ATOM 5755 C CA . ASN B 1 362 ? 169.267 24.947 58.427 1.00 17.56 387 ASN B CA 1
ATOM 5756 C C . ASN B 1 362 ? 168.988 24.295 59.778 1.00 20.93 387 ASN B C 1
ATOM 5757 O O . ASN B 1 362 ? 169.787 24.451 60.707 1.00 19.72 387 ASN B O 1
ATOM 5762 N N . GLU B 1 363 ? 167.882 23.570 59.913 1.00 19.02 388 GLU B N 1
ATOM 5763 C CA . GLU B 1 363 ? 167.611 22.879 61.165 1.00 22.14 388 GLU B CA 1
ATOM 5764 C C . GLU B 1 363 ? 168.503 21.651 61.287 1.00 23.56 388 GLU B C 1
ATOM 5765 O O . GLU B 1 363 ? 168.733 20.930 60.313 1.00 29.57 388 GLU B O 1
ATOM 5771 N N . LEU B 1 364 ? 169.014 21.423 62.490 1.00 28.43 389 LEU B N 1
ATOM 5772 C CA . LEU B 1 364 ? 169.885 20.289 62.782 1.00 27.17 389 LEU B CA 1
ATOM 5773 C C . LEU B 1 364 ? 169.078 19.295 63.613 1.00 33.36 389 LEU B C 1
ATOM 5774 O O . LEU B 1 364 ? 169.055 19.366 64.843 1.00 35.67 389 LEU B O 1
ATOM 5779 N N . GLU B 1 365 ? 168.405 18.374 62.926 1.00 38.08 390 GLU B N 1
ATOM 5780 C CA . GLU B 1 365 ? 167.659 17.324 63.606 1.00 44.15 390 GLU B CA 1
ATOM 5781 C C . GLU B 1 365 ? 168.593 16.527 64.511 1.00 56.50 390 GLU B C 1
ATOM 5782 O O . GLU B 1 365 ? 169.787 16.384 64.234 1.00 56.04 390 GLU B O 1
ATOM 5788 N N . THR B 1 366 ? 168.034 16.004 65.607 1.00 64.83 391 THR B N 1
ATOM 5789 C CA . THR B 1 366 ? 168.863 15.477 66.690 1.00 67.78 391 THR B CA 1
ATOM 5790 C C . THR B 1 366 ? 169.764 14.334 66.234 1.00 66.10 391 THR B C 1
ATOM 5791 O O . THR B 1 366 ? 170.824 14.110 66.829 1.00 67.53 391 THR B O 1
ATOM 5795 N N . GLY B 1 367 ? 169.374 13.608 65.190 1.00 63.72 392 GLY B N 1
ATOM 5796 C CA . GLY B 1 367 ? 170.197 12.521 64.697 1.00 61.38 392 GLY B CA 1
ATOM 5797 C C . GLY B 1 367 ? 170.803 12.805 63.339 1.00 63.46 392 GLY B C 1
ATOM 5798 O O . GLY B 1 367 ? 170.713 11.975 62.430 1.00 65.48 392 GLY B O 1
ATOM 5799 N N . MET B 1 368 ? 171.430 13.968 63.187 1.00 60.31 393 MET B N 1
ATOM 5800 C CA . MET B 1 368 ? 171.945 14.394 61.891 1.00 45.97 393 MET B CA 1
ATOM 5801 C C . MET B 1 368 ? 173.447 14.619 61.874 1.00 42.46 393 MET B C 1
ATOM 5802 O O . MET B 1 368 ? 174.097 14.279 60.881 1.00 41.27 393 MET B O 1
ATOM 5807 N N . GLU B 1 369 ? 174.021 15.186 62.942 1.00 41.54 394 GLU B N 1
ATOM 5808 C CA . GLU B 1 369 ? 175.469 15.389 62.991 1.00 40.06 394 GLU B CA 1
ATOM 5809 C C . GLU B 1 369 ? 176.230 14.092 62.758 1.00 45.04 394 GLU B C 1
ATOM 5810 O O . GLU B 1 369 ? 177.342 14.109 62.220 1.00 50.10 394 GLU B O 1
ATOM 5816 N N . LYS B 1 370 ? 175.644 12.962 63.155 1.00 48.15 395 LYS B N 1
ATOM 5817 C CA . LYS B 1 370 ? 176.287 11.668 62.967 1.00 41.44 395 LYS B CA 1
ATOM 5818 C C . LYS B 1 370 ? 176.450 11.323 61.492 1.00 39.52 395 LYS B C 1
ATOM 5819 O O . LYS B 1 370 ? 177.446 10.699 61.110 1.00 38.52 395 LYS B O 1
ATOM 5825 N N . THR B 1 371 ? 175.499 11.730 60.649 1.00 35.66 396 THR B N 1
ATOM 5826 C CA . THR B 1 371 ? 175.507 11.350 59.242 1.00 29.68 396 THR B CA 1
ATOM 5827 C C . THR B 1 371 ? 176.018 12.443 58.315 1.00 30.52 396 THR B C 1
ATOM 5828 O O . THR B 1 371 ? 176.325 12.152 57.154 1.00 29.35 396 THR B O 1
ATOM 5832 N N . LEU B 1 372 ? 176.109 13.682 58.786 1.00 30.81 397 LEU B N 1
ATOM 5833 C CA . LEU B 1 372 ? 176.523 14.775 57.924 1.00 21.92 397 LEU B CA 1
ATOM 5834 C C . LEU B 1 372 ? 178.032 14.751 57.695 1.00 19.55 397 LEU B C 1
ATOM 5835 O O . LEU B 1 372 ? 178.796 14.345 58.575 1.00 25.68 397 LEU B O 1
ATOM 5840 N N . PRO B 1 373 ? 178.483 15.176 56.519 1.00 19.88 398 PRO B N 1
ATOM 5841 C CA . PRO B 1 373 ? 179.908 15.428 56.321 1.00 19.98 398 PRO B CA 1
ATOM 5842 C C . PRO B 1 373 ? 180.331 16.659 57.101 1.00 21.61 398 PRO B C 1
ATOM 5843 O O . PRO B 1 373 ? 179.488 17.505 57.436 1.00 21.64 398 PRO B O 1
ATOM 5847 N N . PRO B 1 374 ? 181.622 16.800 57.415 1.00 23.38 399 PRO B N 1
ATOM 5848 C CA . PRO B 1 374 ? 182.059 17.959 58.209 1.00 20.84 399 PRO B CA 1
ATOM 5849 C C . PRO B 1 374 ? 181.882 19.294 57.503 1.00 19.94 399 PRO B C 1
ATOM 5850 O O . PRO B 1 374 ? 182.032 20.338 58.152 1.00 21.04 399 PRO B O 1
ATOM 5854 N N . THR B 1 375 ? 181.557 19.299 56.212 1.00 18.41 400 THR B N 1
ATOM 5855 C CA . THR B 1 375 ? 181.426 20.527 55.439 1.00 16.86 400 THR B CA 1
ATOM 5856 C C . THR B 1 375 ? 179.986 21.003 55.299 1.00 19.36 400 THR B C 1
ATOM 5857 O O . THR B 1 375 ? 179.754 22.042 54.674 1.00 22.45 400 THR B O 1
ATOM 5861 N N . ASP B 1 376 ? 179.019 20.278 55.856 1.00 16.73 401 ASP B N 1
ATOM 5862 C CA . ASP B 1 376 ? 177.624 20.680 55.728 1.00 14.55 401 ASP B CA 1
ATOM 5863 C C . ASP B 1 376 ? 177.375 21.966 56.509 1.00 17.05 401 ASP B C 1
ATOM 5864 O O . ASP B 1 376 ? 177.747 22.077 57.682 1.00 23.39 401 ASP B O 1
ATOM 5869 N N . CYS B 1 377 ? 176.740 22.941 55.853 1.00 20.79 402 CYS B N 1
ATOM 5870 C CA . CYS B 1 377 ? 176.617 24.278 56.424 1.00 18.99 402 CYS B CA 1
ATOM 5871 C C . CYS B 1 377 ? 175.677 24.341 57.621 1.00 19.07 402 CYS B C 1
ATOM 5872 O O . CYS B 1 377 ? 175.578 25.403 58.245 1.00 20.60 402 CYS B O 1
ATOM 5875 N N . ARG B 1 378 ? 174.986 23.248 57.957 1.00 16.49 403 ARG B N 1
ATOM 5876 C CA . ARG B 1 378 ? 174.318 23.187 59.253 1.00 17.15 403 ARG B CA 1
ATOM 5877 C C . ARG B 1 378 ? 175.328 23.275 60.388 1.00 18.23 403 ARG B C 1
ATOM 5878 O O . ARG B 1 378 ? 174.995 23.734 61.486 1.00 22.19 403 ARG B O 1
ATOM 5886 N N . LEU B 1 379 ? 176.561 22.842 60.139 1.00 16.66 404 LEU B N 1
ATOM 5887 C CA . LEU B 1 379 ? 177.637 22.893 61.116 1.00 17.60 404 LEU B CA 1
ATOM 5888 C C . LEU B 1 379 ? 178.449 24.179 61.034 1.00 21.88 404 LEU B C 1
ATOM 5889 O O . LEU B 1 379 ? 179.434 24.319 61.767 1.00 26.68 404 LEU B O 1
ATOM 5894 N N . ARG B 1 380 ? 178.069 25.110 60.168 1.00 22.24 405 ARG B N 1
ATOM 5895 C CA . ARG B 1 380 ? 178.785 26.375 60.065 1.00 17.52 405 ARG B CA 1
ATOM 5896 C C . ARG B 1 380 ? 178.440 27.250 61.264 1.00 22.51 405 ARG B C 1
ATOM 5897 O O . ARG B 1 380 ? 177.261 27.574 61.466 1.00 29.79 405 ARG B O 1
ATOM 5905 N N . PRO B 1 381 ? 179.420 27.658 62.073 1.00 26.96 406 PRO B N 1
ATOM 5906 C CA . PRO B 1 381 ? 179.109 28.247 63.383 1.00 23.29 406 PRO B CA 1
ATOM 5907 C C . PRO B 1 381 ? 178.652 29.698 63.346 1.00 25.73 406 PRO B C 1
ATOM 5908 O O . PRO B 1 381 ? 177.940 30.127 64.258 1.00 30.09 406 PRO B O 1
ATOM 5912 N N . ASP B 1 382 ? 179.054 30.471 62.335 1.00 24.76 407 ASP B N 1
ATOM 5913 C CA . ASP B 1 382 ? 178.651 31.875 62.312 1.00 24.57 407 ASP B CA 1
ATOM 5914 C C . ASP B 1 382 ? 177.197 32.036 61.879 1.00 22.67 407 ASP B C 1
ATOM 5915 O O . ASP B 1 382 ? 176.475 32.876 62.428 1.00 27.11 407 ASP B O 1
ATOM 5920 N N . ILE B 1 383 ? 176.748 31.240 60.905 1.00 21.85 408 ILE B N 1
ATOM 5921 C CA . ILE B 1 383 ? 175.328 31.223 60.561 1.00 21.37 408 ILE B CA 1
ATOM 5922 C C . ILE B 1 383 ? 174.506 30.753 61.754 1.00 21.62 408 ILE B C 1
ATOM 5923 O O . ILE B 1 383 ? 173.431 31.294 62.042 1.00 25.15 408 ILE B O 1
ATOM 5928 N N . ARG B 1 384 ? 175.006 29.743 62.471 1.00 24.46 409 ARG B N 1
ATOM 5929 C CA . ARG B 1 384 ? 174.323 29.265 63.668 1.00 23.93 409 ARG B CA 1
ATOM 5930 C C . ARG B 1 384 ? 174.266 30.348 64.737 1.00 23.46 409 ARG B C 1
ATOM 5931 O O . ARG B 1 384 ? 173.247 30.505 65.420 1.00 29.46 409 ARG B O 1
ATOM 5939 N N . GLY B 1 385 ? 175.353 31.105 64.898 1.00 23.75 410 GLY B N 1
ATOM 5940 C CA . GLY B 1 385 ? 175.357 32.172 65.885 1.00 28.72 410 GLY B CA 1
ATOM 5941 C C . GLY B 1 385 ? 174.373 33.276 65.554 1.00 26.99 410 GLY B C 1
ATOM 5942 O O . GLY B 1 385 ? 173.658 33.769 66.429 1.00 28.54 410 GLY B O 1
ATOM 5943 N N . MET B 1 386 ? 174.326 33.683 64.284 1.00 24.45 411 MET B N 1
ATOM 5944 C CA . MET B 1 386 ? 173.335 34.663 63.857 1.00 22.71 411 MET B CA 1
ATOM 5945 C C . MET B 1 386 ? 171.921 34.120 64.002 1.00 26.73 411 MET B C 1
ATOM 5946 O O . MET B 1 386 ? 170.996 34.871 64.334 1.00 26.37 411 MET B O 1
ATOM 5951 N N . GLU B 1 387 ? 171.737 32.819 63.766 1.00 26.02 412 GLU B N 1
ATOM 5952 C CA . GLU B 1 387 ? 170.424 32.210 63.935 1.00 23.89 412 GLU B CA 1
ATOM 5953 C C . GLU B 1 387 ? 169.976 32.243 65.391 1.00 26.18 412 GLU B C 1
ATOM 5954 O O . GLU B 1 387 ? 168.771 32.250 65.667 1.00 30.16 412 GLU B O 1
ATOM 5960 N N . ASN B 1 388 ? 170.921 32.269 66.328 1.00 24.52 413 ASN B N 1
ATOM 5961 C CA . ASN B 1 388 ? 170.613 32.408 67.744 1.00 25.85 413 ASN B CA 1
ATOM 5962 C C . ASN B 1 388 ? 170.564 33.861 68.197 1.00 29.09 413 ASN B C 1
ATOM 5963 O O . ASN B 1 388 ? 170.316 34.118 69.379 1.00 31.58 413 ASN B O 1
ATOM 5968 N N . GLY B 1 389 ? 170.794 34.813 67.295 1.00 26.88 414 GLY B N 1
ATOM 5969 C CA . GLY B 1 389 ? 170.750 36.218 67.636 1.00 29.45 414 GLY B CA 1
ATOM 5970 C C . GLY B 1 389 ? 172.028 36.788 68.209 1.00 31.70 414 GLY B C 1
ATOM 5971 O O . GLY B 1 389 ? 172.091 38.001 68.448 1.00 36.16 414 GLY B O 1
ATOM 5972 N N . ASN B 1 390 ? 173.046 35.962 68.437 1.00 31.31 415 ASN B N 1
ATOM 5973 C CA . ASN B 1 390 ? 174.318 36.423 68.993 1.00 32.18 415 ASN B CA 1
ATOM 5974 C C . ASN B 1 390 ? 175.177 36.940 67.847 1.00 32.66 415 ASN B C 1
ATOM 5975 O O . ASN B 1 390 ? 175.992 36.218 67.272 1.00 34.60 415 ASN B O 1
ATOM 5980 N N . MET B 1 391 ? 174.992 38.220 67.513 1.00 34.50 416 MET B N 1
ATOM 5981 C CA . MET B 1 391 ? 175.694 38.823 66.387 1.00 32.85 416 MET B CA 1
ATOM 5982 C C . MET B 1 391 ? 177.165 39.093 66.673 1.00 34.37 416 MET B C 1
ATOM 5983 O O . MET B 1 391 ? 177.922 39.348 65.731 1.00 33.96 416 MET B O 1
ATOM 5988 N N . ASP B 1 392 ? 177.589 39.048 67.937 1.00 35.43 417 ASP B N 1
ATOM 5989 C CA . ASP B 1 392 ? 178.990 39.306 68.255 1.00 34.19 417 ASP B CA 1
ATOM 5990 C C . ASP B 1 392 ? 179.873 38.144 67.818 1.00 35.48 417 ASP B C 1
ATOM 5991 O O . ASP B 1 392 ? 180.805 38.318 67.024 1.00 36.57 417 ASP B O 1
ATOM 5996 N N . LEU B 1 393 ? 179.593 36.943 68.337 1.00 33.61 418 LEU B N 1
ATOM 5997 C CA . LEU B 1 393 ? 180.357 35.765 67.941 1.00 37.62 418 LEU B CA 1
ATOM 5998 C C . LEU B 1 393 ? 180.158 35.438 66.468 1.00 34.17 418 LEU B C 1
ATOM 5999 O O . LEU B 1 393 ? 181.072 34.913 65.824 1.00 37.85 418 LEU B O 1
ATOM 6004 N N . ALA B 1 394 ? 178.984 35.754 65.918 1.00 30.16 419 ALA B N 1
ATOM 6005 C CA . ALA B 1 394 ? 178.764 35.569 64.487 1.00 27.33 419 ALA B CA 1
ATOM 6006 C C . ALA B 1 394 ? 179.718 36.430 63.669 1.00 30.96 419 ALA B C 1
ATOM 6007 O O . ALA B 1 394 ? 180.189 36.010 62.605 1.00 32.67 419 ALA B O 1
ATOM 6009 N N . SER B 1 395 ? 180.014 37.641 64.149 1.00 33.59 420 SER B N 1
ATOM 6010 C CA . SER B 1 395 ? 181.060 38.447 63.527 1.00 32.40 420 SER B CA 1
ATOM 6011 C C . SER B 1 395 ? 182.434 37.828 63.747 1.00 33.78 420 SER B C 1
ATOM 6012 O O . SER B 1 395 ? 183.260 37.792 62.828 1.00 36.11 420 SER B O 1
ATOM 6015 N N . GLN B 1 396 ? 182.694 37.332 64.959 1.00 30.10 421 GLN B N 1
ATOM 6016 C CA . GLN B 1 396 ? 183.996 36.744 65.256 1.00 35.24 421 GLN B CA 1
ATOM 6017 C C . GLN B 1 396 ? 184.212 35.452 64.478 1.00 35.47 421 GLN B C 1
ATOM 6018 O O . GLN B 1 396 ? 185.296 35.228 63.926 1.00 32.64 421 GLN B O 1
ATOM 6024 N N . GLU B 1 397 ? 183.194 34.590 64.423 1.00 34.61 422 GLU B N 1
ATOM 6025 C CA . GLU B 1 397 ? 183.337 33.331 63.698 1.00 31.42 422 GLU B CA 1
ATOM 6026 C C . GLU B 1 397 ? 183.493 33.569 62.201 1.00 29.30 422 GLU B C 1
ATOM 6027 O O . GLU B 1 397 ? 184.284 32.887 61.540 1.00 28.67 422 GLU B O 1
ATOM 6033 N N . LYS B 1 398 ? 182.753 34.535 61.648 1.00 27.18 423 LYS B N 1
ATOM 6034 C CA . LYS B 1 398 ? 182.887 34.837 60.226 1.00 28.73 423 LYS B CA 1
ATOM 6035 C C . LYS B 1 398 ? 184.289 35.337 59.901 1.00 32.55 423 LYS B C 1
ATOM 6036 O O . LYS B 1 398 ? 184.857 34.986 58.860 1.00 31.64 423 LYS B O 1
ATOM 6042 N N . GLU B 1 399 ? 184.864 36.161 60.782 1.00 32.90 424 GLU B N 1
ATOM 6043 C CA . GLU B 1 399 ? 186.246 36.591 60.597 1.00 29.24 424 GLU B CA 1
ATOM 6044 C C . GLU B 1 399 ? 187.204 35.413 60.700 1.00 27.17 424 GLU B C 1
ATOM 6045 O O . GLU B 1 399 ? 188.152 35.302 59.914 1.00 28.65 424 GLU B O 1
ATOM 6051 N N . ARG B 1 400 ? 186.970 34.520 61.665 1.00 23.32 425 ARG B N 1
ATOM 6052 C CA . ARG B 1 400 ? 187.863 33.383 61.856 1.00 25.49 425 ARG B CA 1
ATOM 6053 C C . ARG B 1 400 ? 187.789 32.414 60.682 1.00 29.08 425 ARG B C 1
ATOM 6054 O O . ARG B 1 400 ? 188.812 31.862 60.262 1.00 30.46 425 ARG B O 1
ATOM 6062 N N . LEU B 1 401 ? 186.589 32.196 60.139 1.00 29.08 426 LEU B N 1
ATOM 6063 C CA . LEU B 1 401 ? 186.442 31.275 59.016 1.00 28.00 426 LEU B CA 1
ATOM 6064 C C . LEU B 1 401 ? 187.081 31.841 57.753 1.00 30.84 426 LEU B C 1
ATOM 6065 O O . LEU B 1 401 ? 187.805 31.134 57.042 1.00 31.95 426 LEU B O 1
ATOM 6070 N N . GLU B 1 402 ? 186.825 33.118 57.458 1.00 32.59 427 GLU B N 1
ATOM 6071 C CA . GLU B 1 402 ? 187.399 33.732 56.265 1.00 35.00 427 GLU B CA 1
ATOM 6072 C C . GLU B 1 402 ? 188.916 33.837 56.358 1.00 34.01 427 GLU B C 1
ATOM 6073 O O . GLU B 1 402 ? 189.605 33.731 55.337 1.00 32.47 427 GLU B O 1
ATOM 6079 N N . GLU B 1 403 ? 189.452 34.044 57.563 1.00 32.21 428 GLU B N 1
ATOM 6080 C CA . GLU B 1 403 ? 190.902 34.071 57.728 1.00 34.64 428 GLU B CA 1
ATOM 6081 C C . GLU B 1 403 ? 191.492 32.672 57.606 1.00 34.79 428 GLU B C 1
ATOM 6082 O O . GLU B 1 403 ? 192.544 32.488 56.982 1.00 34.74 428 GLU B O 1
ATOM 6088 N N . LYS B 1 404 ? 190.826 31.675 58.196 1.00 32.12 429 LYS B N 1
ATOM 6089 C CA . LYS B 1 404 ? 191.245 30.288 58.019 1.00 29.42 429 LYS B CA 1
ATOM 6090 C C . LYS B 1 404 ? 191.201 29.879 56.553 1.00 28.44 429 LYS B C 1
ATOM 6091 O O . LYS B 1 404 ? 191.988 29.030 56.119 1.00 25.85 429 LYS B O 1
ATOM 6097 N N . GLN B 1 405 ? 190.297 30.479 55.777 1.00 29.15 430 GLN B N 1
ATOM 6098 C CA . GLN B 1 405 ? 190.213 30.187 54.351 1.00 27.81 430 GLN B CA 1
ATOM 6099 C C . GLN B 1 405 ? 191.310 30.900 53.570 1.00 31.82 430 GLN B C 1
ATOM 6100 O O . GLN B 1 405 ? 191.890 30.322 52.643 1.00 32.91 430 GLN B O 1
ATOM 6106 N N . ARG B 1 406 ? 191.605 32.154 53.925 1.00 35.02 431 ARG B N 1
ATOM 6107 C CA . ARG B 1 406 ? 192.706 32.863 53.280 1.00 37.60 431 ARG B CA 1
ATOM 6108 C C . ARG B 1 406 ? 194.039 32.187 53.571 1.00 35.26 431 ARG B C 1
ATOM 6109 O O . ARG B 1 406 ? 194.877 32.038 52.674 1.00 33.67 431 ARG B O 1
ATOM 6117 N N . GLU B 1 407 ? 194.253 31.767 54.821 1.00 31.64 432 GLU B N 1
ATOM 6118 C CA . GLU B 1 407 ? 195.485 31.068 55.164 1.00 32.02 432 GLU B CA 1
ATOM 6119 C C . GLU B 1 407 ? 195.561 29.704 54.490 1.00 34.94 432 GLU B C 1
ATOM 6120 O O . GLU B 1 407 ? 196.660 29.214 54.205 1.00 43.18 432 GLU B O 1
ATOM 6126 N N . ALA B 1 408 ? 194.410 29.084 54.219 1.00 34.58 433 ALA B N 1
ATOM 6127 C CA . ALA B 1 408 ? 194.410 27.790 53.546 1.00 30.29 433 ALA B CA 1
ATOM 6128 C C . ALA B 1 408 ? 194.933 27.906 52.120 1.00 36.59 433 ALA B C 1
ATOM 6129 O O . ALA B 1 408 ? 195.734 27.074 51.679 1.00 39.85 433 ALA B O 1
ATOM 6131 N N . ARG B 1 409 ? 194.500 28.932 51.383 1.00 38.47 434 ARG B N 1
ATOM 6132 C CA . ARG B 1 409 ? 194.969 29.111 50.015 1.00 39.69 434 ARG B CA 1
ATOM 6133 C C . ARG B 1 409 ? 196.382 29.674 49.945 1.00 45.20 434 ARG B C 1
ATOM 6134 O O . ARG B 1 409 ? 197.001 29.615 48.877 1.00 48.33 434 ARG B O 1
ATOM 6142 N N . ARG B 1 410 ? 196.908 30.213 51.048 1.00 44.24 435 ARG B N 1
ATOM 6143 C CA . ARG B 1 410 ? 198.331 30.530 51.097 1.00 43.42 435 ARG B CA 1
ATOM 6144 C C . ARG B 1 410 ? 199.158 29.255 51.184 1.00 50.95 435 ARG B C 1
ATOM 6145 O O . ARG B 1 410 ? 200.167 29.106 50.484 1.00 58.41 435 ARG B O 1
ATOM 6153 N N . GLU B 1 411 ? 198.740 28.319 52.040 1.00 42.08 436 GLU B N 1
ATOM 6154 C CA . GLU B 1 411 ? 199.438 27.042 52.148 1.00 43.17 436 GLU B CA 1
ATOM 6155 C C . GLU B 1 411 ? 199.308 26.231 50.866 1.00 50.65 436 GLU B C 1
ATOM 6156 O O . GLU B 1 411 ? 200.258 25.554 50.455 1.00 59.21 436 GLU B O 1
ATOM 6162 N N . ARG B 1 412 ? 198.141 26.283 50.219 1.00 49.99 437 ARG B N 1
ATOM 6163 C CA . ARG B 1 412 ? 197.981 25.584 48.949 1.00 46.77 437 ARG B CA 1
ATOM 6164 C C . ARG B 1 412 ? 198.819 26.229 47.853 1.00 48.43 437 ARG B C 1
ATOM 6165 O O . ARG B 1 412 ? 199.201 25.556 46.889 1.00 53.95 437 ARG B O 1
ATOM 6173 N N . ALA B 1 413 ? 199.119 27.523 47.983 1.00 49.10 438 ALA B N 1
ATOM 6174 C CA . ALA B 1 413 ? 200.067 28.162 47.079 1.00 51.91 438 ALA B CA 1
ATOM 6175 C C . ALA B 1 413 ? 201.506 27.932 47.523 1.00 56.49 438 ALA B C 1
ATOM 6176 O O . ALA B 1 413 ? 202.407 27.854 46.679 1.00 55.39 438 ALA B O 1
ATOM 6178 N N . LYS B 1 414 ? 201.737 27.819 48.833 1.00 56.98 439 LYS B N 1
ATOM 6179 C CA . LYS B 1 414 ? 203.069 27.521 49.345 1.00 52.31 439 LYS B CA 1
ATOM 6180 C C . LYS B 1 414 ? 203.522 26.117 48.970 1.00 61.45 439 LYS B C 1
ATOM 6181 O O . LYS B 1 414 ? 204.729 25.851 48.949 1.00 67.93 439 LYS B O 1
ATOM 6187 N N . GLU B 1 415 ? 202.582 25.217 48.682 1.00 60.95 440 GLU B N 1
ATOM 6188 C CA . GLU B 1 415 ? 202.881 23.883 48.179 1.00 53.02 440 GLU B CA 1
ATOM 6189 C C . GLU B 1 415 ? 202.517 23.740 46.706 1.00 49.78 440 GLU B C 1
ATOM 6190 O O . GLU B 1 415 ? 202.437 22.615 46.200 1.00 57.14 440 GLU B O 1
ATOM 6196 N N . GLU B 1 416 ? 202.316 24.866 46.015 1.00 50.43 441 GLU B N 1
ATOM 6197 C CA . GLU B 1 416 ? 201.863 24.930 44.619 1.00 55.89 441 GLU B CA 1
ATOM 6198 C C . GLU B 1 416 ? 200.853 23.829 44.299 1.00 52.64 441 GLU B C 1
ATOM 6199 O O . GLU B 1 416 ? 201.012 23.043 43.362 1.00 48.75 441 GLU B O 1
ATOM 6205 N N . ALA B 1 417 ? 199.788 23.789 45.096 1.00 47.55 442 ALA B N 1
ATOM 6206 C CA . ALA B 1 417 ? 198.736 22.792 44.965 1.00 43.18 442 ALA B CA 1
ATOM 6207 C C . ALA B 1 417 ? 197.407 23.486 44.708 1.00 40.22 442 ALA B C 1
ATOM 6208 O O . ALA B 1 417 ? 197.067 24.460 45.387 1.00 39.61 442 ALA B O 1
ATOM 6210 N N . GLU B 1 418 ? 196.659 22.977 43.732 1.00 39.88 443 GLU B N 1
ATOM 6211 C CA . GLU B 1 418 ? 195.359 23.543 43.424 1.00 41.16 443 GLU B CA 1
ATOM 6212 C C . GLU B 1 418 ? 194.337 22.856 44.400 1.00 30.94 443 GLU B C 1
ATOM 6213 O O . GLU B 1 418 ? 194.654 21.881 45.094 1.00 28.72 443 GLU B O 1
ATOM 6219 N N . TRP B 1 419 ? 193.100 23.389 44.407 1.00 28.25 444 TRP B N 1
ATOM 6220 C CA . TRP B 1 419 ? 191.980 22.871 45.210 1.00 28.41 444 TRP B CA 1
ATOM 6221 C C . TRP B 1 419 ? 191.272 21.709 44.553 1.00 24.78 444 TRP B C 1
ATOM 6222 O O . TRP B 1 419 ? 191.082 21.638 43.314 1.00 24.12 444 TRP B O 1
ATOM 6233 N N . GLN B 1 420 ? 190.869 20.808 45.422 1.00 24.05 445 GLN B N 1
ATOM 6234 C CA . GLN B 1 420 ? 190.176 19.647 44.976 1.00 21.73 445 GLN B CA 1
ATOM 6235 C C . GLN B 1 420 ? 188.741 19.678 45.430 1.00 19.05 445 GLN B C 1
ATOM 6236 O O . GLN B 1 420 ? 188.432 19.665 46.629 1.00 21.53 445 GLN B O 1
ATOM 6242 N N . THR B 1 421 ? 187.852 19.756 44.455 1.00 17.08 446 THR B N 1
ATOM 6243 C CA . THR B 1 421 ? 186.435 19.595 44.738 1.00 15.33 446 THR B CA 1
ATOM 6244 C C . THR B 1 421 ? 186.141 18.138 45.074 1.00 18.98 446 THR B C 1
ATOM 6245 O O . THR B 1 421 ? 186.814 17.221 44.599 1.00 23.62 446 THR B O 1
ATOM 6249 N N . ARG B 1 422 ? 185.126 17.928 45.909 1.00 19.05 447 ARG B N 1
ATOM 6250 C CA . ARG B 1 422 ? 184.832 16.592 46.411 1.00 15.78 447 ARG B CA 1
ATOM 6251 C C . ARG B 1 422 ? 183.668 15.912 45.704 1.00 16.27 447 ARG B C 1
ATOM 6252 O O . ARG B 1 422 ? 183.652 14.681 45.618 1.00 20.64 447 ARG B O 1
ATOM 6260 N N . TRP B 1 423 ? 182.699 16.671 45.189 1.00 13.82 448 TRP B N 1
ATOM 6261 C CA . TRP B 1 423 ? 181.481 16.078 44.653 1.00 12.32 448 TRP B CA 1
ATOM 6262 C C . TRP B 1 423 ? 181.092 16.569 43.266 1.00 13.93 448 TRP B C 1
ATOM 6263 O O . TRP B 1 423 ? 180.206 15.966 42.651 1.00 17.78 448 TRP B O 1
ATOM 6274 N N . PHE B 1 424 ? 181.710 17.631 42.756 1.00 13.63 449 PHE B N 1
ATOM 6275 C CA . PHE B 1 424 ? 181.426 18.134 41.422 1.00 12.62 449 PHE B CA 1
ATOM 6276 C C . PHE B 1 424 ? 182.737 18.401 40.698 1.00 13.72 449 PHE B C 1
ATOM 6277 O O . PHE B 1 424 ? 183.728 18.809 41.308 1.00 15.64 449 PHE B O 1
ATOM 6285 N N . TYR B 1 425 ? 182.739 18.163 39.391 1.00 12.70 450 TYR B N 1
ATOM 6286 C CA . TYR B 1 425 ? 183.929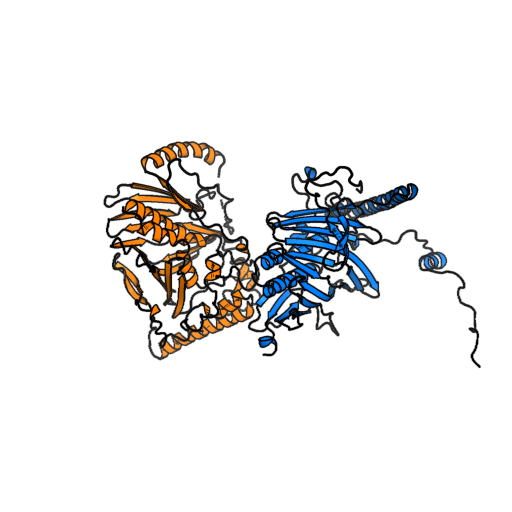 18.379 38.585 1.00 15.43 450 TYR B CA 1
ATOM 6287 C C . TYR B 1 425 ? 183.576 19.158 37.326 1.00 14.80 450 TYR B C 1
ATOM 6288 O O . TYR B 1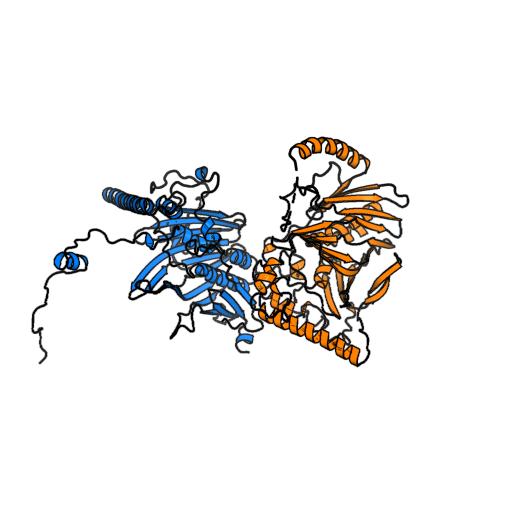 425 ? 182.437 19.096 36.851 1.00 14.67 450 TYR B O 1
ATOM 6297 N N . PRO B 1 426 ? 184.529 19.909 36.776 1.00 15.63 451 PRO B N 1
ATOM 6298 C CA . PRO B 1 426 ? 184.239 20.705 35.580 1.00 14.03 451 PRO B CA 1
ATOM 6299 C C . PRO B 1 426 ? 183.950 19.826 34.375 1.00 16.91 451 PRO B C 1
ATOM 6300 O O . PRO B 1 426 ? 184.521 18.745 34.203 1.00 17.77 451 PRO B O 1
ATOM 6304 N N . GLY B 1 427 ? 183.050 20.312 33.534 1.00 13.62 452 GLY B N 1
ATOM 6305 C CA . GLY B 1 427 ? 182.692 19.594 32.332 1.00 15.25 452 GLY B CA 1
ATOM 6306 C C . GLY B 1 427 ? 181.818 20.450 31.447 1.00 20.79 452 GLY B C 1
ATOM 6307 O O . GLY B 1 427 ? 181.616 21.637 31.703 1.00 22.80 452 GLY B O 1
ATOM 6308 N N . ASN B 1 428 ? 181.297 19.825 30.397 1.00 23.72 453 ASN B N 1
ATOM 6309 C CA . ASN B 1 428 ? 180.410 20.482 29.452 1.00 28.85 453 ASN B CA 1
ATOM 6310 C C . ASN B 1 428 ? 179.020 19.872 29.548 1.00 26.39 453 ASN B C 1
ATOM 6311 O O . ASN B 1 428 ? 178.876 18.661 29.743 1.00 28.17 453 ASN B O 1
ATOM 6316 N N . ASN B 1 429 ? 178.006 20.715 29.423 1.00 28.59 454 ASN B N 1
ATOM 6317 C CA . ASN B 1 429 ? 176.628 20.245 29.459 1.00 27.99 454 ASN B CA 1
ATOM 6318 C C . ASN B 1 429 ? 176.369 19.345 28.258 1.00 27.12 454 ASN B C 1
ATOM 6319 O O . ASN B 1 429 ? 176.576 19.778 27.116 1.00 28.77 454 ASN B O 1
ATOM 6324 N N . PRO B 1 430 ? 175.923 18.102 28.458 1.00 24.60 455 PRO B N 1
ATOM 6325 C CA . PRO B 1 430 ? 175.768 17.179 27.322 1.00 24.87 455 PRO B CA 1
ATOM 6326 C C . PRO B 1 430 ? 174.676 17.579 26.344 1.00 30.46 455 PRO B C 1
ATOM 6327 O O . PRO B 1 430 ? 174.600 16.988 25.259 1.00 40.54 455 PRO B O 1
ATOM 6331 N N . TYR B 1 431 ? 173.835 18.558 26.683 1.00 26.08 456 TYR B N 1
ATOM 6332 C CA . TYR B 1 431 ? 172.752 18.978 25.807 1.00 27.26 456 TYR B CA 1
ATOM 6333 C C . TYR B 1 431 ? 172.961 20.351 25.188 1.00 31.43 456 TYR B C 1
ATOM 6334 O O . TYR B 1 431 ? 172.403 20.616 24.118 1.00 42.14 456 TYR B O 1
ATOM 6343 N N . THR B 1 432 ? 173.747 21.225 25.821 1.00 28.42 457 THR B N 1
ATOM 6344 C CA . THR B 1 432 ? 173.921 22.588 25.340 1.00 28.80 457 THR B CA 1
ATOM 6345 C C . THR B 1 432 ? 175.362 22.957 25.011 1.00 31.99 457 THR B C 1
ATOM 6346 O O . THR B 1 432 ? 175.574 23.968 24.332 1.00 37.76 457 THR B O 1
ATOM 6350 N N . GLY B 1 433 ? 176.349 22.180 25.460 1.00 31.55 458 GLY B N 1
ATOM 6351 C CA . GLY B 1 433 ? 177.744 22.414 25.145 1.00 30.94 458 GLY B CA 1
ATOM 6352 C C . GLY B 1 433 ? 178.457 23.388 26.066 1.00 34.97 458 GLY B C 1
ATOM 6353 O O . GLY B 1 433 ? 179.684 23.323 26.189 1.00 45.47 458 GLY B O 1
ATOM 6354 N N . THR B 1 434 ? 177.716 24.286 26.710 1.00 35.24 459 THR B N 1
ATOM 6355 C CA . THR B 1 434 ? 178.309 25.257 27.618 1.00 35.85 459 THR B CA 1
ATOM 6356 C C . THR B 1 434 ? 179.025 24.541 28.762 1.00 36.90 459 THR B C 1
ATOM 6357 O O . THR B 1 434 ? 178.571 23.482 29.215 1.00 34.64 459 THR B O 1
ATOM 6361 N N . PRO B 1 435 ? 180.158 25.067 29.231 1.00 41.65 460 PRO B N 1
ATOM 6362 C CA . PRO B 1 435 ? 180.793 24.502 30.427 1.00 35.51 460 PRO B CA 1
ATOM 6363 C C . PRO B 1 435 ? 179.837 24.491 31.609 1.00 29.33 460 PRO B C 1
ATOM 6364 O O . PRO B 1 435 ? 179.104 25.451 31.852 1.00 33.35 460 PRO B O 1
ATOM 6368 N N . ASP B 1 436 ? 179.849 23.380 32.342 1.00 27.22 461 ASP B N 1
ATOM 6369 C CA . ASP B 1 436 ? 178.968 23.172 33.479 1.00 26.25 461 ASP B CA 1
ATOM 6370 C C . ASP B 1 436 ? 179.763 22.482 34.581 1.00 21.28 461 ASP B C 1
ATOM 6371 O O . ASP B 1 436 ? 180.964 22.232 34.445 1.00 20.27 461 ASP B O 1
ATOM 6376 N N . TRP B 1 437 ? 179.089 22.177 35.685 1.00 19.30 462 TRP B N 1
ATOM 6377 C CA . TRP B 1 437 ? 179.685 21.430 36.786 1.00 17.21 462 TRP B CA 1
ATOM 6378 C C . TRP B 1 437 ? 178.875 20.160 36.997 1.00 19.58 462 TRP B C 1
ATOM 6379 O O . TRP B 1 437 ? 177.679 20.224 37.301 1.00 19.84 462 TRP B O 1
ATOM 6390 N N . LEU B 1 438 ? 179.527 19.013 36.828 1.00 15.75 463 LEU B N 1
ATOM 6391 C CA . LEU B 1 438 ? 178.858 17.721 36.790 1.00 14.05 463 LEU B CA 1
ATOM 6392 C C . LEU B 1 438 ? 178.974 17.027 38.140 1.00 13.07 463 LEU B C 1
ATOM 6393 O O . LEU B 1 438 ? 180.060 16.973 38.727 1.00 22.87 463 LEU B O 1
ATOM 6398 N N . TYR B 1 439 ? 177.854 16.494 38.620 1.00 11.67 464 TYR B N 1
ATOM 6399 C CA . TYR B 1 439 ? 177.825 15.788 39.893 1.00 12.31 464 TYR B CA 1
ATOM 6400 C C . TYR B 1 439 ? 178.559 14.455 39.783 1.00 14.87 464 TYR B C 1
ATOM 6401 O O . TYR B 1 439 ? 178.449 13.746 38.778 1.00 14.16 464 TYR B O 1
ATOM 6410 N N . ALA B 1 440 ? 179.326 14.123 40.825 1.00 17.49 465 ALA B N 1
ATOM 6411 C CA . ALA B 1 440 ? 180.114 12.895 40.818 1.00 14.53 465 ALA B CA 1
ATOM 6412 C C . ALA B 1 440 ? 179.249 11.642 40.871 1.00 16.14 465 ALA B C 1
ATOM 6413 O O . ALA B 1 440 ? 179.690 10.583 40.411 1.00 20.05 465 ALA B O 1
ATOM 6415 N N . GLY B 1 441 ? 178.045 11.731 41.429 1.00 19.26 466 GLY B N 1
ATOM 6416 C CA . GLY B 1 441 ? 177.109 10.627 41.408 1.00 12.52 466 GLY B CA 1
ATOM 6417 C C . GLY B 1 441 ? 177.169 9.683 42.585 1.00 13.60 466 GLY B C 1
ATOM 6418 O O . GLY B 1 441 ? 176.538 8.621 42.533 1.00 16.79 466 GLY B O 1
ATOM 6419 N N . ASP B 1 442 ? 177.892 10.033 43.657 1.00 14.55 467 ASP B N 1
ATOM 6420 C CA . ASP B 1 442 ? 178.085 9.081 44.746 1.00 12.64 467 ASP B CA 1
ATOM 6421 C C . ASP B 1 442 ? 178.182 9.756 46.110 1.00 15.19 467 ASP B C 1
ATOM 6422 O O . ASP B 1 442 ? 178.803 9.202 47.025 1.00 20.03 467 ASP B O 1
ATOM 6427 N N . TYR B 1 443 ? 177.583 10.939 46.271 1.00 17.13 468 TYR B N 1
ATOM 6428 C CA . TYR B 1 443 ? 177.621 11.605 47.570 1.00 13.78 468 TYR B CA 1
ATOM 6429 C C . TYR B 1 443 ? 176.919 10.775 48.637 1.00 15.62 468 TYR B C 1
ATOM 6430 O O . TYR B 1 443 ? 177.416 10.644 49.761 1.00 17.47 468 TYR B O 1
ATOM 6439 N N . PHE B 1 444 ? 175.763 10.208 48.304 1.00 18.13 469 PHE B N 1
ATOM 6440 C CA . PHE B 1 444 ? 174.938 9.519 49.286 1.00 16.50 469 PHE B CA 1
ATOM 6441 C C . PHE B 1 444 ? 175.430 8.111 49.596 1.00 21.29 469 PHE B C 1
ATOM 6442 O O . PHE B 1 444 ? 174.758 7.386 50.337 1.00 25.23 469 PHE B O 1
ATOM 6450 N N . GLU B 1 445 ? 176.579 7.706 49.049 1.00 23.96 470 GLU B N 1
ATOM 6451 C CA . GLU B 1 445 ? 177.299 6.570 49.609 1.00 22.57 470 GLU B CA 1
ATOM 6452 C C . GLU B 1 445 ? 177.974 6.943 50.922 1.00 23.16 470 GLU B C 1
ATOM 6453 O O . GLU B 1 445 ? 178.318 6.054 51.708 1.00 25.05 470 GLU B O 1
ATOM 6459 N N . ARG B 1 446 ? 178.176 8.244 51.156 1.00 25.52 471 ARG B N 1
ATOM 6460 C CA . ARG B 1 446 ? 178.625 8.790 52.438 1.00 24.34 471 ARG B CA 1
ATOM 6461 C C . ARG B 1 446 ? 180.043 8.341 52.789 1.00 27.32 471 ARG B C 1
ATOM 6462 O O . ARG B 1 446 ? 180.318 7.906 53.907 1.00 29.59 471 ARG B O 1
ATOM 6470 N N . ASN B 1 447 ? 180.951 8.468 51.823 1.00 29.92 472 ASN B N 1
ATOM 6471 C CA . ASN B 1 447 ? 182.381 8.274 52.056 1.00 26.45 472 ASN B CA 1
ATOM 6472 C C . ASN B 1 447 ? 182.984 9.663 52.243 1.00 28.69 472 ASN B C 1
ATOM 6473 O O . ASN B 1 447 ? 183.466 10.289 51.298 1.00 30.28 472 ASN B O 1
ATOM 6478 N N . PHE B 1 448 ? 182.944 10.147 53.485 1.00 26.49 473 PHE B N 1
ATOM 6479 C CA . PHE B 1 448 ? 183.338 11.508 53.822 1.00 22.52 473 PHE B CA 1
ATOM 6480 C C . PHE B 1 448 ? 184.730 11.578 54.438 1.00 26.27 473 PHE B C 1
ATOM 6481 O O . PHE B 1 448 ? 185.028 12.527 55.171 1.00 30.53 473 PHE B O 1
ATOM 6489 N N . SER B 1 449 ? 185.587 10.597 54.149 1.00 28.85 474 SER B N 1
ATOM 6490 C CA . SER B 1 449 ? 186.896 10.536 54.791 1.00 24.20 474 SER B CA 1
ATOM 6491 C C . SER B 1 449 ? 187.767 11.721 54.391 1.00 28.36 474 SER B C 1
ATOM 6492 O O . SER B 1 449 ? 188.406 12.352 55.240 1.00 30.70 474 SER B O 1
ATOM 6495 N N . ASP B 1 450 ? 187.808 12.037 53.095 1.00 31.70 475 ASP B N 1
ATOM 6496 C CA . ASP B 1 450 ? 188.650 13.105 52.569 1.00 28.86 475 ASP B CA 1
ATOM 6497 C C . ASP B 1 450 ? 187.900 14.425 52.418 1.00 29.87 475 ASP B C 1
ATOM 6498 O O . ASP B 1 450 ? 188.184 15.196 51.496 1.00 31.35 475 ASP B O 1
ATOM 6503 N N . CYS B 1 451 ? 186.949 14.702 53.303 1.00 26.34 476 CYS B N 1
ATOM 6504 C CA . CYS B 1 451 ? 186.287 15.998 53.254 1.00 24.06 476 CYS B CA 1
ATOM 6505 C C . CYS B 1 451 ? 187.146 17.049 53.957 1.00 22.90 476 CYS B C 1
ATOM 6506 O O . CYS B 1 451 ? 187.790 16.750 54.966 1.00 27.54 476 CYS B O 1
ATOM 6509 N N . PRO B 1 452 ? 187.176 18.277 53.448 1.00 18.66 477 PRO B N 1
ATOM 6510 C CA . PRO B 1 452 ? 188.082 19.284 54.007 1.00 20.94 477 PRO B CA 1
ATOM 6511 C C . PRO B 1 452 ? 187.625 19.778 55.372 1.00 22.65 477 PRO B C 1
ATOM 6512 O O . PRO B 1 452 ? 186.465 19.641 55.768 1.00 23.74 477 PRO B O 1
ATOM 6516 N N . ASP B 1 453 ? 188.578 20.361 56.096 1.00 27.85 478 ASP B N 1
ATOM 6517 C CA . ASP B 1 453 ? 188.340 20.973 57.401 1.00 30.42 478 ASP B CA 1
ATOM 6518 C C . ASP B 1 453 ? 188.224 22.478 57.186 1.00 29.51 478 ASP B C 1
ATOM 6519 O O . ASP B 1 453 ? 189.231 23.173 57.028 1.00 31.95 478 ASP B O 1
ATOM 6524 N N . ILE B 1 454 ? 186.993 22.984 57.181 1.00 26.61 479 ILE B N 1
ATOM 6525 C CA . ILE B 1 454 ? 186.734 24.383 56.861 1.00 19.67 479 ILE B CA 1
ATOM 6526 C C . ILE B 1 454 ? 186.062 25.144 57.994 1.00 18.82 479 ILE B C 1
ATOM 6527 O O . ILE B 1 454 ? 185.911 26.370 57.886 1.00 25.46 479 ILE B O 1
ATOM 6532 N N . TYR B 1 455 ? 185.654 24.479 59.069 1.00 23.32 480 TYR B N 1
ATOM 6533 C CA . TYR B 1 455 ? 184.974 25.158 60.167 1.00 21.92 480 TYR B CA 1
ATOM 6534 C C . TYR B 1 455 ? 185.847 25.210 61.417 1.00 22.49 480 TYR B C 1
ATOM 6535 O O . TYR B 1 455 ? 185.400 25.644 62.479 1.00 25.37 480 TYR B O 1
#

Sequence (799 aa):
KHRTSLPAPMFSRSDFSVWTILKKCVGLELSKITMPIAFNEPLSFLQRITEYMEHVYLIHRASCQPQPLERMQSVAAFAVSAVASQWERTGKPFNPLLGETYELIREDLGFRFISEQVSHHPPISAFHSEGLNHDFLFHGSIYPKLKFWGKSVEAEPRGTITLELLKHNEAYTWTNPTCCVHNVIIGKLWIEQYGTVEILNHRTGHKCVLHFKPCGLFGKELHKVEGHIQDKNKKKLFMIYGKWTECLWGIDPVSYESTVQVIPGSKLLWRINTRPPNSAQMYNFTSFTVSLNELETGMEKTLPPTDCRLRPDIRGMENGNMDLASQEKERLEEKQREARRERAKEEAEWQTRWFYPGNNPYTGTPDWLYAGDYFERNFSDCPDIYKHRTSLPAPMFSRSDFSVWTILKKCVGLELSKITMPIAFNEPLSFLQRITEYMEHVYLIHRASCQPQPLERMQSVAAFAVSAVASQWERTGKPFNPLLGETYELIREDLGFRFISEQVSHHPPISAFHSEGLNHDFLFHGSIYPKLKFWGKSVEAEPRGTITLELLKHNEAYTWTNPTCCVHNVIIGKLWIEQYGTVEILNHRTGHKCVLHFKPCGLFGKELHKVEGHIQDKNKKKLFMIYGKWTECLWGIDPVSYESFKKQERRGDHLRKAKLDVADDVPVAQETVQVIPGSKLLWRINTRPPNSAQMYNFTSFTVSLNELETGMEKTLPPTDCRLRPDIRGMENGNMDLASQEKERLEEKQREARRERAKEEAEWQTRWFYPGNNPYTGTPDWLYAGDYFERNFSDCPDIY

Foldseek 3Di:
DDDDDDPDDDPDPDDDDPQNCCVPVPPDHDDDDDDACVLAALAAVLLLQVLLCVVVVLVVVLLPDDDPVVSVLSVVQSLLLSCQLCFLQRRHYDQAFQQFKAWDDDVVSFKIKIKGQHDVVPTKIWIWMDGNVQFKIKIKMWRFDWDDDDFKIKTAGDIKIKMAGRSVGWIKIKGAFIKMWGRNPHDDTGIATFDWIWIATQPFLKIKIKTQDDQDVVRPCTQKIWIFIAGNVRHTAKTWIDGSNFFIKIDGPVVVVVVDDDRPPIDTSDGHDDADPCLVVRSNGGPVSVVRLDCDDPNVVQDALNYCVNQVLSVCVVVPNNPVSSVSVVVLVVVSVVVVVVCVVVVHDDDHDFWDWDADPRPRHITIDGPDPVRVRPRPVRDDRD/DFDQAFQAWAPDPQAAAQVSLVVVCPPHDPVPRDDAPSLAALAAVLLVQVLLCVVVVLLVVLLPDPDVVVNVLSVVQSLLLSCQLCWLLRHHHDQAFQQFKAWDDDVVSFKIKIKGFPDVVQTKIWIWMAGNVQFKIKIKMFRWDWDDDQFKIKIARDIKIWMAGRVVRKIKIKGAFIKIWGRRHDDDTGIATFDWMWIATLPFGKIKIKTQDDLPPLRQCTQKIWIFIATNVRDTAKIWIAGSNWFIKIDGPVLVVVVVVVVVVVCVVVCVVHPNGDDDHDDHDHDDDRPPIGTNDTHDDADPCCVRNSNGRSVSSRRLDDPPPRVVQDALNHCVNQVLSVCSSNVNSPVNVVSVVVLVVVSVVVVVVCVVVVHDDDHDFWDWDADPRPRHIIIHGPPCVVVRPNPPRDDRD

Organism: Homo sapiens (NCBI:txid9606)

Secondary structure (DSSP, 8-state):
----S-SS--S--S---HHHHHHHTSS---S-----GGGEEEEEHHHHHHGGGGGTHHHHHHHT-SSHHHHHHHHHHHHHHHTGGGTT--SEEE-PPTT-EEEEEETTTTEEEEEEEEEETTEEEEEEEEETTS-EEEEEEEEEEEEEETTEEEEEEES-EEEEEGGGTEEEEE---EEEEE-SSSS--EEEEEEEEEEEETTT--EEEEEEPPP-GGGTTTTEEEEEEE-TTS-EEEEEEEETTSEEEEE-HHHHH------TT-EEEEEPPPPPTTSGGGTT--HHHHTTT---TTGGGTS-TTBGGG-HHHHHHHTT-HHHHHHHHHHHHHHHHHHHHHHHHTT-----SSEEEEE-TTT--EEEEE-S-STT---SS-----/----S-SS--S------HHHHHHTSTTS-STT----GGGEEEEEHHHHHHGGGGGTHHHHHHHT-SSHHHHHHHHHHHHHHTTGGGTT--SEEE-PPTT-EEEEEETTTTEEEEEEEEEETTEEEEEEEEETTS-EEEEEEEEEEEEE-SSEEEEEEES-EEEEETTTTEEEEE---EEEEE--SSS--EEEEEEEEEEEETTT--EEEEEE----GGGTTTTEEEEEEE-TT--EEEEEEEETTTEEEEE-HHHHHHHHHHHHHHHHHHHHH-----PPPP-PPPPPPPTT-EEEEEPPPPPTTGGGGTT--HHHHTTT---TT-TTTS-TTBGGG-HHHHHHHTT-HHHHHHHHHHHHHHHHHHHHHHHHTT-----SSEEEEE-TTT-SEEEEE-S-GGG---TT-----

Radius of gyration: 32.84 Å; Cα contacts (8 Å, |Δi|>4): 1550; chains: 2; bounding box: 82×77×127 Å

InterPro domains:
  IPR000648 Oxysterol-binding protein [PF01237] (75-472)
  IPR000648 Oxysterol-binding protein [PTHR10972] (41-453)
  IPR018494 Oxysterol-binding protein, conserved site [PS01013] (174-184)
  IPR037239 Oxysterol-binding protein superfamily [SSF144000] (69-480)

B-factor: mean 37.7, std 18.18, range [4.76, 110.84]

Solvent-accessible surface area: 39708 Å² total; per-residue (Å²): 239,144,193,139,81,128,128,66,114,119,186,26,176,79,146,106,67,102,106,32,67,50,98,112,90,79,78,98,127,48,121,112,135,81,86,73,24,84,106,3,1,5,1,0,31,0,0,19,3,0,2,20,0,31,4,1,47,0,0,54,31,0,11,47,15,99,116,40,42,45,8,0,8,6,1,0,0,1,4,0,1,4,10,2,6,31,97,73,5,44,25,48,23,0,64,4,4,19,1,0,1,0,3,11,67,60,137,109,52,6,0,73,0,0,0,1,0,4,21,44,128,59,34,30,1,0,0,14,0,41,7,55,92,149,8,1,49,2,16,0,11,1,42,27,69,85,122,107,225,48,88,29,36,70,24,76,23,109,26,22,2,0,0,24,1,70,136,36,127,10,0,0,11,10,60,11,7,26,14,2,26,37,34,37,120,135,56,171,58,81,2,4,4,44,32,77,3,92,0,65,0,54,132,26,24,19,59,0,17,0,73,4,57,74,34,42,160,197,29,158,64,57,10,45,0,74,7,24,0,17,28,149,124,154,131,113,55,13,31,3,15,6,26,0,22,67,14,0,10,0,8,55,44,117,37,99,151,127,132,30,124,36,38,92,62,1,35,1,9,0,76,36,64,105,60,29,130,81,8,72,143,40,96,41,13,8,73,18,1,68,32,0,5,95,87,89,145,44,29,91,175,61,19,0,65,1,0,0,5,72,2,33,0,0,56,4,7,80,104,52,69,74,102,80,0,48,120,40,26,108,110,0,45,70,70,26,58,93,50,109,121,100,61,75,151,129,166,51,132,56,106,32,68,18,3,101,91,20,100,2,97,81,65,49,58,110,6,47,35,40,54,21,86,0,36,125,68,104,37,87,127,29,14,125,18,42,222,72,48,83,11,5,39,5,12,27,59,58,146,43,49,52,2,52,136,34,45,98,135,100,29,119,84,83,112,162,93,146,74,94,73,21,13,29,6,4,0,2,1,0,37,0,0,30,2,0,2,19,0,23,3,2,87,0,1,51,100,0,14,98,46,97,104,27,44,46,9,0,5,10,0,0,0,0,6,0,1,6,1,1,6,31,104,61,6,30,17,84,21,1,66,3,4,20,1,0,1,0,5,10,66,28,138,107,48,8,0,75,0,0,0,0,1,6,20,38,130,84,42,21,2,0,0,16,0,34,9,61,98,142,11,0,41,2,21,0,2,0,56,39,88,118,92,123,155,32,68,14,34,36,24,69,25,98,13,19,2,0,0,28,0,72,137,45,124,7,3,0,10,12,68,15,8,23,17,2,31,21,1,1,32,75,20,159,10,16,7,2,2,45,31,79,3,84,0,61,0,57,125,24,24,26,58,0,16,0,75,5,54,78,18,51,152,143,3,116,54,12,14,67,0,45,10,23,0,17,35,151,116,154,133,103,44,22,13,1,15,6,17,0,28,49,12,0,51,0,6,60,35,122,42,18,86,62,51,41,128,108,56,129,151,21,37,111,143,142,124,74,180,150,156,75,40,36,95,82,30,137,99,49,104,81,21,90,65,8,110,73,24,101,67,7,3,165,45,71,131,49,24,148,30,9,38,65,3,39,36,3,7,73,16,3,1,7,0,4,35,54,66,152,53,30,113,180,54,14,0,64,1,0,0,4,48,3,32,0,0,56,5,5,4,30,3,5,18,97,38,0,39,115,33,34,112,101,1,56,82,68,26,113,74,44,118,101,82,59,75,137,121,168,51,157,58,120,38,71,16,3,111,92,22,92,3,104,88,62,47,59,93,4,42,45,33,50,54,74,0,31,138,84,113,34,99,121,20,18,116,20,41